Protein AF-A0A1W2FRS0-F1 (afdb_monomer)

Solvent-accessible surface area (backbone atoms only — not comparable to full-atom values): 45151 Å² total; per-residue (Å²): 136,82,85,79,64,56,83,80,65,39,40,74,73,87,70,64,57,32,83,60,51,78,76,41,70,67,56,29,55,46,55,45,48,46,20,58,69,67,66,36,48,35,32,54,44,44,50,46,47,37,64,58,39,41,38,24,61,77,76,55,20,53,71,48,84,68,64,64,74,87,77,40,55,77,44,55,55,75,36,80,37,72,68,78,30,42,46,39,61,32,24,36,51,62,93,64,82,57,44,37,27,31,26,66,35,71,29,34,50,52,90,71,52,43,71,62,12,42,40,56,49,31,64,31,48,43,62,77,37,43,72,52,63,70,31,67,75,46,89,32,57,52,102,76,21,29,50,40,41,31,38,38,26,45,37,26,42,46,70,70,61,38,49,74,75,56,56,63,68,33,37,71,72,46,22,42,79,48,35,32,37,46,30,30,31,47,26,72,38,69,70,67,57,68,49,56,52,60,62,42,29,52,57,43,38,68,72,78,35,47,72,49,51,52,60,45,37,46,63,50,46,93,68,91,51,72,66,60,41,49,57,49,49,50,56,52,43,55,38,43,46,55,38,51,66,71,41,69,46,46,70,54,86,76,31,32,30,32,56,68,60,46,52,38,29,69,70,55,36,82,93,44,44,58,64,47,67,67,55,50,50,46,49,55,50,51,41,46,54,62,18,49,60,76,89,81,64,96,71,73,87,64,75,68,46,75,24,45,37,13,53,50,31,26,51,42,61,74,34,48,20,91,92,43,73,92,35,48,14,69,28,58,26,32,52,44,28,52,34,48,49,49,45,48,50,51,50,49,50,57,57,33,56,51,86,57,43,18,57,44,80,54,96,93,41,55,25,30,42,29,33,21,15,67,46,46,34,65,20,22,35,35,13,33,54,39,89,78,50,62,76,89,66,39,81,57,38,76,56,58,68,18,55,30,23,61,65,34,53,58,78,82,77,79,90,75,82,84,83,88,78,91,82,89,81,91,89,82,93,81,83,88,82,90,78,88,67,80,84,60,53,72,75,53,62,70,74,69,72,74,75,42,51,71,44,71,79,51,100,52,31,42,31,33,35,44,58,42,41,69,64,32,54,76,64,11,37,50,86,50,34,74,66,57,22,50,56,47,49,76,71,41,59,82,62,33,74,32,36,36,38,46,44,51,71,62,53,91,65,57,66,71,45,25,49,35,64,26,35,29,71,57,58,41,33,34,65,42,62,68,49,88,87,63,52,63,11,35,34,32,43,34,37,36,32,75,96,45,61,47,34,42,34,35,47,47,67,37,96,67,20,27,24,51,88,87,46,75,43,44,50,41,60,42,47,38,51,27,61,41,62,70,64,66,84,84,75,66,69,83,79,84,64,67,78,47,72,70,56,48,50,59,43,43,45,76,61,38,42,71,64,64,90,85,50,46,34,30,34,35,48,44,70,58,51,50,49,51,38,36,55,45,14,57,76,72,73,47,81,69,70,52,71,66,56,51,54,50,53,52,57,60,58,46,69,58,90,62,37,62,41,49,45,69,32,34,44,29,40,42,100,82,66,65,57,53,78,32,67,57,47,86,60,98,57,96,66,91,65,70,53,62,82,78,90,67,96,68,87,66,80,45,76,45,57,24,44,32,43,36,64,51,66,42,80,36,101,55,82,52,67,34,80,74,96,74,90,80,83,78,96,72,88,86,74,89,84,86,89,63,57,77,46,81,46,100,68,79,73,58,75,68,34,39,53,47,27,39,51,51,35,46,74,76,71,42,64,59,90,77,56,59,89,41,45,32,46,47,68,76,79,71,81,78,80,80,75,82,77,83,87,76,90,134

Secondary structure (DSSP, 8-state):
-----GGGGSSPPS--SSTTGGG-HHHHHHHHHHHHHH-S-B-HHHHHHHHHTTEETTTTEE--TTS-TTSSPEE-TT-EE----TT-EEEE--SSSPEEEEEEEEEE--TTS-TTSB--GGGTT--TT--BTTBSSSSSEETTEEEEEEEEEEESTTTT---HHHHHTTBTTTB-TTS-EEEEEEESSHHHHT--HHHHHHHHHHHH-HHHHHHHTTTT----SHHHHHHHHHHHHHHHHHHHHHTT-EEETTEEE-HHHHHHHHHT-TTTTTS-HHHHHHHHHHHHHHTS--TT-SS-------EEEEHHHHHHHH-B-SS-TTSB-GGGSTTHHHHHHHHHHHHHHHHHTSSSTTEEEETTEEEEEEEEESSBTT-EEEEEEGGGS-GGGSS-SSS---HHHHHTSS--------------------PPPP---TTTHHHHTTSS----EEEESSSSEEEEEEE--HHHHHHTEE---HHHHHHHHHHSPTT-EEEEEEE-TTSPPPHHHHEEEEEE-SS-EE-----TTS-TTBEEEEEEETT-SEEEEEE-EEEEEEEETTEEEEE-B-HHHHHHHSS-GGG----S-SS-HHHHHHHHHHHPEE-STT-SEEEEEHHHHHHHHHHHHHHTT-PPPPHHHHHHHHHHHTT--SSEEEEEEEEEE-TTS--EEE--B--SSSS---B-----SS--SEEEEEEEEEE-PEEPSS--SSPPS-SS------------EEEE-SS---HHHHHHHHHHHHHTT--GGGS-TTEEEE---------PPPP---

Radius of gyration: 34.63 Å; Cα contacts (8 Å, |Δi|>4): 1367; chains: 1; bounding box: 69×97×101 Å

Foldseek 3Di:
DDDDLQVVQQWDDAQCLALPVLVDPSLLVVVLLLLVQLLFWDFLLNSLCCNLQIFRSVQRARPDPLPPQVQFAEDFAAEADADQFQNRWHFQPLVPGTFIKGFHDKFFPAPQQDLLQFHFLQVQLHQQCDDDAQDSDDDLDDPQEGKTWMKTFIDRPHHPRDDPVVLCVSDPPGADVQSIGIYIHGDRYSVLSPDDSLLVVLVVCLVRPVPSLQVSNVNHHHDDDSVSSSVSSVVSSVSSVVSLVVSPFDDDDRIGHNVVSLVCQAVCPPVNHFAYLVNLVVVLVVQQVQQDWDPDDPDDGDHRDKTKGQPLSNQQQPTADPVGRVGGTNCCGHSNVNSSLSSSLSSNQVVCQPDFHQWDQDPNFTKGKAWAHCRHNNTMIIIYGPVPDDPVPRNHRDDHNSVSSVVSSDDDDDDDDDDDDDDDDDDDDDDDDDDDPPPVVVVCVQFVQFQWDWDPPDPFKIKTKTFAAPCCQVQVWDFDHPVRLVLCVVQAPQFRKAKEAEAEFLDDFDPPQRIHIWTRRSGITHDHNHTPVRDGFFMWMWMDGSPHSYIYIYWAFDLFWWDAPNDTHGTDGQLLRCLLPVQDPPPPPVPLDLDDPSVVSVCCNVAWDDQDPRDSKTKDFLVRVLVSSQVSCVVSVHDRDDSVRSVVVLVVQQPDDHQKHKAKWKWFAAPVSRTDIFRFDADPDPDGDTDGDDPDPDDTPDITIIIMIGGRIHGDPDDRSGPNPDPDDDDDDDDDDDDKDKDFDPDDDDPVQLVVVLVVCVVVPHHSVPDDRRIGIDGPDDPPDPDDDDDDDD

Sequence (794 aa):
MTTFSPVRTGVLPAGLLTEDLGGHPETVAFLRELARVRRLPLSVPLAFNALAFRFDLDRGKYTSDLVETGELPVIAADQVIAPMPVGATARLDTGGEPVLCEVVFRHGEHPALDPDGKCPPWLSGAPAAAVGPGRAEGAGRTAEGVVLKERLVVDATALGSGQPNRLRRLFGGTLNPDGHLVVRSAYVDDEQAELDDVRLFVSHLLRQRTAEVREALRPVGPVADDHKLADTLHRVFDALATLLDATGLLRWREMYLHPETYEQWFAGDEDTRGVDPADVDQFSRLLASACLPVEGRRFGGVAARPAYLAIGPALRESIRDPEDPDLPTDALRGPRYATTLVCAQLYLVEKLSQGQPGVITLRGKEVHVRLDDAWQGAGVWRAELSESIAGELRDQVDLPLALGWLGSAEPARVEHEESTSDESAELGAIPSPRFAEADTEELLEQSDGVVARDRWVDDTTLAWQFYLGPRHSRGGVLPLTPKVAEEMRAVLPPEGDLQLDISHPGTELDPAHRRQRVRFDGRRLHGVQWPDSMFLGIRLTASWCADSFQVKATSTALETPVDVEGIPIDYEFDAAVLLRYLADPVDLEDTGEVLSMPVLRGMFSRLGLRVGQGAPELFVPLTTLVREVTTRAQSICVPVPTVQAVCAAVGELVAEEGTVRVDWRVLLSNDDGQGDWLTPRRRCEPDWEWQADSCSRAEPIAADLAVVLSLHPSPADRPCRAPALDSGVSRSDEDFLRRGHLRSLPSGRSPKQRELAIRYAKSIGLDPATISPQITYVSESGSSARKRSVHSVG

Nearest PDB structures (foldseek):
  7rga-assembly1_D  TM=2.471E-01  e=2.522E+00  synthetic construct
  7rg7-assembly1_A  TM=2.690E-01  e=7.397E+00  synthetic construct

Organism: NCBI:txid40571

Mean predicted aligned error: 20.14 Å

Structure (mmCIF, N/CA/C/O backbone):
data_AF-A0A1W2FRS0-F1
#
_entry.id   AF-A0A1W2FRS0-F1
#
loop_
_atom_site.group_PDB
_atom_site.id
_atom_site.type_symbol
_atom_site.label_atom_id
_atom_site.label_alt_id
_atom_site.label_comp_id
_atom_site.label_asym_id
_atom_site.label_entity_id
_atom_site.label_seq_id
_atom_site.pdbx_PDB_ins_code
_atom_site.Cartn_x
_atom_site.Cartn_y
_atom_site.Cartn_z
_atom_site.occupancy
_atom_site.B_iso_or_equiv
_atom_site.auth_seq_id
_atom_site.auth_comp_id
_atom_site.auth_asym_id
_atom_site.auth_atom_id
_atom_site.pdbx_PDB_model_num
ATOM 1 N N . MET A 1 1 ? -7.574 33.372 34.360 1.00 35.12 1 MET A N 1
ATOM 2 C CA . MET A 1 1 ? -8.000 32.321 33.416 1.00 35.12 1 MET A CA 1
ATOM 3 C C . MET A 1 1 ? -6.782 31.471 33.143 1.00 35.12 1 MET A C 1
ATOM 5 O O . MET A 1 1 ? -5.873 31.912 32.459 1.00 35.12 1 MET A O 1
ATOM 9 N N . THR A 1 2 ? -6.699 30.350 33.845 1.00 27.72 2 THR A N 1
ATOM 10 C CA . THR A 1 2 ? -5.567 29.424 33.838 1.00 27.72 2 THR A CA 1
ATOM 11 C C . THR A 1 2 ? -5.739 28.504 32.635 1.00 27.72 2 THR A C 1
ATOM 13 O O . THR A 1 2 ? -6.751 27.815 32.542 1.00 27.72 2 THR A O 1
ATOM 16 N N . THR A 1 3 ? -4.797 28.537 31.698 1.00 32.09 3 THR A N 1
ATOM 17 C CA . THR A 1 3 ? -4.736 27.627 30.554 1.00 32.09 3 THR A CA 1
ATOM 18 C C . THR A 1 3 ? -4.486 26.209 31.067 1.00 32.09 3 THR A C 1
ATOM 20 O O . THR A 1 3 ? -3.438 25.907 31.638 1.00 32.09 3 THR A O 1
ATOM 23 N N . PHE A 1 4 ? -5.498 25.351 30.944 1.00 32.94 4 PHE A N 1
ATOM 24 C CA . PHE A 1 4 ? -5.381 23.920 31.204 1.00 32.94 4 PHE A CA 1
ATOM 25 C C . PHE A 1 4 ? -4.583 23.301 30.056 1.00 32.94 4 PHE A C 1
ATOM 27 O O . PHE A 1 4 ? -5.033 23.332 28.921 1.00 32.94 4 PHE A O 1
ATOM 34 N N . SER A 1 5 ? -3.397 22.765 30.346 1.00 39.28 5 SER A N 1
ATOM 35 C CA . SER A 1 5 ? -2.672 21.926 29.390 1.00 39.28 5 SER A CA 1
ATOM 36 C C . SER A 1 5 ? -3.294 20.519 29.428 1.00 39.28 5 SER A C 1
ATOM 38 O O . SER A 1 5 ? -3.252 19.891 30.493 1.00 39.28 5 SER A O 1
ATOM 40 N N . PRO A 1 6 ? -3.884 20.020 28.326 1.00 43.88 6 PRO A N 1
ATOM 41 C CA . PRO A 1 6 ? -4.629 18.752 28.292 1.00 43.88 6 PRO A CA 1
ATOM 42 C C . PRO A 1 6 ? -3.765 17.511 28.560 1.00 43.88 6 PRO A C 1
ATOM 44 O O . PRO A 1 6 ? -4.289 16.467 28.933 1.00 43.88 6 PRO A O 1
ATOM 47 N N . VAL A 1 7 ? -2.434 17.627 28.485 1.00 47.69 7 VAL A N 1
ATOM 48 C CA . VAL A 1 7 ? -1.498 16.532 28.809 1.00 47.69 7 VAL A CA 1
ATOM 49 C C . VAL A 1 7 ? -1.581 16.120 30.291 1.00 47.69 7 VAL A C 1
ATOM 51 O O . VAL A 1 7 ? -1.202 15.012 30.651 1.00 47.69 7 VAL A O 1
ATOM 54 N N . ARG A 1 8 ? -2.118 16.969 31.183 1.00 45.97 8 ARG A N 1
ATOM 55 C CA . ARG A 1 8 ? -2.237 16.648 32.619 1.00 45.97 8 ARG A CA 1
ATOM 56 C C . ARG A 1 8 ? -3.432 15.770 33.000 1.00 45.97 8 ARG A C 1
ATOM 58 O O . ARG A 1 8 ? -3.465 15.325 34.144 1.00 45.97 8 ARG A O 1
ATOM 65 N N . THR A 1 9 ? -4.410 15.566 32.118 1.00 47.69 9 THR A N 1
ATOM 66 C CA . THR A 1 9 ? -5.648 14.830 32.445 1.00 47.69 9 THR A CA 1
ATOM 67 C C . THR A 1 9 ? -5.733 13.434 31.832 1.00 47.69 9 THR A C 1
ATOM 69 O O . THR A 1 9 ? -6.780 12.811 31.979 1.00 47.69 9 THR A O 1
ATOM 72 N N . GLY A 1 10 ? -4.702 12.960 31.116 1.00 57.84 10 GLY A N 1
ATOM 73 C CA . GLY A 1 10 ? -4.663 11.629 30.476 1.00 57.84 10 GLY A CA 1
ATOM 74 C C . GLY A 1 10 ? -5.675 11.417 29.337 1.00 57.84 10 GLY A C 1
ATOM 75 O O . GLY A 1 10 ? -5.542 10.502 28.533 1.00 57.84 10 GLY A O 1
ATOM 76 N N . VAL A 1 11 ? -6.672 12.292 29.229 1.00 58.41 11 VAL A N 1
ATOM 77 C CA . VAL A 1 11 ? -7.770 12.253 28.268 1.00 58.41 11 VAL A CA 1
ATOM 78 C C . VAL A 1 11 ? -7.850 13.619 27.594 1.00 58.41 11 VAL A C 1
ATOM 80 O O . VAL A 1 11 ? -7.894 14.650 28.275 1.00 58.41 11 VAL A O 1
ATOM 83 N N . LEU A 1 12 ? -7.874 13.630 26.260 1.00 61.28 12 LEU A N 1
ATOM 84 C CA . LEU A 1 12 ? -8.149 14.839 25.485 1.00 61.28 12 LEU A CA 1
ATOM 85 C C . LEU A 1 12 ? -9.596 15.322 25.717 1.00 61.28 12 LEU A C 1
ATOM 87 O O . LEU A 1 12 ? -10.503 14.494 25.853 1.00 61.28 12 LEU A O 1
ATOM 91 N N . PRO A 1 13 ? -9.857 16.643 25.719 1.00 58.25 13 PRO A N 1
ATOM 92 C CA . PRO A 1 13 ? -11.214 17.178 25.775 1.00 58.25 13 PRO A CA 1
ATOM 93 C C . PRO A 1 13 ? -12.099 16.617 24.652 1.00 58.25 13 PRO A C 1
ATOM 95 O O . PRO A 1 13 ? -11.638 16.358 23.541 1.00 58.25 13 PRO A O 1
ATOM 98 N N . ALA A 1 14 ? -13.393 16.448 24.931 1.00 58.41 14 ALA A N 1
ATOM 99 C CA . ALA A 1 14 ? -14.347 16.013 23.917 1.00 58.41 14 ALA A CA 1
ATOM 100 C C . ALA A 1 14 ? -14.414 17.017 22.749 1.00 58.41 14 ALA A C 1
ATOM 102 O O . ALA A 1 14 ? -14.495 18.221 22.983 1.00 58.41 14 ALA A O 1
ATOM 103 N N . GLY A 1 15 ? -14.464 16.502 21.514 1.00 56.50 15 GLY A N 1
ATOM 104 C CA . GLY A 1 15 ? -14.722 17.302 20.314 1.00 56.50 15 GLY A CA 1
ATOM 105 C C . GLY A 1 15 ? -13.483 17.858 19.614 1.00 56.50 15 GLY A C 1
ATOM 106 O O . GLY A 1 15 ? -13.524 19.005 19.205 1.00 56.50 15 GLY A O 1
ATOM 107 N N . LEU A 1 16 ? -12.404 17.077 19.477 1.00 61.53 16 LEU A N 1
ATOM 108 C CA . LEU A 1 16 ? -11.235 17.457 18.661 1.00 61.53 16 LEU A CA 1
ATOM 109 C C . LEU A 1 16 ? -11.333 17.047 17.194 1.00 61.53 16 LEU A C 1
ATOM 111 O O . LEU A 1 16 ? -10.673 17.661 16.364 1.00 61.53 16 LEU A O 1
ATOM 115 N N . LEU A 1 17 ? -12.174 16.062 16.861 1.00 66.88 17 LEU A N 1
ATOM 116 C CA . LEU A 1 17 ? -12.635 15.859 15.487 1.00 66.88 17 LEU A CA 1
ATOM 117 C C . LEU A 1 17 ? -13.585 17.013 15.147 1.00 66.88 17 LEU A C 1
ATOM 119 O O . LEU A 1 17 ? -14.797 16.892 15.309 1.00 66.88 17 LEU A O 1
ATOM 123 N N . THR A 1 18 ? -13.017 18.156 14.774 1.00 68.44 18 THR A N 1
ATOM 124 C CA . THR A 1 18 ? -13.734 19.348 14.304 1.00 68.44 18 THR A CA 1
ATOM 125 C C . THR A 1 18 ? -13.384 19.620 12.845 1.00 68.44 18 THR A C 1
ATOM 127 O O . THR A 1 18 ? -12.498 18.975 12.284 1.00 68.44 18 THR A O 1
ATOM 130 N N . GLU A 1 19 ? -14.052 20.598 12.234 1.00 61.06 19 GLU A N 1
ATOM 131 C CA . GLU A 1 19 ? -13.693 21.086 10.896 1.00 61.06 19 GLU A CA 1
ATOM 132 C C . GLU A 1 19 ? -12.242 21.616 10.810 1.00 61.06 19 GLU A C 1
ATOM 134 O O . GLU A 1 19 ? -11.674 21.617 9.724 1.00 61.06 19 GLU A O 1
ATOM 139 N N . ASP A 1 20 ? -11.620 22.014 11.931 1.00 65.25 20 ASP A N 1
ATOM 140 C CA . ASP A 1 20 ? -10.263 22.594 11.995 1.00 65.25 20 ASP A CA 1
ATOM 141 C C . ASP A 1 20 ? -9.230 21.631 12.615 1.00 65.25 20 ASP A C 1
ATOM 143 O O . ASP A 1 20 ? -8.287 22.032 13.299 1.00 65.25 20 ASP A O 1
ATOM 147 N N . LEU A 1 21 ? -9.402 20.321 12.398 1.00 69.44 21 LEU A N 1
ATOM 148 C CA . LEU A 1 21 ? -8.536 19.281 12.968 1.00 69.44 21 LEU A CA 1
ATOM 149 C C . LEU A 1 21 ? -7.032 19.558 12.734 1.00 69.44 21 LEU A C 1
ATOM 151 O O . LEU A 1 21 ? -6.221 19.324 13.632 1.00 69.44 21 LEU A O 1
ATOM 155 N N . GLY A 1 22 ? -6.668 20.123 11.576 1.00 59.25 22 GLY A N 1
ATOM 156 C CA . GLY A 1 22 ? -5.289 20.472 11.203 1.00 59.25 22 GLY A CA 1
ATOM 157 C C . GLY A 1 22 ? -4.647 21.615 12.008 1.00 59.25 22 GLY A C 1
ATOM 158 O O . GLY A 1 22 ? -3.431 21.786 11.951 1.00 59.25 22 GLY A O 1
ATOM 159 N N . GLY A 1 23 ? -5.424 22.379 12.784 1.00 62.88 23 GLY A N 1
ATOM 160 C CA . GLY A 1 23 ? -4.971 23.555 13.536 1.00 62.88 23 GLY A CA 1
ATOM 161 C C . GLY A 1 23 ? -4.603 23.308 15.005 1.00 62.88 23 GLY A C 1
ATOM 162 O O . GLY A 1 23 ? -4.372 24.272 15.738 1.00 62.88 23 GLY A O 1
ATOM 163 N N . HIS A 1 24 ? -4.568 22.056 15.480 1.00 70.38 24 HIS A N 1
ATOM 164 C CA . HIS A 1 24 ? -4.511 21.749 16.917 1.00 70.38 24 HIS A CA 1
ATOM 165 C C . HIS A 1 24 ? -3.163 21.155 17.395 1.00 70.38 24 HIS A C 1
ATOM 167 O O . HIS A 1 24 ? -2.984 19.934 17.385 1.00 70.38 24 HIS A O 1
ATOM 173 N N . PRO A 1 25 ? -2.238 21.975 17.950 1.00 79.88 25 PRO A N 1
ATOM 174 C CA . PRO A 1 25 ? -1.009 21.500 18.602 1.00 79.88 25 PRO A CA 1
ATOM 175 C C . PRO A 1 25 ? -1.244 20.472 19.717 1.00 79.88 25 PRO A C 1
ATOM 177 O O . PRO A 1 25 ? -0.396 19.620 19.980 1.00 79.88 25 PRO A O 1
ATOM 180 N N . GLU A 1 26 ? -2.399 20.542 20.381 1.00 82.06 26 GLU A N 1
ATOM 181 C CA . GLU A 1 26 ? -2.797 19.599 21.429 1.00 82.06 26 GLU A CA 1
ATOM 182 C C . GLU A 1 26 ? -3.040 18.189 20.872 1.00 82.06 26 GLU A C 1
ATOM 184 O O . GLU A 1 26 ? -2.669 17.211 21.522 1.00 82.06 26 GLU A O 1
ATOM 189 N N . THR A 1 27 ? -3.582 18.076 19.652 1.00 85.00 27 THR A N 1
ATOM 190 C CA . THR A 1 27 ? -3.773 16.791 18.963 1.00 85.00 27 THR A CA 1
ATOM 191 C C . THR A 1 27 ? -2.430 16.172 18.601 1.00 85.00 27 THR A C 1
ATOM 193 O O . THR A 1 27 ? -2.217 14.994 18.865 1.00 85.00 27 THR A O 1
ATOM 196 N N . VAL A 1 28 ? -1.486 16.966 18.086 1.00 87.62 28 VAL A N 1
ATOM 197 C CA . VAL A 1 28 ? -0.120 16.501 17.782 1.00 87.62 28 VAL A CA 1
ATOM 198 C C . VAL A 1 28 ? 0.568 15.975 19.047 1.00 87.62 28 VAL A C 1
ATOM 200 O O . VAL A 1 28 ? 1.113 14.870 19.052 1.00 87.62 28 VAL A O 1
ATOM 203 N N . ALA A 1 29 ? 0.500 16.731 20.150 1.00 87.19 29 ALA A N 1
ATOM 204 C CA . ALA A 1 29 ? 1.078 16.317 21.428 1.00 87.19 29 ALA A CA 1
ATOM 205 C C . ALA A 1 29 ? 0.442 15.022 21.959 1.00 87.19 29 ALA A C 1
ATOM 207 O O . ALA A 1 29 ? 1.154 14.134 22.426 1.00 87.19 29 ALA A O 1
ATOM 208 N N . PHE A 1 30 ? -0.882 14.890 21.853 1.00 90.69 30 PHE A N 1
ATOM 209 C CA . PHE A 1 30 ? -1.582 13.671 22.242 1.00 90.69 30 PHE A CA 1
ATOM 210 C C . PHE A 1 30 ? -1.217 12.474 21.368 1.00 90.69 30 PHE A C 1
ATOM 212 O O . PHE A 1 30 ? -0.943 11.417 21.917 1.00 90.69 30 PHE A O 1
ATOM 219 N N . LEU A 1 31 ? -1.200 12.606 20.038 1.00 92.19 31 LEU A N 1
ATOM 220 C CA . LEU A 1 31 ? -0.879 11.496 19.132 1.00 92.19 31 LEU A CA 1
ATOM 221 C C . LEU A 1 31 ? 0.551 10.991 19.354 1.00 92.19 31 LEU A C 1
ATOM 223 O O . LEU A 1 31 ? 0.789 9.782 19.374 1.00 92.19 31 LEU A O 1
ATOM 227 N N . ARG A 1 32 ? 1.494 11.905 19.608 1.00 92.31 32 ARG A N 1
ATOM 228 C CA . ARG A 1 32 ? 2.861 11.540 19.994 1.00 92.31 32 ARG A CA 1
ATOM 229 C C . ARG A 1 32 ? 2.883 10.747 21.303 1.00 92.31 32 ARG A C 1
ATOM 231 O O . ARG A 1 32 ? 3.529 9.703 21.383 1.00 92.31 32 ARG A O 1
ATOM 238 N N . GLU A 1 33 ? 2.157 11.219 22.311 1.00 93.44 33 GLU A N 1
ATOM 239 C CA . GLU A 1 33 ? 2.077 10.559 23.615 1.00 93.44 33 GLU A CA 1
ATOM 240 C C . GLU A 1 33 ? 1.324 9.220 23.554 1.00 93.44 33 GLU A C 1
ATOM 242 O O . GLU A 1 33 ? 1.702 8.260 24.221 1.00 93.44 33 GLU A O 1
ATOM 247 N N . LEU A 1 34 ? 0.310 9.112 22.698 1.00 93.56 34 LEU A N 1
ATOM 248 C CA . LEU A 1 34 ? -0.421 7.883 22.415 1.00 93.56 34 LEU A CA 1
ATOM 249 C C . LEU A 1 34 ? 0.513 6.801 21.870 1.00 93.56 34 LEU A C 1
ATOM 251 O O . LEU A 1 34 ? 0.481 5.675 22.367 1.00 93.56 34 LEU A O 1
ATOM 255 N N . ALA A 1 35 ? 1.365 7.138 20.896 1.00 93.25 35 ALA A N 1
ATOM 256 C CA . ALA A 1 35 ? 2.364 6.211 20.364 1.00 93.25 35 ALA A CA 1
ATOM 257 C C . ALA A 1 35 ? 3.314 5.724 21.473 1.00 93.25 35 ALA A C 1
ATOM 259 O O . ALA A 1 35 ? 3.604 4.530 21.577 1.00 93.25 35 ALA A O 1
ATOM 260 N N . ARG A 1 36 ? 3.740 6.639 22.357 1.00 92.00 36 ARG A N 1
ATOM 261 C CA . ARG A 1 36 ? 4.608 6.334 23.504 1.00 92.00 36 ARG A CA 1
ATOM 262 C C . ARG A 1 36 ? 3.938 5.396 24.514 1.00 92.00 36 ARG A C 1
ATOM 264 O O . ARG A 1 36 ? 4.548 4.420 24.945 1.00 92.00 36 ARG A O 1
ATOM 271 N N . VAL A 1 37 ? 2.688 5.676 24.892 1.00 90.19 37 VAL A N 1
ATOM 272 C CA . VAL A 1 37 ? 1.923 4.897 25.882 1.00 90.19 37 VAL A CA 1
ATOM 273 C C . VAL A 1 37 ? 1.542 3.522 25.342 1.00 90.19 37 VAL A C 1
ATOM 275 O O . VAL A 1 37 ? 1.704 2.530 26.052 1.00 90.19 37 VAL A O 1
ATOM 278 N N . ARG A 1 38 ? 1.060 3.437 24.093 1.00 88.94 38 ARG A N 1
ATOM 279 C CA . ARG A 1 38 ? 0.664 2.155 23.489 1.00 88.94 38 ARG A CA 1
ATOM 280 C C . ARG A 1 38 ? 1.860 1.251 23.200 1.00 88.94 38 ARG A C 1
ATOM 282 O O . ARG A 1 38 ? 1.670 0.041 23.142 1.00 88.94 38 ARG A O 1
ATOM 289 N N . ARG A 1 39 ? 3.068 1.808 23.015 1.00 87.75 39 ARG A N 1
ATOM 290 C CA . ARG A 1 39 ? 4.281 1.071 22.594 1.00 87.75 39 ARG A CA 1
ATOM 291 C C . ARG A 1 39 ? 4.056 0.214 21.331 1.00 87.75 39 ARG A C 1
ATOM 293 O O . ARG A 1 39 ? 4.725 -0.799 21.120 1.00 87.75 39 ARG A O 1
ATOM 300 N N . LEU A 1 40 ? 3.104 0.630 20.499 1.00 90.62 40 LEU A N 1
ATOM 301 C CA . LEU A 1 40 ? 2.739 0.034 19.218 1.00 90.62 40 LEU A CA 1
ATOM 302 C C . LEU A 1 40 ? 2.821 1.124 18.146 1.00 90.62 40 LEU A C 1
ATOM 304 O O . LEU A 1 40 ? 2.542 2.286 18.465 1.00 90.62 40 LEU A O 1
ATOM 308 N N . PRO A 1 41 ? 3.171 0.789 16.893 1.00 93.50 41 PRO A N 1
ATOM 309 C CA . PRO A 1 41 ? 3.121 1.762 15.819 1.00 93.50 41 PRO A CA 1
ATOM 310 C C . PRO A 1 41 ? 1.667 2.196 15.592 1.00 93.50 41 PRO A C 1
ATOM 312 O O . PRO A 1 41 ? 0.752 1.371 15.598 1.00 93.50 41 PRO A O 1
ATOM 315 N N . LEU A 1 42 ? 1.452 3.494 15.407 1.00 95.12 42 LEU A N 1
ATOM 316 C CA . LEU A 1 42 ? 0.155 4.049 15.043 1.00 95.12 42 LEU A CA 1
ATOM 317 C C . LEU A 1 42 ? -0.009 4.034 13.529 1.00 95.12 42 LEU A C 1
ATOM 319 O O . LEU A 1 42 ? 0.938 4.290 12.803 1.00 95.12 42 LEU A O 1
ATOM 323 N N . SER A 1 43 ? -1.224 3.809 13.059 1.00 95.12 43 SER A N 1
ATOM 324 C CA . SER A 1 43 ? -1.643 4.141 11.700 1.00 95.12 43 SER A CA 1
ATOM 325 C C . SER A 1 43 ? -2.721 5.218 11.764 1.00 95.12 43 SER A C 1
ATOM 327 O O . SER A 1 43 ? -3.262 5.495 12.843 1.00 95.12 43 SER A O 1
ATOM 329 N N . VAL A 1 44 ? -3.076 5.807 10.623 1.00 94.44 44 VAL A N 1
ATOM 330 C CA . VAL A 1 44 ? -4.203 6.750 10.543 1.00 94.44 44 VAL A CA 1
ATOM 331 C C . VAL A 1 44 ? -5.499 6.141 11.121 1.00 94.44 44 VAL A C 1
ATOM 333 O O . VAL A 1 44 ? -6.100 6.788 11.980 1.00 94.44 44 VAL A O 1
ATOM 336 N N . PRO A 1 45 ? -5.894 4.887 10.798 1.00 95.81 45 PRO A N 1
ATOM 337 C CA . PRO A 1 45 ? -7.008 4.205 11.466 1.00 95.81 45 PRO A CA 1
ATOM 338 C C . PRO A 1 45 ? -6.915 4.138 12.999 1.00 95.81 45 PRO A C 1
ATOM 340 O O . PRO A 1 45 ? -7.890 4.423 13.695 1.00 95.81 45 PRO A O 1
ATOM 343 N N . LEU A 1 46 ? -5.744 3.798 13.552 1.00 95.44 46 LEU A N 1
ATOM 344 C CA . LEU A 1 46 ? -5.556 3.702 15.008 1.00 95.44 46 LEU A CA 1
ATOM 345 C C . LEU A 1 46 ? -5.610 5.080 15.683 1.00 95.44 46 LEU A C 1
ATOM 347 O O . LEU A 1 46 ? -6.170 5.214 16.775 1.00 95.44 46 LEU A O 1
ATOM 351 N N . ALA A 1 47 ? -5.055 6.107 15.035 1.00 94.25 47 ALA A N 1
ATOM 352 C CA . ALA A 1 47 ? -5.136 7.494 15.482 1.00 94.25 47 ALA A CA 1
ATOM 353 C C . ALA A 1 47 ? -6.586 7.999 15.458 1.00 94.25 47 ALA A C 1
ATOM 355 O O . ALA A 1 47 ? -7.046 8.597 16.435 1.00 94.25 47 ALA A O 1
ATOM 356 N N . PHE A 1 48 ? -7.329 7.691 14.389 1.00 93.31 48 PHE A N 1
ATOM 357 C CA . PHE A 1 48 ? -8.754 7.984 14.296 1.00 93.31 48 PHE A CA 1
ATOM 358 C C . PHE A 1 48 ? -9.522 7.331 15.444 1.00 93.31 48 PHE A C 1
ATOM 360 O O . PHE A 1 48 ? -10.210 8.037 16.174 1.00 93.31 48 PHE A O 1
ATOM 367 N N . ASN A 1 49 ? -9.353 6.025 15.676 1.00 92.00 49 ASN A N 1
ATOM 368 C CA . ASN A 1 49 ? -10.006 5.329 16.786 1.00 92.00 49 ASN A CA 1
ATOM 369 C C . ASN A 1 49 ? -9.685 5.973 18.136 1.00 92.00 49 ASN A C 1
ATOM 371 O O . ASN A 1 49 ? -10.568 6.120 18.981 1.00 92.00 49 ASN A O 1
ATOM 375 N N . ALA A 1 50 ? -8.432 6.377 18.355 1.00 91.62 50 ALA A N 1
ATOM 376 C CA . ALA A 1 50 ? -8.025 7.018 19.599 1.00 91.62 50 ALA A CA 1
ATOM 377 C C . ALA A 1 50 ? -8.739 8.347 19.855 1.00 91.62 50 ALA A C 1
ATOM 379 O O . ALA A 1 50 ? -9.131 8.617 20.993 1.00 91.62 50 ALA A O 1
ATOM 380 N N . LEU A 1 51 ? -8.958 9.145 18.812 1.00 88.88 51 LEU A N 1
ATOM 381 C CA . LEU A 1 51 ? -9.673 10.416 18.912 1.00 88.88 51 LEU A CA 1
ATOM 382 C C . LEU A 1 51 ? -11.195 10.216 18.952 1.00 88.88 51 LEU A C 1
ATOM 384 O O . LEU A 1 51 ? -11.867 10.785 19.813 1.00 88.88 51 LEU A O 1
ATOM 388 N N . ALA A 1 52 ? -11.732 9.373 18.069 1.00 86.69 52 ALA A N 1
ATOM 389 C CA . ALA A 1 52 ? -13.159 9.091 17.931 1.00 86.69 52 ALA A CA 1
ATOM 390 C C . ALA A 1 52 ? -13.731 8.386 19.170 1.00 86.69 52 ALA A C 1
ATOM 392 O O . ALA A 1 52 ? -14.755 8.804 19.713 1.00 86.69 52 ALA A O 1
ATOM 393 N N . PHE A 1 53 ? -13.038 7.358 19.667 1.00 84.62 53 PHE A N 1
ATOM 394 C CA . PHE A 1 53 ? -13.475 6.525 20.793 1.00 84.62 53 PHE A CA 1
ATOM 395 C C . PHE A 1 53 ? -12.782 6.876 22.117 1.00 84.62 53 PHE A C 1
ATOM 397 O O . PHE A 1 53 ? -12.904 6.147 23.106 1.00 84.62 53 PHE A O 1
ATOM 404 N N . ARG A 1 54 ? -12.094 8.027 22.157 1.00 85.88 54 ARG A N 1
ATOM 405 C CA . ARG A 1 54 ? -11.521 8.654 23.359 1.00 85.88 54 ARG A CA 1
ATOM 406 C C . ARG A 1 54 ? -10.611 7.715 24.145 1.00 85.88 54 ARG A C 1
ATOM 408 O O . ARG A 1 54 ? -10.960 7.245 25.234 1.00 85.88 54 ARG A O 1
ATOM 415 N N . PHE A 1 55 ? -9.442 7.441 23.584 1.00 88.62 55 PHE A N 1
ATOM 416 C CA . PHE A 1 55 ? -8.406 6.676 24.264 1.00 88.62 55 PHE A CA 1
ATOM 417 C C . PHE A 1 55 ? -7.891 7.422 25.503 1.00 88.62 55 PHE A C 1
ATOM 419 O O . PHE A 1 55 ? -7.543 8.600 25.436 1.00 88.62 55 PHE A O 1
ATOM 426 N N . ASP A 1 56 ? -7.856 6.719 26.632 1.00 88.25 56 ASP A N 1
ATOM 427 C CA . ASP A 1 56 ? -7.303 7.184 27.902 1.00 88.25 56 ASP A CA 1
ATOM 428 C C . ASP A 1 56 ? -5.824 6.809 27.981 1.00 88.25 56 ASP A C 1
ATOM 430 O O . ASP A 1 56 ? -5.490 5.622 28.053 1.00 88.25 56 ASP A O 1
ATOM 434 N N . LEU A 1 57 ? -4.939 7.801 27.989 1.00 89.62 57 LEU A N 1
ATOM 435 C CA . LEU A 1 57 ? -3.500 7.585 28.119 1.00 89.62 57 LEU A CA 1
ATOM 436 C C . LEU A 1 57 ? -3.124 7.037 29.503 1.00 89.62 57 LEU A C 1
ATOM 438 O O . LEU A 1 57 ? -2.178 6.261 29.604 1.00 89.62 57 LEU A O 1
ATOM 442 N N . ASP A 1 58 ? -3.875 7.371 30.557 1.00 87.06 58 ASP A N 1
ATOM 443 C CA . ASP A 1 58 ? -3.583 6.896 31.914 1.00 87.06 58 ASP A CA 1
ATOM 444 C C . ASP A 1 58 ? -4.021 5.439 32.097 1.00 87.06 58 ASP A C 1
ATOM 446 O O . ASP A 1 58 ? -3.370 4.657 32.794 1.00 87.06 58 ASP A O 1
ATOM 450 N N . ARG A 1 59 ? -5.149 5.057 31.484 1.00 84.62 59 ARG A N 1
ATOM 451 C CA . ARG A 1 59 ? -5.687 3.688 31.582 1.00 84.62 59 ARG A CA 1
ATOM 452 C C . ARG A 1 59 ? -5.222 2.758 30.466 1.00 84.62 59 ARG A C 1
ATOM 454 O O . ARG A 1 59 ? -5.443 1.553 30.590 1.00 84.62 59 ARG A O 1
ATOM 461 N N . GLY A 1 60 ? -4.644 3.293 29.392 1.00 86.69 60 GLY A N 1
ATOM 462 C CA . GLY A 1 60 ? -4.215 2.531 28.218 1.00 86.69 60 GLY A CA 1
ATOM 463 C C . GLY A 1 60 ? -5.368 1.859 27.467 1.00 86.69 60 GLY A C 1
ATOM 464 O O . GLY A 1 60 ? -5.187 0.770 26.927 1.00 86.69 60 GLY A O 1
ATOM 465 N N . LYS A 1 61 ? -6.569 2.450 27.482 1.00 87.69 61 LYS A N 1
ATOM 466 C CA . LYS A 1 61 ? -7.767 1.872 26.849 1.00 87.69 61 LYS A CA 1
ATOM 467 C C . LYS A 1 61 ? -8.772 2.933 26.421 1.00 87.69 61 LYS A C 1
ATOM 469 O O . LYS A 1 61 ? -8.781 4.036 26.963 1.00 87.69 61 LYS A O 1
ATOM 474 N N . TYR A 1 62 ? -9.672 2.581 25.509 1.00 87.19 62 TYR A N 1
ATOM 475 C CA . TYR A 1 62 ? -10.811 3.427 25.152 1.00 87.19 62 TYR A CA 1
ATOM 476 C C . TYR A 1 62 ? -11.728 3.660 26.363 1.00 87.19 62 TYR A C 1
ATOM 478 O O . TYR A 1 62 ? -12.006 2.746 27.145 1.00 87.19 62 TYR A O 1
ATOM 486 N N . THR A 1 63 ? -12.184 4.901 26.540 1.00 75.88 63 THR A N 1
ATOM 487 C CA . THR A 1 63 ? -13.114 5.282 27.623 1.00 75.88 63 THR A CA 1
ATOM 488 C C . THR A 1 63 ? -14.578 5.170 27.231 1.00 75.88 63 THR A C 1
ATOM 490 O O . THR A 1 63 ? -15.442 5.266 28.102 1.00 75.88 63 THR A O 1
ATOM 493 N N . SER A 1 64 ? -14.855 5.036 25.936 1.00 62.50 64 SER A N 1
ATOM 494 C CA . SER A 1 64 ? -16.153 5.385 25.388 1.00 62.50 64 SER A CA 1
ATO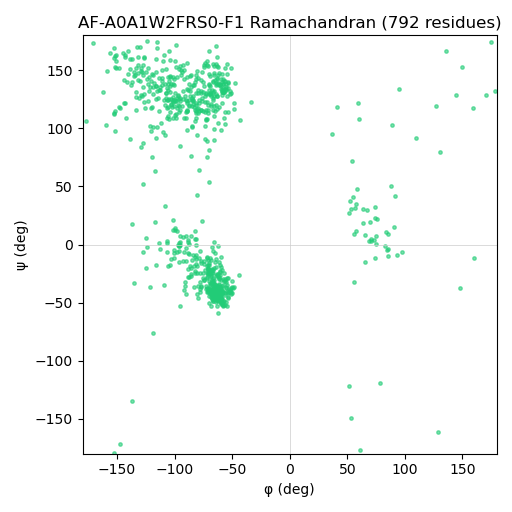M 495 C C . SER A 1 64 ? -17.161 4.234 25.393 1.00 62.50 64 SER A C 1
ATOM 497 O O . SER A 1 64 ? -16.883 3.130 24.940 1.00 62.50 64 SER A O 1
ATOM 499 N N . ASP A 1 65 ? -18.367 4.564 25.845 1.00 67.56 65 ASP A N 1
ATOM 500 C CA . ASP A 1 65 ? -19.632 3.859 25.633 1.00 67.56 65 ASP A CA 1
ATOM 501 C C . ASP A 1 65 ? -20.090 3.838 24.163 1.00 67.56 65 ASP A C 1
ATOM 503 O O . ASP A 1 65 ? -21.047 3.144 23.839 1.00 67.56 65 ASP A O 1
ATOM 507 N N . LEU A 1 66 ? -19.408 4.566 23.270 1.00 65.88 66 LEU A N 1
ATOM 508 C CA . LEU A 1 66 ? -19.728 4.620 21.841 1.00 65.88 66 LEU A CA 1
ATOM 509 C C . LEU A 1 66 ? -19.368 3.332 21.099 1.00 65.88 66 LEU A C 1
ATOM 511 O O . LEU A 1 66 ? -19.879 3.121 20.007 1.00 65.88 66 LEU A O 1
ATOM 515 N N . VAL A 1 67 ? -18.499 2.484 21.659 1.00 72.75 67 VAL A N 1
ATOM 516 C CA . VAL A 1 67 ? -18.174 1.188 21.057 1.00 72.75 67 VAL A CA 1
ATOM 517 C C . VAL A 1 67 ? -19.219 0.171 21.505 1.00 72.75 67 VAL A C 1
ATOM 519 O O . VAL A 1 67 ? -19.129 -0.370 22.609 1.00 72.75 67 VAL A O 1
ATOM 522 N N . GLU A 1 68 ? -20.187 -0.132 20.638 1.00 76.88 68 GLU A N 1
ATOM 523 C CA . GLU A 1 68 ? -21.162 -1.194 20.902 1.00 76.88 68 GLU A CA 1
ATOM 524 C C . GLU A 1 68 ? -20.486 -2.562 20.743 1.00 76.88 68 GLU A C 1
ATOM 526 O O . GLU A 1 68 ? -20.385 -3.143 19.662 1.00 76.88 68 GLU A O 1
ATOM 531 N N . THR A 1 69 ? -19.942 -3.071 21.849 1.00 80.12 69 THR A N 1
ATOM 532 C CA . THR A 1 69 ? -19.140 -4.304 21.849 1.00 80.12 69 THR A CA 1
ATOM 533 C C . THR A 1 69 ? -19.946 -5.559 21.502 1.00 80.12 69 THR A C 1
ATOM 535 O O . THR A 1 69 ? -19.361 -6.558 21.078 1.00 80.12 69 THR A O 1
ATOM 538 N N . GLY A 1 70 ? -21.275 -5.528 21.669 1.00 79.00 70 GLY A N 1
ATOM 539 C CA . GLY A 1 70 ? -22.152 -6.665 21.396 1.00 79.00 70 GLY A CA 1
ATOM 540 C C . GLY A 1 70 ? -22.267 -7.009 19.910 1.00 79.00 70 GLY A C 1
ATOM 541 O O . GLY A 1 70 ? -22.366 -8.193 19.577 1.00 79.00 70 GLY A O 1
ATOM 542 N N . GLU A 1 71 ? -22.194 -6.001 19.038 1.00 83.19 71 GLU A N 1
ATOM 543 C CA . GLU A 1 71 ? -22.423 -6.112 17.587 1.00 83.19 71 GLU A CA 1
ATOM 544 C C . GLU A 1 71 ? -21.135 -6.281 16.767 1.00 83.19 71 GLU A C 1
ATOM 546 O O . GLU A 1 71 ? -21.185 -6.459 15.551 1.00 83.19 71 GLU A O 1
ATOM 551 N N . LEU A 1 72 ? -19.974 -6.278 17.428 1.00 88.44 72 LEU A N 1
ATOM 552 C CA . LEU A 1 72 ? -18.682 -6.461 16.772 1.00 88.44 72 LEU A CA 1
ATOM 553 C C . LEU A 1 72 ? -18.584 -7.811 16.039 1.00 88.44 72 LEU A C 1
ATOM 555 O O . LEU A 1 72 ? -19.033 -8.836 16.574 1.00 88.44 72 LEU A O 1
ATOM 559 N N . PRO A 1 73 ? -17.934 -7.850 14.858 1.00 90.25 73 PRO A N 1
ATOM 560 C CA . PRO A 1 73 ? -17.764 -9.079 14.094 1.00 90.25 73 PRO A CA 1
ATOM 561 C C . PRO A 1 73 ? -16.972 -10.111 14.898 1.00 90.25 73 PRO A C 1
ATOM 563 O O . PRO A 1 73 ? -15.967 -9.790 15.538 1.00 90.25 73 PRO A O 1
ATOM 566 N N . VAL A 1 74 ? -17.417 -11.367 14.851 1.00 90.00 74 VAL A N 1
ATOM 567 C CA . VAL A 1 74 ? -16.688 -12.485 15.456 1.00 90.00 74 VAL A CA 1
ATOM 568 C C . VAL A 1 74 ? -15.666 -13.011 14.456 1.00 90.00 74 VAL A C 1
ATOM 570 O O . VAL A 1 74 ? -16.021 -13.317 13.320 1.00 90.00 74 VAL A O 1
ATOM 573 N N . ILE A 1 75 ? -14.409 -13.117 14.880 1.00 90.81 75 ILE A N 1
ATOM 574 C CA . ILE A 1 75 ? -13.303 -13.613 14.057 1.00 90.81 75 ILE A CA 1
ATOM 575 C C . ILE A 1 75 ? -12.666 -14.844 14.701 1.00 90.81 75 ILE A C 1
ATOM 577 O O . ILE A 1 75 ? -12.486 -14.904 15.919 1.00 90.81 75 ILE A O 1
ATOM 581 N N . ALA A 1 76 ? -12.306 -15.821 13.873 1.00 86.44 76 ALA A N 1
ATOM 582 C CA . ALA A 1 76 ? -11.617 -17.037 14.289 1.00 86.44 76 ALA A CA 1
ATOM 583 C C . ALA A 1 76 ? -10.601 -17.476 13.225 1.00 86.44 76 ALA A C 1
ATOM 585 O O . ALA A 1 76 ? -10.676 -17.058 12.067 1.00 86.44 76 ALA A O 1
ATOM 586 N N . ALA A 1 77 ? -9.646 -18.315 13.627 1.00 84.06 77 ALA A N 1
ATOM 587 C CA . ALA A 1 77 ? -8.588 -18.787 12.742 1.00 84.06 77 ALA A CA 1
ATOM 588 C C . ALA A 1 77 ? -9.158 -19.601 11.571 1.00 84.06 77 ALA A C 1
ATOM 590 O O . ALA A 1 77 ? -10.156 -20.309 11.720 1.00 84.06 77 ALA A O 1
ATOM 591 N N . ASP A 1 78 ? -8.512 -19.486 10.408 1.00 80.06 78 ASP A N 1
ATOM 592 C CA . ASP A 1 78 ? -8.822 -20.218 9.172 1.00 80.06 78 ASP A CA 1
ATOM 593 C C . ASP A 1 78 ? -10.259 -20.050 8.635 1.00 80.06 78 ASP A C 1
ATOM 595 O O . ASP A 1 78 ? -10.669 -20.747 7.699 1.00 80.06 78 ASP A O 1
ATOM 599 N N . GLN A 1 79 ? -11.025 -19.094 9.169 1.00 86.00 79 GLN A N 1
ATOM 600 C CA . GLN A 1 79 ? -12.338 -18.743 8.641 1.00 86.00 79 GLN A CA 1
ATOM 601 C C . GLN A 1 79 ? -12.227 -17.817 7.430 1.00 86.00 79 GLN A C 1
ATOM 603 O O . GLN A 1 79 ? -11.299 -17.012 7.313 1.00 86.00 79 GLN A O 1
ATOM 608 N N . VAL A 1 80 ? -13.209 -17.943 6.533 1.00 90.56 80 VAL A N 1
ATOM 609 C CA . VAL A 1 80 ? -13.439 -16.956 5.479 1.00 90.56 80 VAL A CA 1
ATOM 610 C C . VAL A 1 80 ? -14.240 -15.814 6.089 1.00 90.56 80 VAL A C 1
ATOM 612 O O . VAL A 1 80 ? -15.370 -16.028 6.524 1.00 90.56 80 VAL A O 1
ATOM 615 N N . ILE A 1 81 ? -13.641 -14.631 6.156 1.00 92.25 81 ILE A N 1
ATOM 616 C CA . ILE A 1 81 ? -14.221 -13.449 6.797 1.00 92.25 81 ILE A CA 1
ATOM 617 C C . ILE A 1 81 ? -14.221 -12.259 5.839 1.00 92.25 81 ILE A C 1
ATOM 619 O O . ILE A 1 81 ? -13.483 -12.237 4.855 1.00 92.25 81 ILE A O 1
ATOM 623 N N . ALA A 1 82 ? -15.043 -11.252 6.135 1.00 91.50 82 ALA A N 1
ATOM 624 C CA . ALA A 1 82 ? -14.915 -9.958 5.474 1.00 91.50 82 ALA A CA 1
ATOM 625 C C . ALA A 1 82 ? -13.537 -9.339 5.795 1.00 91.50 82 ALA A C 1
ATOM 627 O O . ALA A 1 82 ? -12.995 -9.620 6.869 1.00 91.50 82 ALA A O 1
ATOM 628 N N . PRO A 1 83 ? -12.976 -8.486 4.920 1.00 92.31 83 PRO A N 1
ATOM 629 C CA . PRO A 1 83 ? -11.658 -7.909 5.139 1.00 92.31 83 PRO A CA 1
ATOM 630 C C . PRO A 1 83 ? -11.609 -7.123 6.451 1.00 92.31 83 PRO A C 1
ATOM 632 O O . PRO A 1 83 ? -12.485 -6.293 6.722 1.00 92.31 83 PRO A O 1
ATOM 635 N N . MET A 1 84 ? -10.580 -7.402 7.253 1.00 94.44 84 MET A N 1
ATOM 636 C CA . MET A 1 84 ? -10.326 -6.755 8.540 1.00 94.44 84 MET A CA 1
ATOM 637 C C . MET A 1 84 ? -9.112 -5.822 8.407 1.00 94.44 84 MET A C 1
ATOM 639 O O . MET A 1 84 ? -7.974 -6.297 8.495 1.00 94.44 84 MET A O 1
ATOM 643 N N . PRO A 1 85 ? -9.323 -4.523 8.131 1.00 95.00 85 PRO A N 1
ATOM 644 C CA . PRO A 1 85 ? -8.247 -3.533 8.045 1.00 95.00 85 PRO A CA 1
ATOM 645 C C . PRO A 1 85 ? -7.628 -3.225 9.416 1.00 95.00 85 PRO A C 1
ATOM 647 O O . PRO A 1 85 ? -8.207 -3.540 10.459 1.00 95.00 85 PRO A O 1
ATOM 650 N N . VAL A 1 86 ? -6.468 -2.561 9.426 1.00 95.69 86 VAL A N 1
ATOM 651 C CA . VAL A 1 86 ? -5.913 -1.974 10.660 1.00 95.69 86 VAL A CA 1
ATOM 652 C C . VAL A 1 86 ? -6.922 -0.985 11.253 1.00 95.69 86 VAL A C 1
ATOM 654 O O . VAL A 1 86 ? -7.565 -0.235 10.527 1.00 95.69 86 VAL A O 1
ATOM 657 N N . GLY A 1 87 ? -7.086 -1.003 12.575 1.00 95.06 87 GLY A N 1
ATOM 658 C CA . GLY A 1 87 ? -8.100 -0.239 13.304 1.00 95.06 87 GLY A CA 1
ATOM 659 C C . GLY A 1 87 ? -9.463 -0.930 13.403 1.00 95.06 87 GLY A C 1
ATOM 660 O O . GLY A 1 87 ? -10.312 -0.486 14.175 1.00 95.06 87 GLY A O 1
ATOM 661 N N . ALA A 1 88 ? -9.704 -2.032 12.686 1.00 95.00 88 ALA A N 1
ATOM 662 C CA . ALA A 1 88 ? -10.944 -2.783 12.851 1.00 95.00 88 ALA A CA 1
ATOM 663 C C . ALA A 1 88 ? -11.019 -3.416 14.250 1.00 95.00 88 ALA A C 1
ATOM 665 O O . ALA A 1 88 ? -10.074 -4.065 14.709 1.00 95.00 88 ALA A O 1
ATOM 666 N N . THR A 1 89 ? -12.158 -3.256 14.919 1.00 93.06 89 THR A N 1
ATOM 667 C CA . THR A 1 89 ? -12.446 -3.888 16.210 1.00 93.06 89 THR A CA 1
ATOM 668 C C . THR A 1 89 ? -13.286 -5.146 16.011 1.00 93.06 89 THR A C 1
ATOM 670 O O . THR A 1 89 ? -14.118 -5.228 15.109 1.00 93.06 89 THR A O 1
ATOM 673 N N . ALA A 1 90 ? -13.044 -6.168 16.829 1.00 92.19 90 ALA A N 1
ATOM 674 C CA . ALA A 1 90 ? -13.650 -7.482 16.659 1.00 92.19 90 ALA A CA 1
ATOM 675 C C . ALA A 1 90 ? -13.774 -8.253 17.976 1.00 92.19 90 ALA A C 1
ATOM 677 O O . ALA A 1 90 ? -13.202 -7.896 19.008 1.00 92.19 90 ALA A O 1
ATOM 678 N N . ARG A 1 91 ? -14.517 -9.356 17.915 1.00 90.62 91 ARG A N 1
ATOM 679 C CA . ARG A 1 91 ? -14.641 -10.372 18.960 1.00 90.62 91 ARG A CA 1
ATOM 680 C C . ARG A 1 91 ? -13.883 -11.622 18.531 1.00 90.62 91 ARG A C 1
ATOM 682 O O . ARG A 1 91 ? -14.321 -12.344 17.645 1.00 90.62 91 ARG A O 1
ATOM 689 N N . LEU A 1 92 ? -12.763 -11.909 19.174 1.00 88.75 92 LEU A N 1
ATOM 690 C CA . LEU A 1 92 ? -12.002 -13.128 18.935 1.00 88.75 92 LEU A CA 1
ATOM 691 C C . LEU A 1 92 ? -12.726 -14.336 19.550 1.00 88.75 92 LEU A C 1
ATOM 693 O O . LEU A 1 92 ? -12.979 -14.350 20.759 1.00 88.75 92 LEU A O 1
ATOM 697 N N . ASP A 1 93 ? -13.041 -15.345 18.736 1.00 86.88 93 ASP A N 1
ATOM 698 C CA . ASP A 1 93 ? -13.685 -16.581 19.192 1.00 86.88 93 ASP A CA 1
ATOM 699 C C . ASP A 1 93 ? -12.707 -17.466 19.973 1.00 86.88 93 ASP A C 1
ATOM 701 O O . ASP A 1 93 ? -11.809 -18.098 19.419 1.00 86.88 93 ASP A O 1
ATOM 705 N N . THR A 1 94 ? -12.897 -17.531 21.287 1.00 79.06 94 THR A N 1
ATOM 706 C CA . THR A 1 94 ? -12.057 -18.318 22.197 1.00 79.06 94 THR A CA 1
ATOM 707 C C . THR A 1 94 ? -12.615 -19.712 22.499 1.00 79.06 94 THR A C 1
ATOM 709 O O . THR A 1 94 ? -12.060 -20.425 23.336 1.00 79.06 94 THR A O 1
ATOM 712 N N . GLY A 1 95 ? -13.747 -20.096 21.894 1.00 75.25 95 GLY A N 1
ATOM 713 C CA . GLY A 1 95 ? -14.545 -21.252 22.321 1.00 75.25 95 GLY A CA 1
ATOM 714 C C . GLY A 1 95 ? -15.283 -21.044 23.656 1.00 75.25 95 GLY A C 1
ATOM 715 O O . GLY A 1 95 ? -15.942 -21.962 24.148 1.00 75.25 95 GLY A O 1
ATOM 716 N N . GLY A 1 96 ? -15.175 -19.849 24.248 1.00 77.88 96 GLY A N 1
ATOM 717 C CA . GLY A 1 96 ? -15.833 -19.421 25.482 1.00 77.88 96 GLY A CA 1
ATOM 718 C C . GLY A 1 96 ? -16.383 -17.999 25.354 1.00 77.88 96 GLY A C 1
ATOM 719 O O . GLY A 1 96 ? -17.019 -17.663 24.359 1.00 77.88 96 GLY A O 1
ATOM 720 N N . GLU A 1 97 ? -16.160 -17.152 26.363 1.00 78.50 97 GLU A N 1
ATOM 721 C CA . GLU A 1 97 ? -16.478 -15.724 26.249 1.00 78.50 97 GLU A CA 1
ATOM 722 C C . GLU A 1 97 ? -15.516 -15.063 25.240 1.00 78.50 97 GLU A C 1
ATOM 724 O O . GLU A 1 97 ? -14.294 -15.137 25.436 1.00 78.50 97 GLU A O 1
ATOM 729 N N . PRO A 1 98 ? -16.022 -14.446 24.153 1.00 83.62 98 PRO A N 1
ATOM 730 C CA . PRO A 1 98 ? -15.160 -13.844 23.145 1.00 83.62 98 PRO A CA 1
ATOM 731 C C . PRO A 1 98 ? -14.328 -12.700 23.716 1.00 83.62 98 PRO A C 1
ATOM 733 O O . PRO A 1 98 ? -14.805 -11.915 24.535 1.00 83.62 98 PRO A O 1
ATOM 736 N N . VAL A 1 99 ? -13.086 -12.586 23.254 1.00 86.12 99 VAL A N 1
ATOM 737 C CA . VAL A 1 99 ? -12.166 -11.531 23.694 1.00 86.12 99 VAL A CA 1
ATOM 738 C C . VAL A 1 99 ? -12.226 -10.377 22.704 1.00 86.12 99 VAL A C 1
ATOM 740 O O . VAL A 1 99 ? -12.043 -10.578 21.509 1.00 86.12 99 VAL A O 1
ATOM 743 N N . LEU A 1 100 ? -12.485 -9.165 23.193 1.00 89.00 100 LEU A N 1
ATOM 744 C CA . LEU A 1 100 ? -12.516 -7.969 22.352 1.00 89.00 100 LEU A CA 1
ATOM 745 C C . LEU A 1 100 ? -11.103 -7.587 21.931 1.00 89.00 100 LEU A C 1
ATOM 747 O O . LEU A 1 100 ? -10.233 -7.441 22.790 1.00 89.00 100 LEU A O 1
ATOM 751 N N . CYS A 1 101 ? -10.888 -7.373 20.642 1.00 90.19 101 CYS A N 1
ATOM 752 C CA . CYS A 1 101 ? -9.594 -6.973 20.119 1.00 90.19 101 CYS A CA 1
ATOM 753 C C . CYS A 1 101 ? -9.697 -5.906 19.028 1.00 90.19 101 CYS A C 1
ATOM 755 O O . CYS A 1 101 ? -10.743 -5.712 18.414 1.00 90.19 101 CYS A O 1
ATOM 757 N N . GLU A 1 102 ? -8.589 -5.208 18.818 1.00 93.56 102 GLU A N 1
ATOM 758 C CA . GLU A 1 102 ? -8.348 -4.291 17.710 1.00 93.56 102 GLU A CA 1
ATOM 759 C C . GLU A 1 102 ? -7.256 -4.885 16.813 1.00 93.56 102 GLU A C 1
ATOM 761 O O . GLU A 1 102 ? -6.243 -5.377 17.311 1.00 93.56 102 GLU A O 1
ATOM 766 N N . VAL A 1 103 ? -7.444 -4.854 15.495 1.00 95.69 103 VAL A N 1
ATOM 767 C CA . VAL A 1 103 ? -6.398 -5.212 14.530 1.00 95.69 103 VAL A CA 1
ATOM 768 C C . VAL A 1 103 ? -5.395 -4.065 14.466 1.00 95.69 103 VAL A C 1
ATOM 770 O O . VAL A 1 103 ? -5.733 -2.966 14.036 1.00 95.69 103 VAL A O 1
ATOM 773 N N . VAL A 1 104 ? -4.155 -4.308 14.884 1.00 95.56 104 VAL A N 1
ATOM 774 C CA . VAL A 1 104 ? -3.102 -3.275 14.945 1.00 95.56 104 VAL A CA 1
ATOM 775 C C . VAL A 1 104 ? -2.089 -3.385 13.812 1.00 95.56 104 VAL A C 1
ATOM 777 O O . VAL A 1 104 ? -1.363 -2.434 13.548 1.00 95.56 104 VAL A O 1
ATOM 780 N N . PHE A 1 105 ? -2.032 -4.532 13.136 1.00 95.75 105 PHE A N 1
ATOM 781 C CA . PHE A 1 105 ? -1.163 -4.752 11.984 1.00 95.75 105 PHE A CA 1
ATOM 782 C C . PHE A 1 105 ? -1.686 -5.914 11.140 1.00 95.75 105 PHE A C 1
ATOM 784 O O . PHE A 1 105 ? -2.287 -6.853 11.674 1.00 95.75 105 PHE A O 1
ATOM 791 N N . ARG A 1 106 ? -1.446 -5.868 9.830 1.00 95.00 106 ARG A N 1
ATOM 792 C CA . ARG A 1 106 ? -1.809 -6.935 8.893 1.00 95.00 106 ARG A CA 1
ATOM 793 C C . ARG A 1 106 ? -0.819 -7.019 7.745 1.00 95.00 106 ARG A C 1
ATOM 795 O O . ARG A 1 106 ? -0.204 -6.024 7.380 1.00 95.00 106 ARG A O 1
ATOM 802 N N . HIS A 1 107 ? -0.672 -8.217 7.195 1.00 94.62 107 HIS A N 1
ATOM 803 C CA . HIS A 1 107 ? 0.122 -8.449 5.994 1.00 94.62 107 HIS A CA 1
ATOM 804 C C . HIS A 1 107 ? -0.333 -9.719 5.261 1.00 94.62 107 HIS A C 1
ATOM 806 O O . HIS A 1 107 ? -1.032 -10.571 5.827 1.00 94.62 107 HIS A O 1
ATOM 812 N N . GLY A 1 108 ? 0.096 -9.870 4.008 1.00 93.50 108 GLY A N 1
ATOM 813 C CA . GLY A 1 108 ? -0.190 -11.052 3.200 1.00 93.50 108 GLY A CA 1
ATOM 814 C C . GLY A 1 108 ? 0.504 -12.300 3.750 1.00 93.50 108 GLY A C 1
ATOM 815 O O . GLY A 1 108 ? 1.654 -12.240 4.193 1.00 93.50 108 GLY A O 1
ATOM 816 N N . GLU A 1 109 ? -0.193 -13.434 3.721 1.00 93.06 109 GLU A N 1
ATOM 817 C CA . GLU A 1 109 ? 0.308 -14.757 4.114 1.00 93.06 109 GLU A CA 1
ATOM 818 C C . GLU A 1 109 ? 0.031 -15.750 2.971 1.00 93.06 109 GLU A C 1
ATOM 820 O O . GLU A 1 109 ? -0.623 -16.786 3.147 1.00 93.06 109 GLU A O 1
ATOM 825 N N . HIS A 1 110 ? 0.461 -15.393 1.756 1.00 91.94 110 HIS A N 1
ATOM 826 C CA . HIS A 1 110 ? 0.187 -16.194 0.568 1.00 91.94 110 HIS A CA 1
ATOM 827 C C . HIS A 1 110 ? 0.755 -17.628 0.709 1.00 91.94 110 HIS A C 1
ATOM 829 O O . HIS A 1 110 ? 1.879 -17.793 1.179 1.00 91.94 110 HIS A O 1
ATOM 835 N N . PRO A 1 111 ? 0.046 -18.690 0.268 1.00 88.69 111 PRO A N 1
ATOM 836 C CA . PRO A 1 111 ? 0.483 -20.082 0.461 1.00 88.69 111 PRO A CA 1
ATOM 837 C C . PRO A 1 111 ? 1.825 -20.474 -0.174 1.00 88.69 111 PRO A C 1
ATOM 839 O O . PRO A 1 111 ? 2.376 -21.513 0.172 1.00 88.69 111 PRO A O 1
ATOM 842 N N . ALA A 1 112 ? 2.316 -19.687 -1.133 1.00 89.50 112 ALA A N 1
ATOM 843 C CA . ALA A 1 112 ? 3.622 -19.876 -1.772 1.00 89.50 112 ALA A CA 1
ATOM 844 C C . ALA A 1 112 ? 4.780 -19.175 -1.034 1.00 89.50 112 ALA A C 1
ATOM 846 O O . ALA A 1 112 ? 5.899 -19.170 -1.541 1.00 89.50 112 ALA A O 1
ATOM 847 N N . LEU A 1 113 ? 4.509 -18.549 0.114 1.00 91.31 113 LEU A N 1
ATOM 848 C CA . LEU A 1 113 ? 5.523 -18.010 1.010 1.00 91.31 113 LEU A CA 1
ATOM 849 C C . LEU A 1 113 ? 6.021 -19.130 1.931 1.00 91.31 113 LEU A C 1
ATOM 851 O O . LEU A 1 113 ? 5.235 -19.706 2.687 1.00 91.31 113 LEU A O 1
ATOM 855 N N . ASP A 1 114 ? 7.313 -19.438 1.864 1.00 92.19 114 ASP A N 1
ATOM 856 C CA . ASP A 1 114 ? 7.914 -20.462 2.712 1.00 92.19 114 ASP A CA 1
ATOM 857 C C . ASP A 1 114 ? 8.004 -19.980 4.175 1.00 92.19 114 ASP A C 1
ATOM 859 O O . ASP A 1 114 ? 8.104 -18.774 4.434 1.00 92.19 114 ASP A O 1
ATOM 863 N N . PRO A 1 115 ? 8.015 -20.901 5.162 1.00 89.69 115 PRO A N 1
ATOM 864 C CA . PRO A 1 115 ? 8.150 -20.542 6.575 1.00 89.69 115 PRO A CA 1
ATOM 865 C C . PRO A 1 115 ? 9.410 -19.728 6.896 1.00 89.69 115 PRO A C 1
ATOM 867 O O . PRO A 1 115 ? 9.365 -18.870 7.771 1.00 89.69 115 PRO A O 1
ATOM 870 N N . ASP A 1 116 ? 10.503 -19.952 6.158 1.00 91.25 116 ASP A N 1
ATOM 871 C CA . ASP A 1 116 ? 11.770 -19.220 6.291 1.00 91.25 116 ASP A CA 1
ATOM 872 C C . ASP A 1 116 ? 11.781 -17.864 5.563 1.00 91.25 116 ASP A C 1
ATOM 874 O O . ASP A 1 116 ? 12.804 -17.181 5.522 1.00 91.25 116 ASP A O 1
ATOM 878 N N . GLY A 1 117 ? 10.643 -17.468 4.989 1.00 92.62 117 GLY A N 1
ATOM 879 C CA . GLY A 1 117 ? 10.449 -16.204 4.292 1.00 92.62 117 GLY A CA 1
ATOM 880 C C . GLY A 1 117 ? 10.858 -16.232 2.830 1.00 92.62 117 GLY A C 1
ATOM 881 O O . GLY A 1 117 ? 10.657 -15.227 2.148 1.00 92.62 117 GLY A O 1
ATOM 882 N N . LYS A 1 118 ? 11.411 -17.332 2.306 1.00 93.69 118 LYS A N 1
ATOM 883 C CA . LYS A 1 118 ? 11.680 -17.415 0.869 1.00 93.69 118 LYS A CA 1
ATOM 884 C C . LYS A 1 118 ? 10.366 -17.370 0.106 1.00 93.69 118 LYS A C 1
ATOM 886 O O . LYS A 1 118 ? 9.374 -17.989 0.485 1.00 93.69 118 LYS A O 1
ATOM 891 N N . CYS A 1 119 ? 10.363 -16.643 -0.997 1.00 90.38 119 CYS A N 1
ATOM 892 C CA . CYS A 1 119 ? 9.233 -16.640 -1.906 1.00 90.38 119 CYS A CA 1
ATOM 893 C C . CYS A 1 119 ? 9.709 -16.787 -3.350 1.00 90.38 119 CYS A C 1
ATOM 895 O O . CYS A 1 119 ? 10.834 -16.401 -3.693 1.00 90.38 119 CYS A O 1
ATOM 897 N N . PRO A 1 120 ? 8.874 -17.371 -4.221 1.00 87.62 120 PRO A N 1
ATOM 898 C CA . PRO A 1 120 ? 9.165 -17.374 -5.639 1.00 87.62 120 PRO A CA 1
ATOM 899 C C . PRO A 1 120 ? 9.113 -15.932 -6.180 1.00 87.62 120 PRO A C 1
ATOM 901 O O . PRO A 1 120 ? 8.273 -15.157 -5.720 1.00 87.62 120 PRO A O 1
ATOM 904 N N . PRO A 1 121 ? 9.936 -15.582 -7.190 1.00 83.75 121 PRO A N 1
ATOM 905 C CA . PRO A 1 121 ? 9.999 -14.221 -7.727 1.00 83.75 121 PRO A CA 1
ATOM 906 C C . PRO A 1 121 ? 8.622 -13.659 -8.083 1.00 83.75 121 PRO A C 1
ATOM 908 O O . PRO A 1 121 ? 8.302 -12.540 -7.704 1.00 83.75 121 PRO A O 1
ATOM 911 N N . TRP A 1 122 ? 7.767 -14.473 -8.711 1.00 81.56 122 TRP A N 1
ATOM 912 C CA . TRP A 1 122 ? 6.440 -14.044 -9.144 1.00 81.56 122 TRP A CA 1
ATOM 913 C C . TRP A 1 122 ? 5.538 -13.583 -8.001 1.00 81.56 122 TRP A C 1
ATOM 915 O O . TRP A 1 122 ? 4.616 -12.835 -8.260 1.00 81.56 122 TRP A O 1
ATOM 925 N N . LEU A 1 123 ? 5.753 -14.014 -6.757 1.00 84.94 123 LEU A N 1
ATOM 926 C CA . LEU A 1 123 ? 4.897 -13.586 -5.651 1.00 84.94 123 LEU A CA 1
ATOM 927 C C . LEU A 1 123 ? 5.203 -12.145 -5.213 1.00 84.94 123 LEU A C 1
ATOM 929 O O . LEU A 1 123 ? 4.321 -11.457 -4.711 1.00 84.94 123 LEU A O 1
ATOM 933 N N . SER A 1 124 ? 6.445 -11.695 -5.395 1.00 83.56 124 SER A N 1
ATOM 934 C CA . SER A 1 124 ? 6.911 -10.395 -4.920 1.00 83.56 124 SER A CA 1
ATOM 935 C C . SER A 1 124 ? 6.331 -9.260 -5.767 1.00 83.56 124 SER A C 1
ATOM 937 O O . SER A 1 124 ? 6.712 -9.076 -6.928 1.00 83.56 124 SER A O 1
ATOM 939 N N . GLY A 1 125 ? 5.387 -8.516 -5.183 1.00 75.12 125 GLY A N 1
ATOM 940 C CA . GLY A 1 125 ? 4.671 -7.417 -5.830 1.00 75.12 125 GLY A CA 1
ATOM 941 C C . GLY A 1 125 ? 3.602 -7.885 -6.819 1.00 75.12 125 GLY A C 1
ATOM 942 O O . GLY A 1 125 ? 3.234 -7.150 -7.737 1.00 75.12 125 GLY A O 1
ATOM 943 N N . ALA A 1 126 ? 3.137 -9.126 -6.658 1.00 80.94 126 ALA A N 1
ATOM 944 C CA . ALA A 1 126 ? 2.035 -9.660 -7.438 1.00 80.94 126 ALA A CA 1
ATOM 945 C C . ALA A 1 126 ? 0.712 -8.973 -7.057 1.00 80.94 126 ALA A C 1
ATOM 947 O O . ALA A 1 126 ? 0.497 -8.711 -5.871 1.00 80.94 126 ALA A O 1
ATOM 948 N N . PRO A 1 127 ? -0.204 -8.759 -8.017 1.00 77.50 127 PRO A N 1
ATOM 949 C CA . PRO A 1 127 ? -1.577 -8.383 -7.712 1.00 77.50 127 PRO A CA 1
ATOM 950 C C . PRO A 1 127 ? -2.244 -9.403 -6.782 1.00 77.50 127 PRO A C 1
ATOM 952 O O . PRO A 1 127 ? -1.942 -10.597 -6.838 1.00 77.50 127 PRO A O 1
ATOM 955 N N . ALA A 1 128 ? -3.207 -8.958 -5.986 1.00 72.94 128 ALA A N 1
ATOM 956 C CA . ALA A 1 128 ? -3.926 -9.735 -4.986 1.00 72.94 128 ALA A CA 1
ATOM 957 C C . ALA A 1 128 ? -4.478 -11.071 -5.523 1.00 72.94 128 ALA A C 1
ATOM 959 O O . ALA A 1 128 ? -4.357 -12.104 -4.866 1.00 72.94 128 ALA A O 1
ATOM 960 N N . ALA A 1 129 ? -5.038 -11.085 -6.737 1.00 68.38 129 ALA A N 1
ATOM 961 C CA . ALA A 1 129 ? -5.628 -12.280 -7.348 1.00 68.38 129 ALA A CA 1
ATOM 962 C C . ALA A 1 129 ? -4.615 -13.234 -8.015 1.00 68.38 129 ALA A C 1
ATOM 964 O O . ALA A 1 129 ? -5.010 -14.273 -8.558 1.00 68.38 129 ALA A O 1
ATOM 965 N N . ALA A 1 130 ? -3.319 -12.912 -7.992 1.00 72.75 130 ALA A N 1
ATOM 966 C CA . ALA A 1 130 ? -2.298 -13.719 -8.642 1.00 72.75 130 ALA A CA 1
ATOM 967 C C . ALA A 1 130 ? -2.122 -15.082 -7.956 1.00 72.75 130 ALA A C 1
ATOM 969 O O . ALA A 1 130 ? -1.964 -15.186 -6.742 1.00 72.75 130 ALA A O 1
ATOM 970 N N . VAL A 1 131 ? -2.079 -16.147 -8.759 1.00 70.69 131 VAL A N 1
ATOM 971 C CA . VAL A 1 131 ? -1.894 -17.534 -8.271 1.00 70.69 131 VAL A CA 1
ATOM 972 C C . VAL A 1 131 ? -0.716 -18.256 -8.904 1.00 70.69 131 VAL A C 1
ATOM 974 O O . VAL A 1 131 ? -0.510 -19.454 -8.693 1.00 70.69 131 VAL A O 1
ATOM 977 N N . GLY A 1 132 ? 0.054 -17.542 -9.713 1.00 69.62 132 GLY A N 1
ATOM 978 C CA . GLY A 1 132 ? 1.240 -18.070 -10.355 1.00 69.62 132 GLY A CA 1
ATOM 979 C C . GLY A 1 132 ? 1.869 -17.074 -11.324 1.00 69.62 132 GLY A C 1
ATOM 980 O O . GLY A 1 132 ? 1.295 -16.018 -11.594 1.00 69.62 132 GLY A O 1
ATOM 981 N N . PRO A 1 133 ? 3.036 -17.425 -11.886 1.00 68.56 133 PRO A N 1
ATOM 982 C CA . PRO A 1 133 ? 3.781 -16.556 -12.792 1.00 68.56 133 PRO A CA 1
ATOM 983 C C . PRO A 1 133 ? 2.941 -16.178 -14.018 1.00 68.56 133 PRO A C 1
ATOM 985 O O . PRO A 1 133 ? 2.353 -17.051 -14.663 1.00 68.56 133 PRO A O 1
ATOM 988 N N . GLY A 1 134 ? 2.855 -14.875 -14.304 1.00 57.28 134 GLY A N 1
ATOM 989 C CA . GLY A 1 134 ? 2.141 -14.324 -15.462 1.00 57.28 134 GLY A CA 1
ATOM 990 C C . GLY A 1 134 ? 0.621 -14.537 -15.462 1.00 57.28 134 GLY A C 1
ATOM 991 O O . GLY A 1 134 ? -0.032 -14.258 -16.464 1.00 57.28 134 GLY A O 1
ATOM 992 N N . ARG A 1 135 ? 0.030 -15.043 -14.369 1.00 59.44 135 ARG A N 1
ATOM 993 C CA . ARG A 1 135 ? -1.413 -15.302 -14.258 1.00 59.44 135 ARG A CA 1
ATOM 994 C C . ARG A 1 135 ? -2.027 -14.416 -13.187 1.00 59.44 135 ARG A C 1
ATOM 996 O O . ARG A 1 135 ? -2.081 -14.796 -12.020 1.00 59.44 135 ARG A O 1
ATOM 1003 N N . ALA A 1 136 ? -2.506 -13.253 -13.619 1.00 53.91 136 ALA A N 1
ATOM 1004 C CA . ALA A 1 136 ? -3.317 -12.368 -12.786 1.00 53.91 136 ALA A CA 1
ATOM 1005 C C . ALA A 1 136 ? -4.727 -12.937 -12.521 1.00 53.91 136 ALA A C 1
ATOM 1007 O O . ALA A 1 136 ? -5.375 -12.522 -11.570 1.00 53.91 136 ALA A O 1
ATOM 1008 N N . GLU A 1 137 ? -5.191 -13.912 -13.318 1.00 50.59 137 GLU A N 1
ATOM 1009 C CA . GLU A 1 137 ? -6.524 -14.509 -13.179 1.00 50.59 137 GLU A CA 1
ATOM 1010 C C . GLU A 1 137 ? -6.464 -16.022 -12.896 1.00 50.59 137 GLU A C 1
ATOM 1012 O O . GLU A 1 137 ? -5.993 -16.816 -13.717 1.00 50.59 137 GLU A O 1
ATOM 1017 N N . GLY A 1 138 ? -6.983 -16.439 -11.733 1.00 45.12 138 GLY A N 1
ATOM 1018 C CA . GLY A 1 138 ? -7.291 -17.841 -11.414 1.00 45.12 138 GLY A CA 1
ATOM 1019 C C . GLY A 1 138 ? -7.167 -18.201 -9.927 1.00 45.12 138 GLY A C 1
ATOM 1020 O O . GLY A 1 138 ? -6.417 -17.575 -9.214 1.00 45.12 138 GLY A O 1
ATOM 1021 N N . ALA A 1 139 ? -7.917 -19.212 -9.468 1.00 44.25 139 ALA A N 1
ATOM 1022 C CA . ALA A 1 139 ? -7.991 -19.868 -8.138 1.00 44.25 139 ALA A CA 1
ATOM 1023 C C . ALA A 1 139 ? -8.275 -19.041 -6.856 1.00 44.25 139 ALA A C 1
ATOM 1025 O O . ALA A 1 139 ? -8.934 -19.581 -5.966 1.00 44.25 139 ALA A O 1
ATOM 1026 N N . GLY A 1 140 ? -7.852 -17.777 -6.748 1.00 46.69 140 GLY A N 1
ATOM 1027 C CA . GLY A 1 140 ? -8.291 -16.860 -5.676 1.00 46.69 140 GLY A CA 1
ATOM 1028 C C . GLY A 1 140 ? -9.661 -16.231 -5.955 1.00 46.69 140 GLY A C 1
ATOM 1029 O O . GLY A 1 140 ? -10.392 -15.876 -5.031 1.00 46.69 140 GLY A O 1
ATOM 1030 N N . ARG A 1 141 ? -10.019 -16.163 -7.243 1.00 53.50 141 ARG A N 1
ATOM 1031 C CA . ARG A 1 141 ? -11.309 -15.697 -7.755 1.00 53.50 141 ARG A CA 1
ATOM 1032 C C . ARG A 1 141 ? -12.355 -16.799 -7.603 1.00 53.50 141 ARG A C 1
ATOM 1034 O O . ARG A 1 141 ? -12.263 -17.862 -8.220 1.00 53.50 141 ARG A O 1
ATOM 1041 N N . THR A 1 142 ? -13.345 -16.545 -6.767 1.00 56.94 142 THR A N 1
ATOM 1042 C CA . THR A 1 142 ? -14.573 -17.333 -6.668 1.00 56.94 142 THR A CA 1
ATOM 1043 C C . THR A 1 142 ? -15.680 -16.635 -7.456 1.00 56.94 142 THR A C 1
ATOM 1045 O O . THR A 1 142 ? -15.516 -15.494 -7.878 1.00 56.94 142 THR A O 1
ATOM 1048 N N . ALA A 1 143 ? -16.833 -17.286 -7.633 1.00 56.34 143 ALA A N 1
ATOM 1049 C CA . ALA A 1 143 ? -18.018 -16.611 -8.174 1.00 56.34 143 ALA A CA 1
ATOM 1050 C C . ALA A 1 143 ? -18.484 -15.419 -7.303 1.00 56.34 143 ALA A C 1
ATOM 1052 O O . ALA A 1 143 ? -19.340 -14.656 -7.735 1.00 56.34 143 ALA A O 1
ATOM 1053 N N . GLU A 1 144 ? -17.932 -15.280 -6.091 1.00 57.06 144 GLU A N 1
ATOM 1054 C CA . GLU A 1 144 ? -18.311 -14.311 -5.061 1.00 57.06 144 GLU A CA 1
ATOM 1055 C C . GLU A 1 144 ? -17.215 -13.257 -4.774 1.00 57.06 144 GLU A C 1
ATOM 1057 O O . GLU A 1 144 ? -17.425 -12.422 -3.900 1.00 57.06 144 GLU A O 1
ATOM 1062 N N . GLY A 1 145 ? -16.067 -13.281 -5.477 1.00 77.06 145 GLY A N 1
ATOM 1063 C CA . GLY A 1 145 ? -14.967 -12.311 -5.299 1.00 77.06 145 GLY A CA 1
ATOM 1064 C C . GLY A 1 145 ? -13.578 -12.933 -5.082 1.00 77.06 145 GLY A C 1
ATOM 1065 O O . GLY A 1 145 ? -13.361 -14.106 -5.408 1.00 77.06 145 GLY A O 1
ATOM 1066 N N . VAL A 1 146 ? -12.624 -12.162 -4.546 1.00 84.81 146 VAL A N 1
ATOM 1067 C CA . VAL A 1 146 ? -11.209 -12.552 -4.338 1.00 84.81 146 VAL A CA 1
ATOM 1068 C C . VAL A 1 146 ? -10.970 -12.976 -2.894 1.00 84.81 146 VAL A C 1
ATOM 1070 O O . VAL A 1 146 ? -11.305 -12.245 -1.969 1.00 84.81 146 VAL A O 1
ATOM 1073 N N . VAL A 1 147 ? -10.346 -14.135 -2.668 1.00 89.50 147 VAL A N 1
ATOM 1074 C CA . VAL A 1 147 ? -10.026 -14.611 -1.312 1.00 89.50 147 VAL A CA 1
ATOM 1075 C C . VAL A 1 147 ? -8.520 -14.644 -1.074 1.00 89.50 147 VAL A C 1
ATOM 1077 O O . VAL A 1 147 ? -7.819 -15.473 -1.656 1.00 89.50 147 VAL A O 1
ATOM 1080 N N . LEU A 1 148 ? -8.040 -13.807 -0.153 1.00 90.44 148 LEU A N 1
ATOM 1081 C CA . LEU A 1 148 ? -6.629 -13.722 0.229 1.00 90.44 148 LEU A CA 1
ATOM 1082 C C . LEU A 1 148 ? -6.381 -14.365 1.586 1.00 90.44 148 LEU A C 1
ATOM 1084 O O . LEU A 1 148 ? -7.204 -14.267 2.492 1.00 90.44 148 LEU A O 1
ATOM 1088 N N . LYS A 1 149 ? -5.225 -15.010 1.745 1.00 92.75 149 LYS A N 1
ATOM 1089 C CA . LYS A 1 149 ? -4.767 -15.473 3.055 1.00 92.75 149 LYS A CA 1
ATOM 1090 C C . LYS A 1 149 ? -3.952 -14.365 3.715 1.00 92.75 149 LYS A C 1
ATOM 1092 O O . LYS A 1 149 ? -2.976 -13.890 3.137 1.00 92.75 149 LYS A O 1
ATOM 1097 N N . GLU A 1 150 ? -4.361 -13.962 4.910 1.00 94.75 150 GLU A N 1
ATOM 1098 C CA . GLU A 1 150 ? -3.822 -12.795 5.610 1.00 94.75 150 GLU A CA 1
ATOM 1099 C C . GLU A 1 150 ? -3.471 -13.142 7.046 1.00 94.75 150 GLU A C 1
ATOM 1101 O O . GLU A 1 150 ? -4.135 -13.965 7.685 1.00 94.75 150 GLU A O 1
ATOM 1106 N N . ARG A 1 151 ? -2.439 -12.482 7.565 1.00 94.88 151 ARG A N 1
ATOM 1107 C CA . ARG A 1 151 ? -2.101 -12.511 8.981 1.00 94.88 151 ARG A CA 1
ATOM 1108 C C . ARG A 1 151 ? -2.546 -11.211 9.627 1.00 94.88 151 ARG A C 1
ATOM 1110 O O . ARG A 1 151 ? -2.131 -10.139 9.202 1.00 94.88 151 ARG A O 1
ATOM 1117 N N . LEU A 1 152 ? -3.343 -11.326 10.683 1.00 96.06 152 LEU A N 1
ATOM 1118 C CA . LEU A 1 152 ? -3.793 -10.228 11.525 1.00 96.06 152 LEU A CA 1
ATOM 1119 C C . LEU A 1 152 ? -3.084 -10.300 12.878 1.00 96.06 152 LEU A C 1
ATOM 1121 O O . LEU A 1 152 ? -3.071 -11.337 13.553 1.00 96.06 152 LEU A O 1
ATOM 1125 N N . VAL A 1 153 ? -2.522 -9.171 13.288 1.00 94.56 153 VAL A N 1
ATOM 1126 C CA . VAL A 1 153 ? -1.982 -8.953 14.627 1.00 94.56 153 VAL A CA 1
ATOM 1127 C C . VAL A 1 153 ? -3.021 -8.175 15.415 1.00 94.56 153 VAL A C 1
ATOM 1129 O O . VAL A 1 153 ? -3.450 -7.098 14.997 1.00 94.56 153 VAL A O 1
ATOM 1132 N N . VAL A 1 154 ? -3.434 -8.728 16.551 1.00 92.19 154 VAL A N 1
ATOM 1133 C CA . VAL A 1 154 ? -4.550 -8.200 17.336 1.00 92.19 154 VAL A CA 1
ATOM 1134 C C . VAL A 1 154 ? -4.106 -7.781 18.732 1.00 92.19 154 VAL A C 1
ATOM 1136 O O . VAL A 1 154 ? -3.402 -8.524 19.413 1.00 92.19 154 VAL A O 1
ATOM 1139 N N . ASP A 1 155 ? -4.562 -6.614 19.176 1.00 89.94 155 ASP A N 1
ATOM 1140 C CA . ASP A 1 155 ? -4.392 -6.089 20.528 1.00 89.94 155 ASP A CA 1
ATOM 1141 C C . ASP A 1 155 ? -5.722 -6.165 21.290 1.00 89.94 155 ASP A C 1
ATOM 1143 O O . ASP A 1 155 ? -6.706 -5.531 20.916 1.00 89.94 155 ASP A O 1
ATOM 1147 N N . ALA A 1 156 ? -5.773 -6.940 22.377 1.00 85.56 156 ALA A N 1
ATOM 1148 C CA . ALA A 1 156 ? -6.965 -7.013 23.232 1.00 85.56 156 ALA A CA 1
ATOM 1149 C C . ALA A 1 156 ? -6.947 -6.017 24.403 1.00 85.56 156 ALA A C 1
ATOM 1151 O O . ALA A 1 156 ? -7.928 -5.914 25.143 1.00 85.56 156 ALA A O 1
ATOM 1152 N N . THR A 1 157 ? -5.843 -5.296 24.618 1.00 83.94 157 THR A N 1
ATOM 1153 C CA . THR A 1 157 ? -5.695 -4.403 25.777 1.00 83.94 157 THR A CA 1
ATOM 1154 C C . THR A 1 157 ? -6.450 -3.088 25.589 1.00 83.94 157 THR A C 1
ATOM 1156 O O . THR A 1 157 ? -7.125 -2.642 26.520 1.00 83.94 157 THR A O 1
ATOM 1159 N N . ALA A 1 158 ? -6.456 -2.541 24.368 1.00 84.38 158 ALA A N 1
ATOM 1160 C CA . ALA A 1 158 ? -7.079 -1.256 24.051 1.00 84.38 158 ALA A CA 1
ATOM 1161 C C . ALA A 1 158 ? -8.594 -1.202 24.339 1.00 84.38 158 ALA A C 1
ATOM 1163 O O . ALA A 1 158 ? -9.113 -0.157 24.727 1.00 84.38 158 ALA A O 1
ATOM 1164 N N . LEU A 1 159 ? -9.308 -2.329 24.225 1.00 83.25 159 LEU A N 1
ATOM 1165 C CA . LEU A 1 159 ? -10.749 -2.437 24.520 1.00 83.25 159 LEU A CA 1
ATOM 1166 C C . LEU A 1 159 ? -11.045 -2.874 25.968 1.00 83.25 159 LEU A C 1
ATOM 1168 O O . LEU A 1 159 ? -12.188 -3.145 26.326 1.00 83.25 159 LEU A O 1
ATOM 1172 N N . GLY A 1 160 ? -10.022 -2.974 26.822 1.00 72.25 160 GLY A N 1
ATOM 1173 C CA . GLY A 1 160 ? -10.167 -3.305 28.241 1.00 72.25 160 GLY A CA 1
ATOM 1174 C C . GLY A 1 160 ? -10.517 -4.766 28.551 1.00 72.25 160 GLY A C 1
ATOM 1175 O O . GLY A 1 160 ? -10.699 -5.095 29.724 1.00 72.25 160 GLY A O 1
ATOM 1176 N N . SER A 1 161 ? -10.593 -5.640 27.540 1.00 64.50 161 SER A N 1
ATOM 1177 C CA . SER A 1 161 ? -10.891 -7.073 27.699 1.00 64.50 161 SER A CA 1
ATOM 1178 C C . SER A 1 161 ? -9.628 -7.921 27.942 1.00 64.50 161 SER A C 1
ATOM 1180 O O . SER A 1 161 ? -9.667 -8.968 28.599 1.00 64.50 161 SER A O 1
ATOM 1182 N N . GLY A 1 162 ? -8.484 -7.453 27.438 1.00 60.09 162 GLY A N 1
ATOM 1183 C CA . GLY A 1 162 ? -7.213 -8.155 27.460 1.00 60.09 162 GLY A CA 1
ATOM 1184 C C . GLY A 1 162 ? -6.397 -7.861 28.711 1.00 60.09 162 GLY A C 1
ATOM 1185 O O . GLY A 1 162 ? -5.876 -6.766 28.893 1.00 60.09 162 GLY A O 1
ATOM 1186 N N . GLN A 1 163 ? -6.193 -8.885 29.538 1.00 62.03 163 GLN A N 1
ATOM 1187 C CA . GLN A 1 163 ? -4.965 -8.973 30.329 1.00 62.03 163 GLN A CA 1
ATOM 1188 C C . GLN A 1 163 ? -3.902 -9.653 29.451 1.00 62.03 163 GLN A C 1
ATOM 1190 O O . GLN A 1 163 ? -4.220 -10.695 28.870 1.00 62.03 163 GLN A O 1
ATOM 1195 N N . PRO A 1 164 ? -2.649 -9.167 29.386 1.00 60.88 164 PRO A N 1
ATOM 1196 C CA . PRO A 1 164 ? -1.584 -9.796 28.590 1.00 60.88 164 PRO A CA 1
ATOM 1197 C C . PRO A 1 164 ? -1.436 -11.303 28.869 1.00 60.88 164 PRO A C 1
ATOM 1199 O O . PRO A 1 164 ? -1.293 -12.120 27.961 1.00 60.88 164 PRO A O 1
ATOM 1202 N N . ASN A 1 165 ? -1.608 -11.697 30.134 1.00 61.75 165 ASN A N 1
ATOM 1203 C CA . ASN A 1 165 ? -1.568 -13.094 30.574 1.00 61.75 165 ASN A CA 1
ATOM 1204 C C . ASN A 1 165 ? -2.763 -13.937 30.097 1.00 61.75 165 ASN A C 1
ATOM 1206 O O . ASN A 1 165 ? -2.648 -15.157 30.027 1.00 61.75 165 ASN A O 1
ATOM 1210 N N . ARG A 1 166 ? -3.919 -13.326 29.803 1.00 64.44 166 ARG A N 1
ATOM 1211 C CA . ARG A 1 166 ? -5.070 -14.020 29.201 1.00 64.44 166 ARG A CA 1
ATOM 1212 C C . ARG A 1 166 ? -4.865 -14.226 27.705 1.00 64.44 166 ARG A C 1
ATOM 1214 O O . ARG A 1 166 ? -5.137 -15.320 27.237 1.00 64.44 166 ARG A O 1
ATOM 1221 N N . LEU A 1 167 ? -4.326 -13.232 26.994 1.00 65.38 167 LEU A N 1
ATOM 1222 C CA . LEU A 1 167 ? -3.967 -13.359 25.575 1.00 65.38 167 LEU A CA 1
ATOM 1223 C C . LEU A 1 167 ? -2.952 -14.484 25.345 1.00 65.38 167 LEU A C 1
ATOM 1225 O O . LEU A 1 167 ? -3.179 -15.337 24.496 1.00 65.38 167 LEU A O 1
ATOM 1229 N N . ARG A 1 168 ? -1.900 -14.559 26.172 1.00 67.94 168 ARG A N 1
ATOM 1230 C CA . ARG A 1 168 ? -0.909 -15.650 26.110 1.00 67.94 168 ARG A CA 1
ATOM 1231 C C . ARG A 1 168 ? -1.522 -17.045 26.290 1.00 67.94 168 ARG A C 1
ATOM 1233 O O . ARG A 1 168 ? -1.014 -18.005 25.731 1.00 67.94 168 ARG A O 1
ATOM 1240 N N . ARG A 1 169 ? -2.630 -17.175 27.034 1.00 69.50 169 ARG A N 1
ATOM 1241 C CA . ARG A 1 169 ? -3.346 -18.458 27.199 1.00 69.50 169 ARG A CA 1
ATOM 1242 C C . ARG A 1 169 ? -4.147 -18.873 25.964 1.00 69.50 169 ARG A C 1
ATOM 1244 O O . ARG A 1 169 ? -4.589 -20.014 25.913 1.00 69.50 169 ARG A O 1
ATOM 1251 N N . LEU A 1 170 ? -4.367 -17.965 25.012 1.00 71.31 170 LEU A N 1
ATOM 1252 C CA . LEU A 1 170 ? -5.072 -18.251 23.760 1.00 71.31 170 LEU A CA 1
ATOM 1253 C C . LEU A 1 170 ? -4.134 -18.775 22.662 1.00 71.31 170 LEU A C 1
ATOM 1255 O O . LEU A 1 170 ? -4.616 -19.199 21.610 1.00 71.31 170 LEU A O 1
ATOM 1259 N N . PHE A 1 171 ? -2.816 -18.744 22.892 1.00 73.88 171 PHE A N 1
ATOM 1260 C CA . PHE A 1 171 ? -1.811 -19.213 21.938 1.00 73.88 171 PHE A CA 1
ATOM 1261 C C . PHE A 1 171 ? -1.863 -20.738 21.814 1.00 73.88 171 PHE A C 1
ATOM 1263 O O . PHE A 1 171 ? -2.015 -21.447 22.808 1.00 73.88 171 PHE A O 1
ATOM 1270 N N . GLY A 1 172 ? -1.761 -21.241 20.582 1.00 62.19 172 GLY A N 1
ATOM 1271 C CA . GLY A 1 172 ? -1.842 -22.676 20.285 1.00 62.19 172 GLY A CA 1
ATOM 1272 C C . GLY A 1 172 ? -3.258 -23.265 20.359 1.00 62.19 172 GLY A C 1
ATOM 1273 O O . GLY A 1 172 ? -3.424 -24.461 20.129 1.00 62.19 172 GLY A O 1
ATOM 1274 N N . GLY A 1 173 ? -4.270 -22.442 20.661 1.00 72.44 173 GLY A N 1
ATOM 1275 C CA . GLY A 1 173 ? -5.687 -22.808 20.627 1.00 72.44 173 GLY A CA 1
ATOM 1276 C C . GLY A 1 173 ? -6.454 -21.961 19.615 1.00 72.44 173 GLY A C 1
ATOM 1277 O O . GLY A 1 173 ? -6.779 -22.427 18.529 1.00 72.44 173 GLY A O 1
ATOM 1278 N N . THR A 1 174 ? -6.734 -20.710 19.981 1.00 76.38 174 THR A N 1
ATOM 1279 C CA . THR A 1 174 ? -7.482 -19.751 19.149 1.00 76.38 174 THR A CA 1
ATOM 1280 C C . THR A 1 174 ? -6.571 -18.939 18.239 1.00 76.38 174 THR A C 1
ATOM 1282 O O . THR A 1 174 ? -6.895 -18.693 17.080 1.00 76.38 174 THR A O 1
ATOM 1285 N N . LEU A 1 175 ? -5.438 -18.494 18.780 1.00 84.00 175 LEU A N 1
ATOM 1286 C CA . LEU A 1 175 ? -4.375 -17.850 18.021 1.00 84.00 175 LEU A CA 1
ATOM 1287 C C . LEU A 1 175 ? -3.339 -18.907 17.653 1.00 84.00 175 LEU A C 1
ATOM 1289 O O . LEU A 1 175 ? -3.167 -19.901 18.368 1.00 84.00 175 LEU A O 1
ATOM 1293 N N . ASN A 1 176 ? -2.617 -18.679 16.560 1.00 87.31 176 ASN A N 1
ATOM 1294 C CA . ASN A 1 176 ? -1.500 -19.544 16.211 1.00 87.31 176 ASN A CA 1
ATOM 1295 C C . ASN A 1 176 ? -0.385 -19.459 17.286 1.00 87.31 176 ASN A C 1
ATOM 1297 O O . ASN A 1 176 ? -0.466 -18.626 18.195 1.00 87.31 176 ASN A O 1
ATOM 1301 N N . PRO A 1 177 ? 0.648 -20.317 17.232 1.00 84.38 177 PRO A N 1
ATOM 1302 C CA . PRO A 1 177 ? 1.737 -20.299 18.216 1.00 84.38 177 PRO A CA 1
ATOM 1303 C C . PRO A 1 177 ? 2.464 -18.946 18.332 1.00 84.38 177 PRO A C 1
ATOM 1305 O O . PRO A 1 177 ? 2.976 -18.614 19.398 1.00 84.38 177 PRO A O 1
ATOM 1308 N N . ASP A 1 178 ? 2.432 -18.130 17.274 1.00 87.56 178 ASP A N 1
ATOM 1309 C CA . ASP A 1 178 ? 2.989 -16.773 17.269 1.00 87.56 178 ASP A CA 1
ATOM 1310 C C . ASP A 1 178 ? 2.069 -15.751 17.973 1.00 87.56 178 ASP A C 1
ATOM 1312 O O . ASP A 1 178 ? 2.416 -14.582 18.105 1.00 87.56 178 ASP A O 1
ATOM 1316 N N . GLY A 1 179 ? 0.865 -16.140 18.396 1.00 87.88 179 GLY A N 1
ATOM 1317 C CA . GLY A 1 179 ? -0.130 -15.216 18.938 1.00 87.88 179 GLY A CA 1
ATOM 1318 C C . GLY A 1 179 ? -0.805 -14.339 17.882 1.00 87.88 179 GLY A C 1
ATOM 1319 O O . GLY A 1 179 ? -1.318 -13.269 18.207 1.00 87.88 179 GLY A O 1
ATOM 1320 N N . HIS A 1 180 ? -0.806 -14.780 16.625 1.00 92.25 180 HIS A N 1
ATOM 1321 C CA . HIS A 1 180 ? -1.420 -14.096 15.489 1.00 92.25 180 HIS A CA 1
ATOM 1322 C C . HIS A 1 180 ? -2.650 -14.855 14.986 1.00 92.25 180 HIS A C 1
ATOM 1324 O O . HIS A 1 180 ? -2.789 -16.065 15.196 1.00 92.25 180 HIS A O 1
ATOM 1330 N N . LEU A 1 181 ? -3.536 -14.150 14.284 1.00 92.88 181 LEU A N 1
ATOM 1331 C CA . LEU A 1 181 ? -4.687 -14.751 13.625 1.00 92.88 181 LEU A CA 1
ATOM 1332 C C . LEU A 1 181 ? -4.412 -14.851 12.126 1.00 92.88 181 LEU A C 1
ATOM 1334 O O . LEU A 1 181 ? -4.195 -13.839 11.470 1.00 92.88 181 LEU A O 1
ATOM 1338 N N . VAL A 1 182 ? -4.422 -16.062 11.577 1.00 93.19 182 VAL A N 1
ATOM 1339 C CA . VAL A 1 182 ? -4.334 -16.269 10.128 1.00 93.19 182 VAL A CA 1
ATOM 1340 C C . VAL A 1 182 ? -5.735 -16.565 9.611 1.00 93.19 182 VAL A C 1
ATOM 1342 O O . VAL A 1 182 ? -6.401 -17.477 10.103 1.00 93.19 182 VAL A O 1
ATOM 1345 N N . VAL A 1 183 ? -6.194 -15.762 8.658 1.00 93.44 183 VAL A N 1
ATOM 1346 C CA . VAL A 1 183 ? -7.571 -15.767 8.146 1.00 93.44 183 VAL A CA 1
ATOM 1347 C C . VAL A 1 183 ? -7.585 -15.819 6.627 1.00 93.44 183 VAL A C 1
ATOM 1349 O O . VAL A 1 183 ? -6.556 -15.652 5.966 1.00 93.44 183 VAL A O 1
ATOM 1352 N N . ARG A 1 184 ? -8.772 -16.045 6.066 1.00 93.56 184 ARG A N 1
ATOM 1353 C CA . ARG A 1 184 ? -9.033 -15.897 4.637 1.00 93.56 184 ARG A CA 1
ATOM 1354 C C . ARG A 1 184 ? -9.977 -14.713 4.433 1.00 93.56 184 ARG A C 1
ATOM 1356 O O . ARG A 1 184 ? -11.162 -14.823 4.720 1.00 93.56 184 ARG A O 1
ATOM 1363 N N . SER A 1 185 ? -9.465 -13.587 3.965 1.00 93.00 185 SER A N 1
ATOM 1364 C CA . SER A 1 185 ? -10.252 -12.374 3.734 1.00 93.00 185 SER A CA 1
ATOM 1365 C C . SER A 1 185 ? -10.906 -12.431 2.355 1.00 93.00 185 SER A C 1
ATOM 1367 O O . SER A 1 185 ? -10.213 -12.634 1.359 1.00 93.00 185 SER A O 1
ATOM 1369 N N . ALA A 1 186 ? -12.230 -12.290 2.297 1.00 92.25 186 ALA A N 1
ATOM 1370 C CA . ALA A 1 186 ? -13.012 -12.287 1.064 1.00 92.25 186 ALA A CA 1
ATOM 1371 C C . ALA A 1 186 ? -13.340 -10.852 0.628 1.00 92.25 186 ALA A C 1
ATOM 1373 O O . ALA A 1 186 ? -14.156 -10.177 1.254 1.00 92.25 186 ALA A O 1
ATOM 1374 N N . TYR A 1 187 ? -12.703 -10.408 -0.446 1.00 89.38 187 TYR A N 1
ATOM 1375 C CA . TYR A 1 187 ? -12.925 -9.129 -1.110 1.00 89.38 187 TYR A CA 1
ATOM 1376 C C . TYR A 1 187 ? -13.957 -9.276 -2.219 1.00 89.38 187 TYR A C 1
ATOM 1378 O O . TYR A 1 187 ? -14.063 -10.335 -2.836 1.00 89.38 187 TYR A O 1
ATOM 1386 N N . VAL A 1 188 ? -14.695 -8.201 -2.486 1.00 86.19 188 VAL A N 1
ATOM 1387 C CA . VAL A 1 188 ? -15.727 -8.159 -3.532 1.00 86.19 188 VAL A CA 1
ATOM 1388 C C . VAL A 1 188 ? -15.113 -8.365 -4.918 1.00 86.19 188 VAL A C 1
ATOM 1390 O O . VAL A 1 188 ? -15.626 -9.146 -5.715 1.00 86.19 188 VAL A O 1
ATOM 1393 N N . ASP A 1 189 ? -13.993 -7.704 -5.184 1.00 79.31 189 ASP A N 1
ATOM 1394 C CA . ASP A 1 189 ? -13.291 -7.709 -6.462 1.00 79.31 189 ASP A CA 1
ATOM 1395 C C . ASP A 1 189 ? -11.789 -7.445 -6.262 1.00 79.31 189 ASP A C 1
ATOM 1397 O O . ASP A 1 189 ? -11.298 -7.312 -5.135 1.00 79.31 189 ASP A O 1
ATOM 1401 N N . ASP A 1 190 ? -11.057 -7.421 -7.377 1.00 76.25 190 ASP A N 1
ATOM 1402 C CA . ASP A 1 190 ? -9.618 -7.161 -7.392 1.00 76.25 190 ASP A CA 1
ATOM 1403 C C . ASP A 1 190 ? -9.313 -5.720 -6.944 1.00 76.25 190 ASP A C 1
ATOM 1405 O O . ASP A 1 190 ? -8.322 -5.491 -6.261 1.00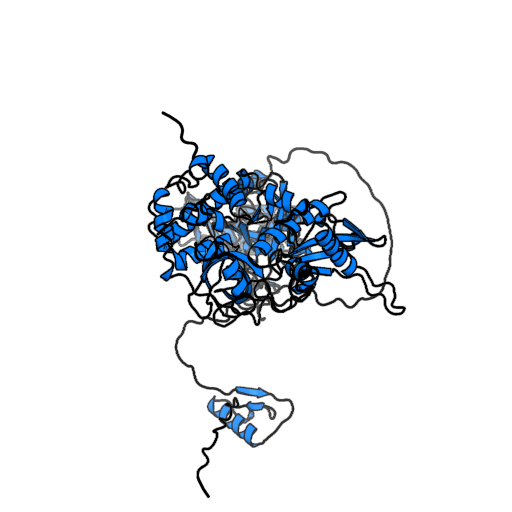 76.25 190 ASP A O 1
ATOM 1409 N N . GLU A 1 191 ? -10.180 -4.752 -7.262 1.00 75.50 191 GLU A N 1
ATOM 1410 C CA . GLU A 1 191 ? -9.982 -3.342 -6.899 1.00 75.50 191 GLU A CA 1
ATOM 1411 C C . GLU A 1 191 ? -10.023 -3.145 -5.381 1.00 75.50 191 GLU A C 1
ATOM 1413 O O . GLU A 1 191 ? -9.145 -2.494 -4.817 1.00 75.50 191 GLU A O 1
ATOM 1418 N N . GLN A 1 192 ? -10.992 -3.762 -4.697 1.00 81.88 192 GLN A N 1
ATOM 1419 C CA . GLN A 1 192 ? -11.093 -3.711 -3.242 1.00 81.88 192 GLN A CA 1
ATOM 1420 C C . GLN A 1 192 ? -9.906 -4.401 -2.557 1.00 81.88 192 GLN A C 1
ATOM 1422 O O . GLN A 1 192 ? -9.491 -3.976 -1.478 1.00 81.88 192 GLN A O 1
ATOM 1427 N N . ALA A 1 193 ? -9.379 -5.468 -3.161 1.00 81.69 193 ALA A N 1
ATOM 1428 C CA . ALA A 1 193 ? -8.241 -6.218 -2.637 1.00 81.69 193 ALA A CA 1
ATOM 1429 C C . ALA A 1 193 ? -6.907 -5.452 -2.736 1.00 81.69 193 ALA A C 1
ATOM 1431 O O . ALA A 1 193 ? -5.978 -5.761 -1.993 1.00 81.69 193 ALA A O 1
ATOM 1432 N N . GLU A 1 194 ? -6.830 -4.453 -3.620 1.00 79.12 194 GLU A N 1
ATOM 1433 C CA . GLU A 1 194 ? -5.666 -3.578 -3.833 1.00 79.12 194 GLU A CA 1
ATOM 1434 C C . GLU A 1 194 ? -5.749 -2.250 -3.057 1.00 79.12 194 GLU A C 1
ATOM 1436 O O . GLU A 1 194 ? -4.839 -1.422 -3.144 1.00 79.12 194 GLU A O 1
ATOM 1441 N N . LEU A 1 195 ? -6.833 -2.011 -2.309 1.00 78.25 195 LEU A N 1
ATOM 1442 C CA . LEU A 1 195 ? -6.964 -0.806 -1.490 1.00 78.25 195 LEU A CA 1
ATOM 1443 C C . LEU A 1 195 ? -5.919 -0.782 -0.372 1.00 78.25 195 LEU A C 1
ATOM 1445 O O . LEU A 1 195 ? -5.657 -1.790 0.287 1.00 78.25 195 LEU A O 1
ATOM 1449 N N . ASP A 1 196 ? -5.392 0.410 -0.097 1.00 79.56 196 ASP A N 1
ATOM 1450 C CA . ASP A 1 196 ? -4.630 0.652 1.122 1.00 79.56 196 ASP A CA 1
ATOM 1451 C C . ASP A 1 196 ? -5.501 0.466 2.384 1.00 79.56 196 ASP A C 1
ATOM 1453 O O . ASP A 1 196 ? -6.739 0.493 2.348 1.00 79.56 196 ASP A O 1
ATOM 1457 N N . ASP A 1 197 ? -4.845 0.284 3.533 1.00 83.38 197 ASP A N 1
ATOM 1458 C CA . ASP A 1 197 ? -5.535 0.026 4.801 1.00 83.38 197 ASP A CA 1
ATOM 1459 C C . ASP A 1 197 ? -6.435 1.195 5.243 1.00 83.38 197 ASP A C 1
ATOM 1461 O O . ASP A 1 197 ? -7.425 0.963 5.939 1.00 83.38 197 ASP A O 1
ATOM 1465 N N . VAL A 1 198 ? -6.142 2.434 4.831 1.00 84.62 198 VAL A N 1
ATOM 1466 C CA . VAL A 1 198 ? -6.951 3.624 5.136 1.00 84.62 198 VAL A CA 1
ATOM 1467 C C . VAL A 1 198 ? -8.297 3.547 4.415 1.00 84.62 198 VAL A C 1
ATOM 1469 O O . VAL A 1 198 ? -9.349 3.621 5.059 1.00 84.62 198 VAL A O 1
ATOM 1472 N N . ARG A 1 199 ? -8.293 3.336 3.097 1.00 84.38 199 ARG A N 1
ATOM 1473 C CA . ARG A 1 199 ? -9.503 3.208 2.270 1.00 84.38 199 ARG A CA 1
ATOM 1474 C C . ARG A 1 199 ? -10.290 1.949 2.625 1.00 84.38 199 ARG A C 1
ATOM 1476 O O . ARG A 1 199 ? -11.527 1.975 2.682 1.00 84.38 199 ARG A O 1
ATOM 1483 N N . LEU A 1 200 ? -9.589 0.856 2.932 1.00 88.56 200 LEU A N 1
ATOM 1484 C CA . LEU A 1 200 ? -10.217 -0.368 3.420 1.00 88.56 200 LEU A CA 1
ATOM 1485 C C . LEU A 1 200 ? -10.894 -0.140 4.782 1.00 88.56 200 LEU A C 1
ATOM 1487 O O . LEU A 1 200 ? -12.000 -0.642 5.005 1.00 88.56 200 LEU A O 1
ATOM 1491 N N . PHE A 1 201 ? -10.294 0.667 5.667 1.00 93.81 201 PHE A N 1
ATOM 1492 C CA . PHE A 1 201 ? -10.894 1.047 6.947 1.00 93.81 201 PHE A CA 1
ATOM 1493 C C . PHE A 1 201 ? -12.120 1.948 6.789 1.00 93.81 201 PHE A C 1
ATOM 1495 O O . PHE A 1 201 ? -13.134 1.679 7.432 1.00 93.81 201 PHE A O 1
ATOM 1502 N N . VAL A 1 202 ? -12.108 2.930 5.882 1.00 89.94 202 VAL A N 1
ATOM 1503 C CA . VAL A 1 202 ? -13.314 3.718 5.550 1.00 89.94 202 VAL A CA 1
ATOM 1504 C C . VAL A 1 202 ? -14.445 2.798 5.077 1.00 89.94 202 VAL A C 1
ATOM 1506 O O . VAL A 1 202 ? -15.555 2.847 5.610 1.00 89.94 202 VAL A O 1
ATOM 1509 N N . SER A 1 203 ? -14.148 1.882 4.153 1.00 89.50 203 SER A N 1
ATOM 1510 C CA . SER A 1 203 ? -15.119 0.893 3.663 1.00 89.50 203 SER A CA 1
ATOM 1511 C C . SER A 1 203 ? -15.661 -0.011 4.778 1.00 89.50 203 SER A C 1
ATOM 1513 O O . SER A 1 203 ? -16.839 -0.372 4.778 1.00 89.50 203 SER A O 1
ATOM 1515 N N . HIS A 1 204 ? -14.815 -0.389 5.740 1.00 91.12 204 HIS A N 1
ATOM 1516 C CA . HIS A 1 204 ? -15.207 -1.162 6.918 1.00 91.12 204 HIS A CA 1
ATOM 1517 C C . HIS A 1 204 ? -16.129 -0.354 7.846 1.00 91.12 204 HIS A C 1
ATOM 1519 O O . HIS A 1 204 ? -17.190 -0.846 8.241 1.00 91.12 204 HIS A O 1
ATOM 1525 N N . LEU A 1 205 ? -15.773 0.900 8.137 1.00 90.62 205 LEU A N 1
ATOM 1526 C CA . LEU A 1 205 ? -16.545 1.812 8.980 1.00 90.62 205 LEU A CA 1
ATOM 1527 C C . LEU A 1 205 ? -17.951 2.069 8.423 1.00 90.62 205 LEU A C 1
ATOM 1529 O O . LEU A 1 205 ? -18.927 1.950 9.162 1.00 90.62 205 LEU A O 1
ATOM 1533 N N . LEU A 1 206 ? -18.069 2.344 7.122 1.00 88.75 206 LEU A N 1
ATOM 1534 C CA . LEU A 1 206 ? -19.355 2.587 6.450 1.00 88.75 206 LEU A CA 1
ATOM 1535 C C . LEU A 1 206 ? -20.251 1.343 6.370 1.00 88.75 206 LEU A C 1
ATOM 1537 O O . LEU A 1 206 ? -21.459 1.457 6.176 1.00 88.75 206 LEU A O 1
ATOM 1541 N N . ARG A 1 207 ? -19.672 0.146 6.496 1.00 85.81 207 ARG A N 1
ATOM 1542 C CA . ARG A 1 207 ? -20.417 -1.117 6.442 1.00 85.81 207 ARG A CA 1
ATOM 1543 C C . ARG A 1 207 ? -20.862 -1.591 7.818 1.00 85.81 207 ARG A C 1
ATOM 1545 O O . ARG A 1 207 ? -21.945 -2.153 7.941 1.00 85.81 207 ARG A O 1
ATOM 1552 N N . GLN A 1 208 ? -20.009 -1.432 8.829 1.00 84.62 208 GLN A N 1
ATOM 1553 C CA . GLN A 1 208 ? -20.200 -2.064 10.138 1.00 84.62 208 GLN A CA 1
ATOM 1554 C C . GLN A 1 208 ? -20.411 -1.075 11.286 1.00 84.62 208 GLN A C 1
ATOM 1556 O O . GLN A 1 208 ? -20.862 -1.483 12.349 1.00 84.62 208 GLN A O 1
ATOM 1561 N N . ARG A 1 209 ? -20.062 0.206 11.116 1.00 84.88 209 ARG A N 1
ATOM 1562 C CA . ARG A 1 209 ? -19.929 1.163 12.232 1.00 84.88 209 ARG A CA 1
ATOM 1563 C C . ARG A 1 209 ? -20.547 2.531 11.929 1.00 84.88 209 ARG A C 1
ATOM 1565 O O . ARG A 1 209 ? -20.266 3.502 12.625 1.00 84.88 209 ARG A O 1
ATOM 1572 N N . THR A 1 210 ? -21.415 2.627 10.920 1.00 86.94 210 THR A N 1
ATOM 1573 C CA . THR A 1 210 ? -21.967 3.896 10.410 1.00 86.94 210 THR A CA 1
ATOM 1574 C C . THR A 1 210 ? -22.602 4.759 11.498 1.00 86.94 210 THR A C 1
ATOM 1576 O O . THR A 1 210 ? -22.387 5.968 11.522 1.00 86.94 210 THR A O 1
ATOM 1579 N N . ALA A 1 211 ? -23.359 4.159 12.422 1.00 84.50 211 ALA A N 1
ATOM 1580 C CA . ALA A 1 211 ? -23.997 4.892 13.516 1.00 84.50 211 ALA A CA 1
ATOM 1581 C C . ALA A 1 211 ? -22.970 5.496 14.490 1.00 84.50 211 ALA A C 1
ATOM 1583 O O . ALA A 1 211 ? -23.052 6.678 14.821 1.00 84.50 211 ALA A O 1
ATOM 1584 N N . GLU A 1 212 ? -21.976 4.707 14.899 1.00 84.75 212 GLU A N 1
ATOM 1585 C CA . GLU A 1 212 ? -20.924 5.138 15.826 1.00 84.75 212 GLU A CA 1
ATOM 1586 C C . GLU A 1 212 ? -20.048 6.231 15.214 1.00 84.75 212 GLU A C 1
ATOM 1588 O O . GLU A 1 212 ? -19.725 7.221 15.866 1.00 84.75 212 GLU A O 1
ATOM 1593 N N . VAL A 1 213 ? -19.713 6.085 13.932 1.00 86.19 213 VAL A N 1
ATOM 1594 C CA . VAL A 1 213 ? -18.916 7.062 13.187 1.00 86.19 213 VAL A CA 1
ATOM 1595 C C . VAL A 1 213 ? -19.669 8.378 13.014 1.00 86.19 213 VAL A C 1
ATOM 1597 O O . VAL A 1 213 ? -19.079 9.441 13.190 1.00 86.19 213 VAL A O 1
ATOM 1600 N N . ARG A 1 214 ? -20.977 8.335 12.727 1.00 86.81 214 ARG A N 1
ATOM 1601 C CA . ARG A 1 214 ? -21.815 9.544 12.652 1.00 86.81 214 ARG A CA 1
ATOM 1602 C C . ARG A 1 214 ? -21.860 10.287 13.986 1.00 86.81 214 ARG A C 1
ATOM 1604 O O . ARG A 1 214 ? -21.797 11.513 13.987 1.00 86.81 214 ARG A O 1
ATOM 1611 N N . GLU A 1 215 ? -21.932 9.572 15.107 1.00 84.19 215 GLU A N 1
ATOM 1612 C CA . GLU A 1 215 ? -21.879 10.204 16.430 1.00 84.19 215 GLU A CA 1
ATOM 1613 C C . GLU A 1 215 ? -20.483 10.768 16.733 1.00 84.19 215 GLU A C 1
ATOM 1615 O O . GLU A 1 215 ? -20.365 11.904 17.199 1.00 84.19 215 GLU A O 1
ATOM 1620 N N . ALA A 1 216 ? -19.417 10.030 16.405 1.00 82.88 216 ALA A N 1
ATOM 1621 C CA . ALA A 1 216 ? -18.040 10.485 16.593 1.00 82.88 216 ALA A CA 1
ATOM 1622 C C . ALA A 1 216 ? -17.712 11.744 15.767 1.00 82.88 216 ALA A C 1
ATOM 1624 O O . ALA A 1 216 ? -17.030 12.643 16.260 1.00 82.88 216 ALA A O 1
ATOM 1625 N N . LEU A 1 217 ? -18.235 11.833 14.539 1.00 83.38 217 LEU A N 1
ATOM 1626 C CA . LEU A 1 217 ? -18.052 12.966 13.625 1.00 83.38 217 LEU A CA 1
ATOM 1627 C C . LEU A 1 217 ? -19.085 14.084 13.804 1.00 83.38 217 LEU A C 1
ATOM 1629 O O . LEU A 1 217 ? -18.997 15.105 13.126 1.00 83.38 217 LEU A O 1
ATOM 1633 N N . ARG A 1 218 ? -20.033 13.959 14.741 1.00 82.06 218 ARG A N 1
ATOM 1634 C CA . ARG A 1 218 ? -21.030 15.003 15.027 1.00 82.06 218 ARG A CA 1
ATOM 1635 C C . ARG A 1 218 ? -20.431 16.412 15.217 1.00 82.06 218 ARG A C 1
ATOM 1637 O O . ARG A 1 218 ? -21.076 17.362 14.771 1.00 82.06 218 ARG A O 1
ATOM 1644 N N . PRO A 1 219 ? -19.245 16.599 15.838 1.00 77.38 219 PRO A N 1
ATOM 1645 C CA . PRO A 1 219 ? -18.626 17.921 15.965 1.00 77.38 219 PRO A CA 1
ATOM 1646 C C . PRO A 1 219 ? -18.002 18.467 14.665 1.00 77.38 219 PRO A C 1
ATOM 1648 O O . PRO A 1 219 ? -17.770 19.670 14.591 1.00 77.38 219 PRO A O 1
ATOM 1651 N N . VAL A 1 220 ? -17.762 17.624 13.652 1.00 75.19 220 VAL A N 1
ATOM 1652 C CA . VAL A 1 220 ? -17.327 18.035 12.298 1.00 75.19 220 VAL A CA 1
ATOM 1653 C C . VAL A 1 220 ? -18.508 18.570 11.481 1.00 75.19 220 VAL A C 1
ATOM 1655 O O . VAL A 1 220 ? -18.320 19.363 10.572 1.00 75.19 220 VAL A O 1
ATOM 1658 N N . GLY A 1 221 ? -19.738 18.171 11.812 1.00 70.94 221 GLY A N 1
ATOM 1659 C CA . GLY A 1 221 ? -20.956 18.671 11.178 1.00 70.94 221 GLY A CA 1
ATOM 1660 C C . GLY A 1 221 ? -21.956 17.560 10.848 1.00 70.94 221 GLY A C 1
ATOM 1661 O O . GLY A 1 221 ? -21.631 16.373 10.907 1.00 70.94 221 GLY A O 1
ATOM 1662 N N . PRO A 1 222 ? -23.212 17.911 10.520 1.00 71.06 222 PRO A N 1
ATOM 1663 C CA . PRO A 1 222 ? -24.216 16.926 10.151 1.00 71.06 222 PRO A CA 1
ATOM 1664 C C . PRO A 1 222 ? -23.901 16.330 8.777 1.00 71.06 222 PRO A C 1
ATOM 1666 O O . PRO A 1 222 ? -23.909 17.025 7.762 1.00 71.06 222 PRO A O 1
ATOM 1669 N N . VAL A 1 223 ? -23.707 15.017 8.733 1.00 73.75 223 VAL A N 1
ATOM 1670 C CA . VAL A 1 223 ? -23.549 14.277 7.481 1.00 73.75 223 VAL A CA 1
ATOM 1671 C C . VAL A 1 223 ? -24.867 13.580 7.152 1.00 73.75 223 VAL A C 1
ATOM 1673 O O . VAL A 1 223 ? -25.388 12.834 7.975 1.00 73.75 223 VAL A O 1
ATOM 1676 N N . ALA A 1 224 ? -25.445 13.842 5.978 1.00 68.44 224 ALA A N 1
ATOM 1677 C CA . ALA A 1 224 ? -26.817 13.425 5.654 1.00 68.44 224 ALA A CA 1
ATOM 1678 C C . ALA A 1 224 ? -26.921 12.048 4.973 1.00 68.44 224 ALA A C 1
ATOM 1680 O O . ALA A 1 224 ? -27.897 11.338 5.195 1.00 68.44 224 ALA A O 1
ATOM 1681 N N . ASP A 1 225 ? -25.923 11.666 4.175 1.00 82.50 225 ASP A N 1
ATOM 1682 C CA . ASP A 1 225 ? -25.887 10.418 3.401 1.00 82.50 225 ASP A CA 1
ATOM 1683 C C . ASP A 1 225 ? -24.530 9.711 3.569 1.00 82.50 225 ASP A C 1
ATOM 1685 O O . ASP A 1 225 ? -23.635 10.241 4.232 1.00 82.50 225 ASP A O 1
ATOM 1689 N N . ASP A 1 226 ? -24.414 8.468 3.097 1.00 79.50 226 ASP A N 1
ATOM 1690 C CA . ASP A 1 226 ? -23.203 7.651 3.282 1.00 79.50 226 ASP A CA 1
ATOM 1691 C C . ASP A 1 226 ? -22.050 8.088 2.368 1.00 79.50 226 ASP A C 1
ATOM 1693 O O . ASP A 1 226 ? -20.892 7.902 2.731 1.00 79.50 226 ASP A O 1
ATOM 1697 N N . HIS A 1 227 ? -22.343 8.727 1.231 1.00 80.12 227 HIS A N 1
ATOM 1698 C CA . HIS A 1 227 ? -21.310 9.221 0.319 1.00 80.12 227 HIS A CA 1
ATOM 1699 C C . HIS A 1 227 ? -20.578 10.413 0.936 1.00 80.12 227 HIS A C 1
ATOM 1701 O O . HIS A 1 227 ? -19.376 10.350 1.149 1.00 80.12 227 HIS A O 1
ATOM 1707 N N . LYS A 1 228 ? -21.317 11.414 1.426 1.00 83.06 228 LYS A N 1
ATOM 1708 C CA . LYS A 1 228 ? -20.728 12.535 2.175 1.00 83.06 228 LYS A CA 1
ATOM 1709 C C . LYS A 1 228 ? -20.007 12.091 3.446 1.00 83.06 228 LYS A C 1
ATOM 1711 O O . LYS A 1 228 ? -19.130 12.807 3.933 1.00 83.06 228 LYS A O 1
ATOM 1716 N N . LEU A 1 229 ? -20.405 10.955 4.028 1.00 85.06 229 LEU A N 1
ATOM 1717 C CA . LEU A 1 229 ? -19.726 10.380 5.190 1.00 85.06 229 LEU A CA 1
ATOM 1718 C C . LEU A 1 229 ? -18.374 9.805 4.800 1.00 85.06 229 LEU A C 1
ATOM 1720 O O . LEU A 1 229 ? -17.412 10.041 5.526 1.00 85.06 229 LEU A O 1
ATOM 1724 N N . ALA A 1 230 ? -18.299 9.130 3.653 1.00 84.31 230 ALA A N 1
ATOM 1725 C CA . ALA A 1 230 ? -17.043 8.686 3.068 1.00 84.31 230 ALA A CA 1
ATOM 1726 C C . ALA A 1 230 ? -16.106 9.879 2.816 1.00 84.31 230 ALA A C 1
ATOM 1728 O O . ALA A 1 230 ? -15.010 9.903 3.369 1.00 84.31 230 ALA A O 1
ATOM 1729 N N . ASP A 1 231 ? -16.566 10.917 2.111 1.00 82.75 231 ASP A N 1
ATOM 1730 C CA . ASP A 1 231 ? -15.755 12.106 1.785 1.00 82.75 231 ASP A CA 1
ATOM 1731 C C . ASP A 1 231 ? -15.287 12.850 3.048 1.00 82.75 231 ASP A C 1
ATOM 1733 O O . ASP A 1 231 ? -14.197 13.420 3.121 1.00 82.75 231 ASP A O 1
ATOM 1737 N N . THR A 1 232 ? -16.119 12.866 4.094 1.00 85.38 232 THR A N 1
ATOM 1738 C CA . THR A 1 232 ? -15.743 13.462 5.383 1.00 85.38 232 THR A CA 1
ATOM 1739 C C . THR A 1 232 ? -14.706 12.611 6.110 1.00 85.38 232 THR A C 1
ATOM 1741 O O . THR A 1 232 ? -13.768 13.170 6.672 1.00 85.38 232 THR A O 1
ATOM 1744 N N . LEU A 1 233 ? -14.827 11.281 6.080 1.00 87.62 233 LEU A N 1
ATOM 1745 C CA . LEU A 1 233 ? -13.817 10.388 6.646 1.00 87.62 233 LEU A CA 1
ATOM 1746 C C . LEU A 1 233 ? -12.479 10.529 5.920 1.00 87.62 233 LEU A C 1
ATOM 1748 O O . LEU A 1 233 ? -11.466 10.664 6.599 1.00 87.62 233 LEU A O 1
ATOM 1752 N N . HIS A 1 234 ? -12.477 10.570 4.584 1.00 84.19 234 HIS A N 1
ATOM 1753 C CA . HIS A 1 234 ? -11.261 10.772 3.792 1.00 84.19 234 HIS A CA 1
ATOM 1754 C C . HIS A 1 234 ? -10.549 12.070 4.187 1.00 84.19 234 HIS A C 1
ATOM 1756 O O . HIS A 1 234 ? -9.413 12.018 4.647 1.00 84.19 234 HIS A O 1
ATOM 1762 N N . ARG A 1 235 ? -11.260 13.206 4.203 1.00 84.62 235 ARG A N 1
ATOM 1763 C CA . ARG A 1 235 ? -10.683 14.491 4.647 1.00 84.62 235 ARG A CA 1
ATOM 1764 C C . ARG A 1 235 ? -10.152 14.463 6.083 1.00 84.62 235 ARG A C 1
ATOM 1766 O O . ARG A 1 235 ? -9.117 15.059 6.373 1.00 84.62 235 ARG A O 1
ATOM 1773 N N . VAL A 1 236 ? -10.854 13.793 7.001 1.00 86.19 236 VAL A N 1
ATOM 1774 C CA . VAL A 1 236 ? -10.378 13.619 8.385 1.00 86.19 236 VAL A CA 1
ATOM 1775 C C . VAL A 1 236 ? -9.102 12.782 8.416 1.00 86.19 236 VAL A C 1
ATOM 1777 O O . VAL A 1 236 ? -8.192 13.094 9.180 1.00 86.19 236 VAL A O 1
ATOM 1780 N N . PHE A 1 237 ? -9.015 11.732 7.606 1.00 88.00 237 PHE A N 1
ATOM 1781 C CA . PHE A 1 237 ? -7.863 10.839 7.569 1.00 88.00 237 PHE A CA 1
ATOM 1782 C C . PHE A 1 237 ? -6.643 11.526 6.944 1.00 88.00 237 PHE A C 1
ATOM 1784 O O . PHE A 1 237 ? -5.555 11.400 7.502 1.00 88.00 237 PHE A O 1
ATOM 1791 N N . ASP A 1 238 ? -6.826 12.340 5.904 1.00 82.56 238 ASP A N 1
ATOM 1792 C CA . ASP A 1 238 ? -5.760 13.161 5.308 1.00 82.56 238 ASP A CA 1
ATOM 1793 C C . ASP A 1 238 ? -5.215 14.185 6.317 1.00 82.56 238 ASP A C 1
ATOM 1795 O O . ASP A 1 238 ? -4.002 14.361 6.488 1.00 82.56 238 ASP A O 1
ATOM 1799 N N . ALA A 1 239 ? -6.117 14.823 7.072 1.00 85.06 239 ALA A N 1
ATOM 1800 C CA . ALA A 1 239 ? -5.735 15.715 8.159 1.00 85.06 239 ALA A CA 1
ATOM 1801 C C . ALA A 1 239 ? -4.981 14.964 9.271 1.00 85.06 239 ALA A C 1
ATOM 1803 O O . ALA A 1 239 ? -3.998 15.479 9.804 1.00 85.06 239 ALA A O 1
ATOM 1804 N N . LEU A 1 240 ? -5.391 13.737 9.611 1.00 88.31 240 LEU A N 1
ATOM 1805 C CA . LEU A 1 240 ? -4.684 12.906 10.589 1.00 88.31 240 LEU A CA 1
ATOM 1806 C C . LEU A 1 240 ? -3.306 12.463 10.102 1.00 88.31 240 LEU A C 1
ATOM 1808 O O . LEU A 1 240 ? -2.380 12.473 10.909 1.00 88.31 240 LEU A O 1
ATOM 1812 N N . ALA A 1 241 ? -3.147 12.121 8.823 1.00 85.75 241 ALA A N 1
ATOM 1813 C CA . ALA A 1 241 ? -1.845 11.821 8.233 1.00 85.75 241 ALA A CA 1
ATOM 1814 C C . ALA A 1 241 ? -0.905 13.030 8.361 1.00 85.75 241 ALA A C 1
ATOM 1816 O O . ALA A 1 241 ? 0.196 12.908 8.896 1.00 85.75 241 ALA A O 1
ATOM 1817 N N . THR A 1 242 ? -1.397 14.225 8.015 1.00 84.94 242 THR A N 1
ATOM 1818 C CA . THR A 1 242 ? -0.653 15.489 8.164 1.00 84.94 242 THR A CA 1
ATOM 1819 C C . THR A 1 242 ? -0.258 15.756 9.622 1.00 84.94 242 THR A C 1
ATOM 1821 O O . THR A 1 242 ? 0.874 16.144 9.916 1.00 84.94 242 THR A O 1
ATOM 1824 N N . LEU A 1 243 ? -1.177 15.533 10.567 1.00 85.75 243 LEU A N 1
ATOM 1825 C CA . LEU A 1 243 ? -0.901 15.693 11.996 1.00 85.75 243 LEU A CA 1
ATOM 1826 C C . LEU A 1 243 ? 0.116 14.670 12.505 1.00 85.75 243 LEU A C 1
ATOM 1828 O O . LEU A 1 243 ? 0.978 15.038 13.301 1.00 85.75 243 LEU A O 1
ATOM 1832 N N . LEU A 1 244 ? 0.021 13.411 12.063 1.00 86.25 244 LEU A N 1
ATOM 1833 C CA . LEU A 1 244 ? 0.974 12.352 12.391 1.00 86.25 244 LEU A CA 1
ATOM 1834 C C . LEU A 1 244 ? 2.366 12.686 11.850 1.00 86.25 244 LEU A C 1
ATOM 1836 O O . LEU A 1 24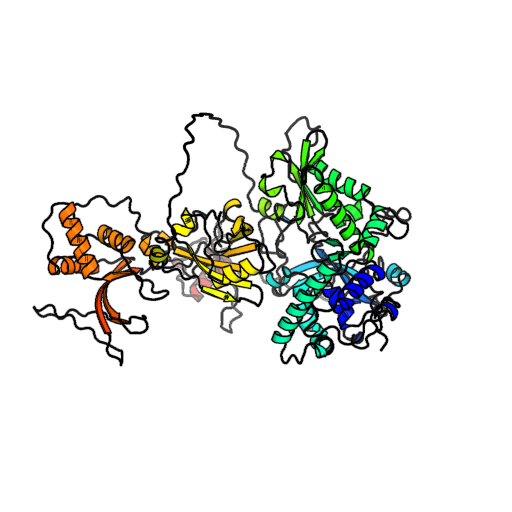4 ? 3.328 12.577 12.604 1.00 86.25 244 LEU A O 1
ATOM 1840 N N . ASP A 1 245 ? 2.495 13.194 10.627 1.00 83.06 245 ASP A N 1
ATOM 1841 C CA . ASP A 1 245 ? 3.783 13.658 10.096 1.00 83.06 245 ASP A CA 1
ATOM 1842 C C . ASP A 1 245 ? 4.353 14.823 10.941 1.00 83.06 245 ASP A C 1
ATOM 1844 O O . ASP A 1 245 ? 5.548 14.863 11.250 1.00 83.06 245 ASP A O 1
ATOM 1848 N N . ALA A 1 246 ? 3.496 15.726 11.433 1.00 82.69 246 ALA A N 1
ATOM 1849 C CA . ALA A 1 246 ? 3.896 16.832 12.309 1.00 82.69 246 ALA A CA 1
ATOM 1850 C C . ALA A 1 246 ? 4.305 16.403 13.736 1.00 82.69 246 ALA A C 1
ATOM 1852 O O . ALA A 1 246 ? 4.897 17.198 14.472 1.00 82.69 246 ALA A O 1
ATOM 1853 N N . THR A 1 247 ? 4.020 15.165 14.158 1.00 85.62 247 THR A N 1
ATOM 1854 C CA . THR A 1 247 ? 4.397 14.681 15.500 1.00 85.62 247 THR A CA 1
ATOM 1855 C C . THR A 1 247 ? 5.895 14.457 15.671 1.00 85.62 247 THR A C 1
ATOM 1857 O O . THR A 1 247 ? 6.356 14.397 16.813 1.00 85.62 247 THR A O 1
ATOM 1860 N N . GLY A 1 248 ? 6.657 14.294 14.582 1.00 84.75 248 GLY A N 1
ATOM 1861 C CA . GLY A 1 248 ? 8.052 13.847 14.629 1.00 84.75 248 GLY A CA 1
ATOM 1862 C C . GLY A 1 248 ? 8.210 12.393 15.099 1.00 84.75 248 GLY A C 1
ATOM 1863 O O . GLY A 1 248 ? 9.185 12.076 15.787 1.00 84.75 248 GLY A O 1
ATOM 1864 N N . LEU A 1 249 ? 7.212 11.544 14.833 1.00 87.94 249 LEU A N 1
ATOM 1865 C CA . LEU A 1 249 ? 7.319 10.086 14.929 1.00 87.94 249 LEU A CA 1
ATOM 1866 C C . LEU A 1 249 ? 8.136 9.545 13.740 1.00 87.94 249 LEU A C 1
ATOM 1868 O O . LEU A 1 249 ? 8.190 10.165 12.680 1.00 87.94 249 LEU A O 1
ATOM 1872 N N . LEU A 1 250 ? 8.775 8.388 13.913 1.00 85.31 250 LEU A N 1
ATOM 1873 C CA . LEU A 1 250 ? 9.471 7.696 12.828 1.00 85.31 250 LEU A CA 1
ATOM 1874 C C . LEU A 1 250 ? 8.442 6.998 11.940 1.00 85.31 250 LEU A C 1
ATOM 1876 O O . LEU A 1 250 ? 7.584 6.282 12.453 1.00 85.31 250 LEU A O 1
ATOM 1880 N N . ARG A 1 251 ? 8.526 7.183 10.623 1.00 86.56 251 ARG A N 1
ATOM 1881 C CA . ARG A 1 251 ? 7.541 6.650 9.679 1.00 86.56 251 ARG A CA 1
ATOM 1882 C C . ARG A 1 251 ? 8.110 5.472 8.896 1.00 86.56 251 ARG A C 1
ATOM 1884 O O . ARG A 1 251 ? 9.117 5.608 8.211 1.00 86.56 251 ARG A O 1
ATOM 1891 N N . TRP A 1 252 ? 7.422 4.338 8.961 1.00 83.88 252 TRP A N 1
ATOM 1892 C CA . TRP A 1 252 ? 7.571 3.232 8.021 1.00 83.88 252 TRP A CA 1
ATOM 1893 C C . TRP A 1 252 ? 6.256 3.076 7.266 1.00 83.88 252 TRP A C 1
ATOM 1895 O O . TRP A 1 252 ? 5.295 2.505 7.790 1.00 83.88 252 TRP A O 1
ATOM 1905 N N . ARG A 1 253 ? 6.210 3.591 6.033 1.00 83.25 253 ARG A N 1
ATOM 1906 C CA . ARG A 1 253 ? 4.992 3.609 5.204 1.00 83.25 253 ARG A CA 1
ATOM 1907 C C . ARG A 1 253 ? 3.810 4.214 5.978 1.00 83.25 253 ARG A C 1
ATOM 1909 O O . ARG A 1 253 ? 3.932 5.331 6.463 1.00 83.25 253 ARG A O 1
ATOM 1916 N N . GLU A 1 254 ? 2.709 3.485 6.145 1.00 82.75 254 GLU A N 1
ATOM 1917 C CA . GLU A 1 254 ? 1.503 3.944 6.853 1.00 82.75 254 GLU A CA 1
ATOM 1918 C C . GLU A 1 254 ? 1.578 3.808 8.385 1.00 82.75 254 GLU A C 1
ATOM 1920 O O . GLU A 1 254 ? 0.592 4.053 9.082 1.00 82.75 254 GLU A O 1
ATOM 1925 N N . MET A 1 255 ? 2.732 3.395 8.921 1.00 89.25 255 MET A N 1
ATOM 1926 C CA . MET A 1 255 ? 2.944 3.175 10.350 1.00 89.25 255 MET A CA 1
ATOM 1927 C C . MET A 1 255 ? 3.895 4.221 10.945 1.00 89.25 255 MET A C 1
ATOM 1929 O O . MET A 1 255 ? 4.958 4.511 10.398 1.00 89.25 255 MET A O 1
ATOM 1933 N N . TYR A 1 256 ? 3.542 4.720 12.125 1.00 93.69 256 TYR A N 1
ATOM 1934 C CA . TYR A 1 256 ? 4.217 5.781 12.863 1.00 93.69 256 TYR A CA 1
ATOM 1935 C C . TYR A 1 256 ? 4.671 5.269 14.229 1.00 93.69 256 TYR A C 1
ATOM 1937 O O . TYR A 1 256 ? 3.858 4.887 15.071 1.00 93.69 256 TYR A O 1
ATOM 1945 N N . LEU A 1 257 ? 5.976 5.269 14.470 1.00 93.25 257 LEU A N 1
ATOM 1946 C CA . LEU A 1 257 ? 6.605 4.731 15.669 1.00 93.25 257 LEU A CA 1
ATOM 1947 C C . LEU A 1 257 ? 7.198 5.845 16.536 1.00 93.25 257 LEU A C 1
ATOM 1949 O O . LEU A 1 257 ? 7.817 6.787 16.041 1.00 93.25 257 LEU A O 1
ATOM 1953 N N . HIS A 1 258 ? 7.059 5.720 17.856 1.00 95.75 258 HIS A N 1
ATOM 1954 C CA . HIS A 1 258 ? 7.695 6.656 18.777 1.00 95.75 258 HIS A CA 1
ATOM 1955 C C . HIS A 1 258 ? 9.228 6.490 18.776 1.00 95.75 258 HIS A C 1
ATOM 1957 O O . HIS A 1 258 ? 9.697 5.364 18.955 1.00 95.75 258 HIS A O 1
ATOM 1963 N N . PRO A 1 259 ? 10.023 7.576 18.634 1.00 89.44 259 PRO A N 1
ATOM 1964 C CA . PRO A 1 259 ? 11.486 7.486 18.581 1.00 89.44 259 PRO A CA 1
ATOM 1965 C C . PRO A 1 259 ? 12.100 6.760 19.782 1.00 89.44 259 PRO A C 1
ATOM 1967 O O . PRO A 1 259 ? 12.960 5.911 19.602 1.00 89.44 259 PRO A O 1
ATOM 1970 N N . GLU A 1 260 ? 11.583 6.999 20.992 1.00 92.12 260 GLU A N 1
ATOM 1971 C CA . GLU A 1 260 ? 12.044 6.312 22.211 1.00 92.12 260 GLU A CA 1
ATOM 1972 C C . GLU A 1 260 ? 11.892 4.784 22.107 1.00 92.12 260 GLU A C 1
ATOM 1974 O O . GLU A 1 260 ? 12.737 4.042 22.589 1.00 92.12 260 GLU A O 1
ATOM 1979 N N . THR A 1 261 ? 10.838 4.290 21.446 1.00 91.88 261 THR A N 1
ATOM 1980 C CA . THR A 1 261 ? 10.638 2.848 21.249 1.00 91.88 261 THR A CA 1
ATOM 1981 C C . THR A 1 261 ? 11.680 2.268 20.294 1.00 91.88 261 THR A C 1
ATOM 1983 O O . THR A 1 261 ? 12.184 1.173 20.539 1.00 91.88 261 THR A O 1
ATOM 1986 N N . TYR A 1 262 ? 12.034 3.005 19.236 1.00 91.56 262 TYR A N 1
ATOM 1987 C CA . TYR A 1 262 ? 13.118 2.620 18.331 1.00 91.56 262 TYR A CA 1
ATOM 1988 C C . TYR A 1 262 ? 14.477 2.653 19.038 1.00 91.56 262 TYR A C 1
ATOM 1990 O O . TYR A 1 262 ? 15.233 1.696 18.932 1.00 91.56 262 TYR A O 1
ATOM 1998 N N . GLU A 1 263 ? 14.761 3.697 19.820 1.00 91.69 263 GLU A N 1
ATOM 1999 C CA . GLU A 1 263 ? 15.999 3.834 20.598 1.00 91.69 263 GLU A CA 1
ATOM 2000 C C . GLU A 1 263 ? 16.162 2.704 21.628 1.00 91.69 263 GLU A C 1
ATOM 2002 O O . GLU A 1 263 ? 17.230 2.100 21.709 1.00 91.69 263 GLU A O 1
ATOM 2007 N N . GLN A 1 264 ? 15.101 2.361 22.367 1.00 90.75 264 GLN A N 1
ATOM 2008 C CA . GLN A 1 264 ? 15.092 1.241 23.319 1.00 90.75 264 GLN A CA 1
ATOM 2009 C C . GLN A 1 264 ? 15.298 -0.107 22.619 1.00 90.75 264 GLN A C 1
ATOM 2011 O O . GLN A 1 264 ? 16.005 -0.979 23.123 1.00 90.75 264 GLN A O 1
ATOM 2016 N N . TRP A 1 265 ? 14.676 -0.308 21.452 1.00 92.44 265 TRP A N 1
ATOM 2017 C CA . TRP A 1 265 ? 14.896 -1.499 20.629 1.00 92.44 265 TRP A CA 1
ATOM 2018 C C . TRP A 1 265 ? 16.345 -1.580 20.131 1.00 92.44 265 TRP A C 1
ATOM 2020 O O . TRP A 1 265 ? 16.991 -2.612 20.293 1.00 92.44 265 TRP A O 1
ATOM 2030 N N . PHE A 1 266 ? 16.883 -0.471 19.620 1.00 91.44 266 PHE A N 1
ATOM 2031 C CA . PHE A 1 266 ? 18.255 -0.368 19.128 1.00 91.44 266 PHE A CA 1
ATOM 2032 C C . PHE A 1 266 ? 19.294 -0.606 20.236 1.00 91.44 266 PHE A C 1
ATOM 2034 O O . PHE A 1 266 ? 20.334 -1.216 19.992 1.00 91.44 266 PHE A O 1
ATOM 2041 N N . ALA A 1 267 ? 19.011 -0.157 21.463 1.00 89.69 267 ALA A N 1
ATOM 2042 C CA . ALA A 1 267 ? 19.872 -0.348 22.630 1.00 89.69 267 ALA A CA 1
ATOM 2043 C C . ALA A 1 267 ? 19.801 -1.762 23.245 1.00 89.69 267 ALA A C 1
ATOM 2045 O O . ALA A 1 267 ? 20.668 -2.118 24.046 1.00 89.69 267 ALA A O 1
ATOM 2046 N N . GLY A 1 268 ? 18.803 -2.579 22.882 1.00 85.62 268 GLY A N 1
ATOM 2047 C CA . GLY A 1 268 ? 18.613 -3.924 23.441 1.00 85.62 268 GLY A CA 1
ATOM 2048 C C . GLY A 1 268 ? 18.069 -3.939 24.879 1.00 85.62 268 GLY A C 1
ATOM 2049 O O . GLY A 1 268 ? 18.411 -4.831 25.673 1.00 85.62 268 GLY A O 1
ATOM 2050 N N . ASP A 1 269 ? 17.237 -2.955 25.229 1.00 83.50 269 ASP A N 1
ATOM 2051 C CA . ASP A 1 269 ? 16.610 -2.840 26.550 1.00 83.50 269 ASP A CA 1
ATOM 2052 C C . ASP A 1 269 ? 15.706 -4.041 26.874 1.00 83.50 269 ASP A C 1
ATOM 2054 O O . ASP A 1 269 ? 15.075 -4.622 25.995 1.00 83.50 269 ASP A O 1
ATOM 2058 N N . GLU A 1 270 ? 15.611 -4.427 28.154 1.00 72.12 270 GLU A N 1
ATOM 2059 C CA . GLU A 1 270 ? 14.894 -5.647 28.585 1.00 72.12 270 GLU A CA 1
ATOM 2060 C C . GLU A 1 270 ? 13.463 -5.757 28.062 1.00 72.12 270 GLU A C 1
ATOM 2062 O O . GLU A 1 270 ? 13.041 -6.837 27.647 1.00 72.12 270 GLU A O 1
ATOM 2067 N N . ASP A 1 271 ? 12.753 -4.634 28.020 1.00 66.88 271 ASP A N 1
ATOM 2068 C CA . ASP A 1 271 ? 11.371 -4.567 27.559 1.00 66.88 271 ASP A CA 1
ATOM 2069 C C . ASP A 1 271 ? 11.228 -4.766 26.042 1.00 66.88 271 ASP A C 1
ATOM 2071 O O . ASP A 1 271 ? 10.147 -5.140 25.595 1.00 66.88 271 ASP A O 1
ATOM 2075 N N . THR A 1 272 ? 12.278 -4.549 25.244 1.00 68.19 272 THR A N 1
ATOM 2076 C CA . THR A 1 272 ? 12.298 -4.659 23.770 1.00 68.19 272 THR A CA 1
ATOM 2077 C C . THR A 1 272 ? 13.166 -5.817 23.264 1.00 68.19 272 THR A C 1
ATOM 2079 O O . THR A 1 272 ? 13.152 -6.092 22.064 1.00 68.19 272 THR A O 1
ATOM 2082 N N . ARG A 1 273 ? 13.858 -6.539 24.162 1.00 71.25 273 ARG A N 1
ATOM 2083 C CA . ARG A 1 273 ? 14.691 -7.712 23.848 1.00 71.25 273 ARG A CA 1
ATOM 2084 C C . ARG A 1 273 ? 13.927 -8.778 23.061 1.00 71.25 273 ARG A C 1
ATOM 2086 O O . ARG A 1 273 ? 12.784 -9.112 23.373 1.00 71.25 273 ARG A O 1
ATOM 2093 N N . GLY A 1 274 ? 14.615 -9.355 22.080 1.00 82.25 274 GLY A N 1
ATOM 2094 C CA . GLY A 1 274 ? 14.178 -10.548 21.361 1.00 82.25 274 GLY A CA 1
ATOM 2095 C C . GLY A 1 274 ? 14.636 -10.576 19.909 1.00 82.25 274 GLY A C 1
ATOM 2096 O O . GLY A 1 274 ? 15.011 -11.641 19.447 1.00 82.25 274 GLY A O 1
ATOM 2097 N N . VAL A 1 275 ? 14.639 -9.423 19.241 1.00 90.31 275 VAL A N 1
ATOM 2098 C CA . VAL A 1 275 ? 15.240 -9.202 17.916 1.00 90.31 275 VAL A CA 1
ATOM 2099 C C . VAL A 1 275 ? 16.046 -7.923 18.009 1.00 90.31 275 VAL A C 1
ATOM 2101 O O . VAL A 1 275 ? 15.505 -6.932 18.498 1.00 90.31 275 VAL A O 1
ATOM 2104 N N . ASP A 1 276 ? 17.289 -7.927 17.555 1.00 90.19 276 ASP A N 1
ATOM 2105 C CA . ASP A 1 276 ? 18.187 -6.777 17.642 1.00 90.19 276 ASP A CA 1
ATOM 2106 C C . ASP A 1 276 ? 18.744 -6.357 16.260 1.00 90.19 276 ASP A C 1
ATOM 2108 O O . ASP A 1 276 ? 18.472 -7.007 15.241 1.00 90.19 276 ASP A O 1
ATOM 2112 N N . PRO A 1 277 ? 19.501 -5.247 16.169 1.00 93.69 277 PRO A N 1
ATOM 2113 C CA . PRO A 1 277 ? 20.123 -4.825 14.915 1.00 93.69 277 PRO A CA 1
ATOM 2114 C C . PRO A 1 277 ? 21.026 -5.886 14.257 1.00 93.69 277 PRO A C 1
ATOM 2116 O O . PRO A 1 277 ? 21.096 -5.955 13.029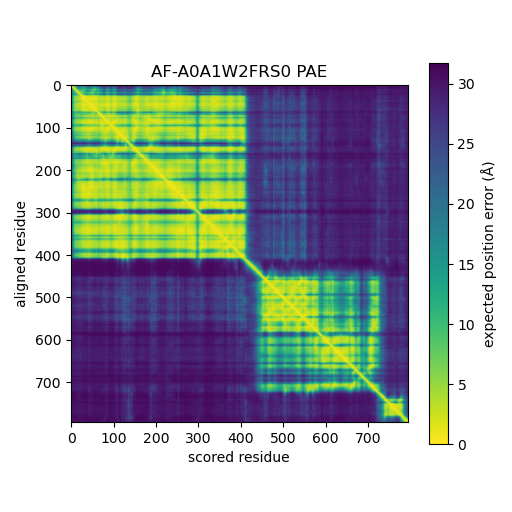 1.00 93.69 277 PRO A O 1
ATOM 2119 N N . ALA A 1 278 ? 21.695 -6.743 15.037 1.00 93.94 278 ALA A N 1
ATOM 2120 C CA . ALA A 1 278 ? 22.555 -7.798 14.504 1.00 93.94 278 ALA A CA 1
ATOM 2121 C C . ALA A 1 278 ? 21.743 -8.906 13.811 1.00 93.94 278 ALA A C 1
ATOM 2123 O O . ALA A 1 278 ? 22.202 -9.476 12.815 1.00 93.94 278 ALA A O 1
ATOM 2124 N N . ASP A 1 279 ? 20.520 -9.168 14.269 1.00 95.25 279 ASP A N 1
ATOM 2125 C CA . ASP A 1 279 ? 19.598 -10.082 13.596 1.00 95.25 279 ASP A CA 1
ATOM 2126 C C . ASP A 1 279 ? 19.148 -9.542 12.228 1.00 95.25 279 ASP A C 1
ATOM 2128 O O . ASP A 1 279 ? 19.118 -10.272 11.232 1.00 95.25 279 ASP A O 1
ATOM 2132 N N . VAL A 1 280 ? 18.852 -8.241 12.139 1.00 95.19 280 VAL A N 1
ATOM 2133 C CA . VAL A 1 280 ? 18.497 -7.582 10.866 1.00 95.19 280 VAL A CA 1
ATOM 2134 C C . VAL A 1 280 ? 19.711 -7.506 9.931 1.00 95.19 280 VAL A C 1
ATOM 2136 O O . VAL A 1 280 ? 19.608 -7.698 8.713 1.00 95.19 280 VAL A O 1
ATOM 2139 N N . ASP A 1 281 ? 20.906 -7.324 10.494 1.00 94.94 281 ASP A N 1
ATOM 2140 C CA . ASP A 1 281 ? 22.161 -7.460 9.765 1.00 94.94 281 ASP A CA 1
ATOM 2141 C C . ASP A 1 281 ? 22.324 -8.854 9.174 1.00 94.94 281 ASP A C 1
ATOM 2143 O O . ASP A 1 281 ? 22.667 -8.988 7.993 1.00 94.94 281 ASP A O 1
ATOM 2147 N N . GLN A 1 282 ? 22.064 -9.886 9.971 1.00 95.19 282 GLN A N 1
ATOM 2148 C CA . GLN A 1 282 ? 22.093 -11.266 9.522 1.00 95.19 282 GLN A CA 1
ATOM 2149 C C . GLN A 1 282 ? 21.057 -11.507 8.421 1.00 95.19 282 GLN A C 1
ATOM 2151 O O . GLN A 1 282 ? 21.415 -12.112 7.412 1.00 95.19 282 GLN A O 1
ATOM 2156 N N . PHE A 1 283 ? 19.836 -10.978 8.544 1.00 96.19 283 PHE A N 1
ATOM 2157 C CA . PHE A 1 283 ? 18.819 -11.026 7.488 1.00 96.19 283 PHE A CA 1
ATOM 2158 C C . PHE A 1 283 ? 19.346 -10.452 6.161 1.00 96.19 283 PHE A C 1
ATOM 2160 O O . PHE A 1 283 ? 19.348 -11.151 5.145 1.00 96.19 283 PHE A O 1
ATOM 2167 N N . SER A 1 284 ? 19.885 -9.226 6.171 1.00 94.69 284 SER A N 1
ATOM 2168 C CA . SER A 1 284 ? 20.417 -8.584 4.955 1.00 94.69 284 SER A CA 1
ATOM 2169 C C . SER A 1 284 ? 21.574 -9.375 4.324 1.00 94.69 284 SER A C 1
ATOM 2171 O O . SER A 1 284 ? 21.656 -9.502 3.101 1.00 94.69 284 SER A O 1
ATOM 2173 N N . ARG A 1 285 ? 22.442 -9.988 5.145 1.00 93.56 285 ARG A N 1
ATOM 2174 C CA . ARG A 1 285 ? 23.541 -10.851 4.679 1.00 93.56 285 ARG A CA 1
ATOM 2175 C C . ARG A 1 285 ? 23.052 -12.193 4.143 1.00 93.56 285 ARG A C 1
ATOM 2177 O O . ARG A 1 285 ? 23.635 -12.689 3.182 1.00 93.56 285 ARG A O 1
ATOM 2184 N N . LEU A 1 286 ? 22.026 -12.790 4.750 1.00 93.31 286 LEU A N 1
ATOM 2185 C CA . LEU A 1 286 ? 21.410 -14.032 4.277 1.00 93.31 286 LEU A CA 1
ATOM 2186 C C . LEU A 1 286 ? 20.778 -13.821 2.903 1.00 93.31 286 LEU A C 1
ATOM 2188 O O . LEU A 1 286 ? 21.054 -14.591 1.984 1.00 93.31 286 LEU A O 1
ATOM 2192 N N . LEU A 1 287 ? 20.011 -12.741 2.749 1.00 94.19 287 LEU A N 1
ATOM 2193 C CA . LEU A 1 287 ? 19.4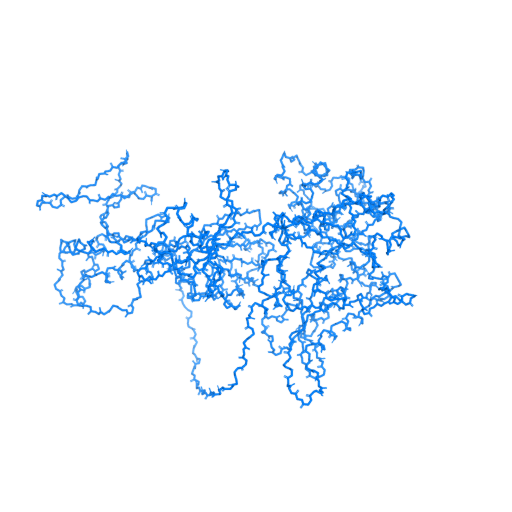23 -12.339 1.478 1.00 94.19 287 LEU A CA 1
ATOM 2194 C C . LEU A 1 287 ? 20.506 -12.076 0.418 1.00 94.19 287 LEU A C 1
ATOM 2196 O O . LEU A 1 287 ? 20.465 -12.669 -0.660 1.00 94.19 287 LEU A O 1
ATOM 2200 N N . ALA A 1 288 ? 21.528 -11.277 0.741 1.00 91.56 288 ALA A N 1
ATOM 2201 C CA . ALA A 1 288 ? 22.633 -11.017 -0.182 1.00 91.56 288 ALA A CA 1
ATOM 2202 C C . ALA A 1 288 ? 23.425 -12.288 -0.534 1.00 91.56 288 ALA A C 1
ATOM 2204 O O . ALA A 1 288 ? 23.837 -12.480 -1.672 1.00 91.56 288 ALA A O 1
ATOM 2205 N N . SER A 1 289 ? 23.620 -13.207 0.415 1.00 89.69 289 SER A N 1
ATOM 2206 C CA . SER A 1 289 ? 24.283 -14.484 0.140 1.00 89.69 289 SER A CA 1
ATOM 2207 C C . SER A 1 289 ? 23.448 -15.401 -0.751 1.00 89.69 289 SER A C 1
ATOM 2209 O O . SER A 1 289 ? 24.035 -16.239 -1.436 1.00 89.69 289 SER A O 1
ATOM 2211 N N . ALA A 1 290 ? 22.119 -15.290 -0.723 1.00 88.00 290 ALA A N 1
ATOM 2212 C CA . ALA A 1 290 ? 21.224 -16.142 -1.498 1.00 88.00 290 ALA A CA 1
ATOM 2213 C C . ALA A 1 290 ? 21.261 -15.834 -3.004 1.00 88.00 290 ALA A C 1
ATOM 2215 O O . ALA A 1 290 ? 20.984 -16.729 -3.801 1.00 88.00 290 ALA A O 1
ATOM 2216 N N . CYS A 1 291 ? 21.648 -14.615 -3.406 1.00 85.00 291 CYS A N 1
ATOM 2217 C CA . CYS A 1 291 ? 21.802 -14.257 -4.821 1.00 85.00 291 CYS A CA 1
ATOM 2218 C C . CYS A 1 291 ? 23.179 -14.643 -5.400 1.00 85.00 291 CYS A C 1
ATOM 2220 O O . CYS A 1 291 ? 23.372 -14.629 -6.618 1.00 85.00 291 CYS A O 1
ATOM 2222 N N . LEU A 1 292 ? 24.159 -14.981 -4.549 1.00 83.44 292 LEU A N 1
ATOM 2223 C CA . LEU A 1 292 ? 25.509 -15.332 -4.987 1.00 83.44 292 LEU A CA 1
ATOM 2224 C C . LEU A 1 292 ? 25.601 -16.804 -5.430 1.00 83.44 292 LEU A C 1
ATOM 2226 O O . LEU A 1 292 ? 25.073 -17.692 -4.758 1.00 83.44 292 LEU A O 1
ATOM 2230 N N . PRO A 1 293 ? 26.334 -17.106 -6.518 1.00 68.31 293 PRO A N 1
ATOM 2231 C CA . PRO A 1 293 ? 26.548 -18.481 -6.951 1.00 68.31 293 PRO A CA 1
ATOM 2232 C C . PRO A 1 293 ? 27.329 -19.277 -5.893 1.00 68.31 293 PRO A C 1
ATOM 2234 O O . PRO A 1 293 ? 28.306 -18.796 -5.315 1.00 68.31 293 PRO A O 1
ATOM 2237 N N . VAL A 1 294 ? 26.916 -20.524 -5.645 1.00 65.06 294 VAL A N 1
ATOM 2238 C CA . VAL A 1 294 ? 27.620 -21.427 -4.724 1.00 65.06 294 VAL A CA 1
ATOM 2239 C C . VAL A 1 294 ? 28.931 -21.880 -5.369 1.00 65.06 294 VAL A C 1
ATOM 2241 O O . VAL A 1 294 ? 28.932 -22.704 -6.287 1.00 65.06 294 VAL A O 1
ATOM 2244 N N . GLU A 1 295 ? 30.059 -21.372 -4.875 1.00 54.56 295 GLU A N 1
ATOM 2245 C CA . GLU A 1 295 ? 31.391 -21.854 -5.247 1.00 54.56 295 GLU A CA 1
ATOM 2246 C C . GLU A 1 295 ? 31.539 -23.323 -4.822 1.00 54.56 295 GLU A C 1
ATOM 2248 O O . GLU A 1 295 ? 31.670 -23.634 -3.639 1.00 54.56 295 GLU A O 1
ATOM 2253 N N . GLY A 1 296 ? 31.473 -24.260 -5.775 1.00 50.56 296 GLY A N 1
ATOM 2254 C CA . GLY A 1 296 ? 31.714 -25.673 -5.456 1.00 50.56 296 GLY A CA 1
ATOM 2255 C C . GLY A 1 296 ? 31.192 -26.732 -6.424 1.00 50.56 296 GLY A C 1
ATOM 2256 O O . GLY A 1 296 ? 31.596 -27.890 -6.301 1.00 50.56 296 GLY A O 1
ATOM 2257 N N . ARG A 1 297 ? 30.345 -26.409 -7.411 1.00 46.25 297 ARG A N 1
ATOM 2258 C CA . ARG A 1 297 ? 29.940 -27.402 -8.425 1.00 46.25 297 ARG A CA 1
ATOM 2259 C C . ARG A 1 297 ? 30.866 -27.338 -9.636 1.00 46.25 297 ARG A C 1
ATOM 2261 O O . ARG A 1 297 ? 30.822 -26.403 -10.420 1.00 46.25 297 ARG A O 1
ATOM 2268 N N . ARG A 1 298 ? 31.703 -28.369 -9.791 1.00 46.88 298 ARG A N 1
ATOM 2269 C CA . ARG A 1 298 ? 32.679 -28.536 -10.890 1.00 46.88 298 ARG A CA 1
ATOM 2270 C C . ARG A 1 298 ? 32.060 -28.717 -12.289 1.00 46.88 298 ARG A C 1
ATOM 2272 O O . ARG A 1 298 ? 32.806 -28.905 -13.239 1.00 46.88 298 ARG A O 1
ATOM 2279 N N . PHE A 1 299 ? 30.736 -28.664 -12.429 1.00 40.50 299 PHE A N 1
ATOM 2280 C CA . PHE A 1 299 ? 30.032 -28.809 -13.703 1.00 40.50 299 PHE A CA 1
ATOM 2281 C C . PHE A 1 299 ? 28.761 -27.944 -13.690 1.00 40.50 299 PHE A C 1
ATOM 2283 O O . PHE A 1 299 ? 27.878 -28.182 -12.868 1.00 40.50 299 PHE A O 1
ATOM 2290 N N . GLY A 1 300 ? 28.691 -26.962 -14.596 1.00 42.66 300 GLY A N 1
ATOM 2291 C CA . GLY A 1 300 ? 27.529 -26.093 -14.833 1.00 42.66 300 GLY A CA 1
ATOM 2292 C C . GLY A 1 300 ? 27.510 -24.831 -13.967 1.00 42.66 300 GLY A C 1
ATOM 2293 O O . GLY A 1 300 ? 27.173 -24.892 -12.785 1.00 42.66 300 GLY A O 1
ATOM 2294 N N . GLY A 1 301 ? 27.868 -23.684 -14.554 1.00 42.28 301 GLY A N 1
ATOM 2295 C CA . GLY A 1 301 ? 27.733 -22.380 -13.907 1.00 42.28 301 GLY A CA 1
ATOM 2296 C C . GLY A 1 301 ? 26.261 -22.077 -13.642 1.00 42.28 301 GLY A C 1
ATOM 2297 O O . GLY A 1 301 ? 25.468 -21.990 -14.571 1.00 42.28 301 GLY A O 1
ATOM 2298 N N . VAL A 1 302 ? 25.879 -21.945 -12.373 1.00 49.81 302 VAL A N 1
ATOM 2299 C CA . VAL A 1 302 ? 24.572 -21.386 -12.018 1.00 49.81 302 VAL A CA 1
ATOM 2300 C C . VAL A 1 302 ? 24.734 -19.872 -12.095 1.00 49.81 302 VAL A C 1
ATOM 2302 O O . VAL A 1 302 ? 25.454 -19.303 -11.275 1.00 49.81 302 VAL A O 1
ATOM 2305 N N . ALA A 1 303 ? 24.135 -19.238 -13.106 1.00 55.75 303 ALA A N 1
ATOM 2306 C CA . ALA A 1 303 ? 24.076 -17.781 -13.197 1.00 55.75 303 ALA A CA 1
ATOM 2307 C C . ALA A 1 303 ? 23.489 -17.206 -11.897 1.00 55.75 303 ALA A C 1
ATOM 2309 O O . ALA A 1 303 ? 22.571 -17.795 -11.317 1.00 55.75 303 ALA A O 1
ATOM 2310 N N . ALA A 1 304 ? 24.039 -16.086 -11.419 1.00 62.62 304 ALA A N 1
ATOM 2311 C CA . ALA A 1 304 ? 23.474 -15.377 -10.277 1.00 62.62 304 ALA A CA 1
ATOM 2312 C C . ALA A 1 304 ? 22.018 -15.012 -10.598 1.00 62.62 304 ALA A C 1
ATOM 2314 O O . ALA A 1 304 ? 21.728 -14.518 -11.686 1.00 62.62 304 ALA A O 1
ATOM 2315 N N . ARG A 1 305 ? 21.100 -15.304 -9.676 1.00 75.25 305 ARG A N 1
ATOM 2316 C CA . ARG A 1 305 ? 19.677 -14.983 -9.822 1.00 75.25 305 ARG A CA 1
ATOM 2317 C C . ARG A 1 305 ? 19.258 -14.060 -8.689 1.00 75.25 305 ARG A C 1
ATOM 2319 O O . ARG A 1 305 ? 19.780 -14.226 -7.582 1.00 75.25 305 ARG A O 1
ATOM 2326 N N . PRO A 1 306 ? 18.316 -13.134 -8.932 1.00 86.12 306 PRO A N 1
ATOM 2327 C CA . PRO A 1 306 ? 17.738 -12.353 -7.857 1.00 86.12 306 PRO A CA 1
ATOM 2328 C C . PRO A 1 306 ? 17.162 -13.272 -6.775 1.00 86.12 306 PRO A C 1
ATOM 2330 O O . PRO A 1 306 ? 16.504 -14.272 -7.077 1.00 86.12 306 PRO A O 1
ATOM 2333 N N . ALA A 1 307 ? 17.440 -12.944 -5.520 1.00 89.25 307 ALA A N 1
ATOM 2334 C CA . ALA A 1 307 ? 16.886 -13.622 -4.358 1.00 89.25 307 ALA A CA 1
ATOM 2335 C C . ALA A 1 307 ? 15.798 -12.752 -3.732 1.00 89.25 307 ALA A C 1
ATOM 2337 O O . ALA A 1 307 ? 15.934 -11.532 -3.716 1.00 89.25 307 ALA A O 1
ATOM 2338 N N . TYR A 1 308 ? 14.752 -13.384 -3.204 1.00 93.12 308 TYR A N 1
ATOM 2339 C CA . TYR A 1 308 ? 13.604 -12.722 -2.590 1.00 93.12 308 TYR A CA 1
ATOM 2340 C C . TYR A 1 308 ? 13.365 -13.328 -1.212 1.00 93.12 308 TYR A C 1
ATOM 2342 O O . TYR A 1 308 ? 13.305 -14.555 -1.075 1.00 93.12 308 TYR A O 1
ATOM 2350 N N . LEU A 1 309 ? 13.270 -12.479 -0.191 1.00 97.06 309 LEU A N 1
ATOM 2351 C CA . LEU A 1 309 ? 13.101 -12.910 1.191 1.00 97.06 309 LEU A CA 1
ATOM 2352 C C . LEU A 1 309 ? 12.170 -11.957 1.943 1.00 97.06 309 LEU A C 1
ATOM 2354 O O . LEU A 1 309 ? 12.438 -10.760 2.043 1.00 97.06 309 LEU A O 1
ATOM 2358 N N . ALA A 1 310 ? 11.083 -12.496 2.485 1.00 97.75 310 ALA A N 1
ATOM 2359 C CA . ALA A 1 310 ? 10.160 -11.777 3.345 1.00 97.75 310 ALA A CA 1
ATOM 2360 C C . ALA A 1 310 ? 10.712 -11.668 4.769 1.00 97.75 310 ALA A C 1
ATOM 2362 O O . ALA A 1 310 ? 11.011 -12.682 5.406 1.00 97.75 310 ALA A O 1
ATOM 2363 N N . ILE A 1 311 ? 10.816 -10.444 5.285 1.00 96.94 311 ILE A N 1
ATOM 2364 C CA . ILE A 1 311 ? 11.449 -10.178 6.582 1.00 96.94 311 ILE A CA 1
ATOM 2365 C C . ILE A 1 311 ? 10.668 -10.792 7.750 1.00 96.94 311 ILE A C 1
ATOM 2367 O O . ILE A 1 311 ? 11.262 -11.327 8.684 1.00 96.94 311 ILE A O 1
ATOM 2371 N N . GLY A 1 312 ? 9.334 -10.787 7.678 1.00 95.94 312 GLY A N 1
ATOM 2372 C CA . GLY A 1 312 ? 8.471 -11.252 8.756 1.00 95.94 312 GLY A CA 1
ATOM 2373 C C . GLY A 1 312 ? 8.645 -12.734 9.099 1.00 95.94 312 GLY A C 1
ATOM 2374 O O . GLY A 1 312 ? 8.936 -13.046 10.256 1.00 95.94 312 GLY A O 1
ATOM 2375 N N . PRO A 1 313 ? 8.441 -13.662 8.148 1.00 95.56 313 PRO A N 1
ATOM 2376 C CA . PRO A 1 313 ? 8.702 -15.080 8.369 1.00 95.56 313 PRO A CA 1
ATOM 2377 C C . PRO A 1 313 ? 10.186 -15.391 8.582 1.00 95.56 313 PRO A C 1
ATOM 2379 O O . PRO A 1 313 ? 10.489 -16.197 9.454 1.00 95.56 313 PRO A O 1
ATOM 2382 N N . ALA A 1 314 ? 11.105 -14.713 7.881 1.00 96.25 314 ALA A N 1
ATOM 2383 C CA . ALA A 1 314 ? 12.539 -14.956 8.043 1.00 96.25 314 ALA A CA 1
ATOM 2384 C C . ALA A 1 314 ? 13.006 -14.728 9.488 1.00 96.25 314 ALA A C 1
ATOM 2386 O O . ALA A 1 314 ? 13.629 -15.615 10.064 1.00 96.25 314 ALA A O 1
ATOM 2387 N N . LEU A 1 315 ? 12.643 -13.591 10.100 1.00 95.62 315 LEU A N 1
ATOM 2388 C CA . LEU A 1 315 ? 12.982 -13.307 11.499 1.00 95.62 315 LEU A CA 1
ATOM 2389 C C . LEU A 1 315 ? 12.314 -14.300 12.459 1.00 95.62 315 LEU A C 1
ATOM 2391 O O . LEU A 1 315 ? 12.959 -14.770 13.395 1.00 95.62 315 LEU A O 1
ATOM 2395 N N . ARG A 1 316 ? 11.039 -14.655 12.218 1.00 93.19 316 ARG A N 1
ATOM 2396 C CA . ARG A 1 316 ? 10.323 -15.647 13.043 1.00 93.19 316 ARG A CA 1
ATOM 2397 C C . ARG A 1 316 ? 11.015 -16.999 13.008 1.00 93.19 316 ARG A C 1
ATOM 2399 O O . ARG A 1 316 ? 11.138 -17.624 14.055 1.00 93.19 316 ARG A O 1
ATOM 2406 N N . GLU A 1 317 ? 11.464 -17.430 11.833 1.00 92.31 317 GLU A N 1
ATOM 2407 C CA . GLU A 1 317 ? 12.145 -18.706 11.629 1.00 92.31 317 GLU A CA 1
ATOM 2408 C C . GLU A 1 317 ? 13.554 -18.725 12.229 1.00 92.31 317 GLU A C 1
ATOM 2410 O O . GLU A 1 317 ? 13.951 -19.717 12.839 1.00 92.31 317 GLU A O 1
ATOM 2415 N N . SER A 1 318 ? 14.314 -17.637 12.085 1.00 90.50 318 SER A N 1
ATOM 2416 C CA . SER A 1 318 ? 15.711 -17.599 12.520 1.00 90.50 318 SER A CA 1
ATOM 2417 C C . SER A 1 318 ? 15.903 -17.314 14.008 1.00 90.50 318 SER A C 1
ATOM 2419 O O . SER A 1 318 ? 16.954 -17.660 14.545 1.00 90.50 318 SER A O 1
ATOM 2421 N N . ILE A 1 319 ? 14.926 -16.689 14.675 1.00 91.94 319 ILE A N 1
ATOM 2422 C CA . ILE A 1 319 ? 15.083 -16.172 16.041 1.00 91.94 319 ILE A CA 1
ATOM 2423 C C . ILE A 1 319 ? 14.068 -16.834 16.973 1.00 91.94 319 ILE A C 1
ATOM 2425 O O . ILE A 1 319 ? 12.896 -16.450 17.052 1.00 91.94 319 ILE A O 1
ATOM 2429 N N . ARG A 1 320 ? 14.537 -17.858 17.687 1.00 90.31 320 ARG A N 1
ATOM 2430 C CA . ARG A 1 320 ? 13.724 -18.681 18.590 1.00 90.31 320 ARG A CA 1
ATOM 2431 C C . ARG A 1 320 ? 13.755 -18.179 20.025 1.00 90.31 320 ARG A C 1
ATOM 2433 O O . ARG A 1 320 ? 14.715 -17.535 20.447 1.00 90.31 320 ARG A O 1
ATOM 2440 N N . ASP A 1 321 ? 12.701 -18.488 20.769 1.00 87.00 321 ASP A N 1
ATOM 2441 C CA . ASP A 1 321 ? 12.637 -18.220 22.200 1.00 87.00 321 ASP A CA 1
ATOM 2442 C C . ASP A 1 321 ? 13.696 -19.083 22.927 1.00 87.00 321 ASP A C 1
ATOM 2444 O O . ASP A 1 321 ? 13.764 -20.296 22.702 1.00 87.00 321 ASP A O 1
ATOM 2448 N N . PRO A 1 322 ? 14.564 -18.492 23.770 1.00 85.38 322 PRO A N 1
ATOM 2449 C CA . PRO A 1 322 ? 15.574 -19.250 24.508 1.00 85.38 322 PRO A CA 1
ATOM 2450 C C . PRO A 1 322 ? 14.985 -20.293 25.466 1.00 85.38 322 PRO A C 1
ATOM 2452 O O . PRO A 1 322 ? 15.652 -21.285 25.766 1.00 85.38 322 PRO A O 1
ATOM 2455 N N . GLU A 1 323 ? 13.773 -20.057 25.978 1.00 86.31 323 GLU A N 1
ATOM 2456 C CA . GLU A 1 323 ? 13.083 -20.963 26.900 1.00 86.31 323 GLU A CA 1
ATOM 2457 C C . GLU A 1 323 ? 12.269 -22.033 26.158 1.00 86.31 323 GLU A C 1
ATOM 2459 O O . GLU A 1 323 ? 12.105 -23.139 26.679 1.00 86.31 323 GLU A O 1
ATOM 2464 N N . ASP A 1 324 ? 11.805 -21.731 24.941 1.00 85.81 324 ASP A N 1
ATOM 2465 C CA . ASP A 1 324 ? 11.042 -22.643 24.083 1.00 85.81 324 ASP A CA 1
ATOM 2466 C C . ASP A 1 324 ? 11.482 -22.537 22.605 1.00 85.81 324 ASP A C 1
ATOM 2468 O O . ASP A 1 324 ? 10.933 -21.738 21.842 1.00 85.81 324 ASP A O 1
ATOM 2472 N N . PRO A 1 325 ? 12.462 -23.352 22.167 1.00 86.25 325 PRO A N 1
ATOM 2473 C CA . PRO A 1 325 ? 13.020 -23.274 20.817 1.00 86.25 325 PRO A CA 1
ATOM 2474 C C . PRO A 1 325 ? 12.027 -23.542 19.677 1.00 86.25 325 PRO A C 1
ATOM 2476 O O . PRO A 1 325 ? 12.346 -23.245 18.523 1.00 86.25 325 PRO A O 1
ATOM 2479 N N . ASP A 1 326 ? 10.854 -24.110 19.977 1.00 84.56 326 ASP A N 1
ATOM 2480 C CA . ASP A 1 326 ? 9.798 -24.362 18.993 1.00 84.56 326 ASP A CA 1
ATOM 2481 C C . ASP A 1 326 ? 8.951 -23.105 18.714 1.00 84.56 326 ASP A C 1
ATOM 2483 O O . ASP A 1 326 ? 8.147 -23.086 17.778 1.00 84.56 326 ASP A O 1
ATOM 2487 N N . LEU A 1 327 ? 9.135 -22.039 19.499 1.00 84.25 327 LEU A N 1
ATOM 2488 C CA . LEU A 1 327 ? 8.444 -20.765 19.349 1.00 84.25 327 LEU A CA 1
ATOM 2489 C C . LEU A 1 327 ? 9.405 -19.662 18.893 1.00 84.25 327 LEU A C 1
ATOM 2491 O O . LEU A 1 327 ? 10.592 -19.672 19.234 1.00 84.25 327 LEU A O 1
ATOM 2495 N N . PRO A 1 328 ? 8.915 -18.661 18.142 1.00 87.44 328 PRO A N 1
ATOM 2496 C CA . PRO A 1 328 ? 9.686 -17.451 17.929 1.00 87.44 328 PRO A CA 1
ATOM 2497 C C . PRO A 1 328 ? 9.836 -16.685 19.251 1.00 87.44 328 PRO A C 1
ATOM 2499 O O . PRO A 1 328 ? 9.000 -16.787 20.155 1.00 87.44 328 PRO A O 1
ATOM 2502 N N . THR A 1 329 ? 10.891 -15.879 19.331 1.00 89.69 329 THR A N 1
ATOM 2503 C CA . THR A 1 329 ? 11.141 -14.964 20.455 1.00 89.69 329 THR A CA 1
ATOM 2504 C C . THR A 1 329 ? 9.925 -14.085 20.788 1.00 89.69 329 THR A C 1
ATOM 2506 O O . THR A 1 329 ? 9.130 -13.746 19.910 1.00 89.69 329 THR A O 1
ATOM 2509 N N . ASP A 1 330 ? 9.781 -13.653 22.047 1.00 86.31 330 ASP A N 1
ATOM 2510 C CA . ASP A 1 330 ? 8.620 -12.870 22.511 1.00 86.31 330 ASP A CA 1
ATOM 2511 C C . ASP A 1 330 ? 8.388 -11.574 21.719 1.00 86.31 330 ASP A C 1
ATOM 2513 O O . ASP A 1 330 ? 7.242 -11.175 21.519 1.00 86.31 330 ASP A O 1
ATOM 2517 N N . ALA A 1 331 ? 9.457 -10.950 21.215 1.00 89.94 331 ALA A N 1
ATOM 2518 C CA . ALA A 1 331 ? 9.375 -9.762 20.365 1.00 89.94 331 ALA A CA 1
ATOM 2519 C C . ALA A 1 331 ? 8.637 -10.019 19.036 1.00 89.94 331 ALA A C 1
ATOM 2521 O O . ALA A 1 331 ? 8.041 -9.107 18.472 1.00 89.94 331 ALA A O 1
ATOM 2522 N N . LEU A 1 332 ? 8.618 -11.266 18.558 1.00 92.44 332 LEU A N 1
ATOM 2523 C CA . LEU A 1 332 ? 7.946 -11.667 17.324 1.00 92.44 332 LEU A CA 1
ATOM 2524 C C . LEU A 1 332 ? 6.571 -12.312 17.558 1.00 92.44 332 LEU A C 1
ATOM 2526 O O . LEU A 1 332 ? 6.018 -12.922 16.639 1.00 92.44 332 LEU A O 1
ATOM 2530 N N . ARG A 1 333 ? 6.020 -12.180 18.773 1.00 89.06 333 ARG A N 1
ATOM 2531 C CA . ARG A 1 333 ? 4.708 -12.717 19.150 1.00 89.06 333 ARG A CA 1
ATOM 2532 C C . ARG A 1 333 ? 3.702 -11.629 19.503 1.00 89.06 333 ARG A C 1
ATOM 2534 O O . ARG A 1 333 ? 4.038 -10.600 20.094 1.00 89.06 333 ARG A O 1
ATOM 2541 N N . GLY A 1 334 ? 2.430 -11.910 19.227 1.00 89.06 334 GLY A N 1
ATOM 2542 C CA . GLY A 1 334 ? 1.310 -11.033 19.563 1.00 89.06 334 GLY A CA 1
ATOM 2543 C C . GLY A 1 334 ? 1.492 -9.596 19.039 1.00 89.06 334 GLY A C 1
ATOM 2544 O O . GLY A 1 334 ? 2.158 -9.386 18.028 1.00 89.06 334 GLY A O 1
ATOM 2545 N N . PRO A 1 335 ? 0.944 -8.574 19.725 1.00 89.31 335 PRO A N 1
ATOM 2546 C CA . PRO A 1 335 ? 1.030 -7.176 19.284 1.00 89.31 335 PRO A CA 1
ATOM 2547 C C . PRO A 1 335 ? 2.453 -6.650 19.065 1.00 89.31 335 PRO A C 1
ATOM 2549 O O . PRO A 1 335 ? 2.665 -5.793 18.210 1.00 89.31 335 PRO A O 1
ATOM 2552 N N . ARG A 1 336 ? 3.435 -7.173 19.814 1.00 89.88 336 ARG A N 1
ATOM 2553 C CA . ARG A 1 336 ? 4.836 -6.728 19.746 1.00 89.88 336 ARG A CA 1
ATOM 2554 C C . ARG A 1 336 ? 5.460 -6.966 18.375 1.00 89.88 336 ARG A C 1
ATOM 2556 O O . ARG A 1 336 ? 6.321 -6.188 17.976 1.00 89.88 336 ARG A O 1
ATOM 2563 N N . TYR A 1 337 ? 4.970 -7.969 17.644 1.00 93.75 337 TYR A N 1
ATOM 2564 C CA . TYR A 1 337 ? 5.419 -8.278 16.292 1.00 93.75 337 TYR A CA 1
ATOM 2565 C C . TYR A 1 337 ? 5.358 -7.057 15.364 1.00 93.75 337 TYR A C 1
ATOM 2567 O O . TYR A 1 337 ? 6.302 -6.811 14.618 1.00 93.75 337 TYR A O 1
ATOM 2575 N N . ALA A 1 338 ? 4.299 -6.244 15.463 1.00 94.56 338 ALA A N 1
ATOM 2576 C CA . ALA A 1 338 ? 4.153 -5.027 14.665 1.00 94.56 338 ALA A CA 1
ATOM 2577 C C . ALA A 1 338 ? 5.266 -4.009 14.964 1.00 94.56 338 ALA A C 1
ATOM 2579 O O . ALA A 1 338 ? 5.913 -3.506 14.047 1.00 94.56 338 ALA A O 1
ATOM 2580 N N . THR A 1 339 ? 5.528 -3.743 16.249 1.00 94.38 339 THR A N 1
ATOM 2581 C CA . THR A 1 339 ? 6.603 -2.842 16.691 1.00 94.38 339 THR A CA 1
ATOM 2582 C C . THR A 1 339 ? 7.963 -3.334 16.216 1.00 94.38 339 THR A C 1
ATOM 2584 O O . THR A 1 339 ? 8.718 -2.573 15.618 1.00 94.38 339 THR A O 1
ATOM 2587 N N . THR A 1 340 ? 8.265 -4.615 16.439 1.00 95.38 340 THR A N 1
ATOM 2588 C CA . THR A 1 340 ? 9.553 -5.209 16.069 1.00 95.38 340 THR A CA 1
ATOM 2589 C C . THR A 1 340 ? 9.791 -5.170 14.564 1.00 95.38 340 THR A C 1
ATOM 2591 O O . THR A 1 340 ? 10.900 -4.847 14.146 1.00 95.38 340 THR A O 1
ATOM 2594 N N . LEU A 1 341 ? 8.770 -5.425 13.741 1.00 95.81 341 LEU A N 1
ATOM 2595 C CA . LEU A 1 341 ? 8.908 -5.314 12.290 1.00 95.81 341 LEU A CA 1
ATOM 2596 C C . LEU A 1 341 ? 9.124 -3.878 11.827 1.00 95.81 341 LEU A C 1
ATOM 2598 O O . LEU A 1 341 ? 9.991 -3.654 10.991 1.00 95.81 341 LEU A O 1
ATOM 2602 N N . VAL A 1 342 ? 8.388 -2.905 12.370 1.00 94.00 342 VAL A N 1
ATOM 2603 C CA . VAL A 1 342 ? 8.601 -1.492 12.020 1.00 94.00 342 VAL A CA 1
ATOM 2604 C C . VAL A 1 342 ? 10.017 -1.049 12.394 1.00 94.00 342 VAL A C 1
ATOM 2606 O O . VAL A 1 342 ? 10.692 -0.443 11.565 1.00 94.00 342 VAL A O 1
ATOM 2609 N N . CYS A 1 343 ? 10.513 -1.415 13.582 1.00 95.38 343 CYS A N 1
ATOM 2610 C CA . CYS A 1 343 ? 11.903 -1.154 13.963 1.00 95.38 343 CYS A CA 1
ATOM 2611 C C . CYS A 1 343 ? 12.903 -1.815 13.004 1.00 95.38 343 CYS A C 1
ATOM 2613 O O . CYS A 1 343 ? 13.831 -1.155 12.541 1.00 95.38 343 CYS A O 1
ATOM 2615 N N . ALA A 1 344 ? 12.706 -3.096 12.676 1.00 96.25 344 ALA A N 1
ATOM 2616 C CA . ALA A 1 344 ? 13.596 -3.832 11.785 1.00 96.25 344 ALA A CA 1
ATOM 2617 C C . ALA A 1 344 ? 13.645 -3.223 10.375 1.00 96.25 344 ALA A C 1
ATOM 2619 O O . ALA A 1 344 ? 14.723 -3.106 9.797 1.00 96.25 344 ALA A O 1
ATOM 2620 N N . GLN A 1 345 ? 12.498 -2.799 9.838 1.00 94.75 345 GLN A N 1
ATOM 2621 C CA . GLN A 1 345 ? 12.406 -2.158 8.526 1.00 94.75 345 GLN A CA 1
ATOM 2622 C C . GLN A 1 345 ? 13.079 -0.778 8.519 1.00 94.75 345 GLN A C 1
ATOM 2624 O O . GLN A 1 345 ? 13.882 -0.499 7.630 1.00 94.75 345 GLN A O 1
ATOM 2629 N N . LEU A 1 346 ? 12.818 0.057 9.535 1.00 89.88 346 LEU A N 1
ATOM 2630 C CA . LEU A 1 346 ? 13.475 1.361 9.698 1.00 89.88 346 LEU A CA 1
ATOM 2631 C C . LEU A 1 346 ? 14.997 1.216 9.774 1.00 89.88 346 LEU A C 1
ATOM 2633 O O . LEU A 1 346 ? 15.715 1.891 9.039 1.00 89.88 346 LEU A O 1
ATOM 2637 N N . TYR A 1 347 ? 15.480 0.290 10.605 1.00 95.94 347 TYR A N 1
ATOM 2638 C CA . TYR A 1 347 ? 16.907 0.016 10.737 1.00 95.94 347 TYR A CA 1
ATOM 2639 C C . TYR A 1 347 ? 17.520 -0.488 9.429 1.00 95.94 347 TYR A C 1
ATOM 2641 O O . TYR A 1 347 ? 18.604 -0.054 9.041 1.00 95.94 347 TYR A O 1
ATOM 2649 N N . LEU A 1 348 ? 16.830 -1.385 8.718 1.00 94.12 348 LEU A N 1
ATOM 2650 C CA . LEU A 1 348 ? 17.317 -1.910 7.448 1.00 94.12 348 LEU A CA 1
ATOM 2651 C C . LEU A 1 348 ? 17.438 -0.807 6.389 1.00 94.12 348 LEU A C 1
ATOM 2653 O O . LEU A 1 348 ? 18.464 -0.742 5.715 1.00 94.12 348 LEU A O 1
ATOM 2657 N N . VAL A 1 349 ? 16.448 0.083 6.271 1.00 87.75 349 VAL A N 1
ATOM 2658 C CA . VAL A 1 349 ? 16.522 1.244 5.367 1.00 87.75 349 VAL A CA 1
ATOM 2659 C C . VAL A 1 349 ? 17.642 2.188 5.770 1.00 87.75 349 VAL A C 1
ATOM 2661 O O . VAL A 1 349 ? 18.435 2.576 4.913 1.00 87.75 349 VAL A O 1
ATOM 2664 N N . GLU A 1 350 ? 17.740 2.535 7.055 1.00 86.62 350 GLU A N 1
ATOM 2665 C CA . GLU A 1 350 ? 18.799 3.402 7.574 1.00 86.62 350 GLU A CA 1
ATOM 2666 C C . GLU A 1 350 ? 20.173 2.835 7.208 1.00 86.62 350 GLU A C 1
ATOM 2668 O O . GLU A 1 350 ? 21.004 3.529 6.625 1.00 86.62 350 GLU A O 1
ATOM 2673 N N . LYS A 1 351 ? 20.383 1.543 7.467 1.00 91.06 351 LYS A N 1
ATOM 2674 C CA . LYS A 1 351 ? 21.623 0.838 7.157 1.00 91.06 351 LYS A CA 1
ATOM 2675 C C . LYS A 1 351 ? 21.912 0.794 5.657 1.00 91.06 351 LYS A C 1
ATOM 2677 O O . LYS A 1 351 ? 23.039 1.063 5.254 1.00 91.06 351 LYS A O 1
ATOM 2682 N N . LEU A 1 352 ? 20.927 0.438 4.833 1.00 87.75 352 LEU A N 1
ATOM 2683 C CA . LEU A 1 352 ? 21.098 0.351 3.379 1.00 87.75 352 LEU A CA 1
ATOM 2684 C C . LEU A 1 352 ? 21.298 1.725 2.734 1.00 87.75 352 LEU A C 1
ATOM 2686 O O . LEU A 1 352 ? 21.870 1.800 1.655 1.00 87.75 352 LEU A O 1
ATOM 2690 N N . SER A 1 353 ? 20.869 2.802 3.386 1.00 80.56 353 SER A N 1
ATOM 2691 C CA . SER A 1 353 ? 21.066 4.172 2.905 1.00 80.56 353 SER A CA 1
ATOM 2692 C C . SER A 1 353 ? 22.457 4.730 3.238 1.00 80.56 353 SER A C 1
ATOM 2694 O O . SER A 1 353 ? 22.833 5.790 2.738 1.00 80.56 353 SER A O 1
ATOM 2696 N N . GLN A 1 354 ? 23.244 4.049 4.079 1.00 80.81 354 GLN A N 1
ATOM 2697 C CA . GLN A 1 354 ? 24.599 4.476 4.428 1.00 80.81 354 GLN A CA 1
ATOM 2698 C C . GLN A 1 354 ? 25.610 4.096 3.337 1.00 80.81 354 GLN A C 1
ATOM 2700 O O . GLN A 1 354 ? 25.692 2.951 2.901 1.00 80.81 354 GLN A O 1
ATOM 2705 N N . GLY A 1 355 ? 26.469 5.044 2.950 1.00 80.44 355 GLY A N 1
ATOM 2706 C CA . GLY A 1 355 ? 27.521 4.801 1.961 1.00 80.44 355 GLY A CA 1
ATOM 2707 C C . GLY A 1 355 ? 26.983 4.812 0.530 1.00 80.44 355 GLY A C 1
ATOM 2708 O O . GLY A 1 355 ? 26.500 5.844 0.075 1.00 80.44 355 GLY A O 1
ATOM 2709 N N . GLN A 1 356 ? 27.125 3.697 -0.192 1.00 82.19 356 GLN A N 1
ATOM 2710 C CA . GLN A 1 3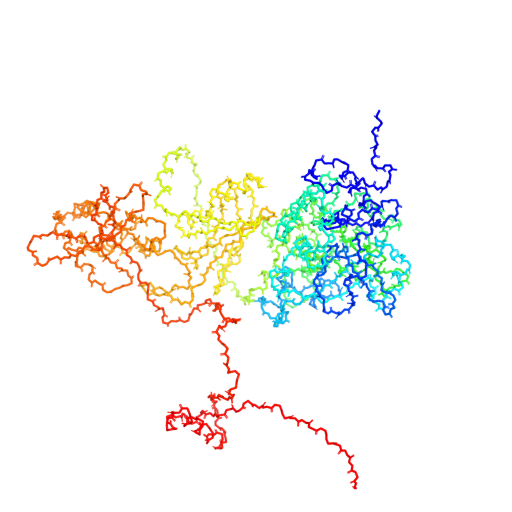56 ? 26.472 3.512 -1.491 1.00 82.19 356 GLN A CA 1
ATOM 2711 C C . GLN A 1 356 ? 25.083 2.899 -1.257 1.00 82.19 356 GLN A C 1
ATOM 2713 O O . GLN A 1 356 ? 25.027 1.758 -0.790 1.00 82.19 356 GLN A O 1
ATOM 2718 N N . PRO A 1 357 ? 23.987 3.614 -1.578 1.00 82.25 357 PRO A N 1
ATOM 2719 C CA . PRO A 1 357 ? 22.632 3.142 -1.322 1.00 82.25 357 PRO A CA 1
ATOM 2720 C C . PRO A 1 357 ? 22.375 1.726 -1.849 1.00 82.25 357 PRO A C 1
ATOM 2722 O O . PRO A 1 357 ? 22.717 1.389 -2.983 1.00 82.25 357 PRO A O 1
ATOM 2725 N N . GLY A 1 358 ? 21.824 0.877 -0.984 1.00 82.62 358 GLY A N 1
ATOM 2726 C CA . GLY A 1 358 ? 21.442 -0.503 -1.270 1.00 82.62 358 GLY A CA 1
ATOM 2727 C C . GLY A 1 358 ? 22.604 -1.489 -1.389 1.00 82.62 358 GLY A C 1
ATOM 2728 O O . GLY A 1 358 ? 22.360 -2.693 -1.398 1.00 82.62 358 GLY A O 1
ATOM 2729 N N . VAL A 1 359 ? 23.862 -1.043 -1.461 1.00 89.25 359 VAL A N 1
ATOM 2730 C CA . VAL A 1 359 ? 25.000 -1.919 -1.775 1.00 89.25 359 VAL A CA 1
ATOM 2731 C C . VAL A 1 359 ? 25.580 -2.584 -0.524 1.00 89.25 359 VAL A C 1
ATOM 2733 O O . VAL A 1 359 ? 26.041 -1.937 0.412 1.00 89.25 359 VAL A O 1
ATOM 2736 N N . ILE A 1 360 ? 25.646 -3.915 -0.551 1.00 90.38 360 ILE A N 1
ATOM 2737 C CA . ILE A 1 360 ? 26.336 -4.764 0.420 1.00 90.38 360 ILE A CA 1
ATOM 2738 C C . ILE A 1 360 ? 27.469 -5.512 -0.288 1.00 90.38 360 ILE A C 1
ATOM 2740 O O . ILE A 1 360 ? 27.247 -6.254 -1.245 1.00 90.38 360 ILE A O 1
ATOM 2744 N N . THR A 1 361 ? 28.697 -5.387 0.218 1.00 90.94 361 THR A N 1
ATOM 2745 C CA . THR A 1 361 ? 29.831 -6.186 -0.269 1.00 90.94 361 THR A CA 1
ATOM 2746 C C . THR A 1 361 ? 29.907 -7.519 0.471 1.00 90.94 361 THR A C 1
ATOM 2748 O O . THR A 1 361 ? 30.132 -7.565 1.682 1.00 90.94 361 THR A O 1
ATOM 2751 N N . LEU A 1 362 ? 29.786 -8.629 -0.257 1.00 88.00 362 LEU A N 1
ATOM 2752 C CA . LEU A 1 362 ? 29.893 -9.978 0.291 1.00 88.00 362 LEU A CA 1
ATOM 2753 C C . LEU A 1 362 ? 30.797 -10.840 -0.598 1.00 88.00 362 LEU A C 1
ATOM 2755 O O . LEU A 1 362 ? 30.590 -10.944 -1.803 1.00 88.00 362 LEU A O 1
ATOM 2759 N N . ARG A 1 363 ? 31.824 -11.468 -0.003 1.00 86.69 363 ARG A N 1
ATOM 2760 C CA . ARG A 1 363 ? 32.811 -12.312 -0.718 1.00 86.69 363 ARG A CA 1
ATOM 2761 C C . ARG A 1 363 ? 33.458 -11.613 -1.931 1.00 86.69 363 ARG A C 1
ATOM 2763 O O . ARG A 1 363 ? 33.692 -12.236 -2.959 1.00 86.69 363 ARG A O 1
ATOM 2770 N N . GLY A 1 364 ? 33.734 -10.313 -1.810 1.00 84.31 364 GLY A N 1
ATOM 2771 C CA . GLY A 1 364 ? 34.342 -9.511 -2.880 1.00 84.31 364 GLY A CA 1
ATOM 2772 C C . GLY A 1 364 ? 33.399 -9.155 -4.035 1.00 84.31 364 GLY A C 1
ATOM 2773 O O . GLY A 1 364 ? 33.866 -8.604 -5.025 1.00 84.31 364 GLY A O 1
ATOM 2774 N N . LYS A 1 365 ? 32.098 -9.453 -3.919 1.00 86.75 365 LYS A N 1
ATOM 2775 C CA . LYS A 1 365 ? 31.063 -9.037 -4.870 1.00 86.75 365 LYS A CA 1
ATOM 2776 C C . LYS A 1 365 ? 30.141 -8.004 -4.239 1.00 86.75 365 LYS A C 1
ATOM 2778 O O . LYS A 1 365 ? 29.824 -8.100 -3.055 1.00 86.75 365 LYS A O 1
ATOM 2783 N N . GLU A 1 366 ? 29.711 -7.041 -5.039 1.00 90.94 366 GLU A N 1
ATOM 2784 C CA . GLU A 1 366 ? 28.715 -6.049 -4.646 1.00 90.94 366 GLU A CA 1
ATOM 2785 C C . GLU A 1 366 ? 27.319 -6.568 -4.990 1.00 90.94 366 GLU A C 1
ATOM 2787 O O . GLU A 1 366 ? 27.043 -6.965 -6.125 1.00 90.94 366 GLU A O 1
ATOM 2792 N N . VAL A 1 367 ? 26.457 -6.607 -3.980 1.00 89.44 367 VAL A N 1
ATOM 2793 C CA . VAL A 1 367 ? 25.062 -7.025 -4.079 1.00 89.44 367 VAL A CA 1
ATOM 2794 C C . VAL A 1 367 ? 24.200 -5.850 -3.671 1.00 89.44 367 VAL A C 1
ATOM 2796 O O . VAL A 1 367 ? 24.409 -5.279 -2.607 1.00 89.44 367 VAL A O 1
ATOM 2799 N N . HIS A 1 368 ? 23.213 -5.514 -4.482 1.00 89.25 368 HIS A N 1
ATOM 2800 C CA . HIS A 1 368 ? 22.259 -4.476 -4.167 1.00 89.25 368 HIS A CA 1
ATOM 2801 C C . HIS A 1 368 ? 20.987 -5.086 -3.575 1.00 89.25 368 HIS A C 1
ATOM 2803 O O . HIS A 1 368 ? 20.381 -5.991 -4.156 1.00 89.25 368 HIS A O 1
ATOM 2809 N N . VAL A 1 369 ? 20.588 -4.573 -2.414 1.00 90.50 369 VAL A N 1
ATOM 2810 C CA . VAL A 1 369 ? 19.426 -4.991 -1.631 1.00 90.50 369 VAL A CA 1
ATOM 2811 C C . VAL A 1 369 ? 18.391 -3.871 -1.611 1.00 90.50 369 VAL A C 1
ATOM 2813 O O . VAL A 1 369 ? 18.729 -2.717 -1.364 1.00 90.50 369 VAL A O 1
ATOM 2816 N N . ARG A 1 370 ? 17.125 -4.212 -1.865 1.00 88.44 370 ARG A N 1
ATOM 2817 C CA . ARG A 1 370 ? 16.003 -3.260 -1.880 1.00 88.44 370 ARG A CA 1
ATOM 2818 C C . ARG A 1 370 ? 14.673 -3.912 -1.519 1.00 88.44 370 ARG A C 1
ATOM 2820 O O . ARG A 1 370 ? 14.534 -5.127 -1.650 1.00 88.44 370 ARG A O 1
ATOM 2827 N N . LEU A 1 371 ? 13.686 -3.110 -1.149 1.00 85.25 371 LEU A N 1
ATOM 2828 C CA . LEU A 1 371 ? 12.299 -3.522 -1.039 1.00 85.25 371 LEU A CA 1
ATOM 2829 C C . LEU A 1 371 ? 11.737 -3.786 -2.439 1.00 85.25 371 LEU A C 1
ATOM 2831 O O . LEU A 1 371 ? 11.977 -3.028 -3.384 1.00 85.25 371 LEU A O 1
ATOM 2835 N N . ASP A 1 372 ? 10.991 -4.876 -2.567 1.00 84.06 372 ASP A N 1
ATOM 2836 C CA . ASP A 1 372 ? 10.330 -5.259 -3.814 1.00 84.06 372 ASP A CA 1
ATOM 2837 C C . ASP A 1 372 ? 8.811 -5.364 -3.639 1.00 84.06 372 ASP A C 1
ATOM 2839 O O . ASP A 1 372 ? 8.065 -4.919 -4.506 1.00 84.06 372 ASP A O 1
ATOM 2843 N N . ASP A 1 373 ? 8.364 -5.844 -2.479 1.00 87.38 373 ASP A N 1
ATOM 2844 C CA . ASP A 1 373 ? 6.965 -5.910 -2.058 1.00 87.38 373 ASP A CA 1
ATOM 2845 C C . ASP A 1 373 ? 6.874 -5.467 -0.598 1.00 87.38 373 ASP A C 1
ATOM 2847 O O . ASP A 1 373 ? 7.721 -5.834 0.208 1.00 87.38 373 ASP A O 1
ATOM 2851 N N . ALA A 1 374 ? 5.856 -4.703 -0.225 1.00 85.44 374 ALA A N 1
ATOM 2852 C CA . ALA A 1 374 ? 5.647 -4.291 1.162 1.00 85.44 374 ALA A CA 1
ATOM 2853 C C . ALA A 1 374 ? 4.538 -5.062 1.880 1.00 85.44 374 ALA A C 1
ATOM 2855 O O . ALA A 1 374 ? 4.412 -4.960 3.099 1.00 85.44 374 ALA A O 1
ATOM 2856 N N . TRP A 1 375 ? 3.731 -5.808 1.131 1.00 88.31 375 TRP A N 1
ATOM 2857 C CA . TRP A 1 375 ? 2.540 -6.478 1.621 1.00 88.31 375 TRP A CA 1
ATOM 2858 C C . TRP A 1 375 ? 2.814 -7.928 2.012 1.00 88.31 375 TRP A C 1
ATOM 2860 O O . TRP A 1 375 ? 2.497 -8.332 3.132 1.00 88.31 375 TRP A O 1
ATOM 2870 N N . GLN A 1 376 ? 3.406 -8.739 1.131 1.00 91.50 376 GLN A N 1
ATOM 2871 C CA . GLN A 1 376 ? 3.609 -10.160 1.431 1.00 91.50 376 GLN A CA 1
ATOM 2872 C C . GLN A 1 376 ? 4.638 -10.360 2.550 1.00 91.50 376 GLN A C 1
ATOM 2874 O O . GLN A 1 376 ? 5.736 -9.805 2.521 1.00 91.50 376 GLN A O 1
ATOM 2879 N N . GLY A 1 377 ? 4.279 -11.157 3.562 1.00 93.25 377 GLY A N 1
ATOM 2880 C CA . GLY A 1 377 ? 5.166 -11.503 4.678 1.00 93.25 377 GLY A CA 1
ATOM 2881 C C . GLY A 1 377 ? 5.726 -10.298 5.446 1.00 93.25 377 GLY A C 1
ATOM 2882 O O . GLY A 1 377 ? 6.853 -10.369 5.939 1.00 93.25 377 GLY A O 1
ATOM 2883 N N . ALA A 1 378 ? 4.957 -9.205 5.516 1.00 92.62 378 ALA A N 1
ATOM 2884 C CA . ALA A 1 378 ? 5.338 -7.912 6.094 1.00 92.62 378 ALA A CA 1
ATOM 2885 C C . ALA A 1 378 ? 6.494 -7.180 5.379 1.00 92.62 378 ALA A C 1
ATOM 2887 O O . ALA A 1 378 ? 7.117 -6.282 5.954 1.00 92.62 378 ALA A O 1
ATOM 2888 N N . GLY A 1 379 ? 6.772 -7.562 4.131 1.00 93.06 379 GLY A N 1
ATOM 2889 C CA . GLY A 1 379 ? 7.745 -6.933 3.249 1.00 93.06 379 GLY A CA 1
ATOM 2890 C C . GLY A 1 379 ? 8.749 -7.936 2.686 1.00 93.06 379 GLY A C 1
ATOM 2891 O O . GLY A 1 379 ? 9.510 -8.546 3.441 1.00 93.06 379 GLY A O 1
ATOM 2892 N N . VAL A 1 380 ? 8.775 -8.073 1.360 1.00 94.88 380 VAL A N 1
ATOM 2893 C CA . VAL A 1 380 ? 9.743 -8.862 0.595 1.00 94.88 380 VAL A CA 1
ATOM 2894 C C . VAL A 1 380 ? 10.876 -7.965 0.121 1.00 94.88 380 VAL A C 1
ATOM 2896 O O . VAL A 1 380 ? 10.672 -6.988 -0.604 1.00 94.88 380 VAL A O 1
ATOM 2899 N N . TRP A 1 381 ? 12.090 -8.352 0.491 1.00 94.94 381 TRP A N 1
ATOM 2900 C CA . TRP A 1 381 ? 13.323 -7.721 0.052 1.00 94.94 381 TRP A CA 1
ATOM 2901 C C . TRP A 1 381 ? 13.984 -8.548 -1.050 1.00 94.94 381 TRP A C 1
ATOM 2903 O O . TRP A 1 381 ? 14.047 -9.778 -0.970 1.00 94.94 381 TRP A O 1
ATOM 2913 N N . ARG A 1 382 ? 14.493 -7.861 -2.072 1.00 90.50 382 ARG A N 1
ATOM 2914 C CA . ARG A 1 382 ? 15.222 -8.419 -3.212 1.00 90.50 382 ARG A CA 1
ATOM 2915 C C . ARG A 1 382 ? 16.715 -8.153 -3.067 1.00 90.50 382 ARG A C 1
ATOM 2917 O O . ARG A 1 382 ? 17.104 -7.027 -2.770 1.00 90.50 382 ARG A O 1
ATOM 2924 N N . ALA A 1 383 ? 17.538 -9.158 -3.358 1.00 91.50 383 ALA A N 1
ATOM 2925 C CA . ALA A 1 383 ? 18.974 -9.010 -3.594 1.00 91.50 383 ALA A CA 1
ATOM 2926 C C . ALA A 1 383 ? 19.350 -9.427 -5.012 1.00 91.50 383 ALA A C 1
ATOM 2928 O O . ALA A 1 383 ? 18.886 -10.453 -5.506 1.00 91.50 383 ALA A O 1
ATOM 2929 N N . GLU A 1 384 ? 20.244 -8.671 -5.637 1.00 87.69 384 GLU A N 1
ATOM 2930 C CA . GLU A 1 384 ? 20.800 -8.953 -6.959 1.00 87.69 384 GLU A CA 1
ATOM 2931 C C . GLU A 1 384 ? 22.218 -8.377 -7.073 1.00 87.69 384 GLU A C 1
ATOM 2933 O O . GLU A 1 384 ? 22.582 -7.481 -6.316 1.00 87.69 384 GLU A O 1
ATOM 2938 N N . LEU A 1 385 ? 23.047 -8.888 -7.989 1.00 83.75 385 LEU A N 1
ATOM 2939 C CA . LEU A 1 385 ? 24.374 -8.313 -8.227 1.00 83.75 385 LEU A CA 1
ATOM 2940 C C . LEU A 1 385 ? 24.252 -6.836 -8.625 1.00 83.75 385 LEU A C 1
ATOM 2942 O O . LEU A 1 385 ? 23.483 -6.499 -9.523 1.00 83.75 385 LEU A O 1
ATOM 2946 N N . SER A 1 386 ? 25.032 -5.957 -7.988 1.00 80.62 386 SER A N 1
ATOM 2947 C CA . SER A 1 386 ? 24.926 -4.507 -8.202 1.00 80.62 386 SER A CA 1
ATOM 2948 C C . SER A 1 386 ? 25.133 -4.111 -9.665 1.00 80.62 386 SER A C 1
ATOM 2950 O O . SER A 1 386 ? 24.480 -3.194 -10.147 1.00 80.62 386 SER A O 1
ATOM 2952 N N . GLU A 1 387 ? 26.005 -4.811 -10.395 1.00 74.81 387 GLU A N 1
ATOM 2953 C CA . GLU A 1 387 ? 26.249 -4.583 -11.828 1.00 74.81 387 GLU A CA 1
ATOM 2954 C C . GLU A 1 387 ? 25.024 -4.855 -12.715 1.00 74.81 387 GLU A C 1
ATOM 2956 O O . GLU A 1 387 ? 24.899 -4.257 -13.779 1.00 74.81 387 GLU A O 1
ATOM 2961 N N . SER A 1 388 ? 24.104 -5.712 -12.265 1.00 65.19 388 SER A N 1
ATOM 2962 C CA . SER A 1 388 ? 22.882 -6.073 -12.991 1.00 65.19 388 SER A CA 1
ATOM 2963 C C . SER A 1 388 ? 21.741 -5.074 -12.771 1.00 65.19 388 SER A C 1
ATOM 2965 O O . SER A 1 388 ? 20.728 -5.143 -13.460 1.00 65.19 388 SER A O 1
ATOM 2967 N N . ILE A 1 389 ? 21.897 -4.128 -11.837 1.00 63.19 389 ILE A N 1
ATOM 2968 C CA . ILE A 1 389 ? 20.869 -3.134 -11.520 1.00 63.19 389 ILE A CA 1
ATOM 2969 C C . ILE A 1 389 ? 21.127 -1.827 -12.267 1.00 63.19 389 ILE A C 1
ATOM 2971 O O . ILE A 1 389 ? 22.185 -1.202 -12.111 1.00 63.19 389 ILE A O 1
ATOM 2975 N N . ALA A 1 390 ? 20.114 -1.379 -13.014 1.00 57.62 390 ALA A N 1
ATOM 2976 C CA . ALA A 1 390 ? 20.087 -0.073 -13.663 1.00 57.62 390 ALA A CA 1
ATOM 2977 C C . ALA A 1 390 ? 20.360 1.052 -12.649 1.00 57.62 390 ALA A C 1
ATOM 2979 O O . ALA A 1 390 ? 19.799 1.059 -11.554 1.00 57.62 390 ALA A O 1
ATOM 2980 N N . GLY A 1 391 ? 21.224 2.008 -13.007 1.00 54.75 391 GLY A N 1
ATOM 2981 C CA . GLY A 1 391 ? 21.676 3.069 -12.093 1.00 54.75 391 GLY A CA 1
ATOM 2982 C C . GLY A 1 391 ? 20.534 3.862 -11.448 1.00 54.75 391 GLY A C 1
ATOM 2983 O O . GLY A 1 391 ? 20.609 4.194 -10.273 1.00 54.75 391 GLY A O 1
ATOM 2984 N N . GLU A 1 392 ? 19.443 4.064 -12.183 1.00 54.19 392 GLU A N 1
ATOM 2985 C CA . GLU A 1 392 ? 18.243 4.800 -11.757 1.00 54.19 392 GLU A CA 1
ATOM 2986 C C . GLU A 1 392 ? 17.467 4.129 -10.616 1.00 54.19 392 GLU A C 1
ATOM 2988 O O . GLU A 1 392 ? 16.684 4.787 -9.936 1.00 54.19 392 GLU A O 1
ATOM 2993 N N . LEU A 1 393 ? 17.671 2.826 -10.405 1.00 57.16 393 LEU A N 1
ATOM 2994 C CA . LEU A 1 393 ? 16.981 2.049 -9.378 1.00 57.16 393 LEU A CA 1
ATOM 2995 C C . LEU A 1 393 ? 17.731 2.045 -8.038 1.00 57.16 393 LEU A C 1
ATOM 2997 O O . LEU A 1 393 ? 17.238 1.450 -7.082 1.00 57.16 393 LEU A O 1
ATOM 3001 N N . ARG A 1 394 ? 18.914 2.661 -7.946 1.00 65.38 394 ARG A N 1
ATOM 3002 C CA . ARG A 1 394 ? 19.813 2.488 -6.793 1.00 65.38 394 ARG A CA 1
ATOM 3003 C C . ARG A 1 394 ? 19.520 3.418 -5.616 1.00 65.38 394 ARG A C 1
ATOM 3005 O O . ARG A 1 394 ? 19.809 3.060 -4.483 1.00 65.38 394 ARG A O 1
ATOM 3012 N N . ASP A 1 395 ? 18.916 4.577 -5.864 1.00 60.66 395 ASP A N 1
ATOM 3013 C CA . ASP A 1 395 ? 18.887 5.660 -4.869 1.00 60.66 395 ASP A CA 1
ATOM 3014 C C . ASP A 1 395 ? 17.793 5.509 -3.796 1.00 60.66 395 ASP A C 1
ATOM 3016 O O . ASP A 1 395 ? 17.942 6.036 -2.696 1.00 60.66 395 ASP A O 1
ATOM 3020 N N . GLN A 1 396 ? 16.705 4.781 -4.085 1.00 67.06 396 GLN A N 1
ATOM 3021 C CA . GLN A 1 396 ? 15.593 4.549 -3.149 1.00 67.06 396 GLN A CA 1
ATOM 3022 C C . GLN A 1 396 ? 15.395 3.053 -2.901 1.00 67.06 396 GLN A C 1
ATOM 3024 O O . GLN A 1 396 ? 14.832 2.325 -3.728 1.00 67.06 396 GLN A O 1
ATOM 3029 N N . VAL A 1 397 ? 15.881 2.599 -1.746 1.00 76.25 397 VAL A N 1
ATOM 3030 C CA . VAL A 1 397 ? 15.900 1.182 -1.349 1.00 76.25 397 VAL A CA 1
ATOM 3031 C C . VAL A 1 397 ? 14.582 0.710 -0.745 1.00 76.25 397 VAL A C 1
ATOM 3033 O O . VAL A 1 397 ? 14.346 -0.488 -0.693 1.00 76.25 397 VAL A O 1
ATOM 3036 N N . ASP A 1 398 ? 13.728 1.621 -0.295 1.00 76.12 398 ASP A N 1
ATOM 3037 C CA . ASP A 1 398 ? 12.464 1.368 0.402 1.00 76.12 398 ASP A CA 1
ATOM 3038 C C . ASP A 1 398 ? 11.227 1.500 -0.502 1.00 76.12 398 ASP A C 1
ATOM 3040 O O . ASP A 1 398 ? 10.115 1.167 -0.089 1.00 76.12 398 ASP A O 1
ATOM 3044 N N . LEU A 1 399 ? 11.411 1.918 -1.757 1.00 70.62 399 LEU A N 1
ATOM 3045 C CA . LEU A 1 399 ? 10.355 1.946 -2.765 1.00 70.62 399 LEU A CA 1
ATOM 3046 C C . LEU A 1 399 ? 10.092 0.520 -3.302 1.00 70.62 399 LEU A C 1
ATOM 3048 O O . LEU A 1 399 ? 10.988 -0.048 -3.943 1.00 70.62 399 LEU A O 1
ATOM 3052 N N . PRO A 1 400 ? 8.891 -0.065 -3.092 1.00 74.50 400 PRO A N 1
ATOM 3053 C CA . PRO A 1 400 ? 8.551 -1.382 -3.626 1.00 74.50 400 PRO A CA 1
ATOM 3054 C C . PRO A 1 400 ? 8.345 -1.296 -5.142 1.00 74.50 400 PRO A C 1
ATOM 3056 O O . PRO A 1 400 ? 7.505 -0.537 -5.624 1.00 74.50 400 PRO A O 1
ATOM 3059 N N . LEU A 1 401 ? 9.106 -2.078 -5.906 1.00 66.81 401 LEU A N 1
ATOM 3060 C CA . LEU A 1 401 ? 9.085 -2.015 -7.372 1.00 66.81 401 LEU A CA 1
ATOM 3061 C C . LEU A 1 401 ? 8.391 -3.194 -8.058 1.00 66.81 401 LEU A C 1
ATOM 3063 O O . LEU A 1 401 ? 8.204 -3.147 -9.277 1.00 66.81 401 LEU A O 1
ATOM 3067 N N . ALA A 1 402 ? 7.995 -4.226 -7.307 1.00 73.56 402 ALA A N 1
ATOM 3068 C CA . ALA A 1 402 ? 7.375 -5.439 -7.838 1.00 73.56 402 ALA A CA 1
ATOM 3069 C C . ALA A 1 402 ? 8.195 -6.113 -8.955 1.00 73.56 402 ALA A C 1
ATOM 3071 O O . ALA A 1 402 ? 7.646 -6.724 -9.875 1.00 73.56 402 ALA A O 1
ATOM 3072 N N . LEU A 1 403 ? 9.524 -5.990 -8.917 1.00 70.06 403 LEU A N 1
ATOM 3073 C CA . LEU A 1 403 ? 10.397 -6.497 -9.968 1.00 70.06 403 LEU A CA 1
ATOM 3074 C C . LEU A 1 403 ? 10.370 -8.031 -10.039 1.00 70.06 403 LEU A C 1
ATOM 3076 O O . LEU A 1 403 ? 10.698 -8.596 -11.081 1.00 70.06 403 LEU A O 1
ATOM 3080 N N . GLY A 1 404 ? 10.027 -8.721 -8.946 1.00 70.94 404 GLY A N 1
ATOM 3081 C CA . GLY A 1 404 ? 9.795 -10.165 -8.950 1.00 70.94 404 GLY A CA 1
ATOM 3082 C C . GLY A 1 404 ? 8.604 -10.584 -9.811 1.00 70.94 404 GLY A C 1
ATOM 3083 O O . GLY A 1 404 ? 8.750 -11.459 -10.673 1.00 70.94 404 GLY A O 1
ATOM 3084 N N . TRP A 1 405 ? 7.453 -9.934 -9.635 1.00 75.75 405 TRP A N 1
ATOM 3085 C CA . TRP A 1 405 ? 6.283 -10.141 -10.488 1.00 75.75 405 TRP A CA 1
ATOM 3086 C C . TRP A 1 405 ? 6.580 -9.791 -11.947 1.00 75.75 405 TRP A C 1
ATOM 3088 O O . TRP A 1 405 ? 6.329 -10.609 -12.834 1.00 75.75 405 TRP A O 1
ATOM 3098 N N . LEU A 1 406 ? 7.194 -8.626 -12.186 1.00 57.31 406 LEU A N 1
ATOM 3099 C CA . LEU A 1 406 ? 7.538 -8.154 -13.531 1.00 57.31 406 LEU A CA 1
ATOM 3100 C C . LEU A 1 406 ? 8.475 -9.127 -14.263 1.00 57.31 406 LEU A C 1
ATOM 3102 O O . LEU A 1 406 ? 8.196 -9.506 -15.396 1.00 57.31 406 LEU A O 1
ATOM 3106 N N . GLY A 1 407 ? 9.535 -9.598 -13.600 1.00 61.25 407 GLY A N 1
ATOM 3107 C CA . GLY A 1 407 ? 10.493 -10.539 -14.191 1.00 61.25 407 GLY A CA 1
ATOM 3108 C C . GLY A 1 407 ? 9.957 -11.963 -14.383 1.00 61.25 407 GLY A C 1
ATOM 3109 O O . GLY A 1 407 ? 10.595 -12.773 -15.048 1.00 61.25 407 GLY A O 1
ATOM 3110 N N . SER A 1 408 ? 8.797 -12.295 -13.809 1.00 63.25 408 SER A N 1
ATOM 3111 C CA . SER A 1 408 ? 8.185 -13.627 -13.924 1.00 63.25 408 SER A CA 1
ATOM 3112 C C . SER A 1 408 ? 7.128 -13.734 -15.023 1.00 63.25 408 SER A C 1
ATOM 3114 O O . SER A 1 408 ? 6.600 -14.824 -15.251 1.00 63.25 408 SER A O 1
ATOM 3116 N N . ALA A 1 409 ? 6.788 -12.616 -15.671 1.00 47.56 409 ALA A N 1
ATOM 3117 C CA . ALA A 1 409 ? 5.876 -12.579 -16.808 1.00 47.56 409 ALA A CA 1
ATOM 3118 C C . ALA A 1 409 ? 6.566 -12.951 -18.137 1.00 47.56 409 ALA A C 1
ATOM 3120 O O . ALA A 1 409 ? 5.877 -13.332 -19.077 1.00 47.56 409 ALA A O 1
ATOM 3121 N N . GLU A 1 410 ? 7.902 -12.928 -18.201 1.00 37.62 410 GLU A N 1
ATOM 3122 C CA . GLU A 1 410 ? 8.660 -13.343 -19.385 1.00 37.62 410 GLU A CA 1
ATOM 3123 C C . GLU A 1 410 ? 8.779 -14.882 -19.478 1.00 37.62 410 GLU A C 1
ATOM 3125 O O . GLU A 1 410 ? 9.203 -15.535 -18.515 1.00 37.62 410 GLU A O 1
ATOM 3130 N N . PRO A 1 411 ? 8.479 -15.523 -20.625 1.00 31.20 411 PRO A N 1
ATOM 3131 C CA . PRO A 1 411 ? 8.883 -16.905 -20.844 1.00 31.20 411 PRO A CA 1
ATOM 3132 C C . PRO A 1 411 ? 10.412 -16.966 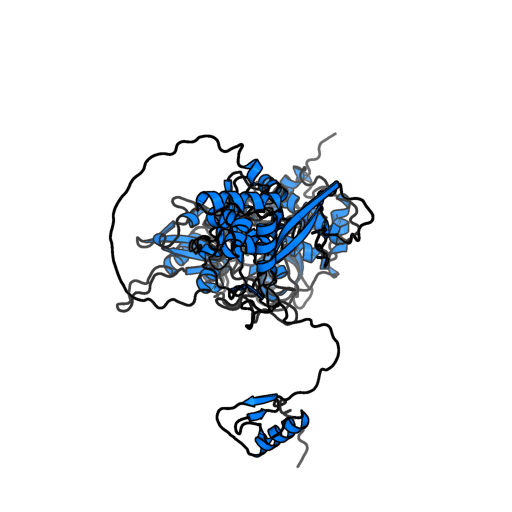-20.943 1.00 31.20 411 PRO A C 1
ATOM 3134 O O . PRO A 1 411 ? 11.014 -16.288 -21.773 1.00 31.20 411 PRO A O 1
ATOM 3137 N N . ALA A 1 412 ? 11.033 -17.798 -20.100 1.00 29.02 412 ALA A N 1
ATOM 3138 C CA . ALA A 1 412 ? 12.479 -18.000 -20.037 1.00 29.02 412 ALA A CA 1
ATOM 3139 C C . ALA A 1 412 ? 13.104 -18.114 -21.442 1.00 29.02 412 ALA A C 1
ATOM 3141 O O . ALA A 1 412 ? 12.937 -19.130 -22.124 1.00 29.02 412 ALA A O 1
ATOM 3142 N N . ARG A 1 413 ? 13.823 -17.068 -21.874 1.00 28.73 413 ARG A N 1
ATOM 3143 C CA . ARG A 1 413 ? 14.618 -17.092 -23.105 1.00 28.73 413 ARG A CA 1
ATOM 3144 C C . ARG A 1 413 ? 15.638 -18.223 -22.996 1.00 28.73 413 ARG A C 1
ATOM 3146 O O . ARG A 1 413 ? 16.450 -18.257 -22.075 1.00 28.73 413 ARG A O 1
ATOM 3153 N N . VAL A 1 414 ? 15.576 -19.154 -23.943 1.00 28.22 414 VAL A N 1
ATOM 3154 C CA . VAL A 1 414 ? 16.643 -20.124 -24.187 1.00 28.22 414 VAL A CA 1
ATOM 3155 C C . VAL A 1 414 ? 17.888 -19.324 -24.565 1.00 28.22 414 VAL A C 1
ATOM 3157 O O . VAL A 1 414 ? 17.867 -18.573 -25.538 1.00 28.22 414 VAL A O 1
ATOM 3160 N N . GLU A 1 415 ? 18.937 -19.453 -23.757 1.00 28.41 415 GLU A N 1
ATOM 3161 C CA . GLU A 1 415 ? 20.258 -18.878 -24.003 1.00 28.41 415 GLU A CA 1
ATOM 3162 C C . GLU A 1 415 ? 20.768 -19.361 -25.372 1.00 28.41 415 GLU A C 1
ATOM 3164 O O . GLU A 1 415 ? 21.001 -20.555 -25.570 1.00 28.41 415 GLU A O 1
ATOM 3169 N N . HIS A 1 416 ? 20.921 -18.442 -26.327 1.00 28.67 416 HIS A N 1
ATOM 3170 C CA . HIS A 1 416 ? 21.709 -18.682 -27.530 1.00 28.67 416 HIS A CA 1
ATOM 3171 C C . HIS A 1 416 ? 23.025 -17.916 -27.425 1.00 28.67 416 HIS A C 1
ATOM 3173 O O . HIS A 1 416 ? 23.051 -16.695 -27.283 1.00 28.67 416 HIS A O 1
ATOM 3179 N N . GLU A 1 417 ? 24.096 -18.704 -27.441 1.00 27.53 417 GLU A N 1
ATOM 3180 C CA . GLU A 1 417 ? 25.499 -18.317 -27.431 1.00 27.53 417 GLU A CA 1
ATOM 3181 C C . GLU A 1 417 ? 25.848 -17.362 -28.587 1.00 27.53 417 GLU A C 1
ATOM 3183 O O . GLU A 1 417 ? 25.421 -17.559 -29.721 1.00 27.53 417 GLU A O 1
ATOM 3188 N N . GLU A 1 418 ? 26.657 -16.358 -28.241 1.00 27.88 418 GLU A N 1
ATOM 3189 C CA . GLU A 1 418 ? 27.663 -15.644 -29.041 1.00 27.88 418 GLU A CA 1
ATOM 3190 C C . GLU A 1 418 ? 27.370 -15.265 -30.507 1.00 27.88 418 GLU A C 1
ATOM 3192 O O . GLU A 1 418 ? 27.413 -16.086 -31.421 1.00 27.88 418 GLU A O 1
ATOM 3197 N N . SER A 1 419 ? 27.386 -13.954 -30.766 1.00 25.92 419 SER A N 1
ATOM 3198 C CA . SER A 1 419 ? 28.233 -13.419 -31.840 1.00 25.92 419 SER A CA 1
ATOM 3199 C C . SER A 1 419 ? 28.622 -11.970 -31.557 1.00 25.92 419 SER A C 1
ATOM 3201 O O . SER A 1 419 ? 27.789 -11.066 -31.540 1.00 25.92 419 SER A O 1
ATOM 3203 N N . THR A 1 420 ? 29.914 -11.790 -31.318 1.00 28.44 420 THR A N 1
ATOM 3204 C CA . THR A 1 420 ? 30.644 -10.530 -31.236 1.00 28.44 420 THR A CA 1
ATOM 3205 C C . THR A 1 420 ? 30.700 -9.825 -32.592 1.00 28.44 420 THR A C 1
ATOM 3207 O O . THR A 1 420 ? 30.980 -10.452 -33.611 1.00 28.44 420 THR A O 1
ATOM 3210 N N . SER A 1 421 ? 30.555 -8.501 -32.586 1.00 26.77 421 SER A N 1
ATOM 3211 C CA . SER A 1 421 ? 31.284 -7.623 -33.507 1.00 26.77 421 SER A CA 1
ATOM 3212 C C . SER A 1 421 ? 31.316 -6.201 -32.948 1.00 26.77 421 SER A C 1
ATOM 3214 O O . SER A 1 421 ? 30.323 -5.477 -33.005 1.00 26.77 421 SER A O 1
ATOM 3216 N N . ASP A 1 422 ? 32.476 -5.841 -32.400 1.00 25.34 422 ASP A N 1
ATOM 3217 C CA . ASP A 1 422 ? 32.956 -4.466 -32.299 1.00 25.34 422 ASP A CA 1
ATOM 3218 C C . ASP A 1 422 ? 33.055 -3.853 -33.702 1.00 25.34 422 ASP A C 1
ATOM 3220 O O . ASP A 1 422 ? 33.678 -4.447 -34.580 1.00 25.34 422 ASP A O 1
ATOM 3224 N N . GLU A 1 423 ? 32.557 -2.631 -33.874 1.00 28.09 423 GLU A N 1
ATOM 3225 C CA . GLU A 1 423 ? 33.249 -1.630 -34.689 1.00 28.09 423 GLU A CA 1
ATOM 3226 C C . GLU A 1 423 ? 32.890 -0.220 -34.199 1.00 28.09 423 GLU A C 1
ATOM 3228 O O . GLU A 1 423 ? 31.752 0.242 -34.263 1.00 28.09 423 GLU A O 1
ATOM 3233 N N . SER A 1 424 ? 33.896 0.444 -33.635 1.00 30.22 424 SER A N 1
ATOM 3234 C CA . SER A 1 424 ? 33.871 1.825 -33.165 1.00 30.22 424 SER A CA 1
ATOM 3235 C C . SER A 1 424 ? 34.088 2.792 -34.332 1.00 30.22 424 SER A C 1
ATOM 3237 O O . SER A 1 424 ? 34.976 2.548 -35.143 1.00 30.22 424 SER A O 1
ATOM 3239 N N . ALA A 1 425 ? 33.413 3.947 -34.344 1.00 28.23 425 ALA A N 1
ATOM 3240 C CA . ALA A 1 425 ? 34.033 5.199 -34.795 1.00 28.23 425 ALA A CA 1
ATOM 3241 C C . ALA A 1 425 ? 33.256 6.444 -34.337 1.00 28.23 425 ALA A C 1
ATOM 3243 O O . ALA A 1 425 ? 32.044 6.556 -34.496 1.00 28.23 425 ALA A O 1
ATOM 3244 N N . GLU A 1 426 ? 34.033 7.366 -33.778 1.00 28.78 426 GLU A N 1
ATOM 3245 C CA . GLU A 1 426 ? 33.737 8.705 -33.273 1.00 28.78 426 GLU A CA 1
ATOM 3246 C C . GLU A 1 426 ? 33.048 9.645 -34.277 1.00 28.78 426 GLU A C 1
ATOM 3248 O O . GLU A 1 426 ? 33.258 9.512 -35.477 1.00 28.78 426 GLU A O 1
ATOM 3253 N N . LEU A 1 427 ? 32.323 10.645 -33.748 1.00 27.42 427 LEU A N 1
ATOM 3254 C CA . LEU A 1 427 ? 32.136 12.047 -34.202 1.00 27.42 427 LEU A CA 1
ATOM 3255 C C . LEU A 1 427 ? 31.008 12.623 -33.313 1.00 27.42 427 LEU A C 1
ATOM 3257 O O . LEU A 1 427 ? 29.963 12.005 -33.195 1.00 27.42 427 LEU A O 1
ATOM 3261 N N . GLY A 1 428 ? 31.044 13.758 -32.620 1.00 24.38 428 GLY A N 1
ATOM 3262 C CA . GLY A 1 428 ? 31.927 14.911 -32.514 1.00 24.38 428 GLY A CA 1
ATOM 3263 C C . GLY A 1 428 ? 31.048 16.028 -31.920 1.00 24.38 428 GLY A C 1
ATOM 3264 O O . GLY A 1 428 ? 30.024 16.375 -32.502 1.00 24.38 428 GLY A O 1
ATOM 3265 N N . ALA A 1 429 ? 31.380 16.539 -30.733 1.00 29.00 429 ALA A N 1
ATOM 3266 C CA . ALA A 1 429 ? 30.591 17.555 -30.029 1.00 29.00 429 ALA A CA 1
ATOM 3267 C C . ALA A 1 429 ? 30.784 18.963 -30.626 1.00 29.00 429 ALA A C 1
ATOM 3269 O O . ALA A 1 429 ? 31.924 19.397 -30.778 1.00 29.00 429 ALA A O 1
ATOM 3270 N N . ILE A 1 430 ? 29.690 19.700 -30.881 1.00 27.59 430 ILE A N 1
ATOM 3271 C CA . ILE A 1 430 ? 29.663 21.160 -31.131 1.00 27.59 430 ILE A CA 1
ATOM 3272 C C . ILE A 1 430 ? 28.373 21.757 -30.500 1.00 27.59 430 ILE A C 1
ATOM 3274 O O . ILE A 1 430 ? 27.343 21.082 -30.515 1.00 27.59 430 ILE A O 1
ATOM 3278 N N . PRO A 1 431 ? 28.412 22.970 -29.896 1.00 27.69 431 PRO A N 1
ATOM 3279 C CA . PRO A 1 431 ? 27.443 23.421 -28.890 1.00 27.69 431 PRO A CA 1
ATOM 3280 C C . PRO A 1 431 ? 26.195 24.126 -29.450 1.00 27.69 431 PRO A C 1
ATOM 3282 O O . PRO A 1 431 ? 26.222 24.746 -30.512 1.00 27.69 431 PRO A O 1
ATOM 3285 N N . SER A 1 432 ? 25.115 24.087 -28.662 1.00 27.05 432 SER A N 1
ATOM 3286 C CA . SER A 1 432 ? 23.831 24.757 -28.902 1.00 27.05 432 SER A CA 1
ATOM 3287 C C . SER A 1 432 ? 23.927 26.291 -28.941 1.00 27.05 432 SER A C 1
ATOM 3289 O O . SER A 1 432 ? 24.520 26.883 -28.035 1.00 27.05 432 SER A O 1
ATOM 3291 N N . PRO A 1 433 ? 23.215 26.965 -29.863 1.00 25.81 433 PRO A N 1
ATOM 3292 C CA . PRO A 1 433 ? 22.748 28.327 -29.661 1.00 25.81 433 PRO A CA 1
ATOM 3293 C C . PRO A 1 433 ? 21.273 28.330 -29.225 1.00 25.81 433 PRO A C 1
ATOM 3295 O O . PRO A 1 433 ? 20.396 27.819 -29.914 1.00 25.81 433 PRO A O 1
ATOM 3298 N N . ARG A 1 434 ? 21.007 28.946 -28.068 1.00 34.00 434 ARG A N 1
ATOM 3299 C CA . ARG A 1 434 ? 19.670 29.372 -27.632 1.00 34.00 434 ARG A CA 1
ATOM 3300 C C . ARG A 1 434 ? 19.271 30.632 -28.397 1.00 34.00 434 ARG A C 1
ATOM 3302 O O . ARG A 1 434 ? 19.967 31.623 -28.216 1.00 34.00 434 ARG A O 1
ATOM 3309 N N . PHE A 1 435 ? 18.140 30.638 -29.107 1.00 23.88 435 PHE A N 1
ATOM 3310 C CA . PHE A 1 435 ? 17.333 31.848 -29.335 1.00 23.88 435 PHE A CA 1
ATOM 3311 C C . PHE A 1 435 ? 15.842 31.504 -29.535 1.00 23.88 435 PHE A C 1
ATOM 3313 O O . PHE A 1 435 ? 15.482 30.851 -30.501 1.00 23.88 435 PHE A O 1
ATOM 3320 N N . ALA A 1 436 ? 15.031 31.976 -28.579 1.00 33.16 436 ALA A N 1
ATOM 3321 C CA . ALA A 1 436 ? 13.627 32.407 -28.646 1.00 33.16 436 ALA A CA 1
ATOM 3322 C C . ALA A 1 436 ? 12.627 31.655 -29.561 1.00 33.16 436 ALA A C 1
ATOM 3324 O O . ALA A 1 436 ? 12.412 32.056 -30.699 1.00 33.16 436 ALA A O 1
ATOM 3325 N N . GLU A 1 437 ? 11.895 30.687 -28.993 1.00 30.48 437 GLU A N 1
ATOM 3326 C CA . GLU A 1 437 ? 10.683 30.077 -29.587 1.00 30.48 437 GLU A CA 1
ATOM 3327 C C . GLU A 1 437 ? 9.407 30.316 -28.748 1.00 30.48 437 GLU A C 1
ATOM 3329 O O . GLU A 1 437 ? 8.409 29.625 -28.912 1.00 30.48 437 GLU A O 1
ATOM 3334 N N . ALA A 1 438 ? 9.392 31.312 -27.855 1.00 32.09 438 ALA A N 1
ATOM 3335 C CA . ALA A 1 438 ? 8.261 31.511 -26.936 1.00 32.09 438 ALA A CA 1
ATOM 3336 C C . ALA A 1 438 ? 6.965 32.017 -27.611 1.00 32.09 438 ALA A C 1
ATOM 3338 O O . ALA A 1 438 ? 5.887 31.774 -27.086 1.00 32.09 438 ALA A O 1
ATOM 3339 N N . ASP A 1 439 ? 7.045 32.649 -28.789 1.00 28.66 439 ASP A N 1
ATOM 3340 C CA . ASP A 1 439 ? 5.877 33.293 -29.421 1.00 28.66 439 ASP A CA 1
ATOM 3341 C C . ASP A 1 439 ? 5.320 32.522 -30.639 1.00 28.66 439 ASP A C 1
ATOM 3343 O O . ASP A 1 439 ? 4.362 32.962 -31.270 1.00 28.66 439 ASP A O 1
ATOM 3347 N N . THR A 1 440 ? 5.904 31.367 -31.001 1.00 30.98 440 THR A N 1
ATOM 3348 C CA . THR A 1 440 ? 5.421 30.527 -32.129 1.00 30.98 440 THR A CA 1
ATOM 3349 C C . THR A 1 440 ? 4.690 29.259 -31.660 1.00 30.98 440 THR A C 1
ATOM 3351 O O . THR A 1 440 ? 3.906 28.690 -32.421 1.00 30.98 440 THR A O 1
ATOM 3354 N N . GLU A 1 441 ? 4.873 28.840 -30.400 1.00 35.91 441 GLU A N 1
ATOM 3355 C CA . GLU A 1 441 ? 4.176 27.678 -29.823 1.00 35.91 441 GLU A CA 1
ATOM 3356 C C . GLU A 1 441 ? 2.670 27.926 -29.605 1.00 35.9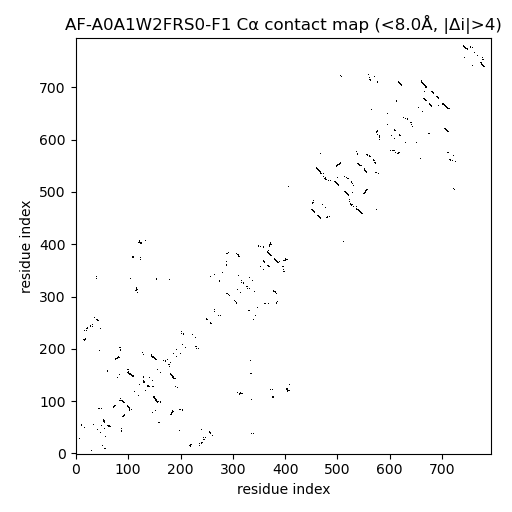1 441 GLU A C 1
ATOM 3358 O O . GLU A 1 441 ? 1.868 27.040 -29.901 1.00 35.91 441 GLU A O 1
ATOM 3363 N N . GLU A 1 442 ? 2.253 29.133 -29.203 1.00 32.97 442 GLU A N 1
ATOM 3364 C CA . GLU A 1 442 ? 0.842 29.446 -28.888 1.00 32.97 442 GLU A CA 1
ATOM 3365 C C . GLU A 1 442 ? -0.099 29.373 -30.112 1.00 32.97 442 GLU A C 1
ATOM 3367 O O . GLU A 1 442 ? -1.263 28.991 -29.992 1.00 32.97 442 GLU A O 1
ATOM 3372 N N . LEU A 1 443 ? 0.399 29.665 -31.321 1.00 30.80 443 LEU A N 1
ATOM 3373 C CA . LEU A 1 443 ? -0.390 29.575 -32.562 1.00 30.80 443 LEU A CA 1
ATOM 3374 C C . LEU A 1 443 ? -0.493 28.139 -33.111 1.00 30.80 443 LEU A C 1
ATOM 3376 O O . LEU A 1 443 ? -1.393 27.841 -33.896 1.00 30.80 443 LEU A O 1
ATOM 3380 N N . LEU A 1 444 ? 0.395 27.229 -32.691 1.00 33.78 444 LEU A N 1
ATOM 3381 C CA . LEU A 1 444 ? 0.411 25.827 -33.126 1.00 33.78 444 LEU A CA 1
ATOM 3382 C C . LEU A 1 444 ? -0.305 24.878 -32.154 1.00 33.78 444 LEU A C 1
ATOM 3384 O O . LEU A 1 444 ? -0.628 23.755 -32.560 1.00 33.78 444 LEU A O 1
ATOM 3388 N N . GLU A 1 445 ? -0.597 25.307 -30.921 1.00 39.28 445 GLU A N 1
ATOM 3389 C CA . GLU A 1 445 ? -1.428 24.567 -29.954 1.00 39.28 445 GLU A CA 1
ATOM 3390 C C . GLU A 1 445 ? -2.886 24.407 -30.431 1.00 39.28 445 GLU A C 1
ATOM 3392 O O . GLU A 1 445 ? -3.522 23.391 -30.154 1.00 39.28 445 GLU A O 1
ATOM 3397 N N . GLN A 1 446 ? -3.394 25.329 -31.258 1.00 36.31 446 GLN A N 1
ATOM 3398 C CA . GLN A 1 446 ? -4.752 25.253 -31.824 1.00 36.31 446 GLN A CA 1
ATOM 3399 C C . GLN A 1 446 ? -4.895 24.248 -32.988 1.00 36.31 446 GLN A C 1
ATOM 3401 O O . GLN A 1 446 ? -6.010 23.856 -33.327 1.00 36.31 446 GLN A O 1
ATOM 3406 N N . SER A 1 447 ? -3.790 23.799 -33.597 1.00 36.41 447 SER A N 1
ATOM 3407 C CA . SER A 1 447 ? -3.814 22.996 -34.839 1.00 36.41 447 SER A CA 1
ATOM 3408 C C . SER A 1 447 ? -3.962 21.477 -34.646 1.00 36.41 447 SER A C 1
ATOM 3410 O O . SER A 1 447 ? -4.362 20.776 -35.584 1.00 36.41 447 SER A O 1
ATOM 3412 N N . ASP A 1 448 ? -3.677 20.962 -33.443 1.00 42.41 448 ASP A N 1
ATOM 3413 C CA . ASP A 1 448 ? -3.808 19.531 -33.129 1.00 42.41 448 ASP A CA 1
ATOM 3414 C C . ASP A 1 448 ? -5.093 19.180 -32.367 1.00 42.41 448 ASP A C 1
ATOM 3416 O O . ASP A 1 448 ? -5.445 18.009 -32.316 1.00 42.41 448 ASP A O 1
ATOM 3420 N N . GLY A 1 449 ? -5.856 20.151 -31.849 1.00 41.91 449 GLY A N 1
ATOM 3421 C CA . GLY A 1 449 ? -7.239 19.948 -31.378 1.00 41.91 449 GLY A CA 1
ATOM 3422 C C . GLY A 1 449 ? -7.466 18.862 -30.309 1.00 41.91 449 GLY A C 1
ATOM 3423 O O . GLY A 1 449 ? -8.618 18.543 -30.011 1.00 41.91 449 GLY A O 1
ATOM 3424 N N . VAL A 1 450 ? -6.411 18.280 -29.725 1.00 50.19 450 VAL A N 1
ATOM 3425 C CA . VAL A 1 450 ? -6.503 17.246 -28.686 1.00 50.19 450 VAL A CA 1
ATOM 3426 C C . VAL A 1 450 ? -6.646 17.939 -27.336 1.00 50.19 450 VAL A C 1
ATOM 3428 O O . VAL A 1 450 ? -5.699 18.044 -26.563 1.00 50.19 450 VAL A O 1
ATOM 3431 N N . VAL A 1 451 ? -7.844 18.448 -27.049 1.00 51.19 451 VAL A N 1
ATOM 3432 C CA . VAL A 1 451 ? -8.175 18.857 -25.682 1.00 51.19 451 VAL A CA 1
ATOM 3433 C C . VAL A 1 451 ? -8.384 17.578 -24.890 1.00 51.19 451 VAL A C 1
ATOM 3435 O O . VAL A 1 451 ? -9.408 16.906 -25.033 1.00 51.19 451 VAL A O 1
ATOM 3438 N N . ALA A 1 452 ? -7.376 17.213 -24.102 1.00 56.69 452 ALA A N 1
ATOM 3439 C CA . ALA A 1 452 ? -7.512 16.123 -23.163 1.00 56.69 452 ALA A CA 1
ATOM 3440 C C . ALA A 1 452 ? -8.692 16.424 -22.219 1.00 56.69 452 ALA A C 1
ATOM 3442 O O . ALA A 1 452 ? -8.844 17.547 -21.737 1.00 56.69 452 ALA A O 1
ATOM 3443 N N . ARG A 1 453 ? -9.585 15.449 -22.031 1.00 59.38 453 ARG A N 1
ATOM 3444 C CA . ARG A 1 453 ? -10.787 15.611 -21.200 1.00 59.38 453 ARG A CA 1
ATOM 3445 C C . ARG A 1 453 ? -10.517 15.014 -19.840 1.00 59.38 453 ARG A C 1
ATOM 3447 O O . ARG A 1 453 ? -10.385 13.797 -19.767 1.00 59.38 453 ARG A O 1
ATOM 3454 N N . ASP A 1 454 ? -10.450 15.839 -18.801 1.00 66.00 454 ASP A N 1
ATOM 3455 C CA . ASP A 1 454 ? -10.332 15.363 -17.427 1.00 66.00 454 ASP A CA 1
ATOM 3456 C C . ASP A 1 454 ? -11.689 15.250 -16.738 1.00 66.00 454 ASP A C 1
ATOM 3458 O O . ASP A 1 454 ? -12.614 16.033 -16.959 1.00 66.00 454 ASP A O 1
ATOM 3462 N N . ARG A 1 455 ? -11.792 14.251 -15.873 1.00 59.09 455 ARG A N 1
ATOM 3463 C CA . ARG A 1 455 ? -12.844 14.117 -14.880 1.00 59.09 455 ARG A CA 1
ATOM 3464 C C . ARG A 1 455 ? -12.220 13.588 -13.601 1.00 59.09 455 ARG A C 1
ATOM 3466 O O . ARG A 1 455 ? -11.293 12.780 -13.637 1.00 59.09 455 ARG A O 1
ATOM 3473 N N . TRP A 1 456 ? -12.768 14.015 -12.480 1.00 46.62 456 TRP A N 1
ATOM 3474 C CA . TRP A 1 456 ? -12.552 13.302 -11.234 1.00 46.62 456 TRP A CA 1
ATOM 3475 C C . TRP A 1 456 ? -13.244 11.940 -11.349 1.00 46.62 456 TRP A C 1
ATOM 3477 O O . TRP A 1 456 ? -14.406 11.865 -11.761 1.00 46.62 456 TRP A O 1
ATOM 3487 N N . VAL A 1 457 ? -12.493 10.869 -11.109 1.00 42.50 457 VAL A N 1
ATOM 3488 C CA . VAL A 1 457 ? -13.047 9.513 -10.952 1.00 42.50 457 VAL A CA 1
ATOM 3489 C C . VAL A 1 457 ? -13.539 9.338 -9.520 1.00 42.50 457 VAL A C 1
ATOM 3491 O O . VAL A 1 457 ? -14.589 8.743 -9.300 1.00 42.50 457 VAL A O 1
ATOM 3494 N N . ASP A 1 458 ? -12.800 9.932 -8.588 1.00 41.88 458 ASP A N 1
ATOM 3495 C CA . ASP A 1 458 ? -13.106 10.114 -7.172 1.00 41.88 458 ASP A CA 1
ATOM 3496 C C . ASP A 1 458 ? -12.478 11.447 -6.707 1.00 41.88 458 ASP A C 1
ATOM 3498 O O . ASP A 1 458 ? -11.991 12.200 -7.546 1.00 41.88 458 ASP A O 1
ATOM 3502 N N . ASP A 1 459 ? -12.472 11.751 -5.408 1.00 40.19 459 ASP A N 1
ATOM 3503 C CA . ASP A 1 459 ? -11.966 13.023 -4.857 1.00 40.19 459 ASP A CA 1
ATOM 3504 C C . ASP A 1 459 ? -10.435 13.217 -4.949 1.00 40.19 459 ASP A C 1
ATOM 3506 O O . ASP A 1 459 ? -9.937 14.317 -4.723 1.00 40.19 459 ASP A O 1
ATOM 3510 N N . THR A 1 460 ? -9.680 12.165 -5.277 1.00 41.78 460 THR A N 1
ATOM 3511 C CA . THR A 1 460 ? -8.200 12.136 -5.288 1.00 41.78 460 THR A CA 1
ATOM 3512 C C . THR A 1 460 ? -7.608 11.697 -6.624 1.00 41.78 460 THR A C 1
ATOM 3514 O O . THR A 1 460 ? -6.455 12.006 -6.925 1.00 41.78 460 THR A O 1
ATOM 3517 N N . THR A 1 461 ? -8.408 11.023 -7.450 1.00 50.94 461 THR A N 1
ATOM 3518 C CA . THR A 1 461 ? -8.010 10.455 -8.730 1.00 50.94 461 THR A CA 1
ATOM 3519 C C . THR A 1 461 ? -8.571 11.286 -9.869 1.00 50.94 461 THR A C 1
ATOM 3521 O O . THR A 1 461 ? -9.767 11.261 -10.184 1.00 50.94 461 THR A O 1
ATOM 3524 N N . LEU A 1 462 ? -7.673 11.965 -10.569 1.00 67.75 462 LEU A N 1
ATOM 3525 C CA . LEU A 1 462 ? -7.974 12.595 -11.842 1.00 67.75 462 LEU A CA 1
ATOM 3526 C C . LEU A 1 462 ? -7.724 11.594 -12.952 1.00 67.75 462 LEU A C 1
ATOM 3528 O O . LEU A 1 462 ? -6.598 11.131 -13.127 1.00 67.75 462 LEU A O 1
ATOM 3532 N N . ALA A 1 463 ? -8.754 11.301 -13.741 1.00 70.56 463 ALA A N 1
ATOM 3533 C CA . ALA A 1 463 ? -8.569 10.624 -15.013 1.00 70.56 463 ALA A CA 1
ATOM 3534 C C . ALA A 1 463 ? -8.742 11.605 -16.158 1.00 70.56 463 ALA A C 1
ATOM 3536 O O . ALA A 1 463 ? -9.670 12.412 -16.161 1.00 70.56 463 ALA A O 1
ATOM 3537 N N . TRP A 1 464 ? -7.883 11.499 -17.161 1.00 85.38 464 TRP A N 1
ATOM 3538 C CA . TRP A 1 464 ? -8.017 12.254 -18.388 1.00 85.38 464 TRP A CA 1
ATOM 3539 C C . TRP A 1 464 ? -7.801 11.382 -19.608 1.00 85.38 464 TRP A C 1
ATOM 3541 O O . TRP A 1 464 ? -7.008 10.444 -19.616 1.00 85.38 464 TRP A O 1
ATOM 3551 N N . GLN A 1 465 ? -8.537 11.700 -20.661 1.00 81.62 465 GLN A N 1
ATOM 3552 C CA . GLN A 1 465 ? -8.419 11.017 -21.938 1.00 81.62 465 GLN A CA 1
ATOM 3553 C C . GLN A 1 465 ? -7.652 11.880 -22.919 1.00 81.62 465 GLN A C 1
ATOM 3555 O O . GLN A 1 465 ? -7.906 13.079 -23.011 1.00 81.62 465 GLN A O 1
ATOM 3560 N N . PHE A 1 466 ? -6.759 11.264 -23.682 1.00 82.12 466 PHE A N 1
ATOM 3561 C CA . PHE A 1 466 ? -6.050 11.907 -24.780 1.00 82.12 466 PHE A CA 1
ATOM 3562 C C . PHE A 1 466 ? -5.825 10.914 -25.920 1.00 82.12 466 PHE A C 1
ATOM 3564 O O . PHE A 1 466 ? -5.956 9.700 -25.756 1.00 82.12 466 PHE A O 1
ATOM 3571 N N . TYR A 1 467 ? -5.485 11.446 -27.089 1.00 81.75 467 TYR A N 1
ATOM 3572 C CA . TYR A 1 467 ? -5.119 10.646 -28.250 1.00 81.75 467 TYR A CA 1
ATOM 3573 C C . TYR A 1 467 ? -3.619 10.763 -28.499 1.00 81.75 467 TYR A C 1
ATOM 3575 O O . TYR A 1 467 ? -3.037 11.851 -28.389 1.00 81.75 467 TYR A O 1
ATOM 3583 N N . LEU A 1 468 ? -2.979 9.641 -28.825 1.00 80.81 468 LEU A N 1
ATOM 3584 C CA . LEU A 1 468 ? -1.551 9.634 -29.114 1.00 80.81 468 LEU A CA 1
ATOM 3585 C C . LEU A 1 468 ? -1.296 10.336 -30.453 1.00 80.81 468 LEU A C 1
ATOM 3587 O O . LEU A 1 468 ? -1.705 9.857 -31.506 1.00 80.81 468 LEU A O 1
ATOM 3591 N N . GLY A 1 469 ? -0.633 11.488 -30.416 1.00 74.19 469 GLY A N 1
ATOM 3592 C CA . GLY A 1 469 ? -0.256 12.249 -31.605 1.00 74.19 469 GLY A CA 1
ATOM 3593 C C . GLY A 1 469 ? 1.240 12.110 -31.903 1.00 74.19 469 GLY A C 1
ATOM 3594 O O . GLY A 1 469 ? 2.002 11.706 -31.021 1.00 74.19 469 GLY A O 1
ATOM 3595 N N . PRO A 1 470 ? 1.712 12.505 -33.098 1.00 67.00 470 PRO A N 1
ATOM 3596 C CA . PRO A 1 470 ? 3.130 12.411 -33.443 1.00 67.00 470 PRO A CA 1
ATOM 3597 C C . PRO A 1 470 ? 4.027 13.255 -32.538 1.00 67.00 470 PRO A C 1
ATOM 3599 O O . PRO A 1 470 ? 5.175 12.890 -32.318 1.00 67.00 470 PRO A O 1
ATOM 3602 N N . ARG A 1 471 ? 3.519 14.371 -31.995 1.00 68.12 471 ARG A N 1
ATOM 3603 C CA . ARG A 1 471 ? 4.259 15.203 -31.031 1.00 68.12 471 ARG A CA 1
ATOM 3604 C C . ARG A 1 471 ? 4.475 14.472 -29.704 1.00 68.12 471 ARG A C 1
ATOM 3606 O O . ARG A 1 471 ? 5.567 14.530 -29.156 1.00 68.12 471 ARG A O 1
ATOM 3613 N N . HIS A 1 472 ? 3.462 13.746 -29.231 1.00 80.31 472 HIS A N 1
ATOM 3614 C CA . HIS A 1 472 ? 3.540 12.919 -28.023 1.00 80.31 472 HIS A CA 1
ATOM 3615 C C . HIS A 1 472 ? 4.475 11.725 -28.238 1.00 80.31 472 HIS A C 1
ATOM 3617 O O . HIS A 1 472 ? 5.348 11.477 -27.412 1.00 80.31 472 HIS A O 1
ATOM 3623 N N . SER A 1 473 ? 4.331 11.052 -29.386 1.00 76.75 473 SER A N 1
ATOM 3624 C CA . SER A 1 473 ? 5.147 9.902 -29.783 1.00 76.75 473 SER A CA 1
ATOM 3625 C C . SER A 1 473 ? 6.628 10.267 -29.956 1.00 76.75 473 SER A C 1
ATOM 3627 O O . SER A 1 473 ? 7.474 9.673 -29.300 1.00 76.75 473 SER A O 1
ATOM 3629 N N . ARG A 1 474 ? 6.957 11.291 -30.761 1.00 75.50 474 ARG A N 1
ATOM 3630 C CA . ARG A 1 474 ? 8.353 11.698 -31.030 1.00 75.50 474 ARG A CA 1
ATOM 3631 C C . ARG A 1 474 ? 8.994 12.482 -29.891 1.00 75.50 474 ARG A C 1
ATOM 3633 O O . ARG A 1 474 ? 10.193 12.365 -29.677 1.00 75.50 474 ARG A O 1
ATOM 3640 N N . GLY A 1 475 ? 8.216 13.321 -29.210 1.00 73.62 475 GLY A N 1
ATOM 3641 C CA . GLY A 1 475 ? 8.703 14.129 -28.093 1.00 73.62 475 GLY A CA 1
ATOM 3642 C C . GLY A 1 475 ? 8.827 13.343 -26.790 1.00 73.62 475 GLY A C 1
ATOM 3643 O O . GLY A 1 475 ? 9.397 13.853 -25.833 1.00 73.62 475 GLY A O 1
ATOM 3644 N N . GLY A 1 476 ? 8.275 12.129 -26.740 1.00 83.62 476 GLY A N 1
ATOM 3645 C CA . GLY A 1 476 ? 8.215 11.318 -25.535 1.00 83.62 476 GLY A CA 1
ATOM 3646 C C . GLY A 1 476 ? 7.478 12.011 -24.394 1.00 83.62 476 GLY A C 1
ATOM 3647 O O . GLY A 1 476 ? 7.973 12.089 -23.269 1.00 83.62 476 GLY A O 1
ATOM 3648 N N . VAL A 1 477 ? 6.301 12.559 -24.707 1.00 87.62 477 VAL A N 1
ATOM 3649 C CA . VAL A 1 477 ? 5.510 13.374 -23.778 1.00 87.62 477 VAL A CA 1
ATOM 3650 C C . VAL A 1 477 ? 4.133 12.760 -23.569 1.00 87.62 477 VAL A C 1
ATOM 3652 O O . VAL A 1 477 ? 3.462 12.400 -24.539 1.00 87.62 477 VAL A O 1
ATOM 3655 N N . LEU A 1 478 ? 3.680 12.707 -22.316 1.00 88.38 478 LEU A N 1
ATOM 3656 C CA . LEU A 1 478 ? 2.285 12.456 -21.965 1.00 88.38 478 LEU A CA 1
ATOM 3657 C C . LEU A 1 478 ? 1.597 13.807 -21.680 1.00 88.38 478 LEU A C 1
ATOM 3659 O O . LEU A 1 478 ? 2.008 14.532 -20.766 1.00 88.38 478 LEU A O 1
ATOM 3663 N N . PRO A 1 479 ? 0.571 14.179 -22.470 1.00 82.56 479 PRO A N 1
ATOM 3664 C CA . PRO A 1 479 ? -0.119 15.456 -22.326 1.00 82.56 479 PRO A CA 1
ATOM 3665 C C . PRO A 1 479 ? -1.043 15.460 -21.104 1.00 82.56 479 PRO A C 1
ATOM 3667 O O . PRO A 1 479 ? -1.802 14.516 -20.881 1.00 82.56 479 PRO A O 1
ATOM 3670 N N . LEU A 1 480 ? -1.021 16.554 -20.345 1.00 85.19 480 LEU A N 1
ATOM 3671 C CA . LEU A 1 480 ? -1.903 16.782 -19.199 1.00 85.19 480 LEU A CA 1
ATOM 3672 C C . LEU A 1 480 ? -2.957 17.835 -19.550 1.00 85.19 480 LEU A C 1
ATOM 3674 O O . LEU A 1 480 ? -2.698 18.732 -20.356 1.00 85.19 480 LEU A O 1
ATOM 3678 N N . THR A 1 481 ? -4.136 17.761 -18.929 1.00 81.44 481 THR A N 1
ATOM 3679 C CA . THR A 1 481 ? -5.073 18.893 -18.976 1.00 81.44 481 THR A CA 1
ATOM 3680 C C . THR A 1 481 ? -4.568 20.016 -18.068 1.00 81.44 481 THR A C 1
ATOM 3682 O O . THR A 1 481 ? -3.832 19.736 -17.117 1.00 81.44 481 THR A O 1
ATOM 3685 N N . PRO A 1 482 ? -4.962 21.284 -18.298 1.00 78.38 482 PRO A N 1
ATOM 3686 C CA . PRO A 1 482 ? -4.593 22.384 -17.407 1.00 78.38 482 PRO A CA 1
ATOM 3687 C C . PRO A 1 482 ? -4.944 22.102 -15.944 1.00 78.38 482 PRO A C 1
ATOM 3689 O O . PRO A 1 482 ? -4.142 22.389 -15.062 1.00 78.38 482 PRO A O 1
ATOM 3692 N N . LYS A 1 483 ? -6.097 21.461 -15.715 1.00 76.75 483 LYS A N 1
ATOM 3693 C CA . LYS A 1 483 ? -6.564 21.047 -14.394 1.00 76.75 483 LYS A CA 1
ATOM 3694 C C . LYS A 1 483 ? -5.676 19.963 -13.783 1.00 76.75 483 LYS A C 1
ATOM 3696 O O . LYS A 1 483 ? -5.210 20.134 -12.667 1.00 76.75 483 LYS A O 1
ATOM 3701 N N . VAL A 1 484 ? -5.349 18.901 -14.522 1.00 80.06 484 VAL A N 1
ATOM 3702 C CA . VAL A 1 484 ? -4.424 17.855 -14.035 1.00 80.06 484 VAL A CA 1
ATOM 3703 C C . VAL A 1 484 ? -3.042 18.431 -13.722 1.00 80.06 484 VAL A C 1
ATOM 3705 O O . VAL A 1 484 ? -2.464 18.120 -12.686 1.00 80.06 484 VAL A O 1
ATOM 3708 N N . ALA A 1 485 ? -2.518 19.304 -14.583 1.00 84.50 485 ALA A N 1
ATOM 3709 C CA . ALA A 1 485 ? -1.225 19.942 -14.364 1.00 84.50 485 ALA A CA 1
ATOM 3710 C C . ALA A 1 485 ? -1.227 20.904 -13.163 1.00 84.50 485 ALA A C 1
ATOM 3712 O O . ALA A 1 485 ? -0.198 21.063 -12.512 1.00 84.50 485 ALA A O 1
ATOM 3713 N N . GLU A 1 486 ? -2.342 21.578 -12.878 1.00 83.75 486 GLU A N 1
ATOM 3714 C CA . GLU A 1 486 ? -2.486 22.433 -11.695 1.00 83.75 486 GLU A CA 1
ATOM 3715 C C . GLU A 1 486 ? -2.475 21.614 -10.402 1.00 83.75 486 GLU A C 1
ATOM 3717 O O . GLU A 1 486 ? -1.692 21.921 -9.505 1.00 83.75 486 GLU A O 1
ATOM 3722 N N . GLU A 1 487 ? -3.242 20.527 -10.361 1.00 81.56 487 GLU A N 1
ATOM 3723 C CA . GLU A 1 487 ? -3.328 19.627 -9.205 1.00 81.56 487 GLU A CA 1
ATOM 3724 C C . GLU A 1 487 ? -1.998 18.892 -8.963 1.00 81.56 487 GLU A C 1
ATOM 3726 O O . GLU A 1 487 ? -1.495 18.849 -7.842 1.00 81.56 487 GLU A O 1
ATOM 3731 N N . MET A 1 488 ? -1.330 18.425 -10.026 1.00 84.00 488 MET A N 1
ATOM 3732 C CA . MET A 1 488 ? 0.027 17.871 -9.928 1.00 84.00 488 MET A CA 1
ATOM 3733 C C . MET A 1 488 ? 1.030 18.881 -9.376 1.00 84.00 488 MET A C 1
ATOM 3735 O O . MET A 1 488 ? 1.883 18.520 -8.574 1.00 84.00 488 MET A O 1
ATOM 3739 N N . ARG A 1 489 ? 0.930 20.156 -9.762 1.00 87.38 489 ARG A N 1
ATOM 3740 C CA . ARG A 1 489 ? 1.830 21.213 -9.273 1.00 87.38 489 ARG A CA 1
ATOM 3741 C C . ARG A 1 489 ? 1.581 21.573 -7.810 1.00 87.38 489 ARG A C 1
ATOM 3743 O O . ARG A 1 489 ? 2.487 22.096 -7.168 1.00 87.38 489 ARG A O 1
ATOM 3750 N N . ALA A 1 490 ? 0.377 21.325 -7.297 1.00 78.56 490 ALA A N 1
ATOM 3751 C CA . ALA A 1 490 ? 0.056 21.543 -5.892 1.00 78.56 490 ALA A CA 1
ATOM 3752 C C . ALA A 1 490 ? 0.717 20.501 -4.973 1.00 78.56 490 ALA A C 1
ATOM 3754 O O . ALA A 1 490 ? 1.025 20.822 -3.827 1.00 78.56 490 ALA A O 1
ATOM 3755 N N . VAL A 1 491 ? 0.962 19.285 -5.480 1.00 70.81 491 VAL A N 1
ATOM 3756 C CA . VAL A 1 491 ? 1.451 18.149 -4.678 1.00 70.81 491 VAL A CA 1
ATOM 3757 C C . VAL A 1 491 ? 2.905 17.776 -4.983 1.00 70.81 491 VAL A C 1
ATOM 3759 O O . VAL A 1 491 ? 3.652 17.393 -4.084 1.00 70.81 491 VAL A O 1
ATOM 3762 N N . LEU A 1 492 ? 3.340 17.907 -6.235 1.00 73.62 492 LEU A N 1
ATOM 3763 C CA . LEU A 1 492 ? 4.671 17.500 -6.675 1.00 73.62 492 LEU A CA 1
ATOM 3764 C C . LEU A 1 492 ? 5.616 18.701 -6.780 1.00 73.62 492 LEU A C 1
ATOM 3766 O O . LEU A 1 492 ? 5.217 19.772 -7.250 1.00 73.62 492 LEU A O 1
ATOM 3770 N N . PRO A 1 493 ? 6.899 18.535 -6.413 1.00 73.94 493 PRO A N 1
ATOM 3771 C CA . PRO A 1 493 ? 7.895 19.558 -6.674 1.00 73.94 493 PRO A CA 1
ATOM 3772 C C . PRO A 1 493 ? 8.060 19.777 -8.191 1.00 73.94 493 PRO A C 1
ATOM 3774 O O . PRO A 1 493 ? 7.837 18.855 -8.984 1.00 73.94 493 PRO A O 1
ATOM 3777 N N . PRO A 1 494 ? 8.489 20.977 -8.623 1.00 69.00 494 PRO A N 1
ATOM 3778 C CA . PRO A 1 494 ? 8.930 21.190 -9.998 1.00 69.00 494 PRO A CA 1
ATOM 3779 C C . PRO A 1 494 ? 10.037 20.184 -10.334 1.00 69.00 494 PRO A C 1
ATOM 3781 O O . PRO A 1 494 ? 10.959 20.022 -9.538 1.00 69.00 494 PRO A O 1
ATOM 3784 N N . GLU A 1 495 ? 9.944 19.518 -11.487 1.00 76.19 495 GLU A N 1
ATOM 3785 C CA . GLU A 1 495 ? 10.827 18.408 -11.890 1.00 76.19 495 GLU A CA 1
ATOM 3786 C C . GLU A 1 495 ? 10.648 17.105 -11.090 1.00 76.19 495 GLU A C 1
ATOM 3788 O O . GLU A 1 495 ? 11.518 16.236 -11.124 1.00 76.19 495 GLU A O 1
ATOM 3793 N N . GLY A 1 496 ? 9.508 16.935 -10.412 1.00 72.62 496 GLY A N 1
ATOM 3794 C CA . GLY A 1 496 ? 9.160 15.703 -9.711 1.00 72.62 496 GLY A CA 1
ATOM 3795 C C . GLY A 1 496 ? 9.147 14.484 -10.636 1.00 72.62 496 GLY A C 1
ATOM 3796 O O . GLY A 1 496 ? 8.558 14.508 -11.720 1.00 72.62 496 GLY A O 1
ATOM 3797 N N . ASP A 1 497 ? 9.807 13.415 -10.197 1.00 78.19 497 ASP A N 1
ATOM 3798 C CA . ASP A 1 497 ? 9.804 12.135 -10.894 1.00 78.19 497 ASP A CA 1
ATOM 3799 C C . ASP A 1 497 ? 8.570 11.314 -10.507 1.00 78.19 497 ASP A C 1
ATOM 3801 O O . ASP A 1 497 ? 8.186 11.225 -9.341 1.00 78.19 497 ASP A O 1
ATOM 3805 N N . LEU A 1 498 ? 7.961 10.705 -11.515 1.00 79.81 498 LEU A N 1
ATOM 3806 C CA . LEU A 1 498 ? 6.773 9.874 -11.422 1.00 79.81 498 LEU A CA 1
ATOM 3807 C C . LEU A 1 498 ? 7.002 8.579 -12.197 1.00 79.81 498 LEU A C 1
ATOM 3809 O O . LEU A 1 498 ? 7.851 8.495 -13.085 1.00 79.81 498 LEU A O 1
ATOM 3813 N N . GLN A 1 499 ? 6.190 7.578 -11.898 1.00 81.75 499 GLN A N 1
ATOM 3814 C CA . GLN A 1 499 ? 6.141 6.330 -12.637 1.00 81.75 499 GLN A CA 1
ATOM 3815 C C . GLN A 1 499 ? 4.944 6.339 -13.582 1.00 81.75 499 GLN A C 1
ATOM 3817 O O . GLN A 1 499 ? 3.821 6.552 -13.141 1.00 81.75 499 GLN A O 1
ATOM 3822 N N . LEU A 1 500 ? 5.157 6.073 -14.866 1.00 87.06 500 LEU A N 1
ATOM 3823 C CA . LEU A 1 500 ? 4.094 5.863 -15.841 1.00 87.06 500 LEU A CA 1
ATOM 3824 C C . LEU A 1 500 ? 3.928 4.370 -16.129 1.00 87.06 500 LEU A C 1
ATOM 3826 O O . LEU A 1 500 ? 4.832 3.740 -16.674 1.00 87.06 500 LEU A O 1
ATOM 3830 N N . ASP A 1 501 ? 2.749 3.842 -15.819 1.00 80.69 501 ASP A N 1
ATOM 3831 C CA . ASP A 1 501 ? 2.327 2.476 -16.110 1.00 80.69 501 ASP A CA 1
ATOM 3832 C C . ASP A 1 501 ? 1.407 2.453 -17.334 1.00 80.69 501 ASP A C 1
ATOM 3834 O O . ASP A 1 501 ? 0.255 2.877 -17.268 1.00 80.69 501 ASP A O 1
ATOM 3838 N N . ILE A 1 502 ? 1.899 1.932 -18.452 1.00 87.06 502 ILE A N 1
ATOM 3839 C CA . ILE A 1 502 ? 1.154 1.750 -19.694 1.00 87.06 502 ILE A CA 1
ATOM 3840 C C . ILE A 1 502 ? 0.542 0.344 -19.749 1.00 87.06 502 ILE A C 1
ATOM 3842 O O . ILE A 1 502 ? 1.238 -0.664 -19.664 1.00 87.06 502 ILE A O 1
ATOM 3846 N N . SER A 1 503 ? -0.771 0.265 -19.957 1.00 83.00 503 SER A N 1
ATOM 3847 C CA . SER A 1 503 ? -1.513 -0.976 -20.180 1.00 83.00 503 SER A CA 1
ATOM 3848 C C . SER A 1 503 ? -2.103 -1.015 -21.591 1.00 83.00 503 SER A C 1
ATOM 3850 O O . SER A 1 503 ? -2.828 -0.108 -22.007 1.00 83.00 503 SER A O 1
ATOM 3852 N N . HIS A 1 504 ? -1.810 -2.090 -22.325 1.00 83.94 504 HIS A N 1
ATOM 3853 C CA . HIS A 1 504 ? -2.305 -2.332 -23.681 1.00 83.94 504 HIS A CA 1
ATOM 3854 C C . HIS A 1 504 ? -2.912 -3.744 -23.782 1.00 83.94 504 HIS A C 1
ATOM 3856 O O . HIS A 1 504 ? -2.217 -4.694 -24.144 1.00 83.94 504 HIS A O 1
ATOM 3862 N N . PRO A 1 505 ? -4.188 -3.931 -23.389 1.00 74.56 505 PRO A N 1
ATOM 3863 C CA . PRO A 1 505 ? -4.791 -5.257 -23.231 1.00 74.56 505 PRO A CA 1
ATOM 3864 C C . PRO A 1 505 ? -4.713 -6.115 -24.497 1.00 74.56 505 PRO A C 1
ATOM 3866 O O . PRO A 1 505 ? -5.047 -5.641 -25.573 1.00 74.56 505 PRO A O 1
ATOM 3869 N N . GLY A 1 506 ? -4.320 -7.386 -24.385 1.00 65.44 506 GLY A N 1
ATOM 3870 C CA . GLY A 1 506 ? -4.185 -8.290 -25.542 1.00 65.44 506 GLY A CA 1
ATOM 3871 C C . GLY A 1 506 ? -2.852 -8.203 -26.287 1.00 65.44 506 GLY A C 1
ATOM 3872 O O . GLY A 1 506 ? -2.603 -9.018 -27.172 1.00 65.44 506 GLY A O 1
ATOM 3873 N N . THR A 1 507 ? -1.979 -7.270 -25.899 1.00 67.88 507 THR A N 1
ATOM 3874 C CA . THR A 1 507 ? -0.628 -7.142 -26.444 1.00 67.88 507 THR A CA 1
ATOM 3875 C C . THR A 1 507 ? 0.387 -7.134 -25.307 1.00 67.88 507 THR A C 1
ATOM 3877 O O . THR A 1 507 ? 0.259 -6.390 -24.336 1.00 67.88 507 THR A O 1
ATOM 3880 N N . GLU A 1 508 ? 1.411 -7.972 -25.420 1.00 65.38 508 GLU A N 1
ATOM 3881 C CA . GLU A 1 508 ? 2.526 -7.977 -24.478 1.00 65.38 508 GLU A CA 1
ATOM 3882 C C . GLU A 1 508 ? 3.448 -6.795 -24.799 1.00 65.38 508 GLU A C 1
ATOM 3884 O O . GLU A 1 508 ? 3.989 -6.696 -25.900 1.00 65.38 508 GLU A O 1
ATOM 3889 N N . LEU A 1 509 ? 3.559 -5.856 -23.859 1.00 72.19 509 LEU A N 1
ATOM 3890 C CA . LEU A 1 509 ? 4.474 -4.723 -23.965 1.00 72.19 509 LEU A CA 1
ATOM 3891 C C . LEU A 1 509 ? 5.830 -5.101 -23.372 1.00 72.19 509 LEU A C 1
ATOM 3893 O O . LEU A 1 509 ? 5.878 -5.779 -22.345 1.00 72.19 509 LEU A O 1
ATOM 3897 N N . ASP A 1 510 ? 6.907 -4.591 -23.974 1.00 73.06 510 ASP A N 1
ATOM 3898 C CA . ASP A 1 510 ? 8.235 -4.605 -23.355 1.00 73.06 510 ASP A CA 1
ATOM 3899 C C . ASP A 1 510 ? 8.141 -3.998 -21.940 1.00 73.06 510 ASP A C 1
ATOM 3901 O O . ASP A 1 510 ? 7.524 -2.935 -21.788 1.00 73.06 510 ASP A O 1
ATOM 3905 N N . PRO A 1 511 ? 8.713 -4.634 -20.901 1.00 62.22 511 PRO A N 1
ATOM 3906 C CA . PRO A 1 511 ? 8.744 -4.086 -19.548 1.00 62.22 511 PRO A CA 1
ATOM 3907 C C . PRO A 1 511 ? 9.206 -2.624 -19.473 1.00 62.22 511 PRO A C 1
ATOM 3909 O O . PRO A 1 511 ? 8.628 -1.858 -18.699 1.00 62.22 511 PRO A O 1
ATOM 3912 N N . ALA A 1 512 ? 10.172 -2.219 -20.307 1.00 65.69 512 ALA A N 1
ATOM 3913 C CA . ALA A 1 512 ? 10.665 -0.844 -20.381 1.00 65.69 512 ALA A CA 1
ATOM 3914 C C . ALA A 1 512 ? 9.614 0.139 -20.927 1.00 65.69 512 ALA A C 1
ATOM 3916 O O . ALA A 1 512 ? 9.553 1.283 -20.489 1.00 65.69 512 ALA A O 1
ATOM 3917 N N . HIS A 1 513 ? 8.743 -0.311 -21.834 1.00 72.25 513 HIS A N 1
ATOM 3918 C CA . HIS A 1 513 ? 7.639 0.496 -22.366 1.00 72.25 513 HIS A CA 1
ATOM 3919 C C . HIS A 1 513 ? 6.386 0.438 -21.483 1.00 72.25 513 HIS A C 1
ATOM 3921 O O . HIS A 1 513 ? 5.568 1.358 -21.483 1.00 72.25 513 HIS A O 1
ATOM 3927 N N . ARG A 1 514 ? 6.211 -0.656 -20.733 1.00 72.12 514 ARG A N 1
ATOM 3928 C CA . ARG A 1 514 ? 5.077 -0.855 -19.827 1.00 72.12 514 ARG A CA 1
ATOM 3929 C C . ARG A 1 514 ? 5.184 0.022 -18.592 1.00 72.12 514 ARG A C 1
ATOM 3931 O O . ARG A 1 514 ? 4.164 0.478 -18.096 1.00 72.12 514 ARG A O 1
ATOM 3938 N N . ARG A 1 515 ? 6.384 0.205 -18.054 1.00 71.50 515 ARG A N 1
ATOM 3939 C CA . ARG A 1 515 ? 6.579 0.914 -16.795 1.00 71.50 515 ARG A CA 1
ATOM 3940 C C . ARG A 1 515 ? 7.847 1.752 -16.885 1.00 71.50 515 ARG A C 1
ATOM 3942 O O . ARG A 1 515 ? 8.950 1.220 -16.869 1.00 71.50 515 ARG A O 1
ATOM 3949 N N . GLN A 1 516 ? 7.669 3.063 -16.952 1.00 87.38 516 GLN A N 1
ATOM 3950 C CA . GLN A 1 516 ? 8.735 4.003 -17.279 1.00 87.38 516 GLN A CA 1
ATOM 3951 C C . GLN A 1 516 ? 8.738 5.215 -16.360 1.00 87.38 516 GLN A C 1
ATOM 3953 O O . GLN A 1 516 ? 7.686 5.692 -15.938 1.00 87.38 516 GLN A O 1
ATOM 3958 N N . ARG A 1 517 ? 9.933 5.719 -16.051 1.00 78.88 517 ARG A N 1
ATOM 3959 C CA . ARG A 1 517 ? 10.095 6.942 -15.265 1.00 78.88 517 ARG A CA 1
ATOM 3960 C C . ARG A 1 517 ? 9.769 8.141 -16.141 1.00 78.88 517 ARG A C 1
ATOM 3962 O O . ARG A 1 517 ? 10.290 8.268 -17.245 1.00 78.88 517 ARG A O 1
ATOM 3969 N N . VAL A 1 518 ? 8.936 9.030 -15.626 1.00 87.56 518 VAL A N 1
ATOM 3970 C CA . VAL A 1 518 ? 8.551 10.264 -16.302 1.00 87.56 518 VAL A CA 1
ATOM 3971 C C . VAL A 1 518 ? 8.786 11.453 -15.389 1.00 87.56 518 VAL A C 1
ATOM 3973 O O . VAL A 1 518 ? 8.634 11.358 -14.174 1.00 87.56 518 VAL A O 1
ATOM 3976 N N . ARG A 1 519 ? 9.166 12.587 -15.972 1.00 87.56 519 ARG A N 1
ATOM 3977 C CA . ARG A 1 519 ? 9.437 13.816 -15.224 1.00 87.56 519 ARG A CA 1
ATOM 3978 C C . ARG A 1 519 ? 8.336 14.832 -15.448 1.00 87.56 519 ARG A C 1
ATOM 3980 O O . ARG A 1 519 ? 8.010 15.143 -16.594 1.00 87.56 519 ARG A O 1
ATOM 3987 N N . PHE A 1 520 ? 7.818 15.389 -14.362 1.00 89.12 520 PHE A N 1
ATOM 3988 C CA . PHE A 1 520 ? 6.843 16.465 -14.400 1.00 89.12 520 PHE A CA 1
ATOM 3989 C C . PHE A 1 520 ? 7.527 17.835 -14.428 1.00 89.12 520 PHE A C 1
ATOM 3991 O O . PHE A 1 520 ? 8.176 18.235 -13.467 1.00 89.12 520 PHE A O 1
ATOM 3998 N N . ASP A 1 521 ? 7.364 18.589 -15.515 1.00 82.94 521 ASP A N 1
ATOM 3999 C CA . ASP A 1 521 ? 7.955 19.934 -15.664 1.00 82.94 521 ASP A CA 1
ATOM 4000 C C . ASP A 1 521 ? 7.043 21.070 -15.154 1.00 82.94 521 ASP A C 1
ATOM 4002 O O . ASP A 1 521 ? 7.319 22.252 -15.361 1.00 82.94 521 ASP A O 1
ATOM 4006 N N . GLY A 1 522 ? 5.925 20.722 -14.512 1.00 75.56 522 GLY A N 1
ATOM 4007 C CA . GLY A 1 522 ? 4.892 21.668 -14.102 1.00 75.56 522 GLY A CA 1
ATOM 4008 C C . GLY A 1 522 ? 3.761 21.842 -15.117 1.00 75.56 522 GLY A C 1
ATOM 4009 O O . GLY A 1 522 ? 2.771 22.493 -14.783 1.00 75.56 522 GLY A O 1
ATOM 4010 N N . ARG A 1 523 ? 3.863 21.296 -16.335 1.00 79.81 523 ARG A N 1
ATOM 4011 C CA . ARG A 1 523 ? 2.819 21.358 -17.377 1.00 79.81 523 ARG A CA 1
ATOM 4012 C C . ARG A 1 523 ? 2.575 20.024 -18.081 1.00 79.81 523 ARG A C 1
ATOM 4014 O O . ARG A 1 523 ? 1.447 19.770 -18.495 1.00 79.81 523 ARG A O 1
ATOM 4021 N N . ARG A 1 524 ? 3.602 19.198 -18.261 1.00 83.38 524 ARG A N 1
ATOM 4022 C CA . ARG A 1 524 ? 3.574 17.941 -19.020 1.00 83.38 524 ARG A CA 1
ATOM 4023 C C . ARG A 1 524 ? 4.463 16.894 -18.342 1.00 83.38 524 ARG A C 1
ATOM 4025 O O . ARG A 1 524 ? 5.311 17.228 -17.513 1.00 83.38 524 ARG A O 1
ATOM 4032 N N . LEU A 1 525 ? 4.266 15.626 -18.706 1.00 88.88 525 LEU A N 1
ATOM 4033 C CA . LEU A 1 525 ? 5.152 14.531 -18.306 1.00 88.88 525 LEU A CA 1
ATOM 4034 C C . LEU A 1 525 ? 6.074 14.165 -19.465 1.00 88.88 525 LEU A C 1
ATOM 4036 O O . LEU A 1 525 ? 5.592 13.846 -20.550 1.00 88.88 525 LEU A O 1
ATOM 4040 N N . HIS A 1 526 ? 7.380 14.193 -19.230 1.00 89.31 526 HIS A N 1
ATOM 4041 C CA . HIS A 1 526 ? 8.422 13.909 -20.223 1.00 89.31 526 HIS A CA 1
ATOM 4042 C C . HIS A 1 526 ? 9.113 12.576 -19.954 1.00 89.31 526 HIS A C 1
ATOM 4044 O O . HIS A 1 526 ? 9.064 12.073 -18.835 1.00 89.31 526 HIS A O 1
ATOM 4050 N N . GLY A 1 527 ? 9.820 12.047 -20.954 1.00 84.31 527 GLY A N 1
ATOM 4051 C CA . GLY A 1 527 ? 10.588 10.799 -20.836 1.00 84.31 527 GLY A CA 1
ATOM 4052 C C . GLY A 1 527 ? 9.792 9.544 -21.197 1.00 84.31 527 GLY A C 1
ATOM 4053 O O . GLY A 1 527 ? 10.217 8.436 -20.896 1.00 84.31 527 GLY A O 1
ATOM 4054 N N . VAL A 1 528 ? 8.644 9.715 -21.851 1.00 91.50 528 VAL A N 1
ATOM 4055 C CA . VAL A 1 528 ? 7.744 8.636 -22.256 1.00 91.50 528 VAL A CA 1
ATOM 4056 C C . VAL A 1 528 ? 8.249 7.977 -23.536 1.00 91.50 528 VAL A C 1
ATOM 4058 O O . VAL A 1 528 ? 8.272 8.584 -24.599 1.00 91.50 528 VAL A O 1
ATOM 4061 N N . GLN A 1 529 ? 8.604 6.709 -23.465 1.00 89.31 529 GLN A N 1
ATOM 4062 C CA . GLN A 1 529 ? 8.812 5.821 -24.598 1.00 89.31 529 GLN A CA 1
ATOM 4063 C C . GLN A 1 529 ? 7.482 5.132 -24.920 1.00 89.31 529 GLN A C 1
ATOM 4065 O O . GLN A 1 529 ? 6.959 4.325 -24.148 1.00 89.31 529 GLN A O 1
ATOM 4070 N N . TRP A 1 530 ? 6.880 5.511 -26.046 1.00 87.25 530 TRP A N 1
ATOM 4071 C CA . TRP A 1 530 ? 5.616 4.930 -26.492 1.00 87.25 530 TRP A CA 1
ATOM 4072 C C . TRP A 1 530 ? 5.870 3.592 -27.198 1.00 87.25 530 TRP A C 1
ATOM 4074 O O . TRP A 1 530 ? 6.708 3.560 -28.097 1.00 87.25 530 TRP A O 1
ATOM 4084 N N . PRO A 1 531 ? 5.156 2.505 -26.842 1.00 85.88 531 PRO A N 1
ATOM 4085 C CA . PRO A 1 531 ? 5.332 1.224 -27.516 1.00 85.88 531 PRO A CA 1
ATOM 4086 C C . PRO A 1 531 ? 4.953 1.296 -29.001 1.00 85.88 531 PRO A C 1
ATOM 4088 O O . PRO A 1 531 ? 3.926 1.881 -29.339 1.00 85.88 531 PRO A O 1
ATOM 4091 N N . ASP A 1 532 ? 5.693 0.598 -29.867 1.00 79.12 532 ASP A N 1
ATOM 4092 C CA . ASP A 1 532 ? 5.413 0.537 -31.316 1.00 79.12 532 ASP A CA 1
ATOM 4093 C C . ASP A 1 532 ? 4.032 -0.054 -31.653 1.00 79.12 532 ASP A C 1
ATOM 4095 O O . ASP A 1 532 ? 3.467 0.208 -32.714 1.00 79.12 532 ASP A O 1
ATOM 4099 N N . SER A 1 533 ? 3.461 -0.851 -30.744 1.00 77.62 533 SER A N 1
ATOM 4100 C CA . SER A 1 533 ? 2.098 -1.379 -30.867 1.00 77.62 533 SER A CA 1
ATOM 4101 C C . SER A 1 533 ? 1.011 -0.310 -30.690 1.00 77.62 533 SER A C 1
ATOM 4103 O O . SER A 1 533 ? -0.128 -0.521 -31.110 1.00 77.62 533 SER A O 1
ATOM 4105 N N . MET A 1 534 ? 1.343 0.850 -30.112 1.00 84.25 534 MET A N 1
ATOM 4106 C CA . MET A 1 534 ? 0.433 1.980 -29.951 1.00 84.25 534 MET A CA 1
ATOM 4107 C C . MET A 1 534 ? 0.501 2.909 -31.163 1.00 84.25 534 MET A C 1
ATOM 4109 O O . MET A 1 534 ? 1.363 3.779 -31.275 1.00 84.25 534 MET A O 1
ATOM 4113 N N . PHE A 1 535 ? -0.455 2.744 -32.073 1.00 81.12 535 PHE A N 1
ATOM 4114 C CA . PHE A 1 535 ? -0.546 3.545 -33.290 1.00 81.12 535 PHE A CA 1
ATOM 4115 C C . PHE A 1 535 ? -0.985 4.995 -33.021 1.00 81.12 535 PHE A C 1
ATOM 4117 O O . PHE A 1 535 ? -1.686 5.305 -32.054 1.00 81.12 535 PHE A O 1
ATOM 4124 N N . LEU A 1 536 ? -0.609 5.906 -33.923 1.00 81.50 536 LEU A N 1
ATOM 4125 C CA . LEU A 1 536 ? -1.032 7.305 -33.860 1.00 81.50 536 LEU A CA 1
ATOM 4126 C C . LEU A 1 536 ? -2.554 7.415 -34.010 1.00 81.50 536 LEU A C 1
ATOM 4128 O O . LEU A 1 536 ? -3.143 6.907 -34.958 1.00 81.50 536 LEU A O 1
ATOM 4132 N N . GLY A 1 537 ? -3.186 8.111 -33.072 1.00 73.81 537 GLY A N 1
ATOM 4133 C CA . GLY A 1 537 ? -4.636 8.233 -32.971 1.00 73.81 537 GLY A CA 1
ATOM 4134 C C . GLY A 1 537 ? -5.282 7.269 -31.986 1.00 73.81 537 GLY A C 1
ATOM 4135 O O . GLY A 1 537 ? -6.468 7.446 -31.716 1.00 73.81 537 GLY A O 1
ATOM 4136 N N . ILE A 1 538 ? -4.545 6.318 -31.394 1.00 84.69 538 ILE A N 1
ATOM 4137 C CA . ILE A 1 538 ? -5.080 5.474 -30.317 1.00 84.69 538 ILE A CA 1
ATOM 4138 C C . ILE A 1 538 ? -5.563 6.334 -29.140 1.00 84.69 538 ILE A C 1
ATOM 4140 O O . ILE A 1 538 ? -4.916 7.315 -28.752 1.00 84.69 538 ILE A O 1
ATOM 4144 N N . ARG A 1 539 ? -6.718 5.969 -28.578 1.00 84.69 539 ARG A N 1
ATOM 4145 C CA . ARG A 1 539 ? -7.290 6.595 -27.387 1.00 84.69 539 ARG A CA 1
ATOM 4146 C C . ARG A 1 539 ? -6.678 5.985 -26.137 1.00 84.69 539 ARG A C 1
ATOM 4148 O O . ARG A 1 539 ? -6.778 4.779 -25.912 1.00 84.69 539 ARG A O 1
ATOM 4155 N N . LEU A 1 540 ? -6.107 6.839 -25.298 1.00 85.06 540 LEU A N 1
ATOM 4156 C CA . LEU A 1 540 ? -5.569 6.462 -24.000 1.00 85.06 540 LEU A CA 1
ATOM 4157 C C . LEU A 1 540 ? -6.357 7.160 -22.896 1.00 85.06 540 LEU A C 1
ATOM 4159 O O . LEU A 1 540 ? -6.668 8.349 -22.984 1.00 85.06 540 LEU A O 1
ATOM 4163 N N . THR A 1 541 ? -6.671 6.405 -21.849 1.00 83.38 541 THR A N 1
ATOM 4164 C CA . THR A 1 541 ? -7.178 6.949 -20.589 1.00 83.38 541 THR A CA 1
ATOM 4165 C C . THR A 1 541 ? -6.043 6.911 -19.585 1.00 83.38 541 THR A C 1
ATOM 4167 O O . THR A 1 541 ? -5.582 5.827 -19.229 1.00 83.38 541 THR A O 1
ATOM 4170 N N . ALA A 1 542 ? -5.584 8.083 -19.161 1.00 83.62 542 ALA A N 1
ATOM 4171 C CA . ALA A 1 542 ? -4.652 8.218 -18.061 1.00 83.62 542 ALA A CA 1
ATOM 4172 C C . ALA A 1 542 ? -5.380 8.510 -16.749 1.00 83.62 542 ALA A C 1
ATOM 4174 O O . ALA A 1 542 ? -6.451 9.113 -16.752 1.00 83.62 542 ALA A O 1
ATOM 4175 N N . SER A 1 543 ? -4.794 8.088 -15.637 1.00 76.75 543 SER A N 1
ATOM 4176 C CA . SER A 1 543 ? -5.245 8.402 -14.289 1.00 76.75 543 SER A CA 1
ATOM 4177 C C . SER A 1 543 ? -4.059 8.651 -13.374 1.00 76.75 543 SER A C 1
ATOM 4179 O O . SER A 1 543 ? -3.073 7.912 -13.423 1.00 76.75 543 SER A O 1
ATOM 4181 N N . TRP A 1 544 ? -4.184 9.647 -12.512 1.00 85.19 544 TRP A N 1
ATOM 4182 C CA . TRP A 1 544 ? -3.206 9.986 -11.490 1.00 85.19 544 TRP A CA 1
ATOM 4183 C C . TRP A 1 544 ? -3.938 10.314 -10.192 1.00 85.19 544 TRP A C 1
ATOM 4185 O O . TRP A 1 544 ? -4.968 10.988 -10.215 1.00 85.19 544 TRP A O 1
ATOM 4195 N N . CYS A 1 545 ? -3.408 9.804 -9.084 1.00 67.38 545 CYS A N 1
ATOM 4196 C CA . CYS A 1 545 ? -3.923 10.046 -7.743 1.00 67.38 545 CYS A CA 1
ATOM 4197 C C . CYS A 1 545 ? -2.979 11.005 -7.020 1.00 67.38 545 CYS A C 1
ATOM 4199 O O . CYS A 1 545 ? -1.768 10.795 -7.079 1.00 67.38 545 CYS A O 1
ATOM 4201 N N . ALA A 1 546 ? -3.522 12.012 -6.333 1.00 58.25 546 ALA A N 1
ATOM 4202 C CA . ALA A 1 546 ? -2.740 13.035 -5.634 1.00 58.25 546 ALA A CA 1
ATOM 4203 C C . ALA A 1 546 ? -1.684 12.434 -4.681 1.00 58.25 546 ALA A C 1
ATOM 4205 O O . ALA A 1 546 ? -0.537 12.866 -4.692 1.00 58.25 546 ALA A O 1
ATOM 4206 N N . ASP A 1 547 ? -2.028 11.360 -3.963 1.00 53.50 547 ASP A N 1
ATOM 4207 C CA . ASP A 1 547 ? -1.123 10.670 -3.023 1.00 53.50 547 ASP A CA 1
ATOM 4208 C C . ASP A 1 547 ? -0.227 9.605 -3.675 1.00 53.50 547 ASP A C 1
ATOM 4210 O O . ASP A 1 547 ? 0.444 8.822 -3.001 1.00 53.50 547 ASP A O 1
ATOM 4214 N N . SER A 1 548 ? -0.238 9.522 -5.005 1.00 55.88 548 SER A N 1
ATOM 4215 C CA . SER A 1 548 ? 0.498 8.517 -5.753 1.00 55.88 548 SER A CA 1
ATOM 4216 C C . SER A 1 548 ? 1.571 9.149 -6.623 1.00 55.88 548 SER A C 1
ATOM 4218 O O . SER A 1 548 ? 1.337 10.085 -7.387 1.00 55.88 548 SER A O 1
ATOM 4220 N N . PHE A 1 549 ? 2.748 8.531 -6.605 1.00 68.00 549 PHE A N 1
ATOM 4221 C CA . PHE A 1 549 ? 3.794 8.811 -7.584 1.00 68.00 549 PHE A CA 1
ATOM 4222 C C . PHE A 1 549 ? 3.580 8.050 -8.902 1.00 68.00 549 PHE A C 1
ATOM 4224 O O . PHE A 1 549 ? 4.486 7.994 -9.728 1.00 68.00 549 PHE A O 1
ATOM 4231 N N . GLN A 1 550 ? 2.409 7.434 -9.103 1.00 73.00 550 GLN A N 1
ATOM 4232 C CA . GLN A 1 550 ? 2.094 6.632 -10.281 1.00 73.00 550 GLN A CA 1
ATOM 4233 C C . GLN A 1 550 ? 1.014 7.281 -11.145 1.00 73.00 550 GLN A C 1
ATOM 4235 O O . GLN A 1 550 ? -0.058 7.666 -10.679 1.00 73.00 550 GLN A O 1
ATOM 4240 N N . VAL A 1 551 ? 1.281 7.320 -12.443 1.00 80.94 551 VAL A N 1
ATOM 4241 C CA . VAL A 1 551 ? 0.346 7.654 -13.509 1.00 80.94 551 VAL A CA 1
ATOM 4242 C C . VAL A 1 551 ? 0.072 6.367 -14.270 1.00 80.94 551 VAL A C 1
ATOM 4244 O O . VAL A 1 551 ? 0.996 5.727 -14.753 1.00 80.94 551 VAL A O 1
ATOM 4247 N N . LYS A 1 552 ? -1.188 5.962 -14.397 1.00 83.31 552 LYS A N 1
ATOM 4248 C CA . LYS A 1 552 ? -1.569 4.786 -15.194 1.00 83.31 552 LYS A CA 1
ATOM 4249 C C . LYS A 1 552 ? -2.168 5.261 -16.504 1.00 83.31 552 LYS A C 1
ATOM 4251 O O . LYS A 1 552 ? -3.051 6.099 -16.459 1.00 83.31 552 LYS A O 1
ATOM 4256 N N . ALA A 1 553 ? -1.736 4.737 -17.645 1.00 88.00 553 ALA A N 1
ATOM 4257 C CA . ALA A 1 553 ? -2.289 5.016 -18.966 1.00 88.00 553 ALA A CA 1
ATOM 4258 C C . ALA A 1 553 ? -2.736 3.710 -19.628 1.00 88.00 553 ALA A C 1
ATOM 4260 O O . ALA A 1 553 ? -1.946 2.789 -19.788 1.00 88.00 553 ALA A O 1
ATOM 4261 N N . THR A 1 554 ? -4.003 3.612 -20.023 1.00 85.94 554 THR A N 1
ATOM 4262 C CA . THR A 1 554 ? -4.575 2.376 -20.574 1.00 85.94 554 THR A CA 1
ATOM 4263 C C . THR A 1 554 ? -5.262 2.634 -21.908 1.00 85.94 554 THR A C 1
ATOM 4265 O O . THR A 1 554 ? -6.025 3.594 -22.041 1.00 85.94 554 THR A O 1
ATOM 4268 N N . SER A 1 555 ? -5.019 1.765 -22.892 1.00 83.44 555 SER A N 1
ATOM 4269 C CA . SER A 1 555 ? -5.803 1.721 -24.133 1.00 83.44 555 SER A CA 1
ATOM 4270 C C . SER A 1 555 ? -7.048 0.853 -23.963 1.00 83.44 555 SER A C 1
ATOM 4272 O O . SER A 1 555 ? -6.977 -0.197 -23.324 1.00 83.44 555 SER A O 1
ATOM 4274 N N . THR A 1 556 ? -8.142 1.207 -24.626 1.00 79.94 556 THR A N 1
ATOM 4275 C CA . THR A 1 556 ? -9.392 0.432 -24.566 1.00 79.94 556 THR A CA 1
ATOM 4276 C C . THR A 1 556 ? -9.596 -0.336 -25.865 1.00 79.94 556 THR A C 1
ATOM 4278 O O . THR A 1 556 ? -9.411 0.226 -26.943 1.00 79.94 556 THR A O 1
ATOM 4281 N N . ALA A 1 557 ? -9.934 -1.621 -25.777 1.00 78.19 557 ALA A N 1
ATOM 4282 C CA . ALA A 1 557 ? -10.181 -2.459 -26.946 1.00 78.19 557 ALA A CA 1
ATOM 4283 C C . ALA A 1 557 ? -11.553 -2.171 -27.574 1.00 78.19 557 ALA A C 1
ATOM 4285 O O . ALA A 1 557 ? -12.506 -1.851 -26.866 1.00 78.19 557 ALA A O 1
ATOM 4286 N N . LEU A 1 558 ? -11.663 -2.323 -28.893 1.00 76.00 558 LEU A N 1
ATOM 4287 C CA . LEU A 1 558 ? -12.941 -2.290 -29.601 1.00 76.00 558 LEU A CA 1
ATOM 4288 C C . LEU A 1 558 ? -13.693 -3.612 -29.401 1.00 76.00 558 LEU A C 1
ATOM 4290 O O . LEU A 1 558 ? -13.099 -4.689 -29.461 1.00 76.00 558 LEU A O 1
ATOM 4294 N N . GLU A 1 559 ? -15.018 -3.533 -29.243 1.00 71.75 559 GLU A N 1
ATOM 4295 C CA . GLU A 1 559 ? -15.896 -4.715 -29.191 1.00 71.75 559 GLU A CA 1
ATOM 4296 C C . GLU A 1 559 ? -15.829 -5.533 -30.487 1.00 71.75 559 GLU A C 1
ATOM 4298 O O . GLU A 1 559 ? -15.839 -6.762 -30.468 1.00 71.75 559 GLU A O 1
ATOM 4303 N N . THR A 1 560 ? -15.744 -4.842 -31.625 1.00 75.81 560 THR A N 1
ATOM 4304 C CA . THR A 1 560 ? -15.533 -5.440 -32.944 1.00 75.81 560 THR A CA 1
ATOM 4305 C C . THR A 1 560 ? -14.323 -4.764 -33.581 1.00 75.81 560 THR A C 1
ATOM 4307 O O . THR A 1 560 ? -14.378 -3.551 -33.800 1.00 75.81 560 THR A O 1
ATOM 4310 N N . PRO A 1 561 ? -13.235 -5.500 -33.876 1.00 81.44 561 PRO A N 1
ATOM 4311 C CA . PRO A 1 561 ? -12.096 -4.941 -34.587 1.00 81.44 561 PRO A CA 1
ATOM 4312 C C . PRO A 1 561 ? -12.522 -4.402 -35.939 1.00 81.44 561 PRO A C 1
ATOM 4314 O O . PRO A 1 561 ? -13.402 -4.960 -36.604 1.00 81.44 561 PRO A O 1
ATOM 4317 N N . VAL A 1 562 ? -11.862 -3.337 -36.363 1.00 80.44 562 VAL A N 1
ATOM 4318 C CA . VAL A 1 562 ? -12.152 -2.701 -37.639 1.00 80.44 562 VAL A CA 1
ATOM 4319 C C . VAL A 1 562 ? -10.944 -2.726 -38.551 1.00 80.44 562 VAL A C 1
ATOM 4321 O O . VAL A 1 562 ? -9.812 -2.643 -38.098 1.00 80.44 562 VAL A O 1
ATOM 4324 N N . ASP A 1 563 ? -11.181 -2.846 -39.845 1.00 75.19 563 ASP A N 1
ATOM 4325 C CA . ASP A 1 563 ? -10.175 -2.740 -40.882 1.00 75.19 563 ASP A CA 1
ATOM 4326 C C . ASP A 1 563 ? -10.198 -1.333 -41.485 1.00 75.19 563 ASP A C 1
ATOM 4328 O O . ASP A 1 563 ? -11.245 -0.825 -41.918 1.00 75.19 563 ASP A O 1
ATOM 4332 N N . VAL A 1 564 ? -9.022 -0.710 -41.482 1.00 71.81 564 VAL A N 1
ATOM 4333 C CA . VAL A 1 564 ? -8.744 0.567 -42.127 1.00 71.81 564 VAL A CA 1
ATOM 4334 C C . VAL A 1 564 ? -7.666 0.339 -43.178 1.00 71.81 564 VAL A C 1
ATOM 4336 O O . VAL A 1 564 ? -6.490 0.242 -42.853 1.00 71.81 564 VAL A O 1
ATOM 4339 N N . GLU A 1 565 ? -8.077 0.246 -44.443 1.00 68.25 565 GLU A N 1
ATOM 4340 C CA . GLU A 1 565 ? -7.177 0.060 -45.595 1.00 68.25 565 GLU A CA 1
ATOM 4341 C C . GLU A 1 565 ? -6.243 -1.159 -45.473 1.00 68.25 565 GLU A C 1
ATOM 4343 O O . GLU A 1 565 ? -5.067 -1.103 -45.823 1.00 68.25 565 GLU A O 1
ATOM 4348 N N . GLY A 1 566 ? -6.763 -2.278 -44.967 1.00 63.00 566 GLY A N 1
ATOM 4349 C CA . GLY A 1 566 ? -6.008 -3.508 -44.728 1.00 63.00 566 GLY A CA 1
ATOM 4350 C C . GLY A 1 566 ? -5.228 -3.515 -43.411 1.00 63.00 566 GLY A C 1
ATOM 4351 O O . GLY A 1 566 ? -4.568 -4.511 -43.105 1.00 63.00 566 GLY A O 1
ATOM 4352 N N . ILE A 1 567 ? -5.283 -2.428 -42.629 1.00 67.19 567 ILE A N 1
ATOM 4353 C CA . ILE A 1 567 ? -4.691 -2.339 -41.293 1.00 67.19 567 ILE A CA 1
ATOM 4354 C C . ILE A 1 567 ? -5.781 -2.648 -40.267 1.00 67.19 567 ILE A C 1
ATOM 4356 O O . ILE A 1 567 ? -6.726 -1.869 -40.109 1.00 67.19 567 ILE A O 1
ATOM 4360 N N . PRO A 1 568 ? -5.668 -3.761 -39.530 1.00 70.00 568 PRO A N 1
ATOM 4361 C CA . PRO A 1 568 ? -6.702 -4.120 -38.588 1.00 70.00 568 PRO A CA 1
ATOM 4362 C C . PRO A 1 568 ? -6.460 -3.457 -37.226 1.00 70.00 568 PRO A C 1
ATOM 4364 O O . PRO A 1 568 ? -5.458 -3.720 -36.560 1.00 70.00 568 PRO A O 1
ATOM 4367 N N . ILE A 1 569 ? -7.417 -2.641 -36.802 1.00 80.69 569 ILE A N 1
ATOM 4368 C CA . ILE A 1 569 ? -7.419 -1.851 -35.575 1.00 80.69 569 ILE A CA 1
ATOM 4369 C C . ILE A 1 569 ? -8.271 -2.548 -34.514 1.00 80.69 569 ILE A C 1
ATOM 4371 O O . ILE A 1 569 ? -9.474 -2.750 -34.683 1.00 80.69 569 ILE A O 1
ATOM 4375 N N . ASP A 1 570 ? -7.629 -2.892 -33.399 1.00 79.81 570 ASP A N 1
ATOM 4376 C CA . ASP A 1 570 ? -8.247 -3.603 -32.272 1.00 79.81 570 ASP A CA 1
ATOM 4377 C C . ASP A 1 570 ? -8.636 -2.673 -31.102 1.00 79.81 570 ASP A C 1
ATOM 4379 O O . ASP A 1 570 ? -9.270 -3.126 -30.152 1.00 79.81 570 ASP A O 1
ATOM 4383 N N . TYR A 1 571 ? -8.267 -1.387 -31.139 1.00 85.56 571 TYR A N 1
ATOM 4384 C CA . TYR A 1 571 ? -8.392 -0.452 -30.009 1.00 85.56 571 TYR A CA 1
ATOM 4385 C C . TYR A 1 571 ? -9.087 0.840 -30.407 1.00 85.56 571 TYR A C 1
ATOM 4387 O O . TYR A 1 571 ? -9.011 1.257 -31.557 1.00 85.56 571 TYR A O 1
ATOM 4395 N N . GLU A 1 572 ? -9.754 1.480 -29.451 1.00 82.94 572 GLU A N 1
ATOM 4396 C CA . GLU A 1 572 ? -10.425 2.759 -29.655 1.00 82.94 572 GLU A CA 1
ATOM 4397 C C . GLU A 1 572 ? -9.456 3.834 -30.149 1.00 82.94 572 GLU A C 1
ATOM 4399 O O . GLU A 1 572 ? -8.316 3.931 -29.691 1.00 82.94 572 GLU A O 1
ATOM 4404 N N . PHE A 1 573 ? -9.926 4.672 -31.070 1.00 80.44 573 PHE A N 1
ATOM 4405 C CA . PHE A 1 573 ? -9.091 5.655 -31.748 1.00 80.44 573 PHE A CA 1
ATOM 4406 C C . PHE A 1 573 ? -9.879 6.892 -32.182 1.00 80.44 573 PHE A C 1
ATOM 4408 O O . PHE A 1 573 ? -11.107 6.873 -32.263 1.00 80.44 573 PHE A O 1
ATOM 4415 N N . ASP A 1 574 ? -9.160 7.971 -32.483 1.00 77.62 574 ASP A N 1
ATOM 4416 C CA . ASP A 1 574 ? -9.695 9.158 -33.146 1.00 77.62 574 ASP A CA 1
ATOM 4417 C C . ASP A 1 574 ? -9.448 9.057 -34.657 1.00 77.62 574 ASP A C 1
ATOM 4419 O O . ASP A 1 574 ? -8.308 9.057 -35.129 1.00 77.62 574 ASP A O 1
ATOM 4423 N N . ALA A 1 575 ? -10.542 8.984 -35.418 1.00 72.75 575 ALA A N 1
ATOM 4424 C CA . ALA A 1 575 ? -10.513 8.828 -36.867 1.00 72.75 575 ALA A CA 1
ATOM 4425 C C . ALA A 1 575 ? -9.815 9.986 -37.591 1.00 72.75 575 ALA A C 1
ATOM 4427 O O . ALA A 1 575 ? -9.145 9.752 -38.588 1.00 72.75 575 ALA A O 1
ATOM 4428 N N . ALA A 1 576 ? -9.916 11.220 -37.095 1.00 69.06 576 ALA A N 1
ATOM 4429 C CA . ALA A 1 576 ? -9.282 12.373 -37.722 1.00 69.06 576 ALA A CA 1
ATOM 4430 C C . ALA A 1 576 ? -7.772 12.442 -37.421 1.00 69.06 576 ALA A C 1
ATOM 4432 O O . ALA A 1 576 ? -7.011 12.903 -38.270 1.00 69.06 576 ALA A O 1
ATOM 4433 N N . VAL A 1 577 ? -7.315 11.982 -36.244 1.00 73.31 577 VAL A N 1
ATOM 4434 C CA . VAL A 1 577 ? -5.874 11.798 -35.972 1.00 73.31 577 VAL A CA 1
ATOM 4435 C C . VAL A 1 577 ? -5.347 10.685 -36.865 1.00 73.31 577 VAL A C 1
ATOM 4437 O O . VAL A 1 577 ? -4.350 10.883 -37.552 1.00 73.31 577 VAL A O 1
ATOM 4440 N N . LEU A 1 578 ? -6.048 9.552 -36.909 1.00 73.94 578 LEU A N 1
ATOM 4441 C CA . LEU A 1 578 ? -5.663 8.428 -37.746 1.00 73.94 578 LEU A CA 1
ATOM 4442 C C . LEU A 1 578 ? -5.587 8.846 -39.223 1.00 73.94 578 LEU A C 1
ATOM 4444 O O . LEU A 1 578 ? -4.533 8.701 -39.818 1.00 73.94 578 LEU A O 1
ATOM 4448 N N . LEU A 1 579 ? -6.621 9.474 -39.796 1.00 71.50 579 LEU A N 1
ATOM 4449 C CA . LEU A 1 579 ? -6.628 9.970 -41.185 1.00 71.50 579 LEU A CA 1
ATOM 4450 C C . LEU A 1 579 ? -5.467 10.919 -41.508 1.00 71.50 579 LEU A C 1
ATOM 4452 O O . LEU A 1 579 ? -4.939 10.892 -42.618 1.00 71.50 579 LEU A O 1
ATOM 4456 N N . ARG A 1 580 ? -5.070 11.767 -40.552 1.00 70.88 580 ARG A N 1
ATOM 4457 C CA . ARG A 1 580 ? -3.969 12.722 -40.730 1.00 70.88 580 ARG A CA 1
ATOM 4458 C C . ARG A 1 580 ? -2.609 12.022 -40.847 1.00 70.88 580 ARG A C 1
ATOM 4460 O O . ARG A 1 580 ? -1.718 12.576 -41.488 1.00 70.88 580 ARG A O 1
ATOM 4467 N N . TYR A 1 581 ? -2.460 10.832 -40.260 1.00 68.38 581 TYR A N 1
ATOM 4468 C CA . TYR A 1 581 ? -1.177 10.128 -40.131 1.00 68.38 581 TYR A CA 1
ATOM 4469 C C . TYR A 1 581 ? -1.152 8.707 -40.721 1.00 68.38 581 TYR A C 1
ATOM 4471 O O . TYR A 1 581 ? -0.095 8.089 -40.732 1.00 68.38 581 TYR A O 1
ATOM 4479 N N . LEU A 1 582 ? -2.275 8.207 -41.246 1.00 62.62 582 LEU A N 1
ATOM 4480 C CA . LEU A 1 582 ? -2.376 6.948 -41.997 1.00 62.62 582 LEU A CA 1
ATOM 4481 C C . LEU A 1 582 ? -1.631 7.038 -43.341 1.00 62.62 582 LEU A C 1
ATOM 4483 O O . LEU A 1 582 ? -1.160 6.037 -43.866 1.00 62.62 582 LEU A O 1
ATOM 4487 N N . ALA A 1 583 ? -1.536 8.246 -43.904 1.00 53.25 583 ALA A N 1
ATOM 4488 C CA . ALA A 1 583 ? -0.819 8.508 -45.142 1.00 53.25 583 ALA A CA 1
ATOM 4489 C C . ALA A 1 583 ? 0.670 8.731 -44.844 1.00 53.25 583 ALA A C 1
ATOM 4491 O O . ALA A 1 583 ? 1.056 9.816 -44.403 1.00 53.25 583 ALA A O 1
ATOM 4492 N N . ASP A 1 584 ? 1.502 7.721 -45.085 1.00 47.97 584 ASP A N 1
ATOM 4493 C CA . ASP A 1 584 ? 2.953 7.878 -45.022 1.00 47.97 584 ASP A CA 1
ATOM 4494 C C . ASP A 1 584 ? 3.405 8.828 -46.157 1.00 47.97 584 ASP A C 1
ATOM 4496 O O . ASP A 1 584 ? 3.148 8.547 -47.332 1.00 47.97 584 ASP A O 1
ATOM 4500 N N . PRO A 1 585 ? 4.033 9.987 -45.873 1.00 44.94 585 PRO A N 1
ATOM 4501 C CA . PRO A 1 585 ? 4.429 10.954 -46.904 1.00 44.94 585 PRO A CA 1
ATOM 4502 C C . PRO A 1 585 ? 5.547 10.460 -47.841 1.00 44.94 585 PRO A C 1
ATOM 4504 O O . PRO A 1 585 ? 5.939 11.200 -48.745 1.00 44.94 585 PRO A O 1
ATOM 4507 N N . VAL A 1 586 ? 6.080 9.254 -47.623 1.00 42.12 586 VAL A N 1
ATOM 4508 C CA . VAL A 1 586 ? 7.252 8.718 -48.331 1.00 42.12 586 VAL A CA 1
ATOM 4509 C C . VAL A 1 586 ? 6.886 8.036 -49.662 1.00 42.12 586 VAL A C 1
ATOM 4511 O O . VAL A 1 586 ? 7.722 8.010 -50.559 1.00 42.12 586 VAL A O 1
ATOM 4514 N N . ASP A 1 587 ? 5.627 7.623 -49.850 1.00 44.88 587 ASP A N 1
ATOM 4515 C CA . ASP A 1 587 ? 5.138 6.952 -51.074 1.00 44.88 587 ASP A CA 1
ATOM 4516 C C . ASP A 1 587 ? 4.356 7.877 -52.028 1.00 44.88 587 ASP A C 1
ATOM 4518 O O . ASP A 1 587 ? 3.596 7.425 -52.887 1.00 44.88 587 ASP A O 1
ATOM 4522 N N . LEU A 1 588 ? 4.546 9.199 -51.936 1.00 51.00 588 LEU A N 1
ATOM 4523 C CA . LEU A 1 588 ? 4.168 10.085 -53.039 1.00 51.00 588 LEU A CA 1
ATOM 4524 C C . LEU A 1 588 ? 5.169 9.883 -54.186 1.00 51.00 588 LEU A C 1
ATOM 4526 O O . LEU A 1 588 ? 6.029 10.734 -54.418 1.00 51.00 588 LEU A O 1
ATOM 4530 N N . GLU A 1 589 ? 5.062 8.767 -54.917 1.00 48.97 589 GLU A N 1
ATOM 4531 C CA . GLU A 1 589 ? 5.550 8.737 -56.294 1.00 48.97 589 GLU A CA 1
ATOM 4532 C C . GLU A 1 589 ? 4.976 9.984 -56.972 1.00 48.97 589 GLU A C 1
ATOM 4534 O O . GLU A 1 589 ? 3.767 10.226 -56.929 1.00 48.97 589 GLU A O 1
ATOM 4539 N N . ASP A 1 590 ? 5.842 10.850 -57.495 1.00 55.09 590 ASP A N 1
ATOM 4540 C CA . ASP A 1 590 ? 5.411 12.069 -58.165 1.00 55.09 590 ASP A CA 1
ATOM 4541 C C . ASP A 1 590 ? 4.649 11.660 -59.428 1.00 55.09 590 ASP A C 1
ATOM 4543 O O . ASP A 1 590 ? 5.234 11.441 -60.487 1.00 55.09 590 ASP A O 1
ATOM 4547 N N . THR A 1 591 ? 3.330 11.487 -59.305 1.00 57.75 591 THR A N 1
ATOM 4548 C CA . THR A 1 591 ? 2.475 10.993 -60.391 1.00 57.75 591 THR A CA 1
ATOM 4549 C C . THR A 1 591 ? 2.397 11.985 -61.555 1.00 57.75 591 THR A C 1
ATOM 4551 O O . THR A 1 591 ? 1.784 11.690 -62.576 1.00 57.75 591 THR A O 1
ATOM 4554 N N . GLY A 1 592 ? 2.992 13.181 -61.421 1.00 63.66 592 GLY A N 1
ATOM 4555 C CA . GLY A 1 592 ? 2.889 14.277 -62.384 1.00 63.66 592 GLY A CA 1
ATOM 4556 C C . GLY A 1 592 ? 1.488 14.894 -62.451 1.00 63.66 592 GLY A C 1
ATOM 4557 O O . GLY A 1 592 ? 1.249 15.799 -63.251 1.00 63.66 592 GLY A O 1
ATOM 4558 N N . GLU A 1 593 ? 0.558 14.431 -61.612 1.00 70.62 593 GLU A N 1
ATOM 4559 C CA . GLU A 1 593 ? -0.813 14.919 -61.558 1.00 70.62 593 GLU A CA 1
ATOM 4560 C C . GLU A 1 593 ? -0.962 16.051 -60.540 1.00 70.62 593 GLU A C 1
ATOM 4562 O O . GLU A 1 593 ? -0.376 16.065 -59.453 1.00 70.62 593 GLU A O 1
ATOM 4567 N N . VAL A 1 594 ? -1.791 17.029 -60.902 1.00 73.31 594 VAL A N 1
ATOM 4568 C CA . VAL A 1 594 ? -2.056 18.198 -60.057 1.00 73.31 594 VAL A CA 1
ATOM 4569 C C . VAL A 1 594 ? -2.968 17.831 -58.876 1.00 73.31 594 VAL A C 1
ATOM 4571 O O . VAL A 1 594 ? -2.846 18.420 -57.801 1.00 73.31 594 VAL A O 1
ATOM 4574 N N . LEU A 1 595 ? -3.862 16.854 -59.061 1.00 77.31 595 LEU A N 1
ATOM 4575 C CA . LEU A 1 595 ? -4.803 16.386 -58.048 1.00 77.31 595 LEU A CA 1
ATOM 4576 C C . LEU A 1 595 ? -5.087 14.888 -58.229 1.00 77.31 595 LEU A C 1
ATOM 4578 O O . LEU A 1 595 ? -5.643 14.484 -59.241 1.00 77.31 595 LEU A O 1
ATOM 4582 N N . SER A 1 596 ? -4.739 14.101 -57.217 1.00 77.75 596 SER A N 1
ATOM 4583 C CA . SER A 1 596 ? -5.011 12.666 -57.089 1.00 77.75 596 SER A CA 1
ATOM 4584 C C . SER A 1 596 ? -5.378 12.362 -55.630 1.00 77.75 596 SER A C 1
ATOM 4586 O O . SER A 1 596 ? -5.151 13.209 -54.759 1.00 77.75 596 SER A O 1
ATOM 4588 N N . MET A 1 597 ? -5.920 11.179 -55.318 1.00 73.69 597 MET A N 1
ATOM 4589 C CA . MET A 1 597 ? -6.231 10.813 -53.924 1.00 73.69 597 MET A CA 1
ATOM 4590 C C . MET A 1 597 ? -5.022 10.894 -52.973 1.00 73.69 597 MET A C 1
ATOM 4592 O O . MET A 1 597 ? -5.174 11.474 -51.896 1.00 73.69 597 MET A O 1
ATOM 4596 N N . PRO A 1 598 ? -3.814 10.421 -53.340 1.00 74.19 598 PRO A N 1
ATOM 4597 C CA . PRO A 1 598 ? -2.615 10.608 -52.518 1.00 74.19 598 PRO A CA 1
ATOM 4598 C C . PRO A 1 598 ? -2.268 12.082 -52.269 1.00 74.19 598 PRO A C 1
ATOM 4600 O O . PRO A 1 598 ? -1.992 12.478 -51.135 1.00 74.19 598 PRO A O 1
ATOM 4603 N N . VAL A 1 599 ? -2.345 12.926 -53.306 1.00 76.44 599 VAL A N 1
ATOM 4604 C CA . VAL A 1 599 ? -2.087 14.371 -53.187 1.00 76.44 599 VAL A CA 1
ATOM 4605 C C . VAL A 1 599 ? -3.133 15.037 -52.294 1.00 76.44 599 VAL A C 1
ATOM 4607 O O . VAL A 1 599 ? -2.780 15.852 -51.442 1.00 76.44 599 VAL A O 1
ATOM 4610 N N . LEU A 1 600 ? -4.405 14.667 -52.447 1.00 76.75 600 LEU A N 1
ATOM 4611 C CA . LEU A 1 600 ? -5.504 15.182 -51.641 1.00 76.75 600 LEU A CA 1
ATOM 4612 C C . LEU A 1 600 ? -5.338 14.772 -50.169 1.00 76.75 600 LEU A C 1
ATOM 4614 O O . LEU A 1 600 ? -5.377 15.640 -49.300 1.00 76.75 600 LEU A O 1
ATOM 4618 N N . ARG A 1 601 ? -5.033 13.502 -49.871 1.00 72.75 601 ARG A N 1
ATOM 4619 C CA . ARG A 1 601 ? -4.698 13.031 -48.511 1.00 72.75 601 ARG A CA 1
ATOM 4620 C C . ARG A 1 601 ? -3.500 13.780 -47.920 1.00 72.75 601 ARG A C 1
ATOM 4622 O O . ARG A 1 601 ? -3.562 14.202 -46.769 1.00 72.75 601 ARG A O 1
ATOM 4629 N N . GLY A 1 602 ? -2.463 14.047 -48.718 1.00 71.06 602 GLY A N 1
ATOM 4630 C CA . GLY A 1 602 ? -1.314 14.875 -48.326 1.00 71.06 602 GLY A CA 1
ATOM 4631 C C . GLY A 1 602 ? -1.636 16.365 -48.116 1.00 71.06 602 GLY A C 1
ATOM 4632 O O . GLY A 1 602 ? -0.905 17.081 -47.426 1.00 71.06 602 GLY A O 1
ATOM 4633 N N . MET A 1 603 ? -2.721 16.876 -48.703 1.00 75.50 603 MET A N 1
ATOM 4634 C CA . MET A 1 603 ? -3.252 18.207 -48.394 1.00 75.50 603 MET A CA 1
ATOM 4635 C C . MET A 1 603 ? -4.081 18.178 -47.109 1.00 75.50 603 MET A C 1
ATOM 4637 O O . MET A 1 603 ? -3.893 19.050 -46.270 1.00 75.50 603 MET A O 1
ATOM 4641 N N . PHE A 1 604 ? -4.928 17.167 -46.901 1.00 74.88 604 PHE A N 1
ATOM 4642 C CA . PHE A 1 604 ? -5.680 16.988 -45.654 1.00 74.88 604 PHE A CA 1
ATOM 4643 C C . PHE A 1 604 ? -4.770 16.761 -44.444 1.00 74.88 604 PHE A C 1
ATOM 4645 O O . PHE A 1 604 ? -5.051 17.287 -43.367 1.00 74.88 604 PHE A O 1
ATOM 4652 N N . SER A 1 605 ? -3.649 16.056 -44.616 1.00 68.50 605 SER A N 1
ATOM 4653 C CA . SER A 1 605 ? -2.686 15.860 -43.534 1.00 68.50 605 SER A CA 1
ATOM 4654 C C . SER A 1 605 ? -2.025 17.172 -43.092 1.00 68.50 605 SER A C 1
ATOM 4656 O O . SER A 1 605 ? -1.788 17.372 -41.902 1.00 68.50 605 SER A O 1
ATOM 4658 N N . ARG A 1 606 ? -1.781 18.096 -44.034 1.00 71.19 606 ARG A N 1
ATOM 4659 C CA . ARG A 1 606 ? -1.119 19.390 -43.783 1.00 71.19 606 ARG A CA 1
ATOM 4660 C C . ARG A 1 606 ? -2.075 20.534 -43.440 1.00 71.19 606 ARG A C 1
ATOM 4662 O O . ARG A 1 606 ? -1.708 21.415 -42.672 1.00 71.19 606 ARG A O 1
ATOM 4669 N N . LEU A 1 607 ? -3.259 20.557 -44.045 1.00 68.56 607 LEU A N 1
ATOM 4670 C CA . LEU A 1 607 ? -4.172 21.709 -44.065 1.00 68.56 607 LEU A CA 1
ATOM 4671 C C . LEU A 1 607 ? -5.589 21.370 -43.604 1.00 68.56 607 LEU A C 1
ATOM 4673 O O . LEU A 1 607 ? -6.417 22.272 -43.497 1.00 68.56 607 LEU A O 1
ATOM 4677 N N . GLY A 1 608 ? -5.886 20.091 -43.366 1.00 70.75 608 GLY A N 1
ATOM 4678 C CA . GLY A 1 608 ? -7.195 19.652 -42.904 1.00 70.75 608 GLY A CA 1
ATOM 4679 C C . GLY A 1 608 ? -7.504 20.224 -41.527 1.00 70.75 608 GLY A C 1
ATOM 4680 O O . GLY A 1 608 ? -6.717 20.072 -40.594 1.00 70.75 608 GLY A O 1
ATOM 4681 N N . LEU A 1 609 ? -8.658 20.864 -41.398 1.00 64.75 609 LEU A N 1
ATOM 4682 C CA . LEU A 1 609 ? -9.189 21.425 -40.162 1.00 64.75 609 LEU A CA 1
ATOM 4683 C C . LEU A 1 609 ? -10.236 20.476 -39.559 1.00 64.75 609 LEU A C 1
ATOM 4685 O O . LEU A 1 609 ? -10.812 19.649 -40.264 1.00 64.75 609 LEU A O 1
ATOM 4689 N N . ARG A 1 610 ? -10.486 20.589 -38.249 1.00 67.25 610 ARG A N 1
ATOM 4690 C CA . ARG A 1 610 ? -11.530 19.834 -37.530 1.00 67.25 610 ARG A CA 1
ATOM 4691 C C . ARG A 1 610 ? -12.751 20.712 -37.285 1.00 67.25 610 ARG A C 1
ATOM 4693 O O . ARG A 1 610 ? -12.590 21.891 -36.975 1.00 67.25 610 ARG A O 1
ATOM 4700 N N . VAL A 1 611 ? -13.952 20.138 -37.351 1.00 55.94 611 VAL A N 1
ATOM 4701 C CA . VAL A 1 611 ? -15.177 20.815 -36.889 1.00 55.94 611 VAL A CA 1
ATOM 4702 C C . VAL A 1 611 ? -15.538 20.322 -35.503 1.00 55.94 611 VAL A C 1
ATOM 4704 O O . VAL A 1 611 ? -15.934 19.174 -35.329 1.00 55.94 611 VAL A O 1
ATOM 4707 N N . GLY A 1 612 ? -15.403 21.207 -34.518 1.00 50.81 612 GLY A N 1
ATOM 4708 C CA . GLY A 1 612 ? -15.767 20.912 -33.138 1.00 50.81 612 GLY A CA 1
ATOM 4709 C C . GLY A 1 612 ? -14.989 19.745 -32.516 1.00 50.81 612 GLY A C 1
ATOM 4710 O O . GLY A 1 612 ? -14.059 19.172 -33.087 1.00 50.81 612 GLY A O 1
ATOM 4711 N N . GLN A 1 613 ? -15.353 19.407 -31.282 1.00 46.28 613 GLN A N 1
ATOM 4712 C CA . GLN A 1 613 ? -14.698 18.334 -30.540 1.00 46.28 613 GLN A CA 1
ATOM 4713 C C . GLN A 1 613 ? -15.253 16.961 -30.947 1.00 46.28 613 GLN A C 1
ATOM 4715 O O . GLN A 1 613 ? -16.428 16.682 -30.726 1.00 46.28 613 GLN A O 1
ATOM 4720 N N . GLY A 1 614 ? -14.391 16.073 -31.454 1.00 48.53 614 GLY A N 1
ATOM 4721 C CA . GLY A 1 614 ? -14.707 14.651 -31.651 1.00 48.53 614 GLY A CA 1
ATOM 4722 C C . GLY A 1 614 ? -15.416 14.287 -32.960 1.00 48.53 614 GLY A C 1
ATOM 4723 O O . GLY A 1 614 ? -15.837 13.142 -33.101 1.00 48.53 614 GLY A O 1
ATOM 4724 N N . ALA A 1 615 ? -15.539 15.212 -33.919 1.00 59.28 615 ALA A N 1
ATOM 4725 C CA . ALA A 1 615 ? -16.011 14.860 -35.255 1.00 59.28 615 ALA A CA 1
ATOM 4726 C C . ALA A 1 615 ? -14.947 14.008 -35.984 1.00 59.28 615 ALA A C 1
ATOM 4728 O O . ALA A 1 615 ? -13.783 14.417 -36.035 1.00 59.28 615 ALA A O 1
ATOM 4729 N N . PRO A 1 616 ? -15.312 12.851 -36.568 1.00 61.78 616 PRO A N 1
ATOM 4730 C CA . PRO A 1 616 ? -14.370 11.912 -37.189 1.00 61.78 616 PRO A CA 1
ATOM 4731 C C . PRO A 1 616 ? -13.868 12.368 -38.573 1.00 61.78 616 PRO A C 1
ATOM 4733 O O . PRO A 1 616 ? -13.434 11.547 -39.379 1.00 61.78 616 PRO A O 1
ATOM 4736 N N . GLU A 1 617 ? -13.962 13.663 -38.877 1.00 73.25 617 GLU A N 1
ATOM 4737 C CA . GLU A 1 617 ? -13.839 14.208 -40.226 1.00 73.25 617 GLU A CA 1
ATOM 4738 C C . GLU A 1 617 ? -12.844 15.374 -40.260 1.00 73.25 617 GLU A C 1
ATOM 4740 O O . GLU A 1 617 ? -12.806 16.216 -39.356 1.00 73.25 617 GLU A O 1
ATOM 4745 N N . LEU A 1 618 ? -12.048 15.434 -41.327 1.00 73.25 618 LEU A N 1
ATOM 4746 C CA . LEU A 1 618 ? -11.204 16.580 -41.653 1.00 73.25 618 LEU A CA 1
ATOM 4747 C C . LEU A 1 618 ? -11.848 17.359 -42.793 1.00 73.25 618 LEU A C 1
ATOM 4749 O O . LEU A 1 618 ? -12.399 16.757 -43.707 1.00 73.25 618 LEU A O 1
ATOM 4753 N N . PHE A 1 619 ? -11.734 18.683 -42.794 1.00 78.12 619 PHE A N 1
ATOM 4754 C CA . PHE A 1 619 ? -12.217 19.502 -43.902 1.00 78.12 619 PHE A CA 1
ATOM 4755 C C . PHE A 1 619 ? -11.156 20.472 -44.409 1.00 78.12 619 PHE A C 1
ATOM 4757 O O . PHE A 1 619 ? -10.321 20.964 -43.653 1.00 78.12 619 PHE A O 1
ATOM 4764 N N . VAL A 1 620 ? -11.211 20.778 -45.700 1.00 76.44 620 VAL A N 1
ATOM 4765 C CA . VAL A 1 620 ? -10.420 21.840 -46.322 1.00 76.44 620 VAL A CA 1
ATOM 4766 C C . VAL A 1 620 ? -11.385 22.761 -47.071 1.00 76.44 620 VAL A C 1
ATOM 4768 O O . VAL A 1 620 ? -12.109 22.284 -47.951 1.00 76.44 620 VAL A O 1
ATOM 4771 N N . PRO A 1 621 ? -11.420 24.072 -46.756 1.00 77.94 621 PRO A N 1
ATOM 4772 C CA . PRO A 1 621 ? -12.210 25.031 -47.520 1.00 77.94 621 PRO A CA 1
ATOM 4773 C C . PRO A 1 621 ? -11.829 24.997 -49.001 1.00 77.94 621 PRO A C 1
ATOM 4775 O O . PRO A 1 621 ? -10.643 24.922 -49.335 1.00 77.94 621 PRO A O 1
ATOM 4778 N N . LEU A 1 622 ? -12.811 25.105 -49.900 1.00 80.12 622 LEU A N 1
ATOM 4779 C CA . LEU A 1 622 ? -12.571 25.054 -51.345 1.00 80.12 622 LEU A CA 1
ATOM 4780 C C . LEU A 1 622 ? -11.537 26.095 -51.799 1.00 80.12 622 LEU A C 1
ATOM 4782 O O . LEU A 1 622 ? -10.703 25.820 -52.658 1.00 80.12 622 LEU A O 1
ATOM 4786 N N . THR A 1 623 ? -11.557 27.282 -51.198 1.00 73.12 623 THR A N 1
ATOM 4787 C CA . THR A 1 623 ? -10.599 28.360 -51.476 1.00 73.12 623 THR A CA 1
ATOM 4788 C C . THR A 1 623 ? -9.159 27.948 -51.164 1.00 73.12 623 THR A C 1
ATOM 4790 O O . THR A 1 623 ? -8.260 28.183 -51.973 1.00 73.12 623 THR A O 1
ATOM 4793 N N . THR A 1 624 ? -8.944 27.282 -50.028 1.00 77.31 624 THR A N 1
ATOM 4794 C CA . THR A 1 624 ? -7.649 26.720 -49.628 1.00 77.31 624 THR A CA 1
ATOM 4795 C C . THR A 1 624 ? -7.230 25.599 -50.572 1.00 77.31 624 THR A C 1
ATOM 4797 O O . THR A 1 624 ? -6.097 25.605 -51.047 1.00 77.31 624 THR A O 1
ATOM 4800 N N . LEU A 1 625 ? -8.147 24.688 -50.913 1.00 81.69 625 LEU A N 1
ATOM 4801 C CA . LEU A 1 625 ? -7.867 23.586 -51.834 1.00 81.69 625 LEU A CA 1
ATOM 4802 C C . LEU A 1 625 ? -7.435 24.093 -53.218 1.00 81.69 625 LEU A C 1
ATOM 4804 O O . LEU A 1 625 ? -6.388 23.701 -53.722 1.00 81.69 625 LEU A O 1
ATOM 4808 N N . VAL A 1 626 ? -8.202 25.006 -53.821 1.00 80.00 626 VAL A N 1
ATOM 4809 C CA . VAL A 1 626 ? -7.887 25.588 -55.138 1.00 80.00 626 VAL A CA 1
ATOM 4810 C C . VAL A 1 626 ? -6.531 26.286 -55.123 1.00 80.00 626 VAL A C 1
ATOM 4812 O O . VAL A 1 626 ? -5.768 26.159 -56.085 1.00 80.00 626 VAL A O 1
ATOM 4815 N N . ARG A 1 627 ? -6.216 27.015 -54.045 1.00 81.62 627 ARG A N 1
ATOM 4816 C CA . ARG A 1 627 ? -4.925 27.691 -53.896 1.00 81.62 627 ARG A CA 1
ATOM 4817 C C . ARG A 1 627 ? -3.775 26.688 -53.930 1.00 81.62 627 ARG A C 1
ATOM 4819 O O . ARG A 1 627 ? -2.854 26.873 -54.715 1.00 81.62 627 ARG A O 1
ATOM 4826 N N . GLU A 1 628 ? -3.857 25.614 -53.153 1.00 81.62 628 GLU A N 1
ATOM 4827 C CA . GLU A 1 628 ? -2.803 24.593 -53.097 1.00 81.62 628 GLU A CA 1
ATOM 4828 C C . GLU A 1 628 ? -2.637 23.831 -54.409 1.00 81.62 628 GLU A C 1
ATOM 4830 O O . GLU A 1 628 ? -1.517 23.624 -54.872 1.00 81.62 628 GLU A O 1
ATOM 4835 N N . VAL A 1 629 ? -3.748 23.459 -55.046 1.00 84.06 629 VAL A N 1
ATOM 4836 C CA . VAL A 1 629 ? -3.743 22.807 -56.361 1.00 84.06 629 VAL A CA 1
ATOM 4837 C C . VAL A 1 629 ? -3.108 23.730 -57.410 1.00 84.06 629 VAL A C 1
ATOM 4839 O O . VAL A 1 629 ? -2.300 23.287 -58.223 1.00 84.06 629 VAL A O 1
ATOM 4842 N N . THR A 1 630 ? -3.394 25.033 -57.354 1.00 82.19 630 THR A N 1
ATOM 4843 C CA . THR A 1 630 ? -2.785 26.043 -58.237 1.00 82.19 630 THR A CA 1
ATOM 4844 C C . THR A 1 630 ? -1.286 26.196 -57.989 1.00 82.19 630 THR A C 1
ATOM 4846 O O . THR A 1 630 ? -0.504 26.193 -58.940 1.00 82.19 630 THR A O 1
ATOM 4849 N N . THR A 1 631 ? -0.869 26.303 -56.726 1.00 82.94 631 THR A N 1
ATOM 4850 C CA . THR A 1 631 ? 0.546 26.394 -56.342 1.00 82.94 631 THR A CA 1
ATOM 4851 C C . THR A 1 631 ? 1.316 25.148 -56.776 1.00 82.94 631 THR A C 1
ATOM 4853 O O . THR A 1 631 ? 2.417 25.267 -57.313 1.00 82.94 631 THR A O 1
ATOM 4856 N N . ARG A 1 632 ? 0.718 23.959 -56.635 1.00 81.62 632 ARG A N 1
ATOM 4857 C CA . ARG A 1 632 ? 1.311 22.707 -57.113 1.00 81.62 632 ARG A CA 1
ATOM 4858 C C . ARG A 1 632 ? 1.409 22.675 -58.639 1.00 81.62 632 ARG A C 1
ATOM 4860 O O . ARG A 1 632 ? 2.481 22.383 -59.155 1.00 81.62 632 ARG A O 1
ATOM 4867 N N . ALA A 1 633 ? 0.350 23.038 -59.370 1.00 83.12 633 ALA A N 1
ATOM 4868 C CA . ALA A 1 633 ? 0.376 23.094 -60.838 1.00 83.12 633 ALA A CA 1
ATOM 4869 C C . ALA A 1 633 ? 1.538 23.956 -61.359 1.00 83.12 633 ALA A C 1
ATOM 4871 O O . ALA A 1 633 ? 2.238 23.576 -62.297 1.00 83.12 633 ALA A O 1
ATOM 4872 N N . GLN A 1 634 ? 1.781 25.088 -60.693 1.00 84.00 634 GLN A N 1
ATOM 4873 C CA . GLN A 1 634 ? 2.901 25.977 -60.991 1.00 84.00 634 GLN A CA 1
ATOM 4874 C C . GLN A 1 634 ? 4.256 25.324 -60.692 1.00 84.00 634 GLN A C 1
ATOM 4876 O O . GLN A 1 634 ? 5.163 25.433 -61.515 1.00 84.00 634 GLN A O 1
ATOM 4881 N N . SER A 1 635 ? 4.403 24.618 -59.563 1.00 80.75 635 SER A N 1
ATOM 4882 C CA . SER A 1 635 ? 5.669 23.964 -59.201 1.00 80.75 635 SER A CA 1
ATOM 4883 C C . SER A 1 635 ? 6.050 22.812 -60.134 1.00 80.75 635 SER A C 1
ATOM 4885 O O . SER A 1 635 ? 7.235 22.611 -60.378 1.00 80.75 635 SER A O 1
ATOM 4887 N N . ILE A 1 636 ? 5.067 22.095 -60.692 1.00 82.06 636 ILE A N 1
ATOM 4888 C CA . ILE A 1 636 ? 5.291 21.012 -61.670 1.00 82.06 636 ILE A CA 1
ATOM 4889 C C . ILE A 1 636 ? 5.111 21.462 -63.134 1.00 82.06 636 ILE A C 1
ATOM 4891 O O . ILE A 1 636 ? 5.105 20.637 -64.043 1.00 82.06 636 ILE A O 1
ATOM 4895 N N . CYS A 1 637 ? 5.023 22.776 -63.386 1.00 82.19 637 CYS A N 1
ATOM 4896 C CA . CYS A 1 637 ? 4.989 23.384 -64.725 1.00 82.19 637 CYS A CA 1
ATOM 4897 C C . CYS A 1 637 ? 3.852 22.892 -65.649 1.00 82.19 637 CYS A C 1
ATOM 4899 O O . CYS A 1 637 ? 4.017 22.830 -66.869 1.00 82.19 637 CYS A O 1
ATOM 4901 N N . VAL A 1 638 ? 2.678 22.603 -65.085 1.00 84.06 638 VAL A N 1
ATOM 4902 C CA . VAL A 1 638 ? 1.442 22.284 -65.827 1.00 84.06 638 VAL A CA 1
ATOM 4903 C C . VAL A 1 638 ? 0.467 23.472 -65.817 1.00 84.06 638 VAL A C 1
ATOM 4905 O O . VAL A 1 638 ? 0.572 24.354 -64.959 1.00 84.06 638 VAL A O 1
ATOM 4908 N N . PRO A 1 639 ? -0.486 23.548 -66.770 1.00 83.38 639 PRO A N 1
ATOM 4909 C CA . PRO A 1 639 ? -1.476 24.622 -66.809 1.00 83.38 639 PRO A CA 1
ATOM 4910 C C . PRO A 1 639 ? -2.262 24.728 -65.498 1.00 83.38 639 PRO A C 1
ATOM 4912 O O . PRO A 1 639 ? -2.742 23.724 -64.975 1.00 83.38 639 PRO A O 1
ATOM 4915 N N . VAL A 1 640 ? -2.425 25.953 -64.990 1.00 83.12 640 VAL A N 1
ATOM 4916 C CA . VAL A 1 640 ? -3.202 26.209 -63.770 1.00 83.12 640 VAL A CA 1
ATOM 4917 C C . VAL A 1 640 ? -4.668 25.823 -64.011 1.00 83.12 640 VAL A C 1
ATOM 4919 O O . VAL A 1 640 ? -5.297 26.397 -64.908 1.00 83.12 640 VAL A O 1
ATOM 4922 N N . PRO A 1 641 ? -5.231 24.875 -63.241 1.00 82.75 641 PRO A N 1
ATOM 4923 C CA . PRO A 1 641 ? -6.614 24.456 -63.417 1.00 82.75 641 PRO A CA 1
ATOM 4924 C C . PRO A 1 641 ? -7.586 25.558 -62.976 1.00 82.75 641 PRO A C 1
ATOM 4926 O O . PRO A 1 641 ? -7.330 26.306 -62.033 1.00 82.75 641 PRO A O 1
ATOM 4929 N N . THR A 1 642 ? -8.735 25.654 -63.648 1.00 79.94 642 THR A N 1
ATOM 4930 C CA . THR A 1 642 ? -9.834 26.521 -63.196 1.00 79.94 642 THR A CA 1
ATOM 4931 C C . THR A 1 642 ? -10.501 25.926 -61.954 1.00 79.94 642 THR A C 1
ATOM 4933 O O . THR A 1 642 ? -10.467 24.714 -61.750 1.00 79.94 642 THR A O 1
ATOM 4936 N N . VAL A 1 643 ? -11.187 26.750 -61.148 1.00 73.31 643 VAL A N 1
ATOM 4937 C CA . VAL A 1 643 ? -11.974 26.276 -59.985 1.00 73.31 643 VAL A CA 1
ATOM 4938 C C . VAL A 1 643 ? -12.933 25.147 -60.382 1.00 73.31 643 VAL A C 1
ATOM 4940 O O . VAL A 1 643 ? -13.039 24.148 -59.682 1.00 73.31 643 VAL A O 1
ATOM 4943 N N . GLN A 1 644 ? -13.581 25.268 -61.545 1.00 74.81 644 GLN A N 1
ATOM 4944 C CA . GLN A 1 644 ? -14.486 24.247 -62.084 1.00 74.81 644 GLN A CA 1
ATOM 4945 C C . GLN A 1 644 ? -13.768 22.931 -62.394 1.00 74.81 644 GLN A C 1
ATOM 4947 O O . GLN A 1 644 ? -14.315 21.871 -62.104 1.00 74.81 644 GLN A O 1
ATOM 4952 N N . ALA A 1 645 ? -12.551 22.990 -62.942 1.00 75.31 645 ALA A N 1
ATOM 4953 C CA . ALA A 1 645 ? -11.746 21.801 -63.201 1.00 75.31 645 ALA A CA 1
ATOM 4954 C C . ALA A 1 645 ? -11.320 21.113 -61.894 1.00 75.31 645 ALA A C 1
ATOM 4956 O O . ALA A 1 645 ? -11.386 19.891 -61.811 1.00 75.31 645 ALA A O 1
ATOM 4957 N N . VAL A 1 646 ? -10.972 21.882 -60.852 1.00 78.69 646 VAL A N 1
ATOM 4958 C CA . VAL A 1 646 ? -10.679 21.334 -59.514 1.00 78.69 646 VAL A CA 1
ATOM 4959 C C . VAL A 1 646 ? -11.918 20.667 -58.914 1.00 78.69 646 VAL A C 1
ATOM 4961 O O . VAL A 1 646 ? -11.834 19.532 -58.457 1.00 78.69 646 VAL A O 1
ATOM 4964 N N . CYS A 1 647 ? -13.083 21.320 -58.960 1.00 77.19 647 CYS A N 1
ATOM 4965 C CA . CYS A 1 647 ? -14.323 20.744 -58.436 1.00 77.19 647 CYS A CA 1
ATOM 4966 C C . CYS A 1 647 ? -14.758 19.480 -59.191 1.00 77.19 647 CYS A C 1
ATOM 4968 O O . CYS A 1 647 ? -15.235 18.535 -58.566 1.00 77.19 647 CYS A O 1
ATOM 4970 N N . ALA A 1 648 ? -14.599 19.456 -60.519 1.00 75.62 648 ALA A N 1
ATOM 4971 C CA . ALA A 1 648 ? -14.890 18.282 -61.336 1.00 75.62 648 ALA A CA 1
ATOM 4972 C C . ALA A 1 648 ? -13.956 17.116 -60.986 1.00 75.62 648 ALA A C 1
ATOM 4974 O O . ALA A 1 648 ? -14.445 16.020 -60.742 1.00 75.62 648 ALA A O 1
ATOM 4975 N N . ALA A 1 649 ? -12.651 17.377 -60.862 1.00 77.56 649 ALA A N 1
ATOM 4976 C CA . ALA A 1 649 ? -11.663 16.365 -60.498 1.00 77.56 649 ALA A CA 1
ATOM 4977 C C . ALA A 1 649 ? -11.899 15.798 -59.086 1.00 77.56 649 ALA A C 1
ATOM 4979 O O . ALA A 1 649 ? -11.924 14.587 -58.914 1.00 77.56 649 ALA A O 1
ATOM 4980 N N . VAL A 1 650 ? -12.180 16.637 -58.079 1.00 77.25 650 VAL A N 1
ATOM 4981 C CA . VAL A 1 650 ? -12.604 16.141 -56.751 1.00 77.25 650 VAL A CA 1
ATOM 4982 C C . VAL A 1 650 ? -13.903 15.338 -56.861 1.00 77.25 650 VAL A C 1
ATOM 4984 O O . VAL A 1 650 ? -14.039 14.311 -56.211 1.00 77.25 650 VAL A O 1
ATOM 4987 N N . GLY A 1 651 ? -14.858 15.776 -57.687 1.00 75.31 651 GLY A N 1
ATOM 4988 C CA . GLY A 1 651 ? -16.108 15.051 -57.925 1.00 75.31 651 GLY A CA 1
ATOM 4989 C C . GLY A 1 651 ? -15.918 13.659 -58.538 1.00 75.31 651 GLY A C 1
ATOM 4990 O O . GLY A 1 651 ? -16.733 12.781 -58.271 1.00 75.31 651 GLY A O 1
ATOM 4991 N N . GLU A 1 652 ? -14.856 13.446 -59.317 1.00 74.44 652 GLU A N 1
ATOM 4992 C CA . GLU A 1 652 ? -14.460 12.121 -59.812 1.00 74.44 652 GLU A CA 1
ATOM 4993 C C . GLU A 1 652 ? -13.852 11.258 -58.693 1.00 74.44 652 GLU A C 1
ATOM 4995 O O . GLU A 1 652 ? -14.151 10.070 -58.621 1.00 74.44 652 GLU A O 1
ATOM 5000 N N . LEU A 1 653 ? -13.099 11.859 -57.761 1.00 71.25 653 LEU A N 1
ATOM 5001 C CA . LEU A 1 653 ? -12.532 11.168 -56.591 1.00 71.25 653 LEU A CA 1
ATOM 5002 C C . LEU A 1 653 ? -13.581 10.798 -55.522 1.00 71.25 653 LEU A C 1
ATOM 5004 O O . LEU A 1 653 ? -13.426 9.809 -54.814 1.00 71.25 653 LEU A O 1
ATOM 5008 N N . VAL A 1 654 ? -14.678 11.557 -55.426 1.00 67.38 654 VAL A N 1
ATOM 5009 C CA . VAL A 1 654 ? -15.822 11.304 -54.516 1.00 67.38 654 VAL A CA 1
ATOM 5010 C C . VAL A 1 654 ? -16.554 9.983 -54.849 1.00 67.38 654 VAL A C 1
ATOM 5012 O O . VAL A 1 654 ? -17.362 9.505 -54.057 1.00 67.38 654 VAL A O 1
ATOM 5015 N N . ALA A 1 655 ? -16.278 9.362 -56.002 1.00 56.41 655 ALA A N 1
ATOM 5016 C CA . ALA A 1 655 ? -16.928 8.130 -56.453 1.00 56.41 655 ALA A CA 1
ATOM 5017 C C . ALA A 1 655 ? -16.169 6.829 -56.115 1.00 56.41 655 ALA A C 1
ATOM 5019 O O . ALA A 1 655 ? -16.651 5.751 -56.468 1.00 56.41 655 ALA A O 1
ATOM 5020 N N . GLU A 1 656 ? -15.007 6.894 -55.459 1.00 55.38 656 GLU A N 1
ATOM 5021 C CA . GLU A 1 656 ? -14.238 5.693 -55.114 1.00 55.38 656 GLU A CA 1
ATOM 5022 C C . GLU A 1 656 ? -14.815 4.981 -53.877 1.00 55.38 656 GLU A C 1
ATOM 5024 O O . GLU A 1 656 ? -14.936 5.546 -52.788 1.00 55.38 656 GLU A O 1
ATOM 5029 N N . GLU A 1 657 ? -15.182 3.706 -54.042 1.00 55.38 657 GLU A N 1
ATOM 5030 C CA . GLU A 1 657 ? -15.554 2.831 -52.931 1.00 55.38 657 GLU A CA 1
ATOM 5031 C C . GLU A 1 657 ? -14.302 2.485 -52.113 1.00 55.38 657 GLU A C 1
ATOM 5033 O O . GLU A 1 657 ? -13.383 1.830 -52.601 1.00 55.38 657 GLU A O 1
ATOM 5038 N N . GLY A 1 658 ? -14.267 2.917 -50.852 1.00 63.25 658 GLY A N 1
ATOM 5039 C CA . GLY A 1 658 ? -13.154 2.645 -49.948 1.00 63.25 658 GLY A CA 1
ATOM 5040 C C . GLY A 1 658 ? -13.439 3.047 -48.501 1.00 63.25 658 GLY A C 1
ATOM 5041 O O . GLY A 1 658 ? -14.476 3.640 -48.184 1.00 63.25 658 GLY A O 1
ATOM 5042 N N . THR A 1 659 ? -12.503 2.699 -47.616 1.00 67.62 659 THR A N 1
ATOM 5043 C CA . THR A 1 659 ? -12.562 2.984 -46.172 1.00 67.62 659 THR A CA 1
ATOM 5044 C C . THR A 1 659 ? -12.374 4.471 -45.860 1.00 67.62 659 THR A C 1
ATOM 5046 O O . THR A 1 659 ? -12.878 4.957 -44.854 1.00 67.62 659 THR A O 1
ATOM 5049 N N . VAL A 1 660 ? -11.696 5.226 -46.723 1.00 72.44 660 VAL A N 1
ATOM 5050 C CA . VAL A 1 660 ? -11.578 6.688 -46.631 1.00 72.44 660 VAL A CA 1
ATOM 5051 C C . VAL A 1 660 ? -12.459 7.303 -47.710 1.00 72.44 660 VAL A C 1
ATOM 5053 O O . VAL A 1 660 ? -12.280 6.992 -48.886 1.00 72.44 660 VAL A O 1
ATOM 5056 N N . ARG A 1 661 ? -13.390 8.179 -47.327 1.00 75.62 661 ARG A N 1
ATOM 5057 C CA . ARG A 1 661 ? -14.321 8.824 -48.260 1.00 75.62 661 ARG A CA 1
ATOM 5058 C C . ARG A 1 661 ? -14.068 10.314 -48.349 1.00 75.62 661 ARG A C 1
ATOM 5060 O O . ARG A 1 661 ? -13.740 10.964 -47.358 1.00 75.62 661 ARG A O 1
ATOM 5067 N N . VAL A 1 662 ? -14.228 10.832 -49.558 1.00 75.88 662 VAL A N 1
ATOM 5068 C CA . VAL A 1 662 ? -14.203 12.261 -49.845 1.00 75.88 662 VAL A CA 1
ATOM 5069 C C . VAL A 1 662 ? -15.627 12.680 -50.148 1.00 75.88 662 VAL A C 1
ATOM 5071 O O . VAL A 1 662 ? -16.254 12.109 -51.030 1.00 75.88 662 VAL A O 1
ATOM 5074 N N . ASP A 1 663 ? -16.116 13.690 -49.444 1.00 77.88 663 ASP A N 1
ATOM 5075 C CA . ASP A 1 663 ? -17.446 14.251 -49.637 1.00 77.88 663 ASP A CA 1
ATOM 5076 C C . ASP A 1 663 ? -17.365 15.766 -49.827 1.00 77.88 663 ASP A C 1
ATOM 5078 O O . ASP A 1 663 ? -16.469 16.445 -49.324 1.00 77.88 663 ASP A O 1
ATOM 5082 N N . TRP A 1 664 ? -18.356 16.323 -50.516 1.00 78.25 664 TRP A N 1
ATOM 5083 C CA . TRP A 1 664 ? -18.611 17.759 -50.480 1.00 78.25 664 TRP A CA 1
ATOM 5084 C C . TRP A 1 664 ? -19.554 18.078 -49.331 1.00 78.25 664 TRP A C 1
ATOM 5086 O O . TRP A 1 664 ? -20.599 17.438 -49.203 1.00 78.25 664 TRP A O 1
ATOM 5096 N N . ARG A 1 665 ? -19.236 19.100 -48.531 1.00 73.00 665 ARG A N 1
ATOM 5097 C CA . ARG A 1 665 ? -20.162 19.651 -47.533 1.00 73.00 665 ARG A CA 1
ATOM 5098 C C . ARG A 1 665 ? -20.107 21.170 -47.491 1.00 73.00 665 ARG A C 1
ATOM 5100 O O . ARG A 1 665 ? -19.084 21.777 -47.793 1.00 73.00 665 ARG A O 1
ATOM 5107 N N . VAL A 1 666 ? -21.222 21.784 -47.116 1.00 71.06 666 VAL A N 1
ATOM 5108 C CA . VAL A 1 666 ? -21.284 23.217 -46.817 1.00 71.06 666 VAL A CA 1
ATOM 5109 C C . VAL A 1 666 ? -21.150 23.380 -45.311 1.00 71.06 666 VAL A C 1
ATOM 5111 O O . VAL A 1 666 ? -21.973 22.844 -44.566 1.00 71.06 666 VAL A O 1
ATOM 5114 N N . LEU A 1 667 ? -20.105 24.086 -44.887 1.00 65.38 667 LEU A N 1
ATOM 5115 C CA . LEU A 1 667 ? -19.873 24.475 -43.504 1.00 65.38 667 LEU A CA 1
ATOM 5116 C C . LEU A 1 667 ? -20.649 25.757 -43.223 1.00 65.38 667 LEU A C 1
ATOM 5118 O O . LEU A 1 667 ? -20.410 26.769 -43.883 1.00 65.38 667 LEU A O 1
ATOM 5122 N N . LEU A 1 668 ? -21.550 25.726 -42.247 1.00 65.19 668 LEU A N 1
ATOM 5123 C CA . LEU A 1 668 ? -22.252 26.911 -41.769 1.00 65.19 668 LEU A CA 1
ATOM 5124 C C . LEU A 1 668 ? -21.583 27.398 -40.484 1.00 65.19 668 LEU A C 1
ATOM 5126 O O . LEU A 1 668 ? -21.447 26.635 -39.536 1.00 65.19 668 LEU A O 1
ATOM 5130 N N . SER A 1 669 ? -21.154 28.656 -40.454 1.00 58.72 669 SER A N 1
ATOM 5131 C CA . SER A 1 669 ? -20.566 29.285 -39.270 1.00 58.72 669 SER A CA 1
ATOM 5132 C C . SER A 1 669 ? -21.652 29.964 -38.431 1.00 58.72 669 SER A C 1
ATOM 5134 O O . SER A 1 669 ? -22.411 30.786 -38.955 1.00 58.72 669 SER A O 1
ATOM 5136 N N . ASN A 1 670 ? -21.696 29.639 -37.136 1.00 59.78 670 ASN A N 1
ATOM 5137 C CA . ASN A 1 670 ? -22.583 30.224 -36.126 1.00 59.78 670 ASN A CA 1
ATOM 5138 C C . ASN A 1 670 ? -21.754 30.964 -35.051 1.00 59.78 670 ASN A C 1
ATOM 5140 O O . ASN A 1 670 ? -20.566 30.686 -34.883 1.00 59.78 670 ASN A O 1
ATOM 5144 N N . ASP A 1 671 ? -22.377 31.892 -34.311 1.00 46.75 671 ASP A N 1
ATOM 5145 C CA . ASP A 1 671 ? -21.719 32.762 -33.305 1.00 46.75 671 ASP A CA 1
ATOM 5146 C C . ASP A 1 671 ? -21.031 31.991 -32.156 1.00 46.75 671 ASP A C 1
ATOM 5148 O O . ASP A 1 671 ? -20.171 32.531 -31.462 1.00 46.75 671 ASP A O 1
ATOM 5152 N N . ASP A 1 672 ? -21.397 30.729 -31.939 1.00 47.56 672 ASP A N 1
ATOM 5153 C CA . ASP A 1 672 ? -20.908 29.856 -30.868 1.00 47.56 672 ASP A CA 1
ATOM 5154 C C . ASP A 1 672 ? -19.749 28.933 -31.293 1.00 47.56 672 ASP A C 1
ATOM 5156 O O . ASP A 1 672 ? -19.257 28.139 -30.487 1.00 47.56 672 ASP A O 1
ATOM 5160 N N . GLY A 1 673 ? -19.293 29.025 -32.548 1.00 48.25 673 GLY A N 1
ATOM 5161 C CA . GLY A 1 673 ? -18.207 28.197 -33.082 1.00 48.25 673 GLY A CA 1
ATOM 5162 C C . GLY A 1 673 ? -18.576 26.720 -33.293 1.00 48.25 673 GLY A C 1
ATOM 5163 O O . GLY A 1 673 ? -17.710 25.930 -33.677 1.00 48.25 673 GLY A O 1
ATOM 5164 N N . GLN A 1 674 ? -19.840 26.335 -33.078 1.00 47.78 674 GLN A N 1
ATOM 5165 C CA . GLN A 1 674 ? -20.373 25.014 -33.414 1.00 47.78 674 GLN A CA 1
ATOM 5166 C C . GLN A 1 674 ? -21.045 25.098 -34.786 1.00 47.78 674 GLN A C 1
ATOM 5168 O O . GLN A 1 674 ? -22.238 25.361 -34.911 1.00 47.78 674 GLN A O 1
ATOM 5173 N N . GLY A 1 675 ? -20.246 24.961 -35.843 1.00 53.12 675 GLY A N 1
ATOM 5174 C CA . GLY A 1 675 ? -20.782 24.965 -37.200 1.00 53.12 675 GLY A CA 1
ATOM 5175 C C . GLY A 1 675 ? -21.588 23.701 -37.508 1.00 53.12 675 GLY A C 1
ATOM 5176 O O . GLY A 1 675 ? -21.158 22.599 -37.168 1.00 53.12 675 GLY A O 1
ATOM 5177 N N . ASP A 1 676 ? -22.728 23.862 -38.183 1.00 54.00 676 ASP A N 1
ATOM 5178 C CA . ASP A 1 676 ? -23.547 22.759 -38.698 1.00 54.00 676 ASP A CA 1
ATOM 5179 C C . ASP A 1 676 ? -23.191 22.453 -40.162 1.00 54.00 676 ASP A C 1
ATOM 5181 O O . ASP A 1 676 ? -22.804 23.336 -40.935 1.00 54.00 676 ASP A O 1
ATOM 5185 N N . TRP A 1 677 ? -23.351 21.189 -40.564 1.00 58.84 677 TRP A N 1
ATOM 5186 C CA . TRP A 1 677 ? -23.065 20.723 -41.921 1.00 58.84 677 TRP A CA 1
ATOM 5187 C C . TRP A 1 677 ? -24.332 20.481 -42.731 1.00 58.84 677 TRP A C 1
ATOM 5189 O O . TRP A 1 677 ? -25.279 19.861 -42.250 1.00 58.84 677 TRP A O 1
ATOM 5199 N N . LEU A 1 678 ? -24.295 20.849 -44.012 1.00 54.59 678 LEU A N 1
ATOM 5200 C CA . LEU A 1 678 ? -25.293 20.424 -44.993 1.00 54.59 678 LEU A CA 1
ATOM 5201 C C . LEU A 1 678 ? -24.630 19.711 -46.169 1.00 54.59 678 LEU A C 1
ATOM 5203 O O . LEU A 1 678 ? -23.592 20.147 -46.671 1.00 54.59 678 LEU A O 1
ATOM 5207 N N . THR A 1 679 ? -25.249 18.623 -46.629 1.00 52.06 679 THR A N 1
ATOM 5208 C CA . THR A 1 679 ? -24.838 17.928 -47.853 1.00 52.06 679 THR A CA 1
ATOM 5209 C C . THR A 1 679 ? -25.382 18.695 -49.062 1.00 52.06 679 THR A C 1
ATOM 5211 O O . THR A 1 679 ? -26.601 18.740 -49.253 1.00 52.06 679 THR A O 1
ATOM 5214 N N . PRO A 1 680 ? -24.525 19.308 -49.891 1.00 54.53 680 PRO A N 1
ATOM 5215 C CA . PRO A 1 680 ? -24.966 20.029 -51.068 1.00 54.53 680 PRO A CA 1
ATOM 5216 C C . PRO A 1 680 ? -25.490 19.023 -52.105 1.00 54.53 680 PRO A C 1
ATOM 5218 O O . PRO A 1 680 ? -24.838 18.026 -52.420 1.00 54.53 680 PRO A O 1
ATOM 5221 N N . ARG A 1 681 ? -26.699 19.254 -52.633 1.00 52.28 681 ARG A N 1
ATOM 5222 C CA . ARG A 1 681 ? -27.291 18.397 -53.673 1.00 52.28 681 ARG A CA 1
ATOM 5223 C C . ARG A 1 681 ? -27.061 18.997 -55.052 1.00 52.28 681 ARG A C 1
ATOM 5225 O O . ARG A 1 681 ? -27.398 20.151 -55.305 1.00 52.28 681 ARG A O 1
ATOM 5232 N N . ARG A 1 682 ? -26.528 18.184 -55.965 1.00 47.19 682 ARG A N 1
ATOM 5233 C CA . ARG A 1 682 ? -26.345 18.548 -57.373 1.00 47.19 682 ARG A CA 1
ATOM 5234 C C . ARG A 1 682 ? -27.705 18.545 -58.077 1.00 47.19 682 ARG A C 1
ATOM 5236 O O . ARG A 1 682 ? -28.309 17.484 -58.224 1.00 47.19 682 ARG A O 1
ATOM 5243 N N . ARG A 1 683 ? -28.194 19.704 -58.532 1.00 42.53 683 ARG A N 1
ATOM 5244 C CA . ARG A 1 683 ? -29.328 19.748 -59.469 1.00 42.53 683 ARG A CA 1
ATOM 5245 C C . ARG A 1 683 ? -28.854 19.453 -60.889 1.00 42.53 683 ARG A C 1
ATOM 5247 O O . ARG A 1 683 ? -27.768 19.850 -61.300 1.00 42.53 683 ARG A O 1
ATOM 5254 N N . CYS A 1 684 ? -29.687 18.739 -61.637 1.00 40.16 684 CYS A N 1
ATOM 5255 C CA . CYS A 1 684 ? -29.484 18.460 -63.054 1.00 40.16 684 CYS A CA 1
ATOM 5256 C C . CYS A 1 684 ? -29.888 19.673 -63.913 1.00 40.16 684 CYS A C 1
ATOM 5258 O O . CYS A 1 684 ? -30.836 19.572 -64.679 1.00 40.16 684 CYS A O 1
ATOM 5260 N N . GLU A 1 685 ? -29.206 20.813 -63.789 1.00 41.88 685 GLU A N 1
ATOM 5261 C CA . GLU A 1 685 ? -29.315 21.936 -64.737 1.00 41.88 685 GLU A CA 1
ATOM 5262 C C . GLU A 1 685 ? -27.917 22.513 -65.052 1.00 41.88 685 GLU A C 1
ATOM 5264 O O . GLU A 1 685 ? -26.971 22.229 -64.315 1.00 41.88 685 GLU A O 1
ATOM 5269 N N . PRO A 1 686 ? -27.736 23.239 -66.178 1.00 44.78 686 PRO A N 1
ATOM 5270 C CA . PRO A 1 686 ? -26.413 23.628 -66.687 1.00 44.78 686 PRO A CA 1
ATOM 5271 C C . PRO A 1 686 ? -25.690 24.673 -65.830 1.00 44.78 686 PRO A C 1
ATOM 5273 O O . PRO A 1 686 ? -24.481 24.839 -65.982 1.00 44.78 686 PRO A O 1
ATOM 5276 N N . ASP A 1 687 ? -26.417 25.351 -64.944 1.00 45.25 687 ASP A N 1
ATOM 5277 C CA . ASP A 1 687 ? -25.874 26.341 -64.025 1.00 45.25 687 ASP A CA 1
ATOM 5278 C C . ASP A 1 687 ? -25.629 25.676 -62.663 1.00 45.25 687 ASP A C 1
ATOM 5280 O O . ASP A 1 687 ? -26.534 25.113 -62.048 1.00 45.25 687 ASP A O 1
ATOM 5284 N N . TRP A 1 688 ? -24.370 25.690 -62.217 1.00 44.41 688 TRP A N 1
ATOM 5285 C CA . TRP A 1 688 ? -23.869 25.010 -61.014 1.00 44.41 688 TRP A CA 1
ATOM 5286 C C . TRP A 1 688 ? -24.367 25.629 -59.688 1.00 44.41 688 TRP A C 1
ATOM 5288 O O . TRP A 1 688 ? -23.561 25.970 -58.822 1.00 44.41 688 TRP A O 1
ATOM 5298 N N . GLU A 1 689 ? -25.675 25.788 -59.496 1.00 41.69 689 GLU A N 1
ATOM 5299 C CA . GLU A 1 689 ? -26.237 26.222 -58.214 1.00 41.69 689 GLU A CA 1
ATOM 5300 C C . GLU A 1 689 ? -26.378 25.033 -57.252 1.00 41.69 689 GLU A C 1
ATOM 5302 O O . GLU A 1 689 ? -27.249 24.171 -57.387 1.00 41.69 689 GLU A O 1
ATOM 5307 N N . TRP A 1 690 ? -25.497 24.989 -56.251 1.00 47.16 690 TRP A N 1
ATOM 5308 C CA . TRP A 1 690 ? -25.607 24.085 -55.110 1.00 47.16 690 TRP A CA 1
ATOM 5309 C C . TRP A 1 690 ? -26.567 24.693 -54.080 1.00 47.16 690 TRP A C 1
ATOM 5311 O O . TRP A 1 690 ? -26.274 25.743 -53.512 1.00 47.16 690 TRP A O 1
ATOM 5321 N N . GLN A 1 691 ? -27.705 24.044 -53.818 1.00 42.78 691 GLN A N 1
ATOM 5322 C CA . GLN A 1 691 ? -28.596 24.413 -52.709 1.00 42.78 691 GLN A CA 1
ATOM 5323 C C . GLN A 1 691 ? -28.392 23.473 -51.517 1.00 42.78 691 GLN A C 1
ATOM 5325 O O . GLN A 1 691 ? -28.262 22.256 -51.681 1.00 42.78 691 GLN A O 1
ATOM 5330 N N . ALA A 1 692 ? -28.362 24.058 -50.319 1.00 45.22 692 ALA A N 1
ATOM 5331 C CA . ALA A 1 692 ? -28.277 23.355 -49.048 1.00 45.22 692 ALA A CA 1
ATOM 5332 C C . ALA A 1 692 ? -29.671 23.343 -48.389 1.00 45.22 692 ALA A C 1
ATOM 5334 O O . ALA A 1 692 ? -30.238 24.406 -48.140 1.00 45.22 692 ALA A O 1
ATOM 5335 N N . ASP A 1 693 ? -30.238 22.165 -48.117 1.00 43.53 693 ASP A N 1
ATOM 5336 C CA . ASP A 1 693 ? -31.530 22.044 -47.424 1.00 43.53 693 ASP A CA 1
ATOM 5337 C C . ASP A 1 693 ? -31.306 22.195 -45.904 1.00 43.53 693 ASP A C 1
ATOM 5339 O O . ASP A 1 693 ? -30.962 21.229 -45.225 1.00 43.53 693 ASP A O 1
ATOM 5343 N N . SER A 1 694 ? -31.454 23.408 -45.358 1.00 43.56 694 SER A N 1
ATOM 5344 C CA . SER A 1 694 ? -31.275 23.665 -43.916 1.00 43.56 694 SER A CA 1
ATOM 5345 C C . SER A 1 694 ? -32.391 23.044 -43.065 1.00 43.56 694 SER A C 1
ATOM 5347 O O . SER A 1 694 ? -33.575 23.234 -43.344 1.00 43.56 694 SER A O 1
ATOM 5349 N N . CYS A 1 695 ? -32.016 22.354 -41.981 1.00 39.19 695 CYS A N 1
ATOM 5350 C CA . CYS A 1 695 ? -32.938 21.910 -40.926 1.00 39.19 695 CYS A CA 1
ATOM 5351 C C . CYS A 1 695 ? -32.968 22.856 -39.704 1.00 39.19 695 CYS A C 1
ATOM 5353 O O . CYS A 1 695 ? -33.703 22.585 -38.750 1.00 39.19 695 CYS A O 1
ATOM 5355 N N . SER A 1 696 ? -32.185 23.943 -39.694 1.00 43.59 696 SER A N 1
ATOM 5356 C CA . SER A 1 696 ? -32.059 24.841 -38.537 1.00 43.59 696 SER A CA 1
ATOM 5357 C C . SER A 1 696 ? -33.036 26.028 -38.613 1.00 43.59 696 SER A C 1
ATOM 5359 O O . SER A 1 696 ? -33.418 26.490 -39.686 1.00 43.59 696 SER A O 1
ATOM 5361 N N . ARG A 1 697 ? -33.490 26.517 -37.448 1.00 44.94 697 ARG A N 1
ATOM 5362 C CA . ARG A 1 697 ? -34.435 27.651 -37.324 1.00 44.94 697 ARG A CA 1
ATOM 5363 C C . ARG A 1 697 ? -33.755 29.032 -37.271 1.00 44.94 697 ARG A C 1
ATOM 5365 O O . ARG A 1 697 ? -34.467 30.021 -37.115 1.00 44.94 697 ARG A O 1
ATOM 5372 N N . ALA A 1 698 ? -32.426 29.111 -37.373 1.00 50.31 698 ALA A N 1
ATOM 5373 C CA . ALA A 1 698 ? -31.655 30.356 -37.291 1.00 50.31 698 ALA A CA 1
ATOM 5374 C C . ALA A 1 698 ? -30.788 30.555 -38.548 1.00 50.31 698 ALA A C 1
ATOM 5376 O O . ALA A 1 698 ? -30.263 29.585 -39.091 1.00 50.31 698 ALA A O 1
ATOM 5377 N N . GLU A 1 699 ? -30.663 31.801 -39.017 1.00 48.97 699 GLU A N 1
ATOM 5378 C CA . GLU A 1 699 ? -29.840 32.150 -40.185 1.00 48.97 699 GLU A CA 1
ATOM 5379 C C . GLU A 1 699 ? -28.336 32.097 -39.831 1.00 48.97 699 GLU A C 1
ATOM 5381 O O . GLU A 1 699 ? -27.933 32.726 -38.852 1.00 48.97 699 GLU A O 1
ATOM 5386 N N . PRO A 1 700 ? -27.503 31.366 -40.597 1.00 55.47 700 PRO A N 1
ATOM 5387 C CA . PRO A 1 700 ? -26.061 31.268 -40.361 1.00 55.47 700 PRO A CA 1
ATOM 5388 C C . PRO A 1 700 ? -25.312 32.550 -40.768 1.00 55.47 700 PRO A C 1
ATOM 5390 O O . PRO A 1 700 ? -25.734 33.267 -41.675 1.00 55.47 700 PRO A O 1
ATOM 5393 N N . ILE A 1 701 ? -24.167 32.815 -40.129 1.00 57.28 701 ILE A N 1
ATOM 5394 C CA . ILE A 1 701 ? -23.371 34.052 -40.289 1.00 57.28 701 ILE A CA 1
ATOM 5395 C C . ILE A 1 701 ? -22.513 34.018 -41.558 1.00 57.28 701 ILE A C 1
ATOM 5397 O O . ILE A 1 701 ? -22.320 35.039 -42.218 1.00 57.28 701 ILE A O 1
ATOM 5401 N N . ALA A 1 702 ? -21.993 32.842 -41.906 1.00 62.59 702 ALA A N 1
ATOM 5402 C CA . ALA A 1 702 ? -21.241 32.601 -43.133 1.00 62.59 702 ALA A CA 1
ATOM 5403 C C . ALA A 1 702 ? -21.398 31.139 -43.568 1.00 62.59 702 ALA A C 1
ATOM 5405 O O . ALA A 1 702 ? -21.617 30.264 -42.730 1.00 62.59 702 ALA A O 1
ATOM 5406 N N . ALA A 1 703 ? -21.278 30.874 -44.868 1.00 63.81 703 ALA A N 1
ATOM 5407 C CA . ALA A 1 703 ? -21.314 29.528 -45.425 1.00 63.81 703 ALA A CA 1
ATOM 5408 C C . ALA A 1 703 ? -20.131 29.326 -46.376 1.00 63.81 703 ALA A C 1
ATOM 5410 O O . ALA A 1 703 ? -19.973 30.102 -47.317 1.00 63.81 703 ALA A O 1
ATOM 5411 N N . ASP A 1 704 ? -19.346 28.273 -46.152 1.00 66.50 704 ASP A N 1
ATOM 5412 C CA . ASP A 1 704 ? -18.205 27.913 -46.994 1.00 66.50 704 ASP A CA 1
ATOM 5413 C C . ASP A 1 704 ? -18.358 26.490 -47.535 1.00 66.50 704 ASP A C 1
ATOM 5415 O O . ASP A 1 704 ? -18.650 25.545 -46.802 1.00 66.50 704 ASP A O 1
ATOM 5419 N N . LEU A 1 705 ? -18.137 26.315 -48.840 1.00 74.88 705 LEU A N 1
ATOM 5420 C CA . LEU A 1 705 ? -18.050 24.987 -49.440 1.00 74.88 705 LEU A CA 1
ATOM 5421 C C . LEU A 1 705 ? -16.689 24.373 -49.088 1.00 74.88 705 LEU A C 1
ATOM 5423 O O . LEU A 1 705 ? -15.642 24.968 -49.357 1.00 74.88 705 LEU A O 1
ATOM 5427 N N . ALA A 1 706 ? -16.702 23.176 -48.517 1.00 77.12 706 ALA A N 1
ATOM 5428 C CA . ALA A 1 706 ? -15.510 22.452 -48.112 1.00 77.12 706 ALA A CA 1
ATOM 5429 C C . ALA A 1 706 ? -15.517 21.031 -48.676 1.00 77.12 706 ALA A C 1
ATOM 5431 O O . ALA A 1 706 ? -16.564 20.398 -48.842 1.00 77.12 706 ALA A O 1
ATOM 5432 N N . VAL A 1 707 ? -14.316 20.532 -48.949 1.00 80.31 707 VAL A N 1
ATOM 5433 C CA . VAL A 1 707 ? -14.100 19.103 -49.163 1.00 80.31 707 VAL A CA 1
ATOM 5434 C C . VAL A 1 707 ? -13.866 18.481 -47.797 1.00 80.31 707 VAL A C 1
ATOM 5436 O O . VAL A 1 707 ? -13.081 19.010 -47.008 1.00 80.31 707 VAL A O 1
ATOM 5439 N N . VAL A 1 708 ? -14.550 17.378 -47.521 1.00 78.94 708 VAL A N 1
ATOM 5440 C CA . VAL A 1 708 ? -14.491 16.647 -46.259 1.00 78.94 708 VAL A CA 1
ATOM 5441 C C . VAL A 1 708 ? -13.897 15.271 -46.514 1.00 78.94 708 VAL A C 1
ATOM 5443 O O . VAL A 1 708 ? -14.302 14.586 -47.446 1.00 78.94 708 VAL A O 1
ATOM 5446 N N . LEU A 1 709 ? -12.937 14.882 -45.684 1.00 78.56 709 LEU A N 1
ATOM 5447 C CA . LEU A 1 709 ? -12.351 13.554 -45.651 1.00 78.56 709 LEU A CA 1
ATOM 5448 C C . LEU A 1 709 ? -12.842 12.844 -44.389 1.00 78.56 709 LEU A C 1
ATOM 5450 O O . LEU A 1 709 ? -12.600 13.318 -43.276 1.00 78.56 709 LEU A O 1
ATOM 5454 N N . SER A 1 710 ? -13.525 11.719 -44.564 1.00 76.06 710 SER A N 1
ATOM 5455 C CA . SER A 1 710 ? -14.099 10.918 -43.484 1.00 76.06 710 SER A CA 1
ATOM 5456 C C . SER A 1 710 ? -13.572 9.486 -43.524 1.00 76.06 710 SER A C 1
ATOM 5458 O O . SER A 1 710 ? -13.207 8.955 -44.576 1.00 76.06 710 SER A O 1
ATOM 5460 N N . LEU A 1 711 ? -13.524 8.848 -42.354 1.00 75.00 711 LEU A N 1
ATOM 5461 C CA . LEU A 1 711 ? -13.147 7.447 -42.225 1.00 75.00 711 LEU A CA 1
ATOM 5462 C C . LEU A 1 711 ? -14.395 6.601 -41.972 1.00 75.00 711 LEU A C 1
ATOM 5464 O O . LEU A 1 711 ? -15.132 6.824 -41.014 1.00 75.00 711 LEU A O 1
ATOM 5468 N N . HIS A 1 712 ? -14.591 5.596 -42.813 1.00 76.81 712 HIS A N 1
ATOM 5469 C CA . HIS A 1 712 ? -15.657 4.607 -42.741 1.00 76.81 712 HIS A CA 1
ATOM 5470 C C . HIS A 1 712 ? -15.049 3.207 -42.587 1.00 76.81 712 HIS A C 1
ATOM 5472 O O . HIS A 1 712 ? -15.002 2.452 -43.560 1.00 76.81 712 HIS A O 1
ATOM 5478 N N . PRO A 1 713 ? -14.551 2.869 -41.382 1.00 74.25 713 PRO A N 1
ATOM 5479 C CA . PRO A 1 713 ? -13.949 1.570 -41.117 1.00 74.25 713 PRO A CA 1
ATOM 5480 C C . PRO A 1 713 ? -14.928 0.428 -41.413 1.00 74.25 713 PRO A C 1
ATOM 5482 O O . PRO A 1 713 ? -16.124 0.534 -41.127 1.00 74.25 713 PRO A O 1
ATOM 5485 N N . SER A 1 714 ? -14.417 -0.674 -41.957 1.00 79.00 714 SER A N 1
ATOM 5486 C CA . SER A 1 714 ? -15.201 -1.900 -42.160 1.00 79.00 714 SER A CA 1
ATOM 5487 C C . SER A 1 714 ? -14.921 -2.900 -41.034 1.00 79.00 714 SER A C 1
ATOM 5489 O O . SER A 1 714 ? -13.845 -2.838 -40.449 1.00 79.00 714 SER A O 1
ATOM 5491 N N . PRO A 1 715 ? -15.843 -3.804 -40.667 1.00 77.25 715 PRO A N 1
ATOM 5492 C CA . PRO A 1 715 ? -15.532 -4.855 -39.699 1.00 77.25 715 PRO A CA 1
ATOM 5493 C C . PRO A 1 715 ? -14.363 -5.713 -40.197 1.00 77.25 715 PRO A C 1
ATOM 5495 O O . PRO A 1 715 ? -14.372 -6.145 -41.349 1.00 77.25 715 PRO A O 1
ATOM 5498 N N . ALA A 1 716 ? -13.368 -5.970 -39.349 1.00 75.62 716 ALA A N 1
ATOM 5499 C CA . ALA A 1 716 ? -12.261 -6.840 -39.726 1.00 75.62 716 ALA A CA 1
ATOM 5500 C C . ALA A 1 716 ? -12.703 -8.311 -39.702 1.00 75.62 716 ALA A C 1
ATOM 5502 O O . ALA A 1 716 ? -13.370 -8.759 -38.769 1.00 75.62 716 ALA A O 1
ATOM 5503 N N . ASP A 1 717 ? -12.259 -9.094 -40.686 1.00 68.50 717 ASP A N 1
ATOM 5504 C CA . ASP A 1 717 ? -12.579 -10.525 -40.825 1.00 68.50 717 ASP A CA 1
ATOM 5505 C C . ASP A 1 717 ? -11.690 -11.401 -39.906 1.00 68.50 717 ASP A C 1
ATOM 5507 O O . ASP A 1 717 ? -11.122 -12.424 -40.297 1.00 68.50 717 ASP A O 1
ATOM 5511 N N . ARG A 1 718 ? -11.493 -10.951 -38.658 1.00 68.50 718 ARG A N 1
ATOM 5512 C CA . ARG A 1 718 ? -10.704 -11.631 -37.622 1.00 68.50 718 ARG A CA 1
ATOM 5513 C C . ARG A 1 718 ? -11.217 -11.310 -36.212 1.00 68.50 718 ARG A C 1
ATOM 5515 O O . ARG A 1 718 ? -11.730 -10.217 -35.989 1.00 68.50 718 ARG A O 1
ATOM 5522 N N . PRO A 1 719 ? -11.044 -12.217 -35.233 1.00 59.31 719 PRO A N 1
ATOM 5523 C CA . PRO A 1 719 ? -11.364 -11.915 -33.841 1.00 59.31 719 PRO A CA 1
ATOM 5524 C C . PRO A 1 719 ? -10.440 -10.827 -33.269 1.00 59.31 719 PRO A C 1
ATOM 5526 O O . PRO A 1 719 ? -9.291 -10.672 -33.707 1.00 59.31 719 PRO A O 1
ATOM 5529 N N . CYS A 1 720 ? -10.945 -10.100 -32.266 1.00 60.56 720 CYS A N 1
ATOM 5530 C CA . CYS A 1 720 ? -10.163 -9.119 -31.513 1.00 60.56 720 CYS A CA 1
ATOM 5531 C C . CYS A 1 720 ? -8.982 -9.806 -30.826 1.00 60.56 720 CYS A C 1
ATOM 5533 O O . CYS A 1 720 ? -9.128 -10.901 -30.279 1.00 60.56 720 CYS A O 1
ATOM 5535 N N . ARG A 1 721 ? -7.803 -9.174 -30.875 1.00 59.31 721 ARG A N 1
ATOM 5536 C CA . ARG A 1 721 ? -6.622 -9.644 -30.127 1.00 59.31 721 ARG A CA 1
ATOM 5537 C C . ARG A 1 721 ? -6.743 -9.375 -28.628 1.00 59.31 721 ARG A C 1
ATOM 5539 O O . ARG A 1 721 ? -6.095 -10.055 -27.837 1.00 59.31 721 ARG A O 1
ATOM 5546 N N . ALA A 1 722 ? -7.580 -8.419 -28.238 1.00 51.34 722 ALA A N 1
ATOM 5547 C CA . ALA A 1 722 ? -7.898 -8.156 -26.846 1.00 51.34 722 ALA A CA 1
ATOM 5548 C C . ALA A 1 722 ? -8.980 -9.126 -26.331 1.00 51.34 722 ALA A C 1
ATOM 5550 O O . ALA A 1 722 ? -9.869 -9.516 -27.094 1.00 51.34 722 ALA A O 1
ATOM 5551 N N . PRO A 1 723 ? -8.926 -9.536 -25.050 1.00 46.75 723 PRO A N 1
ATOM 5552 C CA . PRO A 1 723 ? -9.974 -10.357 -24.451 1.00 46.75 723 PRO A CA 1
ATOM 5553 C C . PRO A 1 723 ? -11.330 -9.644 -24.553 1.00 46.75 723 PRO A C 1
ATOM 5555 O O . PRO A 1 723 ? -11.426 -8.443 -24.299 1.00 46.75 723 PRO A O 1
ATOM 5558 N N . ALA A 1 724 ? -12.371 -10.381 -24.954 1.00 40.12 724 ALA A N 1
ATOM 5559 C CA . ALA A 1 724 ? -13.723 -9.842 -25.062 1.00 40.12 724 ALA A CA 1
ATOM 5560 C C . ALA A 1 724 ? -14.193 -9.331 -23.691 1.00 40.12 724 ALA A C 1
ATOM 5562 O O . ALA A 1 724 ? -14.067 -10.041 -22.695 1.00 40.12 724 ALA A O 1
ATOM 5563 N N . LEU A 1 725 ? -14.772 -8.128 -23.666 1.00 39.81 725 LEU A N 1
ATOM 5564 C CA . LEU A 1 725 ? -15.283 -7.452 -22.465 1.00 39.81 725 LEU A CA 1
ATOM 5565 C C . LEU A 1 725 ? -16.427 -8.201 -21.745 1.00 39.81 725 LEU A C 1
ATOM 5567 O O . LEU A 1 725 ? -16.868 -7.748 -20.696 1.00 39.81 725 LEU A O 1
ATOM 5571 N N . ASP A 1 726 ? -16.883 -9.351 -22.257 1.00 32.09 726 ASP A N 1
ATOM 5572 C CA . ASP A 1 726 ? -18.054 -10.070 -21.756 1.00 32.09 726 ASP A CA 1
ATOM 5573 C C . ASP A 1 726 ? -17.770 -11.552 -21.446 1.00 32.09 726 ASP A C 1
ATOM 5575 O O . ASP A 1 726 ? -18.025 -12.467 -22.234 1.00 32.09 726 ASP A O 1
ATOM 5579 N N . SER A 1 727 ? -17.315 -11.806 -20.219 1.00 32.59 727 SER A N 1
ATOM 5580 C CA . SER A 1 727 ? -17.687 -13.018 -19.488 1.00 32.59 727 SER A CA 1
ATOM 5581 C C . SER A 1 727 ? -18.464 -12.648 -18.224 1.00 32.59 727 SER A C 1
ATOM 5583 O O . SER A 1 727 ? -18.038 -12.950 -17.112 1.00 32.59 727 SER A O 1
ATOM 5585 N N . GLY A 1 728 ? -19.635 -12.030 -18.424 1.00 26.16 728 GLY A N 1
ATOM 5586 C CA . GLY A 1 728 ? -20.837 -12.413 -17.686 1.00 26.16 728 GLY A CA 1
ATOM 5587 C C . GLY A 1 728 ? -21.637 -11.300 -17.015 1.00 26.16 728 GLY A C 1
ATOM 5588 O O . GLY A 1 728 ? -21.621 -11.250 -15.797 1.00 26.16 728 GLY A O 1
ATOM 5589 N N . VAL A 1 729 ? -22.465 -10.562 -17.771 1.00 26.53 729 VAL A N 1
ATOM 5590 C CA . VAL A 1 729 ? -23.930 -10.485 -17.546 1.00 26.53 729 VAL A CA 1
ATOM 5591 C C . VAL A 1 729 ? -24.610 -10.198 -18.892 1.00 26.53 729 VAL A C 1
ATOM 5593 O O . VAL A 1 729 ? -24.741 -9.046 -19.295 1.00 26.53 729 VAL A O 1
ATOM 5596 N N . SER A 1 730 ? -25.120 -11.225 -19.582 1.00 31.02 730 SER A N 1
ATOM 5597 C CA . SER A 1 730 ? -26.102 -10.966 -20.640 1.00 31.02 730 SER A CA 1
ATOM 5598 C C . SER A 1 730 ? -27.485 -10.840 -20.014 1.00 31.02 730 SER A C 1
ATOM 5600 O O . SER A 1 730 ? -27.965 -11.741 -19.325 1.00 31.02 730 SER A O 1
ATOM 5602 N N . ARG A 1 731 ? -28.128 -9.700 -20.261 1.00 29.72 731 ARG A N 1
ATOM 5603 C CA . ARG A 1 731 ? -29.557 -9.494 -20.035 1.00 29.72 731 ARG A CA 1
ATOM 5604 C C . ARG A 1 731 ? -30.355 -10.492 -20.879 1.00 29.72 731 ARG A C 1
ATOM 5606 O O . ARG A 1 731 ? -30.598 -10.236 -22.053 1.00 29.72 731 ARG A O 1
ATOM 5613 N N . SER A 1 732 ? -30.806 -11.589 -20.291 1.00 28.34 732 SER A N 1
ATOM 5614 C CA . SER A 1 732 ? -32.185 -12.084 -20.432 1.00 28.34 732 SER A CA 1
ATOM 5615 C C . SER A 1 732 ? -32.362 -13.391 -19.666 1.00 28.34 732 SER A C 1
ATOM 5617 O O . SER A 1 732 ? -31.536 -14.297 -19.738 1.00 28.34 732 SER A O 1
ATOM 5619 N N . ASP A 1 733 ? -33.447 -13.429 -18.901 1.00 29.89 733 ASP A N 1
ATOM 5620 C CA . ASP A 1 733 ? -33.940 -14.592 -18.182 1.00 29.89 733 ASP A CA 1
ATOM 5621 C C . ASP A 1 733 ? -34.361 -15.721 -19.136 1.00 29.89 733 ASP A C 1
ATOM 5623 O O . ASP A 1 733 ? -34.806 -15.475 -20.256 1.00 29.89 733 ASP A O 1
ATOM 5627 N N . GLU A 1 734 ? -34.322 -16.938 -18.590 1.00 29.62 734 GLU A N 1
ATOM 5628 C CA . GLU A 1 734 ? -34.874 -18.203 -19.097 1.00 29.62 734 GLU A CA 1
ATOM 5629 C C . GLU A 1 734 ? -33.930 -19.126 -19.897 1.00 29.62 734 GLU A C 1
ATOM 5631 O O . GLU A 1 734 ? -33.200 -18.750 -20.805 1.00 29.62 734 GLU A O 1
ATOM 5636 N N . ASP A 1 735 ? -34.008 -20.405 -19.525 1.00 30.80 735 ASP A N 1
ATOM 5637 C CA . ASP A 1 735 ? -33.493 -21.583 -20.228 1.00 30.80 735 ASP A CA 1
ATOM 5638 C C . ASP A 1 735 ? -32.048 -22.040 -19.970 1.00 30.80 735 ASP A C 1
ATOM 5640 O O . ASP A 1 735 ? -31.299 -22.529 -20.818 1.00 30.80 735 ASP A O 1
ATOM 5644 N N . PHE A 1 736 ? -31.777 -22.157 -18.670 1.00 28.81 736 PHE A N 1
ATOM 5645 C CA . PHE A 1 736 ? -31.420 -23.455 -18.085 1.00 28.81 736 PHE A CA 1
ATOM 5646 C C . PHE A 1 736 ? -32.172 -24.602 -18.816 1.00 28.81 736 PHE A C 1
ATOM 5648 O O . PHE A 1 736 ? -33.396 -24.627 -18.785 1.00 28.81 736 PHE A O 1
ATOM 5655 N N . LEU A 1 737 ? -31.445 -25.584 -19.381 1.00 30.42 737 LEU A N 1
ATOM 5656 C CA . LEU A 1 737 ? -31.886 -26.911 -19.889 1.00 30.42 737 LEU A CA 1
ATOM 5657 C C . LEU A 1 737 ? -31.867 -27.100 -21.426 1.00 30.42 737 LEU A C 1
ATOM 5659 O O . LEU A 1 737 ? -32.903 -27.011 -22.076 1.00 30.42 737 LEU A O 1
ATOM 5663 N N . ARG A 1 738 ? -30.745 -27.610 -21.973 1.00 32.66 738 ARG A N 1
ATOM 5664 C CA . ARG A 1 738 ? -30.690 -28.883 -22.752 1.00 32.66 738 ARG A CA 1
ATOM 5665 C C . ARG A 1 738 ? -29.254 -29.229 -23.183 1.00 32.66 738 ARG A C 1
ATOM 5667 O O . ARG A 1 738 ? -28.679 -28.623 -24.075 1.00 32.66 738 ARG A O 1
ATOM 5674 N N . ARG A 1 739 ? -28.688 -30.233 -22.503 1.00 48.75 739 ARG A N 1
ATOM 5675 C CA . ARG A 1 739 ? -27.279 -30.664 -22.528 1.00 48.75 739 ARG A CA 1
ATOM 5676 C C . ARG A 1 739 ? -27.016 -31.771 -23.561 1.00 48.75 739 ARG A C 1
ATOM 5678 O O . ARG A 1 739 ? -27.708 -32.789 -23.560 1.00 48.75 739 ARG A O 1
ATOM 5685 N N . GLY A 1 740 ? -25.962 -31.589 -24.360 1.00 39.00 740 GLY A N 1
ATOM 5686 C CA . GLY A 1 740 ? -25.358 -32.565 -25.280 1.00 39.00 740 GLY A CA 1
ATOM 5687 C C . GLY A 1 740 ? -24.849 -31.894 -26.562 1.00 39.00 740 GLY A C 1
ATOM 5688 O O . GLY A 1 740 ? -25.604 -31.165 -27.194 1.00 39.00 740 GLY A O 1
ATOM 5689 N N . HIS A 1 741 ? -23.588 -32.126 -26.947 1.00 48.62 741 HIS A N 1
ATOM 5690 C CA . HIS A 1 741 ? -22.977 -31.536 -28.148 1.00 48.62 741 HIS A CA 1
ATOM 5691 C C . HIS A 1 741 ? -22.248 -32.590 -29.002 1.00 48.62 741 HIS A C 1
ATOM 5693 O O . HIS A 1 741 ? -21.832 -33.648 -28.519 1.00 48.62 741 HIS A O 1
ATOM 5699 N N . LEU A 1 742 ? -22.125 -32.316 -30.303 1.00 38.97 742 LEU A N 1
ATOM 5700 C CA . LEU A 1 742 ? -21.397 -33.157 -31.255 1.00 38.97 742 LEU A CA 1
ATOM 5701 C C . LEU A 1 742 ? -19.905 -32.819 -31.195 1.00 38.97 742 LEU A C 1
ATOM 5703 O O . LEU A 1 742 ? -19.535 -31.648 -31.163 1.00 38.97 742 LEU A O 1
ATOM 5707 N N . ARG A 1 743 ? -19.037 -33.833 -31.208 1.00 45.38 743 ARG A N 1
ATOM 5708 C CA . ARG A 1 743 ? -17.581 -33.634 -31.215 1.00 45.38 743 ARG A CA 1
ATOM 5709 C C . ARG A 1 743 ? -16.939 -34.502 -32.290 1.00 45.38 743 ARG A C 1
ATOM 5711 O O . ARG A 1 743 ? -17.354 -35.639 -32.513 1.00 45.38 743 ARG A O 1
ATOM 5718 N N . SER A 1 744 ? -15.927 -33.955 -32.959 1.00 38.44 744 SER A N 1
ATOM 5719 C CA . SER A 1 744 ? -15.084 -34.706 -33.891 1.00 38.44 744 SER A CA 1
ATOM 5720 C C . SER A 1 744 ? -13.977 -35.404 -33.107 1.00 38.44 744 SER A C 1
ATOM 5722 O O . SER A 1 744 ? -13.280 -34.756 -32.323 1.00 38.44 744 SER A O 1
ATOM 5724 N N . LEU A 1 745 ? -13.836 -36.721 -33.275 1.00 44.59 745 LEU A N 1
ATOM 5725 C CA . LEU A 1 745 ? -12.768 -37.491 -32.642 1.00 44.59 745 LEU A CA 1
ATOM 5726 C C . LEU A 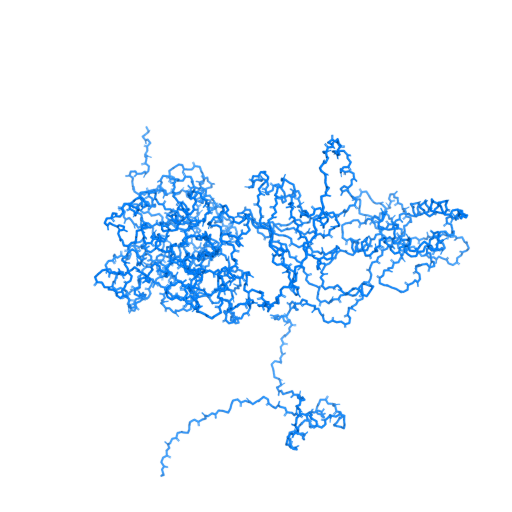1 745 ? -11.919 -38.213 -33.697 1.00 44.59 745 LEU A C 1
ATOM 5728 O O . LEU A 1 745 ? -12.471 -38.715 -34.676 1.00 44.59 745 LEU A O 1
ATOM 5732 N N . PRO A 1 746 ? -10.594 -38.348 -33.491 1.00 37.28 746 PRO A N 1
ATOM 5733 C CA . PRO A 1 746 ? -9.686 -38.817 -34.542 1.00 37.28 746 PRO A CA 1
ATOM 5734 C C . PRO A 1 746 ? -9.806 -40.313 -34.877 1.00 37.28 746 PRO A C 1
ATOM 5736 O O . PRO A 1 746 ? -9.225 -40.770 -35.856 1.00 37.28 746 PRO A O 1
ATOM 5739 N N . SER A 1 747 ? -10.524 -41.112 -34.077 1.00 41.38 747 SER A N 1
ATOM 5740 C CA . SER A 1 747 ? -10.701 -42.549 -34.331 1.00 41.38 747 SER A CA 1
ATOM 5741 C C . SER A 1 747 ? -12.102 -43.026 -33.938 1.00 41.38 747 SER A C 1
ATOM 5743 O O . SER A 1 747 ? -12.554 -42.857 -32.806 1.00 41.38 747 SER A O 1
ATOM 5745 N N . GLY A 1 748 ? -12.826 -43.596 -34.906 1.00 45.31 748 GLY A N 1
ATOM 5746 C CA . GLY A 1 748 ? -14.230 -43.974 -34.750 1.00 45.31 748 GLY A CA 1
ATOM 5747 C C . GLY A 1 748 ? -14.434 -45.112 -33.748 1.00 45.31 748 GLY A C 1
ATOM 5748 O O . GLY A 1 748 ? -13.804 -46.165 -33.851 1.00 45.31 748 GLY A O 1
ATOM 5749 N N . ARG A 1 749 ? -15.374 -44.945 -32.809 1.00 49.47 749 ARG A N 1
ATOM 5750 C CA . ARG A 1 749 ? -15.912 -46.056 -32.010 1.00 49.47 749 ARG A CA 1
ATOM 5751 C C . ARG A 1 749 ? -17.435 -46.014 -31.884 1.00 49.47 749 ARG A C 1
ATOM 5753 O O . ARG A 1 749 ? -18.047 -44.958 -31.821 1.00 49.47 749 ARG A O 1
ATOM 5760 N N . SER A 1 750 ? -17.980 -47.234 -31.792 1.00 53.62 750 SER A N 1
ATOM 5761 C CA . SER A 1 750 ? -19.369 -47.648 -31.546 1.00 53.62 750 SER A CA 1
ATOM 5762 C C . SER A 1 750 ? -20.418 -47.171 -32.571 1.00 53.62 750 SER A C 1
ATOM 5764 O O . SER A 1 750 ? -20.847 -46.017 -32.527 1.00 53.62 750 SER A O 1
ATOM 5766 N N . PRO A 1 751 ? -20.952 -48.074 -33.423 1.00 62.44 751 PRO A N 1
ATOM 5767 C CA . PRO A 1 751 ? -22.090 -47.781 -34.302 1.00 62.44 751 PRO A CA 1
ATOM 5768 C C . PRO A 1 751 ? -23.284 -47.152 -33.566 1.00 62.44 751 PRO A C 1
ATOM 5770 O O . PRO A 1 751 ? -23.957 -46.291 -34.124 1.00 62.44 751 PRO A O 1
ATOM 5773 N N . LYS A 1 752 ? -23.490 -47.491 -32.281 1.00 58.81 752 LYS A N 1
ATOM 5774 C CA . LYS A 1 752 ? -24.540 -46.898 -31.435 1.00 58.81 752 LYS A CA 1
ATOM 5775 C C . LYS A 1 752 ? -24.365 -45.392 -31.206 1.00 58.81 752 LYS A C 1
ATOM 5777 O O . LYS A 1 752 ? -25.356 -44.671 -31.206 1.00 58.81 752 LYS A O 1
ATOM 5782 N N . GLN A 1 753 ? -23.140 -44.899 -31.005 1.00 60.66 753 GLN A N 1
ATOM 5783 C CA . GLN A 1 753 ? -22.898 -43.461 -30.795 1.00 60.66 753 GLN A CA 1
ATOM 5784 C C . GLN A 1 753 ? -23.028 -42.666 -32.092 1.00 60.66 753 GLN A C 1
ATOM 5786 O O . GLN A 1 753 ? -23.476 -41.520 -32.073 1.00 60.66 753 GLN A O 1
ATOM 5791 N N . ARG A 1 754 ? -22.702 -43.293 -33.224 1.00 65.06 754 ARG A N 1
ATOM 5792 C CA . ARG A 1 754 ? -22.959 -42.712 -34.540 1.00 65.06 754 ARG A CA 1
ATOM 5793 C C . ARG A 1 754 ? -24.450 -42.674 -34.861 1.00 65.06 754 ARG A C 1
ATOM 5795 O O . ARG A 1 754 ? -24.928 -41.675 -35.383 1.00 65.06 754 ARG A O 1
ATOM 5802 N N . GLU A 1 755 ? -25.201 -43.705 -34.488 1.00 67.81 755 GLU A N 1
ATOM 5803 C CA . GLU A 1 755 ? -26.655 -43.700 -34.640 1.00 67.81 755 GLU A CA 1
ATOM 5804 C C . GLU A 1 755 ? -27.318 -42.611 -33.778 1.00 67.81 755 GLU A C 1
ATOM 5806 O O . GLU A 1 755 ? -28.250 -41.954 -34.240 1.00 67.81 755 GLU A O 1
ATOM 5811 N N . LEU A 1 756 ? -26.793 -42.349 -32.572 1.00 62.00 756 LEU A N 1
ATOM 5812 C CA . LEU A 1 756 ? -27.211 -41.221 -31.727 1.00 62.00 756 LEU A CA 1
ATOM 5813 C C . LEU A 1 756 ? -26.832 -39.860 -32.324 1.00 62.00 756 LEU A C 1
ATOM 5815 O O . LEU A 1 756 ? -27.664 -38.960 -32.310 1.00 62.00 756 LEU A O 1
ATOM 5819 N N . ALA A 1 757 ? -25.634 -39.716 -32.898 1.00 59.78 757 ALA A N 1
ATOM 5820 C CA . ALA A 1 757 ? -25.218 -38.493 -33.593 1.00 59.78 757 ALA A CA 1
ATOM 5821 C C . ALA A 1 757 ? -26.101 -38.194 -34.805 1.00 59.78 757 ALA A C 1
ATOM 5823 O O . ALA A 1 757 ? -26.538 -37.063 -34.984 1.00 59.78 757 ALA A O 1
ATOM 5824 N N . ILE A 1 758 ? -26.436 -39.224 -35.585 1.00 69.00 758 ILE A N 1
ATOM 5825 C CA . ILE A 1 758 ? -27.365 -39.121 -36.713 1.00 69.00 758 ILE A CA 1
ATOM 5826 C C . ILE A 1 758 ? -28.769 -38.749 -36.224 1.00 69.00 758 ILE A C 1
ATOM 5828 O O . ILE A 1 758 ? -29.414 -37.888 -36.818 1.00 69.00 758 ILE A O 1
ATOM 5832 N N . ARG A 1 759 ? -29.258 -39.360 -35.137 1.00 60.69 759 ARG A N 1
ATOM 5833 C CA . ARG A 1 759 ? -30.567 -39.017 -34.554 1.00 60.69 759 ARG A CA 1
ATOM 5834 C C . ARG A 1 759 ? -30.612 -37.581 -34.030 1.00 60.69 759 ARG A C 1
ATOM 5836 O O . ARG A 1 759 ? -31.588 -36.887 -34.294 1.00 60.69 759 ARG A O 1
ATOM 5843 N N . TYR A 1 760 ? -29.568 -37.141 -33.330 1.00 57.97 760 TYR A N 1
ATOM 5844 C CA . TYR A 1 760 ? -29.459 -35.777 -32.818 1.00 57.97 760 TYR A CA 1
ATOM 5845 C C . TYR A 1 760 ? -29.377 -34.763 -33.959 1.00 57.97 760 TYR A C 1
ATOM 5847 O O . TYR A 1 760 ? -30.140 -33.804 -33.978 1.00 57.97 760 TYR A O 1
ATOM 5855 N N . ALA A 1 761 ? -28.545 -35.019 -34.964 1.00 57.88 761 ALA A N 1
ATOM 5856 C CA . ALA A 1 761 ? -28.440 -34.152 -36.126 1.00 57.88 761 ALA A CA 1
ATOM 5857 C C . ALA A 1 761 ? -29.767 -34.027 -36.891 1.00 57.88 761 ALA A C 1
ATOM 5859 O O . ALA A 1 761 ? -30.174 -32.913 -37.200 1.00 57.88 761 ALA A O 1
ATOM 5860 N N . LYS A 1 762 ? -30.516 -35.129 -37.073 1.00 60.94 762 LYS A N 1
ATOM 5861 C CA . LYS A 1 762 ? -31.894 -35.054 -37.594 1.00 60.94 762 LYS A CA 1
ATOM 5862 C C . LYS A 1 762 ? -32.796 -34.183 -36.723 1.00 60.94 762 LYS A C 1
ATOM 5864 O O . LYS A 1 762 ? -33.613 -33.444 -37.258 1.00 60.94 762 LYS A O 1
ATOM 5869 N N . SER A 1 763 ? -32.673 -34.274 -35.396 1.00 52.41 763 SER A N 1
ATOM 5870 C CA . SER A 1 763 ? -33.513 -33.502 -34.470 1.00 52.41 763 SER A CA 1
ATOM 5871 C C . SER A 1 763 ? -33.252 -31.995 -34.516 1.00 52.41 763 SER A C 1
ATOM 5873 O O . SER A 1 763 ? -34.162 -31.227 -34.229 1.00 52.41 763 SER A O 1
ATOM 5875 N N . ILE A 1 764 ? -32.052 -31.582 -34.935 1.00 56.75 764 ILE A N 1
ATOM 5876 C CA . ILE A 1 764 ? -31.693 -30.176 -35.177 1.00 56.75 764 ILE A CA 1
ATOM 5877 C C . ILE A 1 764 ? -31.753 -29.796 -36.669 1.00 56.75 764 ILE A C 1
ATOM 5879 O O . ILE A 1 764 ? -31.272 -28.737 -37.052 1.00 56.75 764 ILE A O 1
ATOM 5883 N N . GLY A 1 765 ? -32.342 -30.650 -37.519 1.00 56.22 765 GLY A N 1
ATOM 5884 C CA . GLY A 1 765 ? -32.614 -30.352 -38.931 1.00 56.22 765 GLY A CA 1
ATOM 5885 C C . GLY A 1 765 ? -31.457 -30.577 -39.913 1.00 56.22 765 GLY A C 1
ATOM 5886 O O . GLY A 1 765 ? -31.569 -30.180 -41.069 1.00 56.22 765 GLY A O 1
ATOM 5887 N N . LEU A 1 766 ? -30.363 -31.223 -39.500 1.00 50.06 766 LEU A N 1
ATOM 5888 C CA . LEU A 1 766 ? -29.224 -31.543 -40.370 1.00 50.06 766 LEU A CA 1
ATOM 5889 C C . LEU A 1 766 ? -29.418 -32.884 -41.099 1.00 50.06 766 LEU A C 1
ATOM 5891 O O . LEU A 1 766 ? -29.830 -33.879 -40.493 1.00 50.06 766 LEU A O 1
ATOM 5895 N N . ASP A 1 767 ? -29.066 -32.929 -42.392 1.00 61.81 767 ASP A N 1
ATOM 5896 C CA . ASP A 1 767 ? -29.076 -34.162 -43.191 1.00 61.81 767 ASP A CA 1
ATOM 5897 C C . ASP A 1 767 ? -27.973 -35.126 -42.706 1.00 61.81 767 ASP A C 1
ATOM 5899 O O . ASP A 1 767 ? -26.788 -34.799 -42.775 1.00 61.81 767 ASP A O 1
ATOM 5903 N N . PRO A 1 768 ? -28.310 -36.342 -42.242 1.00 55.22 768 PRO A N 1
ATOM 5904 C CA . PRO A 1 768 ? -27.323 -37.326 -41.809 1.00 55.22 768 PRO A CA 1
ATOM 5905 C C . PRO A 1 768 ? -26.231 -37.657 -42.817 1.00 55.22 768 PRO A C 1
ATOM 5907 O O . PRO A 1 768 ? -25.148 -38.077 -42.407 1.00 55.22 768 PRO A O 1
ATOM 5910 N N . ALA A 1 769 ? -26.524 -37.544 -44.116 1.00 53.88 769 ALA A N 1
ATOM 5911 C CA . ALA A 1 769 ? -25.587 -37.907 -45.170 1.00 53.88 769 ALA A CA 1
ATOM 5912 C C . ALA A 1 769 ? -24.375 -36.963 -45.228 1.00 53.88 769 ALA A C 1
ATOM 5914 O O . ALA A 1 769 ? -23.308 -37.376 -45.679 1.00 53.88 769 ALA A O 1
ATOM 5915 N N . THR A 1 770 ? -24.507 -35.731 -44.724 1.00 53.09 770 THR A N 1
ATOM 5916 C CA . THR A 1 770 ? -23.421 -34.738 -44.691 1.00 53.09 770 THR A CA 1
ATOM 5917 C C . THR A 1 770 ? -22.556 -34.844 -43.433 1.00 53.09 770 THR A C 1
ATOM 5919 O O . THR A 1 770 ? -21.502 -34.216 -43.336 1.00 53.09 770 THR A O 1
ATOM 5922 N N . ILE A 1 771 ? -22.949 -35.683 -42.469 1.00 48.19 771 ILE A N 1
ATOM 5923 C CA . ILE A 1 771 ? -22.224 -35.849 -41.210 1.00 48.19 771 ILE A CA 1
ATOM 5924 C C . ILE A 1 771 ? -21.043 -36.795 -41.413 1.00 48.19 771 ILE A C 1
ATOM 5926 O O . ILE A 1 771 ? -21.205 -38.010 -41.585 1.00 48.19 771 ILE A O 1
ATOM 5930 N N . SER A 1 772 ? -19.833 -36.241 -41.296 1.00 54.62 772 SER A N 1
ATOM 5931 C CA . SER A 1 772 ? -18.571 -36.984 -41.391 1.00 54.62 772 SER A CA 1
ATOM 5932 C C . SER A 1 772 ? -18.577 -38.272 -40.540 1.00 54.62 772 SER A C 1
ATOM 5934 O O . SER A 1 772 ? -19.054 -38.234 -39.398 1.00 54.62 772 SER A O 1
ATOM 5936 N N . PRO A 1 773 ? -18.027 -39.407 -41.040 1.00 54.31 773 PRO A N 1
ATOM 5937 C CA . PRO A 1 773 ? -17.856 -40.688 -40.331 1.00 54.31 773 PRO A CA 1
ATOM 5938 C C . PRO A 1 773 ? -17.320 -40.593 -38.897 1.00 54.31 773 PRO A C 1
ATOM 5940 O O . PRO A 1 773 ? -17.595 -41.462 -38.069 1.00 54.31 773 PRO A O 1
ATOM 5943 N N . GLN A 1 774 ? -16.583 -39.522 -38.612 1.00 52.47 774 GLN A N 1
ATOM 5944 C CA . GLN A 1 774 ? -15.796 -39.327 -37.399 1.00 52.47 774 GLN A CA 1
ATOM 5945 C C . GLN A 1 774 ? -16.502 -38.483 -36.323 1.00 52.47 774 GLN A C 1
ATOM 5947 O O . GLN A 1 774 ? -16.005 -38.380 -35.203 1.00 52.47 774 GLN A O 1
ATOM 5952 N N . ILE A 1 775 ? -17.669 -37.906 -36.631 1.00 48.75 775 ILE A N 1
ATOM 5953 C CA . ILE A 1 775 ? -18.463 -37.129 -35.670 1.00 48.75 775 ILE A CA 1
ATOM 5954 C C . ILE A 1 775 ? -19.329 -38.079 -34.834 1.00 48.75 775 ILE A C 1
ATOM 5956 O O . ILE A 1 775 ? -20.069 -38.905 -35.382 1.00 48.75 775 ILE A O 1
ATOM 5960 N N . THR A 1 776 ? -19.245 -37.960 -33.506 1.00 52.59 776 THR A N 1
ATOM 5961 C CA . THR A 1 776 ? -20.032 -38.759 -32.554 1.00 52.59 776 THR A CA 1
ATOM 5962 C C . THR A 1 776 ? -20.783 -37.873 -31.559 1.00 52.59 776 THR A C 1
ATOM 5964 O O . THR A 1 776 ? -20.474 -36.694 -31.376 1.00 52.59 776 THR A O 1
ATOM 5967 N N . TYR A 1 777 ? -21.819 -38.442 -30.937 1.00 49.19 777 TYR A N 1
ATOM 5968 C CA . TYR A 1 777 ? -22.618 -37.770 -29.916 1.00 49.19 777 TYR A CA 1
ATOM 5969 C C . TYR A 1 777 ? -22.067 -38.094 -28.530 1.00 49.19 777 TYR A C 1
ATOM 5971 O O . TYR A 1 777 ? -22.040 -39.265 -28.132 1.00 49.19 777 TYR A O 1
ATOM 5979 N N . VAL A 1 778 ? -21.642 -37.061 -27.801 1.00 48.59 778 VAL A N 1
ATOM 5980 C CA . VAL A 1 778 ? -21.163 -37.180 -26.422 1.00 48.59 778 VAL A CA 1
ATOM 5981 C C . VAL A 1 778 ? -22.255 -36.650 -25.500 1.00 48.59 778 VAL A C 1
ATOM 5983 O O . VAL A 1 778 ? -22.512 -35.451 -25.436 1.00 48.59 778 VAL A O 1
ATOM 5986 N N . SER A 1 779 ? -22.920 -37.556 -24.781 1.00 45.44 779 SER A N 1
ATOM 5987 C CA . SER A 1 779 ? -23.740 -37.152 -23.641 1.00 45.44 779 SER A CA 1
ATOM 5988 C C . SER A 1 779 ? -22.807 -36.740 -22.509 1.00 45.44 779 SER A C 1
ATOM 5990 O O . SER A 1 779 ? -21.920 -37.524 -22.159 1.00 45.44 779 SER A O 1
ATOM 5992 N N . GLU A 1 780 ? -23.022 -35.575 -21.901 1.00 48.06 780 GLU A N 1
ATOM 5993 C CA . GLU A 1 780 ? -22.421 -35.282 -20.600 1.00 48.06 780 GLU A CA 1
ATOM 5994 C C . GLU A 1 780 ? -22.791 -36.418 -19.646 1.00 48.06 780 GLU A C 1
ATOM 5996 O O . GLU A 1 780 ? -23.966 -36.672 -19.370 1.00 48.06 780 GLU A O 1
ATOM 6001 N N . SER A 1 781 ? -21.789 -37.178 -19.210 1.00 35.81 781 SER A N 1
ATOM 6002 C CA . SER A 1 781 ? -21.983 -38.233 -18.232 1.00 35.81 781 SER A CA 1
ATOM 6003 C C . SER A 1 781 ? -22.400 -37.581 -16.921 1.00 35.81 781 SER A C 1
ATOM 6005 O O . SER A 1 781 ? -21.558 -37.078 -16.179 1.00 35.81 781 SER A O 1
ATOM 6007 N N . GLY A 1 782 ? -23.705 -37.595 -16.644 1.00 33.44 782 GLY A N 1
ATOM 6008 C CA . GLY A 1 782 ? -24.222 -37.372 -15.304 1.00 33.44 782 GLY A CA 1
ATOM 6009 C C . GLY A 1 782 ? -23.510 -38.322 -14.348 1.00 33.44 782 GLY A C 1
ATOM 6010 O O . GLY A 1 782 ? -23.390 -39.520 -14.624 1.00 33.44 782 GLY A O 1
ATOM 6011 N N . SER A 1 783 ? -22.993 -37.775 -13.252 1.00 31.03 783 SER A N 1
ATOM 6012 C CA . SER A 1 783 ? -22.416 -38.549 -12.164 1.00 31.03 783 SER A CA 1
ATOM 6013 C C . SER A 1 783 ? -23.388 -39.667 -11.778 1.00 31.03 783 SER A C 1
ATOM 6015 O O . SER A 1 783 ? -24.523 -39.445 -11.361 1.00 31.03 783 SER A O 1
ATOM 6017 N N . SER A 1 784 ? -22.947 -40.908 -11.973 1.00 29.25 784 SER A N 1
ATOM 6018 C CA . SER A 1 784 ? -23.652 -42.089 -11.494 1.00 29.25 784 SER A CA 1
ATOM 6019 C C . SER A 1 784 ? -23.824 -41.966 -9.981 1.00 29.25 784 SER A C 1
ATOM 6021 O O . SER A 1 784 ? -22.860 -42.120 -9.228 1.00 29.25 784 SER A O 1
ATOM 6023 N N . ALA A 1 785 ? -25.056 -41.740 -9.531 1.00 33.41 785 ALA A N 1
ATOM 6024 C CA . ALA A 1 785 ? -25.446 -41.861 -8.138 1.00 33.41 785 ALA A CA 1
ATOM 6025 C C . ALA A 1 785 ? -25.106 -43.272 -7.620 1.00 33.41 785 ALA A C 1
ATOM 6027 O O . ALA A 1 785 ? -25.816 -44.243 -7.885 1.00 33.41 785 ALA A O 1
ATOM 6028 N N . ARG A 1 786 ? -24.027 -43.397 -6.837 1.00 28.78 786 ARG A N 1
ATOM 6029 C CA . ARG A 1 786 ? -23.817 -44.553 -5.957 1.00 28.78 786 ARG A CA 1
ATOM 6030 C C . ARG A 1 786 ? -24.805 -44.442 -4.791 1.00 28.78 786 ARG A C 1
ATOM 6032 O O . ARG A 1 786 ? -24.492 -43.879 -3.748 1.00 28.78 786 ARG A O 1
ATOM 6039 N N . LYS A 1 787 ? -26.008 -44.999 -4.963 1.00 29.73 787 LYS A N 1
ATOM 6040 C CA . LYS A 1 787 ? -26.879 -45.368 -3.838 1.00 29.73 787 LYS A CA 1
ATOM 6041 C C . LYS A 1 787 ? -26.182 -46.475 -3.038 1.00 29.73 787 LYS A C 1
ATOM 6043 O O . LYS A 1 787 ? -25.997 -47.576 -3.551 1.00 29.73 787 LYS A O 1
ATOM 6048 N N . ARG A 1 788 ? -25.810 -46.201 -1.782 1.00 27.52 788 ARG A N 1
ATOM 6049 C CA . ARG A 1 788 ? -25.585 -47.258 -0.785 1.00 27.52 788 ARG A CA 1
ATOM 6050 C C . ARG A 1 788 ? -26.935 -47.919 -0.507 1.00 27.52 788 ARG A C 1
ATOM 6052 O O . ARG A 1 788 ? -27.861 -47.267 -0.035 1.00 27.52 788 ARG A O 1
ATOM 6059 N N . SER A 1 789 ? -27.043 -49.198 -0.845 1.00 28.98 789 SER A N 1
ATOM 6060 C CA . SER A 1 789 ? -28.146 -50.067 -0.451 1.00 28.98 789 SER A CA 1
ATOM 6061 C C . SER A 1 789 ? -28.099 -50.321 1.053 1.00 28.98 789 SER A C 1
ATOM 6063 O O . SER A 1 789 ? -27.080 -50.769 1.580 1.00 28.98 789 SER A O 1
ATOM 6065 N N . VAL A 1 790 ? -29.229 -50.081 1.709 1.00 30.97 790 VAL A N 1
ATOM 6066 C CA . VAL A 1 790 ? -29.596 -50.661 3.002 1.00 30.97 790 VAL A CA 1
ATOM 6067 C C . VAL A 1 790 ? -29.504 -52.187 2.891 1.00 30.97 790 VAL A C 1
ATOM 6069 O O . VAL A 1 790 ? -30.066 -52.774 1.969 1.00 30.97 790 VAL A O 1
ATOM 6072 N N . HIS A 1 791 ? -28.777 -52.826 3.807 1.00 29.42 791 HIS A N 1
ATOM 6073 C CA . HIS A 1 791 ? -28.883 -54.263 4.041 1.00 29.42 791 HIS A CA 1
ATOM 6074 C C . HIS A 1 791 ? -30.085 -54.533 4.947 1.00 29.42 791 HIS A C 1
ATOM 6076 O O . HIS A 1 791 ? -30.124 -54.067 6.083 1.00 29.42 791 HIS A O 1
ATOM 6082 N N . SER A 1 792 ? -31.020 -55.346 4.458 1.00 27.19 792 SER A N 1
ATOM 6083 C CA . SER A 1 792 ? -31.877 -56.179 5.294 1.00 27.19 792 SER A CA 1
ATOM 6084 C C . SER A 1 792 ? -31.917 -57.595 4.715 1.00 27.19 792 SER A C 1
ATOM 6086 O O . SER A 1 792 ? -32.428 -57.783 3.617 1.00 27.19 792 SER A O 1
ATOM 6088 N N . VAL A 1 793 ? -31.388 -58.527 5.512 1.00 34.22 793 VAL A N 1
ATOM 6089 C CA . VAL A 1 793 ? -31.849 -59.905 5.768 1.00 34.22 793 VAL A CA 1
ATOM 6090 C C . VAL A 1 793 ? -31.955 -60.884 4.587 1.00 34.22 793 VAL A C 1
ATOM 6092 O O . VAL A 1 793 ? -32.758 -60.705 3.675 1.00 34.22 793 VAL A O 1
ATOM 6095 N N . GLY A 1 794 ? -31.221 -61.996 4.719 1.00 31.55 794 GLY A N 1
ATOM 6096 C CA . GLY A 1 794 ? -31.306 -63.204 3.896 1.00 31.55 794 GLY A CA 1
ATOM 6097 C C . GLY A 1 794 ? -30.018 -64.001 3.967 1.00 31.55 794 GLY A C 1
ATOM 6098 O O . GLY A 1 794 ? -29.205 -63.809 3.041 1.00 31.55 794 GLY A O 1
#

pLDDT: mean 71.61, std 19.5, range [23.88, 97.75]